Protein AF-A0A5C6X481-F1 (afdb_monomer_lite)

Organism: NCBI:txid2600176

InterPro domains:
  IPR003368 Polymorphic outer membrane protein repeat [PF02415] (643-659)
  IPR003368 Polymorphic outer membrane protein repeat [TIGR01376] (643-665)
  IPR011050 Pectin lyase fold/virulence factor [SSF51126] (514-900)
  IPR013783 Immunoglobulin-like fold [G3DSA:2.60.40.10] (65-163)
  IPR059226 Choice-of-anchor Q domain [NF041518] (841-900)

Foldseek 3Di:
DDDDDDDDDDDDDDDDDDDDDDDDDDDDDDDDDDDDDDDDDDDDDDDDDDDDDDDDDDDDDDFAADWDWDWDQEAEDEDAAFAKDKDKIKIFTCHQAKKKKAKDFPDDQKDKPPRIDIAGHGGMDMIMIMHGHHNPDFDKDKGWIWIAIPHPVPRIDIHIYIYGHDDFAFWKEAEAEEADDPPFWWFKWKAFPVRDIDTDTHRDMGPRDHWGKIKIATDWTDDDQKIKDWDIGIDTIDTPYYDYYYTYIDIFFFKEKEAEEADDPPWFWWKAKDWPDHPGTHRGIDIGDRHDFTKIKIATDWTAPPVQFKIWTWDIDIDGTHRYYYDYDYIYIHTFWWKEWEAEAADDPPAWWWKWKAWPPGDIDTDTHGDMGTRHHWAKIKIHTDWDDDPNWTWDWDIDIDTTGGPYYHYYYTYTDTDWFKEKEWEAAAALDKFWKFKAFPVRHGPDIDIDDHGDIDIDTDAFGWIAMWTPAAHADPQRAGFGKDKRHRQGTHRDYHHYIYIYTDHLLEQEDQECDDPRAPLVSQVRGDAPEEHEYDPPSQHHEHDDAEREAAHAYEYEYPAQNRHEYAAELYAHYEYPHQAYAYEYYGHEYENFNHDAAEASHYEFNHEYEAYRYEYEHAEYQEASHYEYALNYAYAYELYEYYNAEHQAYASHYEWQHEYAEALYEAEQAEYAHEASHYEQDQNVCDPPTDGTEAEYYLYEHEQACYQEQQHYEHLTEEEYYLYEYEQREHAAYAQHYEFDQQYEYEEFQAEYANGEHQYQQHYEYQQHLNTEAEYELAEQAHGYYVPHQAFNYYYNDPNYAHEYPALYEGQEHDPSRYPDDPRYHYDHRVGGDHHQWDDFDCQAASGTDIDRHPVCQVVQKDFQCCCAGPVRHRDQAASRRDGPPDPRIGGGHRDYDDPRDDKDWFFCQQPDFDDDFFDWDWTQTPSRFIKTWGRWHWCPVNDPPRIWTKHAAFFTKMKTWDWFFFFKKKKKKFADDDDFDWWKKFKDKQRHTPDIDPTDGDHPDIDMTMDGRPPGGTIMMIMITIHHRGIMIMGITITD

Radius of gyration: 75.99 Å; chains: 1; bounding box: 173×92×195 Å

Sequence (1044 aa):
MQLRPSLLILSLILSLSIACGGDDTPVADPDAGDLTDVDTDTDDPDAGDTDTDEPDAEPDVEPREGPVIVVPEEITLNAAAGQSVEGTIEVENPGTQTLIVNILSPNNALRVSPDSLEVDAGESANVGVRASCPETGGGNFASDLTFNTNDPENLTFPLTVRLVCGDALPGSLNVSVEGLEEGLVPVLTLRAEDGTETPVVGDEVVEDLQPGDYTLIADPVTEGLRTFVAEDLPLSISSETQTDVTLTFELVTASWELIVGGLPTGVDANITINGPEDIGPLTGSETFTNLTPGIYELTPEPVEDEGGRALYRGLPTEVELASGDNDPTTLIYSLMLASLNITVEGLPTGTNADITTTGPEGFETTITGDEQLTDLVPGDYTLTPADVTVGGVTYSATGTTVELISEQTTPVVITYVAPATTLTLNYDLGDAGTYTLEVVDASDTVVATRTLSGQGSEAIEVPAGTYSVRAATAPTDQWGNDFYLTGARDVVVPESNIVSASVEAIEPTLVTRTDDAGPGSLREVIGRVNADSVVTFAPGVDQIDVTSDQIELARNISIIGNGRDTTMIEGGALRIFSVTNPDAILHFQSLTIRGARAGADQGGAIYNQANLTLFDVHFDDNHGSNGGALMNAPSGHVTAYEVIFTNNQATQRGGAIHNAGTLNIEDARFSSNSALVHAGAIYAPFNGGISDIPLAQTNVKQALFELNTAPDGGAISVNSVLNVENTTFDANLAEGDGGAILVSANGAATLNFTTFAGNDASRGAAVLLDGSATSSLKTSRSIFAGNTIAGAAGAQLDRVSTSSTIVSGGDNFISAADLAIIDEDATDTIGLTASPLASPLGTLADNGGFTRTIEVVEASQTDLSIAEARCLDLDDAPLTLDQRGEARPFEGLCTIGAWQLAPPSGPFTETFDTLELVGDSYLSGSFVGVNGITWEYTGARNENNFPIDGKGVIFKETGNNVRATIPGGLNEVSVDYRKAFTGGGNRQIEILVNGNVVATSPAFDVANEVFTLSVDNLGVTGEFTLEVRNALNKQILIDNITWQ

Secondary structure (DSSP, 8-state):
-------------------------------------------------------------PPPSS---B--SEEEEE--TT-EEEEEEEEE--SSS-EEEEEE-SSTTEEEESSEEEE-TT-EEEEEEEEE--SS----EEEEEEEEES-SS-SEEEEEEEEE------EEEEEEEESSPTT----EEEEETTS-EEEE-TT-EEEEEPSEEEEEEEPPEEETTEEEE---EEEEE-TT-EEEEEEE-EEPPEEEEEEEESPPTT----EEEESSS----BSS-EEEEEEPSEEEEEEEPPEE-TTS--EEE---EEEEE-TT---EEEEE-EEPPEEEEEEEESSPTT----EEEE-GGG-EEEE-SSEEEEEEPSEEEEEEEPPEEETTEEEB---EEEEE-TT-EEEEEEE-BPPPPEEEEEEE--SS--EEEEEEETTS-EEEEEEE-SEEEEEEE--SEEEEEEEEE--B-TTSPBPEEEE--SEEE-TT-EEEEEEEEEPTTEE--SSSSSTTSHHHHHHHPPTTEEEEE-TT--EEEE-SSPEEE-S-EEEE-S-TTT-EEEESSS-SEEE--TT-EEEEEEEEEE--B-TTSS-SSEEE-SEEEEEEEEEES-EEEE-SSEEE-TT-EEEEEEEEEES-EEEEE-SSEEESSEEEEEEEEEES-EESSB-SSEEE---TT-TT-PPPEEEEESEEEES-EESB-SSEEESSEEEEEEEEEES-EESSB-SSEEE-TT-EEEEEEEEEES-EESB-SSEEE---TT-EEEEES-EE-S-EETTEE--SEEES-TTS-EEE-S--EEEEE-TTTEE--TT-EEEETTBPPPP-EEEEE--SSSS-EEEEPHHHHTTTEEEGGG-B-TTSSB--B-TTS-BSSBTTEEESSS----S--S-EEE--TT----SS--EEEEEE-TTSPEEEEEEEEE-TT--SSS--EEE-STT-EEEEEESS-BS-EEEEEEE-SS--S-B-EEEEETTEEEEEPPPB--SS-EEEEEE----B-S-EEEEEEE-SSS-EEEEEEEE-

pLDDT: mean 85.46, std 16.08, range [23.67, 98.94]

Structure (mmCIF, N/CA/C/O backbone):
data_AF-A0A5C6X481-F1
#
_entry.id   AF-A0A5C6X481-F1
#
loop_
_atom_site.group_PDB
_atom_site.id
_atom_site.type_symbol
_atom_site.label_atom_id
_atom_site.label_alt_id
_atom_site.label_comp_id
_atom_site.label_asym_id
_atom_site.label_entity_id
_atom_site.label_seq_id
_atom_site.pdbx_PDB_ins_code
_atom_site.Cartn_x
_atom_site.Cartn_y
_atom_site.Cartn_z
_atom_site.occupancy
_atom_site.B_iso_or_equiv
_atom_site.auth_seq_id
_atom_site.auth_comp_id
_atom_site.auth_asym_id
_atom_site.auth_atom_id
_atom_site.pdbx_PDB_model_num
ATOM 1 N N . MET A 1 1 ? 21.450 2.988 13.899 1.00 35.94 1 MET A N 1
ATOM 2 C CA . MET A 1 1 ? 22.439 4.046 13.570 1.00 35.94 1 MET A CA 1
ATOM 3 C C . MET A 1 1 ? 21.873 5.372 14.084 1.00 35.94 1 MET A C 1
ATOM 5 O O . MET A 1 1 ? 20.706 5.616 13.826 1.00 35.94 1 MET A O 1
ATOM 9 N N . GLN A 1 2 ? 22.599 6.168 14.882 1.00 33.94 2 GLN A N 1
ATOM 10 C CA . GLN A 1 2 ? 22.065 7.404 15.499 1.00 33.94 2 GLN A CA 1
ATOM 11 C C . GLN A 1 2 ? 22.738 8.658 14.934 1.00 33.94 2 GLN A C 1
ATOM 13 O O . GLN A 1 2 ? 23.958 8.772 15.025 1.00 33.94 2 GLN A O 1
ATOM 18 N N . LEU A 1 3 ? 21.946 9.643 14.499 1.00 28.41 3 LEU A N 1
ATOM 19 C CA . LEU A 1 3 ? 22.371 11.040 14.384 1.00 28.41 3 LEU A CA 1
ATOM 20 C C . LEU A 1 3 ? 21.239 11.981 14.828 1.00 28.41 3 LEU A C 1
ATOM 22 O O . LEU A 1 3 ? 20.141 11.954 14.285 1.00 28.41 3 LEU A O 1
ATOM 26 N N . ARG A 1 4 ? 21.535 12.833 15.817 1.00 27.12 4 ARG A N 1
ATOM 27 C CA . ARG A 1 4 ? 20.823 14.101 16.061 1.00 27.12 4 ARG A CA 1
ATOM 28 C C . ARG A 1 4 ? 21.562 15.219 15.311 1.00 27.12 4 ARG A C 1
ATOM 30 O O . ARG A 1 4 ? 22.744 15.051 15.004 1.00 27.12 4 ARG A O 1
ATOM 37 N N . PRO A 1 5 ? 20.948 16.402 15.155 1.00 33.44 5 PRO A N 1
ATOM 38 C CA . PRO A 1 5 ? 21.408 17.460 16.057 1.00 33.44 5 PRO A CA 1
ATOM 39 C C . PRO A 1 5 ? 20.299 18.352 16.645 1.00 33.44 5 PRO A C 1
ATOM 41 O O . PRO A 1 5 ? 19.320 18.710 16.002 1.00 33.44 5 PRO A O 1
ATOM 44 N N . SER A 1 6 ? 20.532 18.758 17.893 1.00 28.52 6 SER A N 1
ATOM 45 C CA . SER A 1 6 ? 19.941 19.927 18.563 1.00 28.52 6 SER A CA 1
ATOM 46 C C . SER A 1 6 ? 20.420 21.239 17.874 1.00 28.52 6 SER A C 1
ATOM 48 O O . SER A 1 6 ? 21.308 21.181 17.033 1.00 28.52 6 SER A O 1
ATOM 50 N N . LEU A 1 7 ? 20.005 22.477 18.174 1.00 27.64 7 LEU A N 1
ATOM 51 C CA . LEU A 1 7 ? 19.425 23.098 19.374 1.00 27.64 7 LEU A CA 1
ATOM 52 C C . LEU A 1 7 ? 19.005 24.548 19.011 1.00 27.64 7 LEU A C 1
ATOM 54 O O . LEU A 1 7 ? 19.804 25.226 18.368 1.00 27.64 7 LEU A O 1
ATOM 58 N N . LEU A 1 8 ? 17.884 25.088 19.513 1.00 24.38 8 LEU A N 1
ATOM 59 C CA . LEU A 1 8 ? 17.810 26.507 19.927 1.00 24.38 8 LEU A CA 1
ATOM 60 C C . LEU A 1 8 ? 16.558 26.797 20.769 1.00 24.38 8 LEU A C 1
ATOM 62 O O . LEU A 1 8 ? 15.465 26.332 20.467 1.00 24.38 8 LEU A O 1
ATOM 66 N N . ILE A 1 9 ? 16.742 27.560 21.847 1.00 25.58 9 ILE A N 1
ATOM 67 C CA . ILE A 1 9 ? 15.723 27.910 22.847 1.00 25.58 9 ILE A CA 1
ATOM 68 C C . ILE A 1 9 ? 15.831 29.424 23.101 1.00 25.58 9 ILE A C 1
ATOM 70 O O . ILE A 1 9 ? 16.953 29.926 23.176 1.00 25.58 9 ILE A O 1
ATOM 74 N N . LEU A 1 10 ? 14.693 30.113 23.300 1.00 23.67 10 LEU A N 1
ATOM 75 C CA . LEU A 1 10 ? 14.376 30.923 24.504 1.00 23.67 10 LEU A CA 1
ATOM 76 C C . LEU A 1 10 ? 13.627 32.257 24.247 1.00 23.67 10 LEU A C 1
ATOM 78 O O . LEU A 1 10 ? 14.225 33.230 23.804 1.00 23.67 10 LEU A O 1
ATOM 82 N N . SER A 1 11 ? 12.387 32.331 24.765 1.00 24.61 11 SER A N 1
ATOM 83 C CA . SER A 1 11 ? 11.675 33.532 25.284 1.00 24.61 11 SER A CA 1
ATOM 84 C C . SER A 1 11 ? 11.313 34.678 24.306 1.00 24.61 11 SER A C 1
ATOM 86 O O . SER A 1 11 ? 12.080 35.037 23.428 1.00 24.61 11 SER A O 1
ATOM 88 N N . LEU A 1 12 ? 10.146 35.325 24.420 1.00 23.83 12 LEU A N 1
ATOM 89 C CA . LEU A 1 12 ? 9.746 36.136 25.581 1.00 23.83 12 LEU A CA 1
ATOM 90 C C . LEU A 1 12 ? 8.213 36.260 25.730 1.00 23.83 12 LEU A C 1
ATOM 92 O O . LEU A 1 12 ? 7.489 36.332 24.742 1.00 23.83 12 LEU A O 1
ATOM 96 N N . ILE A 1 13 ? 7.739 36.369 26.974 1.00 27.48 13 ILE A N 1
ATOM 97 C CA . ILE A 1 13 ? 6.358 36.747 27.324 1.00 27.48 13 ILE A CA 1
ATOM 98 C C . ILE A 1 13 ? 6.275 38.275 27.435 1.00 27.48 13 ILE A C 1
ATOM 100 O O . ILE A 1 13 ? 7.171 38.882 28.024 1.00 27.48 13 ILE A O 1
ATOM 104 N N . LEU A 1 14 ? 5.177 38.890 26.977 1.00 24.73 14 LEU A N 1
ATOM 105 C CA . LEU A 1 14 ? 4.764 40.217 27.446 1.00 24.73 14 LEU A CA 1
ATOM 106 C C . LEU A 1 14 ? 3.239 40.298 27.635 1.00 24.73 14 LEU A C 1
ATOM 108 O O . LEU A 1 14 ? 2.467 39.690 26.901 1.00 24.73 14 LEU A O 1
ATOM 112 N N . SER A 1 15 ? 2.835 41.031 28.666 1.00 26.34 15 SER A N 1
ATOM 113 C CA . SER A 1 15 ? 1.474 41.194 29.186 1.00 26.34 15 SER A CA 1
ATOM 114 C C . SER A 1 15 ? 0.601 42.178 28.390 1.00 26.34 15 SER A C 1
ATOM 116 O O . SER A 1 15 ? 1.146 43.092 27.781 1.00 26.34 15 SER A O 1
ATOM 118 N N . LEU A 1 16 ? -0.740 42.070 28.510 1.00 25.08 16 LEU A N 1
ATOM 119 C CA . LEU A 1 16 ? -1.634 43.177 28.938 1.00 25.08 16 LEU A CA 1
ATOM 120 C C . LEU A 1 16 ? -3.122 42.751 29.143 1.00 25.08 16 LEU A C 1
ATOM 122 O O . LEU A 1 16 ? -3.845 42.494 28.194 1.00 25.08 16 LEU A O 1
ATOM 126 N N . SER A 1 17 ? -3.558 42.723 30.410 1.00 25.36 17 SER A N 1
ATOM 127 C CA . SER A 1 17 ? -4.767 43.361 30.998 1.00 25.36 17 SER A CA 1
ATOM 128 C C . SER A 1 17 ? -6.147 43.493 30.279 1.00 25.36 17 SER A C 1
ATOM 130 O O . SER A 1 17 ? -6.215 44.044 29.186 1.00 25.36 17 SER A O 1
ATOM 132 N N . ILE A 1 18 ? -7.221 43.296 31.085 1.00 27.91 18 ILE A N 1
ATOM 133 C CA . ILE A 1 18 ? -8.560 43.982 31.121 1.00 27.91 18 ILE A CA 1
ATOM 134 C C . ILE A 1 18 ? -9.839 43.240 30.609 1.00 27.91 18 ILE A C 1
ATOM 136 O O . ILE A 1 18 ? -10.227 43.343 29.455 1.00 27.91 18 ILE A O 1
ATOM 140 N N . ALA A 1 19 ? -10.541 42.628 31.587 1.00 26.42 19 ALA A N 1
ATOM 141 C CA . ALA A 1 19 ? -11.944 42.848 32.033 1.00 26.42 19 ALA A CA 1
ATOM 142 C C . ALA A 1 19 ? -13.225 42.246 31.371 1.00 26.42 19 ALA A C 1
ATOM 144 O O . ALA A 1 19 ? -13.499 42.437 30.193 1.00 26.42 19 ALA A O 1
ATOM 145 N N . CYS A 1 20 ? -14.110 41.806 32.296 1.00 25.80 20 CYS A N 1
ATOM 146 C CA . CYS A 1 20 ? -15.597 41.778 32.318 1.00 25.80 20 CYS A CA 1
ATOM 147 C C . CYS A 1 20 ? -16.409 40.577 31.765 1.00 25.80 20 CYS A C 1
ATOM 149 O O . CYS A 1 20 ? -16.095 40.018 30.723 1.00 25.80 20 CYS A O 1
ATOM 151 N N . GLY A 1 21 ? -17.511 40.276 32.488 1.00 27.98 21 GLY A N 1
ATOM 152 C CA . GLY A 1 21 ? -18.405 39.097 32.384 1.00 27.98 21 GLY A CA 1
ATOM 153 C C . GLY A 1 21 ? -17.988 37.994 33.380 1.00 27.98 21 GLY A C 1
ATOM 154 O O . GLY A 1 21 ? -16.819 37.629 33.371 1.00 27.98 21 GLY A O 1
ATOM 155 N N . GLY A 1 22 ? -18.795 37.472 34.319 1.00 27.78 22 GLY A N 1
ATOM 156 C CA . GLY A 1 22 ? -20.266 37.449 34.450 1.00 27.78 22 GLY A CA 1
ATOM 157 C C . GLY A 1 22 ? -20.862 36.394 33.510 1.00 27.78 22 GLY A C 1
ATOM 158 O O . GLY A 1 22 ? -20.569 36.473 32.321 1.00 27.78 22 GLY A O 1
ATOM 159 N N . ASP A 1 23 ? -21.669 35.414 33.923 1.00 29.14 23 ASP A N 1
ATOM 160 C CA . ASP A 1 23 ? -22.205 34.980 35.237 1.00 29.14 23 ASP A CA 1
ATOM 161 C C . ASP A 1 23 ? -22.592 33.471 35.091 1.00 29.14 23 ASP A C 1
ATOM 163 O O . ASP A 1 23 ? -22.213 32.881 34.079 1.00 29.14 23 ASP A O 1
ATOM 167 N N . ASP A 1 24 ? -23.362 32.879 36.017 1.00 30.72 24 ASP A N 1
ATOM 168 C CA . ASP A 1 24 ? -24.025 31.545 35.943 1.00 30.72 24 ASP A CA 1
ATOM 169 C C . ASP A 1 24 ? -23.144 30.275 36.105 1.00 30.72 24 ASP A C 1
ATOM 171 O O . ASP A 1 24 ? -22.074 30.165 35.514 1.00 30.72 24 ASP A O 1
ATOM 175 N N . THR A 1 25 ? -23.536 29.186 36.796 1.00 30.58 25 THR A N 1
ATOM 176 C CA . THR A 1 25 ? -24.519 28.921 37.890 1.00 30.58 25 THR A CA 1
ATOM 177 C C . THR A 1 25 ? -23.993 27.696 38.728 1.00 30.58 25 THR A C 1
ATOM 179 O O . THR A 1 25 ? -22.773 27.628 38.888 1.00 30.58 25 THR A O 1
ATOM 182 N N . PRO A 1 26 ? -24.761 26.791 39.396 1.00 42.84 26 PRO A N 1
ATOM 183 C CA . PRO A 1 26 ? -24.680 26.658 40.856 1.00 42.84 26 PRO A CA 1
ATOM 184 C C . PRO A 1 26 ? -24.304 25.245 41.367 1.00 42.84 26 PRO A C 1
ATOM 186 O O . PRO A 1 26 ? -24.123 24.305 40.597 1.00 42.84 26 PRO A O 1
ATOM 189 N N . VAL A 1 27 ? -24.264 25.073 42.694 1.00 32.88 27 VAL A N 1
ATOM 190 C CA . VAL A 1 27 ? -24.245 23.760 43.368 1.00 32.88 27 VAL A CA 1
ATOM 191 C C . VAL A 1 27 ? -25.236 23.786 44.544 1.00 32.88 27 VAL A C 1
ATOM 193 O O . VAL A 1 27 ? -25.097 24.644 45.409 1.00 32.88 27 VAL A O 1
ATOM 196 N N . ALA A 1 28 ? -26.238 22.892 44.484 1.00 31.61 28 ALA A N 1
ATOM 197 C CA . ALA A 1 28 ? -26.821 22.026 45.536 1.00 31.61 28 ALA A CA 1
ATOM 198 C C . ALA A 1 28 ? -26.686 22.410 47.040 1.00 31.61 28 ALA A C 1
ATOM 200 O O . ALA A 1 28 ? -25.623 22.850 47.464 1.00 31.61 28 ALA A O 1
ATOM 201 N N . ASP A 1 29 ? -27.623 22.121 47.960 1.00 30.45 29 ASP A N 1
ATOM 202 C CA . ASP A 1 29 ? -28.997 21.536 47.976 1.00 30.45 29 ASP A CA 1
ATOM 203 C C . ASP A 1 29 ? -29.515 21.648 49.464 1.00 30.45 29 ASP A C 1
ATOM 205 O O . ASP A 1 29 ? -28.811 22.281 50.260 1.00 30.45 29 ASP A O 1
ATOM 209 N N . PRO A 1 30 ? -30.676 21.118 49.918 1.00 44.41 30 PRO A N 1
ATOM 210 C CA . PRO A 1 30 ? -31.958 21.843 49.953 1.00 44.41 30 PRO A CA 1
ATOM 211 C C . PRO A 1 30 ? -32.672 21.893 51.339 1.00 44.41 30 PRO A C 1
ATOM 213 O O . PRO A 1 30 ? -32.174 21.343 52.314 1.00 44.41 30 PRO A O 1
ATOM 216 N N . ASP A 1 31 ? -33.865 22.523 51.353 1.00 33.62 31 ASP A N 1
ATOM 217 C CA . ASP A 1 31 ? -35.128 22.176 52.070 1.00 33.62 31 ASP A CA 1
ATOM 218 C C . ASP A 1 31 ? -35.169 21.892 53.598 1.00 33.62 31 ASP A C 1
ATOM 220 O O . ASP A 1 31 ? -34.264 21.310 54.180 1.00 33.62 31 ASP A O 1
ATOM 224 N N . ALA A 1 32 ? -36.235 22.214 54.353 1.00 34.69 32 ALA A N 1
ATOM 225 C CA . ALA A 1 32 ? -37.508 22.944 54.132 1.00 34.69 32 ALA A CA 1
ATOM 226 C C . ALA A 1 32 ? -37.891 23.662 55.468 1.00 34.69 32 ALA A C 1
ATOM 228 O O . ALA A 1 32 ? -37.295 23.362 56.501 1.00 34.69 32 ALA A O 1
ATOM 229 N N . GLY A 1 33 ? -38.738 24.704 55.543 1.00 29.56 33 GLY A N 1
ATOM 230 C CA . GLY A 1 33 ? -40.209 24.690 55.352 1.00 29.56 33 GLY A CA 1
ATOM 231 C C . GLY A 1 33 ? -40.894 23.893 56.483 1.00 29.56 33 GLY A C 1
ATOM 232 O O . GLY A 1 33 ? -40.516 22.750 56.700 1.00 29.56 33 GLY A O 1
ATOM 233 N N . ASP A 1 34 ? -41.875 24.356 57.267 1.00 32.75 34 ASP A N 1
ATOM 234 C CA . ASP A 1 34 ? -42.908 25.403 57.104 1.00 32.75 34 ASP A CA 1
ATOM 235 C C . ASP A 1 34 ? -43.605 25.622 58.496 1.00 32.75 34 ASP A C 1
ATOM 237 O O . ASP A 1 34 ? -43.432 24.772 59.367 1.00 32.75 34 ASP A O 1
ATOM 241 N N . LEU A 1 35 ? -44.417 26.641 58.857 1.00 32.53 35 LEU A N 1
ATOM 242 C CA . LEU A 1 35 ? -44.895 27.903 58.248 1.00 32.53 35 LEU A CA 1
ATOM 243 C C . LEU A 1 35 ? -45.638 28.768 59.323 1.00 32.53 35 LEU A C 1
ATOM 245 O O . LEU A 1 35 ? -46.315 28.187 60.167 1.00 32.53 35 LEU A O 1
ATOM 249 N N . THR A 1 36 ? -45.652 30.117 59.217 1.00 31.80 36 THR A N 1
ATOM 250 C CA . THR A 1 36 ? -46.528 31.101 59.957 1.00 31.80 36 THR A CA 1
ATOM 251 C C . THR A 1 36 ? -46.382 31.190 61.507 1.00 31.80 36 THR A C 1
ATOM 253 O O . THR A 1 36 ? -45.916 30.248 62.126 1.00 31.80 36 THR A O 1
ATOM 256 N N . ASP A 1 37 ? -46.705 32.278 62.236 1.00 31.69 37 ASP A N 1
ATOM 257 C CA . ASP A 1 37 ? -47.338 33.574 61.907 1.00 31.69 37 ASP A CA 1
ATOM 258 C C . ASP A 1 37 ? -46.860 34.732 62.839 1.00 31.69 37 ASP A C 1
ATOM 260 O O . ASP A 1 37 ? -46.523 34.502 63.994 1.00 31.69 37 ASP A O 1
ATOM 264 N N . VAL A 1 38 ? -46.874 35.966 62.316 1.00 33.84 38 VAL A N 1
ATOM 265 C CA . VAL A 1 38 ? -47.069 37.301 62.963 1.00 33.84 38 VAL A CA 1
ATOM 266 C C . VAL A 1 38 ? -46.630 37.577 64.440 1.00 33.84 38 VAL A C 1
ATOM 268 O O . VAL A 1 38 ? -47.358 37.309 65.387 1.00 33.84 38 VAL A O 1
ATOM 271 N N . ASP A 1 39 ? -45.553 38.382 64.548 1.00 31.69 39 ASP A N 1
ATOM 272 C CA . ASP A 1 39 ? -45.406 39.637 65.346 1.00 31.69 39 ASP A CA 1
ATOM 273 C C . ASP A 1 39 ? -44.982 39.653 66.848 1.00 31.69 39 ASP A C 1
ATOM 275 O O . ASP A 1 39 ? -45.279 38.784 67.660 1.00 31.69 39 ASP A O 1
ATOM 279 N N . THR A 1 40 ? -44.335 40.777 67.192 1.00 34.12 40 THR A N 1
ATOM 280 C CA . THR A 1 40 ? -43.906 41.339 68.492 1.00 34.12 40 THR A CA 1
ATOM 281 C C . THR A 1 40 ? -42.627 40.830 69.180 1.00 34.12 40 THR A C 1
ATOM 283 O O . THR A 1 40 ? -42.592 39.796 69.837 1.00 34.12 40 THR A O 1
ATOM 286 N N . ASP A 1 41 ? -41.598 41.691 69.119 1.00 32.31 41 ASP A N 1
ATOM 287 C CA . ASP A 1 41 ? -40.517 41.830 70.110 1.00 32.31 41 ASP A CA 1
ATOM 288 C C . ASP A 1 41 ? -41.041 41.753 71.558 1.00 32.31 41 ASP A C 1
ATOM 290 O O . ASP A 1 41 ? -41.974 42.481 71.906 1.00 32.31 41 ASP A O 1
ATOM 294 N N . THR A 1 42 ? -40.353 41.027 72.447 1.00 34.62 42 THR A N 1
ATOM 295 C CA . THR A 1 42 ? -39.622 41.642 73.584 1.00 34.62 42 THR A CA 1
ATOM 296 C C . THR A 1 42 ? -38.747 40.633 74.341 1.00 34.62 42 THR A C 1
ATOM 298 O O . THR A 1 42 ? -39.090 39.459 74.459 1.00 34.62 42 THR A O 1
ATOM 301 N N . ASP A 1 43 ? -37.609 41.110 74.856 1.00 35.22 43 ASP A N 1
ATOM 302 C CA . ASP A 1 43 ? -36.712 40.383 75.767 1.00 35.22 43 ASP A CA 1
ATOM 303 C C . ASP A 1 43 ? -37.365 40.101 77.141 1.00 35.22 43 ASP A C 1
ATOM 305 O O . ASP A 1 43 ? -38.146 40.929 77.609 1.00 35.22 43 ASP A O 1
ATOM 309 N N . ASP A 1 44 ? -37.014 38.988 77.807 1.00 33.66 44 ASP A N 1
ATOM 310 C CA . ASP A 1 44 ? -36.260 38.895 79.094 1.00 33.66 44 ASP A CA 1
ATOM 311 C C . ASP A 1 44 ? -36.399 37.452 79.682 1.00 33.66 44 ASP A C 1
ATOM 313 O O . ASP A 1 44 ? -37.417 36.803 79.420 1.00 33.66 44 ASP A O 1
ATOM 317 N N . PRO A 1 45 ? -35.412 36.879 80.412 1.00 44.25 45 PRO A N 1
ATOM 318 C CA . PRO A 1 45 ? -35.349 35.430 80.646 1.00 44.25 45 PRO A CA 1
ATOM 319 C C . PRO A 1 45 ? -35.571 34.960 82.104 1.00 44.25 45 PRO A C 1
ATOM 321 O O . PRO A 1 45 ? -35.456 35.727 83.051 1.00 44.25 45 PRO A O 1
ATOM 324 N N . ASP A 1 46 ? -35.696 33.631 82.223 1.00 36.78 46 ASP A N 1
ATOM 325 C CA . ASP A 1 46 ? -35.231 32.759 83.325 1.00 36.78 46 ASP A CA 1
ATOM 326 C C . ASP A 1 46 ? -35.919 32.771 84.715 1.00 36.78 46 ASP A C 1
ATOM 328 O O . ASP A 1 46 ? -36.072 33.809 85.346 1.00 36.78 46 ASP A O 1
ATOM 332 N N . ALA A 1 47 ? -36.163 31.548 85.225 1.00 34.41 47 ALA A N 1
ATOM 333 C CA . ALA A 1 47 ? -36.462 31.144 86.619 1.00 34.41 47 ALA A CA 1
ATOM 334 C C . ALA A 1 47 ? -37.651 31.821 87.372 1.00 34.41 47 ALA A C 1
ATOM 336 O O . ALA A 1 47 ? -38.003 32.970 87.159 1.00 34.41 47 ALA A O 1
ATOM 337 N N . GLY A 1 48 ? -38.334 31.189 88.333 1.00 31.33 48 GLY A N 1
ATOM 338 C CA . GLY A 1 48 ? -38.190 29.859 88.932 1.00 31.33 48 GLY A CA 1
ATOM 339 C C . GLY A 1 48 ? -38.539 29.886 90.435 1.00 31.33 48 GLY A C 1
ATOM 340 O O . GLY A 1 48 ? -38.027 30.742 91.146 1.00 31.33 48 GLY A O 1
ATOM 341 N N . ASP A 1 49 ? -39.340 28.908 90.881 1.00 36.00 49 ASP A N 1
ATOM 342 C CA . ASP A 1 49 ? -39.528 28.421 92.272 1.00 36.00 49 ASP A CA 1
ATOM 343 C C . ASP A 1 49 ? -40.276 29.263 93.351 1.00 36.00 49 ASP A C 1
ATOM 345 O O . ASP A 1 49 ? -39.866 30.369 93.681 1.00 36.00 49 ASP A O 1
ATOM 349 N N . THR A 1 50 ? -41.317 28.632 93.947 1.00 38.16 50 THR A N 1
ATOM 350 C CA . THR A 1 50 ? -41.719 28.519 95.395 1.00 38.16 50 THR A CA 1
ATOM 351 C C . THR A 1 50 ? -41.744 29.756 96.346 1.00 38.16 50 THR A C 1
ATOM 353 O O . THR A 1 50 ? -40.981 30.696 96.182 1.00 38.16 50 THR A O 1
ATOM 356 N N . ASP A 1 51 ? -42.547 29.844 97.425 1.00 38.88 51 ASP A N 1
ATOM 357 C CA . ASP A 1 51 ? -43.329 28.834 98.176 1.00 38.88 51 ASP A CA 1
ATOM 358 C C . ASP A 1 51 ? -44.503 29.438 99.015 1.00 38.88 51 ASP A C 1
ATOM 360 O O . ASP A 1 51 ? -44.657 30.658 99.055 1.00 38.88 51 ASP A O 1
ATOM 364 N N . THR A 1 52 ? -45.282 28.547 99.660 1.00 40.12 52 THR A N 1
ATOM 365 C CA . THR A 1 52 ? -46.243 28.616 100.819 1.00 40.12 52 THR A CA 1
ATOM 366 C C . THR A 1 52 ? -46.429 29.924 101.659 1.00 40.12 52 THR A C 1
ATOM 368 O O . THR A 1 52 ? -45.532 30.752 101.758 1.00 40.12 52 THR A O 1
ATOM 371 N N . ASP A 1 53 ? -47.573 30.238 102.314 1.00 35.81 53 ASP A N 1
ATOM 372 C CA . ASP A 1 53 ? -48.264 29.536 103.437 1.00 35.81 53 ASP A CA 1
ATOM 373 C C . ASP A 1 53 ? -49.652 30.167 103.842 1.00 35.81 53 ASP A C 1
ATOM 375 O O . ASP A 1 53 ? -49.997 31.269 103.413 1.00 35.81 53 ASP A O 1
ATOM 379 N N . GLU A 1 54 ? -50.417 29.450 104.691 1.00 43.53 54 GLU A N 1
ATOM 380 C CA . GLU A 1 54 ? -51.775 29.652 105.310 1.00 43.53 54 GLU A CA 1
ATOM 381 C C . GLU A 1 54 ? -51.949 30.803 106.379 1.00 43.53 54 GLU A C 1
ATOM 383 O O . GLU A 1 54 ? -50.962 31.490 106.651 1.00 43.53 54 GLU A O 1
ATOM 388 N N . PRO A 1 55 ? -53.075 30.965 107.161 1.00 64.62 55 PRO A N 1
ATOM 389 C CA . PRO A 1 55 ? -54.558 30.956 106.924 1.00 64.62 55 PRO A CA 1
ATOM 390 C C . PRO A 1 55 ? -55.361 32.114 107.658 1.00 64.62 55 PRO A C 1
ATOM 392 O O . PRO A 1 55 ? -54.750 33.064 108.138 1.00 64.62 55 PRO A O 1
ATOM 395 N N . ASP A 1 56 ? -56.719 32.013 107.751 1.00 41.22 56 ASP A N 1
ATOM 396 C CA . ASP A 1 56 ? -57.659 32.396 108.878 1.00 41.22 56 ASP A CA 1
ATOM 397 C C . ASP A 1 56 ? -58.937 33.300 108.654 1.00 41.22 56 ASP A C 1
ATOM 399 O O . ASP A 1 56 ? -58.848 34.476 108.315 1.00 41.22 56 ASP A O 1
ATOM 403 N N . ALA A 1 57 ? -60.116 32.702 108.968 1.00 41.78 57 ALA A N 1
ATOM 404 C CA . ALA A 1 57 ? -61.383 33.113 109.671 1.00 41.78 57 ALA A CA 1
ATOM 405 C C . ALA A 1 57 ? -62.266 34.406 109.442 1.00 41.78 57 ALA A C 1
ATOM 407 O O . ALA A 1 57 ? -61.776 35.521 109.560 1.00 41.78 57 ALA A O 1
ATOM 408 N N . GLU A 1 58 ? -63.608 34.174 109.305 1.00 51.50 58 GLU A N 1
ATOM 409 C CA . GLU A 1 58 ? -64.882 34.898 109.724 1.00 51.50 58 GLU A CA 1
ATOM 410 C C . GLU A 1 58 ? -65.092 36.448 109.564 1.00 51.50 58 GLU A C 1
ATOM 412 O O . GLU A 1 58 ? -64.092 37.161 109.644 1.00 51.50 58 GLU A O 1
ATOM 417 N N . PRO A 1 59 ? -66.331 37.041 109.342 1.00 47.16 59 PRO A N 1
ATOM 418 C CA . PRO A 1 59 ? -67.504 37.047 110.291 1.00 47.16 59 PRO A CA 1
ATOM 419 C C . PRO A 1 59 ? -68.977 37.431 109.822 1.00 47.16 59 PRO A C 1
ATOM 421 O O . PRO A 1 59 ? -69.214 37.843 108.689 1.00 47.16 59 PRO A O 1
ATOM 424 N N . ASP A 1 60 ? -69.938 37.333 110.772 1.00 41.41 60 ASP A N 1
ATOM 425 C CA . ASP A 1 60 ? -71.194 38.089 111.137 1.00 41.41 60 ASP A CA 1
ATOM 426 C C . ASP A 1 60 ? -72.181 38.864 110.195 1.00 41.41 60 ASP A C 1
ATOM 428 O O . ASP A 1 60 ? -71.841 39.428 109.156 1.00 41.41 60 ASP A O 1
ATOM 432 N N . VAL A 1 61 ? -73.442 39.001 110.680 1.00 49.56 61 VAL A N 1
ATOM 433 C CA . VAL A 1 61 ? -74.589 39.788 110.130 1.00 49.56 61 VAL A CA 1
ATOM 434 C C . VAL A 1 61 ? -75.182 40.764 111.184 1.00 49.56 61 VAL A C 1
ATOM 436 O O . VAL A 1 61 ? -75.343 40.394 112.342 1.00 49.56 61 VAL A O 1
ATOM 439 N N . GLU A 1 62 ? -75.550 42.002 110.805 1.00 53.19 62 GLU A N 1
ATOM 440 C CA . GLU A 1 62 ? -75.922 43.090 111.749 1.00 53.19 62 GLU A CA 1
ATOM 441 C C . GLU A 1 62 ? -77.388 43.090 112.296 1.00 53.19 62 GLU A C 1
ATOM 443 O O . GLU A 1 62 ? -78.329 42.812 111.545 1.00 53.19 62 GLU A O 1
ATOM 448 N N . PRO A 1 63 ? -77.618 43.491 113.574 1.00 58.25 63 PRO A N 1
ATOM 449 C CA . PRO A 1 63 ? -78.942 43.564 114.228 1.00 58.25 63 PRO A CA 1
ATOM 450 C C . PRO A 1 63 ? -79.764 44.858 113.978 1.00 58.25 63 PRO A C 1
ATOM 452 O O . PRO A 1 63 ? -79.235 45.917 113.645 1.00 58.25 63 PRO A O 1
ATOM 455 N N . ARG A 1 64 ? -81.094 44.791 114.194 1.00 65.38 64 ARG A N 1
ATOM 456 C CA . ARG A 1 64 ? -82.075 45.887 113.965 1.00 65.38 64 ARG A CA 1
ATOM 457 C C . ARG A 1 64 ? -81.932 47.051 114.962 1.00 65.38 64 ARG A C 1
ATOM 459 O O . ARG A 1 64 ? -82.035 46.843 116.168 1.00 65.38 64 ARG A O 1
ATOM 466 N N . GLU A 1 65 ? -81.843 48.295 114.473 1.00 70.38 65 GLU A N 1
ATOM 467 C CA . GLU A 1 65 ? -81.806 49.475 115.355 1.00 70.38 65 GLU A CA 1
ATOM 468 C C . GLU A 1 65 ? -83.131 49.739 116.105 1.00 70.38 65 GLU A C 1
ATOM 470 O O . GLU A 1 65 ? -84.166 50.000 115.489 1.00 70.38 65 GLU A O 1
ATOM 475 N N . GLY A 1 66 ? -83.071 49.754 117.444 1.00 77.38 66 GLY A N 1
ATOM 476 C CA . GLY A 1 66 ? -84.204 50.020 118.353 1.00 77.38 66 GLY A CA 1
ATOM 477 C C . GLY A 1 66 ? -84.493 48.864 119.326 1.00 77.38 66 GLY A C 1
ATOM 478 O O . GLY A 1 66 ? -83.894 47.805 119.178 1.00 77.38 66 GLY A O 1
ATOM 479 N N . PRO A 1 67 ? -85.371 49.042 120.333 1.00 79.00 67 PRO A N 1
ATOM 480 C CA . PRO A 1 67 ? -85.826 47.945 121.190 1.00 79.00 67 PRO A CA 1
ATOM 481 C C . PRO A 1 67 ? -86.838 47.069 120.437 1.00 79.00 67 PRO A C 1
ATOM 483 O O . PRO A 1 67 ? -87.683 47.595 119.709 1.00 79.00 67 PRO A O 1
ATOM 486 N N . VAL A 1 68 ? -86.768 45.752 120.621 1.00 84.31 68 VAL A N 1
ATOM 487 C CA . VAL A 1 68 ? -87.657 44.766 119.978 1.00 84.31 68 VAL A CA 1
ATOM 488 C C . VAL A 1 68 ? -88.129 43.787 121.044 1.00 84.31 68 VAL A C 1
ATOM 490 O O . VAL A 1 68 ? -87.307 43.345 121.835 1.00 84.31 68 VAL A O 1
ATOM 493 N N . ILE A 1 69 ? -89.415 43.433 121.089 1.00 86.38 69 ILE A N 1
ATOM 494 C CA . ILE A 1 69 ? -89.903 42.375 121.991 1.00 86.38 69 ILE A CA 1
ATOM 495 C C . ILE A 1 69 ? -90.142 41.063 121.249 1.00 86.38 69 ILE A C 1
ATOM 497 O O . ILE A 1 69 ? -90.853 41.028 120.245 1.00 86.38 69 ILE A O 1
ATOM 501 N N . VAL A 1 70 ? -89.612 39.972 121.799 1.00 84.62 70 VAL A N 1
ATOM 502 C CA . VAL A 1 70 ? -90.001 38.604 121.443 1.00 84.62 70 VAL A CA 1
ATOM 503 C C . VAL A 1 70 ? -90.553 37.915 122.690 1.00 84.62 70 VAL A C 1
ATOM 505 O O . VAL A 1 70 ? -89.909 37.878 123.735 1.00 84.62 70 VAL A O 1
ATOM 508 N N . VAL A 1 71 ? -91.781 37.411 122.576 1.00 83.56 71 VAL A N 1
ATOM 509 C CA . VAL A 1 71 ? -92.503 36.611 123.579 1.00 83.56 71 VAL A CA 1
ATOM 510 C C . VAL A 1 71 ? -93.364 35.569 122.850 1.00 83.56 71 VAL A C 1
ATOM 512 O O . VAL A 1 71 ? -93.714 35.799 121.689 1.00 83.56 71 VAL A O 1
ATOM 515 N N . PRO A 1 72 ? -93.749 34.448 123.491 1.00 78.56 72 PRO A N 1
ATOM 516 C CA . PRO A 1 72 ? -94.760 33.534 122.945 1.00 78.56 72 PRO A CA 1
ATOM 517 C C . PRO A 1 72 ? -96.126 34.226 122.738 1.00 78.56 72 PRO A C 1
ATOM 519 O O . PRO A 1 72 ? -96.356 35.312 123.261 1.00 78.56 72 PRO A O 1
ATOM 522 N N . GLU A 1 73 ? -97.060 33.598 122.009 1.00 71.38 73 GLU A N 1
ATOM 523 C CA . GLU A 1 73 ? -98.408 34.162 121.754 1.00 71.38 73 GLU A CA 1
ATOM 524 C C . GLU A 1 73 ? -99.476 33.757 122.805 1.00 71.38 73 GLU A C 1
ATOM 526 O O . GLU A 1 73 ? -100.350 34.552 123.167 1.00 71.38 73 GLU A O 1
ATOM 531 N N . GLU A 1 74 ? -99.412 32.530 123.334 1.00 78.12 74 GLU A N 1
ATOM 532 C CA . GLU A 1 74 ? -100.283 31.997 124.399 1.00 78.12 74 GLU A CA 1
ATOM 533 C C . GLU A 1 74 ? -99.468 31.041 125.289 1.00 78.12 74 GLU A C 1
ATOM 535 O O . GLU A 1 74 ? -98.567 30.355 124.808 1.00 78.12 74 GLU A O 1
ATOM 540 N N . ILE A 1 75 ? -99.789 30.964 126.585 1.00 78.75 75 ILE A N 1
ATOM 541 C CA . ILE A 1 75 ? -99.231 29.964 127.512 1.00 78.75 75 ILE A CA 1
ATOM 542 C C . ILE A 1 75 ? -100.359 29.182 128.195 1.00 78.75 75 ILE A C 1
ATOM 544 O O . ILE A 1 75 ? -101.305 29.761 128.735 1.00 78.75 75 ILE A O 1
ATOM 548 N N . THR A 1 76 ? -100.270 27.848 128.179 1.00 72.94 76 THR A N 1
ATOM 549 C CA . THR A 1 76 ? -101.257 26.954 128.809 1.00 72.94 76 THR A CA 1
ATOM 550 C C . THR A 1 76 ? -100.666 26.281 130.047 1.00 72.94 76 THR A C 1
ATOM 552 O O . THR A 1 76 ? -99.553 25.769 130.011 1.00 72.94 76 THR A O 1
ATOM 555 N N . LEU A 1 77 ? -101.424 26.274 131.144 1.00 73.56 77 LEU A N 1
ATOM 556 C CA . LEU A 1 77 ? -101.085 25.675 132.432 1.00 73.56 77 LEU A CA 1
ATOM 557 C C . LEU A 1 77 ? -102.169 24.659 132.828 1.00 73.56 77 LEU A C 1
ATOM 559 O O . LEU A 1 77 ? -103.362 24.897 132.627 1.00 73.56 77 LEU A O 1
ATOM 563 N N . ASN A 1 78 ? -101.775 23.551 133.451 1.00 68.19 78 ASN A N 1
ATOM 564 C CA . ASN A 1 78 ? -102.687 22.486 133.880 1.00 68.19 78 ASN A CA 1
ATOM 565 C C . ASN A 1 78 ? -102.653 22.357 135.413 1.00 68.19 78 ASN A C 1
ATOM 567 O O . ASN A 1 78 ? -101.574 22.347 136.004 1.00 68.19 78 ASN A O 1
ATOM 571 N N . ALA A 1 79 ? -103.809 22.265 136.076 1.00 62.16 79 ALA A N 1
ATOM 572 C CA . ALA A 1 79 ? -103.889 22.062 137.527 1.00 62.16 79 ALA A CA 1
ATOM 573 C C . ALA A 1 79 ? -105.169 21.325 137.940 1.00 62.16 79 ALA A C 1
ATOM 575 O O . ALA A 1 79 ? -106.256 21.649 137.479 1.00 62.16 79 ALA A O 1
ATOM 576 N N . ALA A 1 80 ? -105.084 20.379 138.875 1.00 63.12 80 ALA A N 1
ATOM 577 C CA . ALA A 1 80 ? -106.276 19.727 139.422 1.00 63.12 80 ALA A CA 1
ATOM 578 C C . ALA A 1 80 ? -107.232 20.735 140.103 1.00 63.12 80 ALA A C 1
ATOM 580 O O . ALA A 1 80 ? -106.816 21.788 140.598 1.00 63.12 80 ALA A O 1
ATOM 581 N N . ALA A 1 81 ? -108.529 20.415 140.161 1.00 58.12 81 ALA A N 1
ATOM 582 C CA . ALA A 1 81 ? -109.535 21.299 140.756 1.00 58.12 81 ALA A CA 1
ATOM 583 C C . ALA A 1 81 ? -109.178 21.675 142.212 1.00 58.12 81 ALA A C 1
ATOM 585 O O . ALA A 1 81 ? -108.922 20.806 143.045 1.00 58.12 81 ALA A O 1
ATOM 586 N N . GLY A 1 82 ? -109.155 22.977 142.516 1.00 60.16 82 GLY A N 1
ATOM 587 C CA . GLY A 1 82 ? -108.741 23.513 143.818 1.00 60.16 82 GLY A CA 1
ATOM 588 C C . GLY A 1 82 ? -107.237 23.755 144.010 1.00 60.16 82 GLY A C 1
ATOM 589 O O . GLY A 1 82 ? -106.852 24.333 145.026 1.00 60.16 82 GLY A O 1
ATOM 590 N N . GLN A 1 83 ? -106.374 23.350 143.072 1.00 67.38 83 GLN A N 1
ATOM 591 C CA . GLN A 1 83 ? -104.926 23.593 143.139 1.00 67.38 83 GLN A CA 1
ATOM 592 C C . GLN A 1 83 ? -104.515 24.893 142.427 1.00 67.38 83 GLN A C 1
ATOM 594 O O . GLN A 1 83 ? -105.279 25.491 141.669 1.00 67.38 83 GLN A O 1
ATOM 599 N N . SER A 1 84 ? -103.288 25.352 142.688 1.00 68.56 84 SER A N 1
ATOM 600 C CA . SER A 1 84 ? -102.657 26.464 141.961 1.00 68.56 84 SER A CA 1
ATOM 601 C C . SER A 1 84 ? -101.368 26.000 141.299 1.00 68.56 84 SER A C 1
ATOM 603 O O . SER A 1 84 ? -100.611 25.255 141.915 1.00 68.56 84 SER A O 1
ATOM 605 N N . VAL A 1 85 ? -101.122 26.473 140.081 1.00 74.94 85 VAL A N 1
ATOM 606 C CA . VAL A 1 85 ? -99.951 26.158 139.254 1.00 74.94 85 VAL A CA 1
ATOM 607 C C . VAL A 1 85 ? -99.179 27.435 138.935 1.00 74.94 85 VAL A C 1
ATOM 609 O O . VAL A 1 85 ? -99.752 28.527 138.869 1.00 74.94 85 VAL A O 1
ATOM 612 N N . GLU A 1 86 ? -97.869 27.291 138.779 1.00 78.38 86 GLU A N 1
ATOM 613 C CA . GLU A 1 86 ? -96.944 28.347 138.377 1.00 78.38 86 GLU A CA 1
ATOM 614 C C . GLU A 1 86 ? -96.299 27.961 137.039 1.00 78.38 86 GLU A C 1
ATOM 616 O O . GLU A 1 86 ? -96.058 26.784 136.783 1.00 78.38 86 GLU A O 1
ATOM 621 N N . GLY A 1 87 ? -96.052 28.952 136.190 1.00 76.38 87 GLY A N 1
ATOM 622 C CA . GLY A 1 87 ? -95.312 28.842 134.933 1.00 76.38 87 GLY A CA 1
ATOM 623 C C . GLY A 1 87 ? -94.526 30.127 134.680 1.00 76.38 87 GLY A C 1
ATOM 624 O O . GLY A 1 87 ? -94.580 31.045 135.499 1.00 76.38 87 GLY A O 1
ATOM 625 N N . THR A 1 88 ? -93.820 30.220 133.558 1.00 79.50 88 THR A N 1
ATOM 626 C CA . THR A 1 88 ? -92.931 31.356 133.263 1.00 79.50 88 THR A CA 1
ATOM 627 C C . THR A 1 88 ? -93.092 31.798 131.812 1.00 79.50 88 THR A C 1
ATOM 629 O O . THR A 1 88 ? -93.307 30.964 130.938 1.00 79.50 88 THR A O 1
ATOM 632 N N . ILE A 1 89 ? -93.000 33.104 131.563 1.00 83.50 89 ILE A N 1
ATOM 633 C CA . ILE A 1 89 ? -92.942 33.713 130.231 1.00 83.50 89 ILE A CA 1
ATOM 634 C C . ILE A 1 89 ? -91.548 34.314 130.064 1.00 83.50 89 ILE A C 1
ATOM 636 O O . ILE A 1 89 ? -91.168 35.181 130.854 1.00 83.50 89 ILE A O 1
ATOM 640 N N . GLU A 1 90 ? -90.815 33.881 129.046 1.00 82.56 90 GLU A N 1
ATOM 641 C CA . GLU A 1 90 ? -89.553 34.502 128.647 1.00 82.56 90 GLU A CA 1
ATOM 642 C C . GLU A 1 90 ? -89.811 35.682 127.700 1.00 82.56 90 GLU A C 1
ATOM 644 O O . GLU A 1 90 ? -90.734 35.649 126.882 1.00 82.56 90 GLU A O 1
ATOM 649 N N . VAL A 1 91 ? -89.033 36.749 127.877 1.00 85.19 91 VAL A N 1
ATOM 650 C CA . VAL A 1 91 ? -89.116 38.020 127.157 1.00 85.19 91 VAL A CA 1
ATOM 651 C C . VAL A 1 91 ? -87.721 38.363 126.651 1.00 85.19 91 VAL A C 1
ATOM 653 O O . VAL A 1 91 ? -86.861 38.749 127.442 1.00 85.19 91 VAL A O 1
ATOM 656 N N . GLU A 1 92 ? -87.490 38.227 125.351 1.00 84.19 92 GLU A N 1
ATOM 657 C CA . GLU A 1 92 ? -86.192 38.500 124.724 1.00 84.19 92 GLU A CA 1
ATOM 658 C C . GLU A 1 92 ? -86.183 39.870 124.042 1.00 84.19 92 GLU A C 1
ATOM 660 O O . GLU A 1 92 ? -87.209 40.332 123.525 1.00 84.19 92 GLU A O 1
ATOM 665 N N . ASN A 1 93 ? -85.009 40.506 124.004 1.00 86.81 93 ASN A N 1
ATOM 666 C CA . ASN A 1 93 ? -84.784 41.757 123.285 1.00 86.81 93 ASN A CA 1
ATOM 667 C C . ASN A 1 93 ? -83.622 41.647 122.281 1.00 86.81 93 ASN A C 1
ATOM 669 O O . ASN A 1 93 ? -82.520 42.113 122.566 1.00 86.81 93 ASN A O 1
ATOM 673 N N . PRO A 1 94 ? -83.849 41.107 121.070 1.00 79.81 94 PRO A N 1
ATOM 674 C CA . PRO A 1 94 ? -82.834 41.048 120.012 1.00 79.81 94 PRO A CA 1
ATOM 675 C C . PRO A 1 94 ? -82.560 42.411 119.333 1.00 79.81 94 PRO A C 1
ATOM 677 O O . PRO A 1 94 ? -81.855 42.475 118.325 1.00 79.81 94 PRO A O 1
ATOM 680 N N . GLY A 1 95 ? -83.149 43.503 119.832 1.00 78.25 95 GLY A N 1
ATOM 681 C CA . GLY A 1 95 ? -82.910 44.864 119.355 1.00 78.25 95 GLY A CA 1
ATOM 682 C C . GLY A 1 95 ? -81.635 45.496 119.929 1.00 78.25 95 GLY A C 1
ATOM 683 O O . GLY A 1 95 ? -81.023 44.969 120.852 1.00 78.25 95 GLY A O 1
ATOM 684 N N . THR A 1 96 ? -81.235 46.666 119.419 1.00 79.44 96 THR A N 1
ATOM 685 C CA . THR A 1 96 ? -80.019 47.386 119.870 1.00 79.44 96 THR A CA 1
ATOM 686 C C . THR A 1 96 ? -80.232 48.388 121.015 1.00 79.44 96 THR A C 1
ATOM 688 O O . THR A 1 96 ? -79.302 49.105 121.386 1.00 79.44 96 THR A O 1
ATOM 691 N N . GLN A 1 97 ? -81.437 48.484 121.587 1.00 83.12 97 GLN A N 1
ATOM 692 C CA . GLN A 1 97 ? -81.733 49.362 122.732 1.00 83.12 97 GLN A CA 1
ATOM 693 C C . GLN A 1 97 ? -82.562 48.628 123.787 1.00 83.12 97 GLN A C 1
ATOM 695 O O . GLN A 1 97 ? -83.331 47.737 123.445 1.00 83.12 97 GLN A O 1
ATOM 700 N N . THR A 1 98 ? -82.445 49.028 125.057 1.00 84.50 98 THR A N 1
ATOM 701 C CA . THR A 1 98 ? -83.166 48.422 126.188 1.00 84.50 98 THR A CA 1
ATOM 702 C C . THR A 1 98 ? -84.687 48.448 125.992 1.00 84.50 98 THR A C 1
ATOM 704 O O . THR A 1 98 ? -85.308 49.511 125.848 1.00 84.50 98 THR A O 1
ATOM 707 N N . LEU A 1 99 ? -85.289 47.265 126.028 1.00 85.00 99 LEU A N 1
ATOM 708 C CA . LEU A 1 99 ? -86.724 47.033 126.016 1.00 85.00 99 LEU A CA 1
ATOM 709 C C . LEU A 1 99 ? -87.274 47.188 127.440 1.00 85.00 99 LEU A C 1
ATOM 711 O O . LEU A 1 99 ? -86.815 46.538 128.371 1.00 85.00 99 LEU A O 1
ATOM 715 N N . ILE A 1 100 ? -88.293 48.020 127.616 1.00 84.62 100 ILE A N 1
ATOM 716 C CA . ILE A 1 100 ? -88.986 48.238 128.890 1.00 84.62 100 ILE A CA 1
ATOM 717 C C . ILE A 1 100 ? -90.393 47.674 128.748 1.00 84.62 100 ILE A C 1
ATOM 719 O O . ILE A 1 100 ? -91.129 48.109 127.863 1.00 84.62 100 ILE A O 1
ATOM 723 N N . VAL A 1 101 ? -90.793 46.754 129.628 1.00 85.38 101 VAL A N 1
ATOM 724 C CA . VAL A 1 101 ? -92.089 46.060 129.569 1.00 85.38 101 VAL A CA 1
ATOM 725 C C . VAL A 1 101 ? -92.814 46.158 130.910 1.00 85.38 101 VAL A C 1
ATOM 727 O O . VAL A 1 101 ? -92.255 45.869 131.965 1.00 85.38 101 VAL A O 1
ATOM 730 N N . ASN A 1 102 ? -94.091 46.540 130.877 1.00 84.62 102 ASN A N 1
ATOM 731 C CA . ASN A 1 102 ? -94.983 46.569 132.039 1.00 84.62 102 ASN A CA 1
ATOM 732 C C . ASN A 1 102 ? -96.200 45.671 131.786 1.00 84.62 102 ASN A C 1
ATOM 734 O O . ASN A 1 102 ? -96.889 45.826 130.772 1.00 84.62 102 ASN A O 1
ATOM 738 N N . ILE A 1 103 ? -96.475 44.756 132.715 1.00 86.94 103 ILE A N 1
ATOM 739 C CA . ILE A 1 103 ? -97.423 43.650 132.550 1.00 86.94 103 ILE A CA 1
ATOM 740 C C . ILE A 1 103 ? -98.582 43.819 133.531 1.00 86.94 103 ILE A C 1
ATOM 742 O O . ILE A 1 103 ? -98.421 43.770 134.749 1.00 86.94 103 ILE A O 1
ATOM 746 N N . LEU A 1 104 ? -99.787 43.999 132.995 1.00 80.44 104 LEU A N 1
ATOM 747 C CA . LEU A 1 104 ? -101.002 44.191 133.785 1.00 80.44 104 LEU A CA 1
ATOM 748 C C . LEU A 1 104 ? -101.822 42.897 133.832 1.00 80.44 104 LEU A C 1
ATOM 750 O O . LEU A 1 104 ? -102.273 42.408 132.795 1.00 80.44 104 LEU A O 1
ATOM 754 N N . SER A 1 105 ? -102.071 42.379 135.042 1.00 78.75 105 SER A N 1
ATOM 755 C CA . SER A 1 105 ? -103.036 41.292 135.259 1.00 78.75 105 SER A CA 1
ATOM 756 C C . SER A 1 105 ? -104.456 41.834 135.494 1.00 78.75 105 SER A C 1
ATOM 758 O O . SER A 1 105 ? -104.635 42.750 136.305 1.00 78.75 105 SER A O 1
ATOM 760 N N . PRO A 1 106 ? -105.493 41.265 134.848 1.00 72.44 106 PRO A N 1
ATOM 761 C CA . PRO A 1 106 ? -106.869 41.746 134.959 1.00 72.44 106 PRO A CA 1
ATOM 762 C C . PRO A 1 106 ? -107.587 41.319 136.250 1.00 72.44 106 PRO A C 1
ATOM 764 O O . PRO A 1 106 ? -108.645 41.872 136.562 1.00 72.44 106 PRO A O 1
ATOM 767 N N . ASN A 1 107 ? -107.090 40.323 136.997 1.00 70.44 107 ASN A N 1
ATOM 768 C CA . ASN A 1 107 ? -107.778 39.808 138.188 1.00 70.44 107 ASN A CA 1
ATOM 769 C C . ASN A 1 107 ? -106.827 39.170 139.226 1.00 70.44 107 ASN A C 1
ATOM 771 O O . ASN A 1 107 ? -105.661 38.925 138.966 1.00 70.44 107 ASN A O 1
ATOM 775 N N . ASN A 1 108 ? -107.335 38.887 140.433 1.00 67.44 108 ASN A N 1
ATOM 776 C CA . ASN A 1 108 ? -106.532 38.364 141.553 1.00 67.44 108 ASN A CA 1
ATOM 777 C C . ASN A 1 108 ? -106.178 36.861 141.478 1.00 67.44 108 ASN A C 1
ATOM 779 O O . ASN A 1 108 ? -105.405 36.412 142.332 1.00 67.44 108 ASN A O 1
ATOM 783 N N . ALA A 1 109 ? -106.773 36.103 140.549 1.00 66.75 109 ALA A N 1
ATOM 784 C CA . ALA A 1 109 ? -106.581 34.657 140.375 1.00 66.75 109 ALA A CA 1
ATOM 785 C C . ALA A 1 109 ? -105.489 34.310 139.346 1.00 66.75 109 ALA A C 1
ATOM 787 O O . ALA A 1 109 ? -105.039 33.168 139.315 1.00 66.75 109 ALA A O 1
ATOM 788 N N . LEU A 1 110 ? -105.048 35.299 138.561 1.00 76.50 110 LEU A N 1
ATOM 789 C CA . LEU A 1 110 ? -103.844 35.253 137.738 1.00 76.50 110 LEU A CA 1
ATOM 790 C C . LEU A 1 110 ? -102.865 36.315 138.260 1.00 76.50 110 LEU A C 1
ATOM 792 O O . LEU A 1 110 ? -103.209 37.493 138.336 1.00 76.50 110 LEU A O 1
ATOM 796 N N . ARG A 1 111 ? -101.658 35.935 138.672 1.00 77.62 111 ARG A N 1
ATOM 797 C CA . ARG A 1 111 ? -100.655 36.868 139.222 1.00 77.62 111 ARG A CA 1
ATOM 798 C C . ARG A 1 111 ? -99.342 36.723 138.485 1.00 77.62 111 ARG A C 1
ATOM 800 O O . ARG A 1 111 ? -98.941 35.599 138.225 1.00 77.62 111 ARG A O 1
ATOM 807 N N . VAL A 1 112 ? -98.673 37.838 138.214 1.00 82.31 112 VAL A N 1
ATOM 808 C CA . VAL A 1 112 ? -97.334 37.849 137.615 1.00 82.31 112 VAL A CA 1
ATOM 809 C C . VAL A 1 112 ? -96.299 38.409 138.583 1.00 82.31 112 VAL A C 1
ATOM 811 O O . VAL A 1 112 ? -96.648 39.172 139.488 1.00 82.31 112 VAL A O 1
ATOM 814 N N . SER A 1 113 ? -95.046 37.990 138.426 1.00 78.19 113 SER A N 1
ATOM 815 C CA . SER A 1 113 ? -93.902 38.478 139.193 1.00 78.19 113 SER A CA 1
ATOM 816 C C . SER A 1 113 ? -92.599 38.247 138.407 1.00 78.19 113 SER A C 1
ATOM 818 O O . SER A 1 113 ? -92.253 37.086 138.182 1.00 78.19 113 SER A O 1
ATOM 820 N N . PRO A 1 114 ? -91.833 39.297 138.057 1.00 76.44 114 PRO A N 1
ATOM 821 C CA . PRO A 1 114 ? -92.152 40.716 138.239 1.00 76.44 114 PRO A CA 1
ATOM 822 C C . PRO A 1 114 ? -93.288 41.193 137.310 1.00 76.44 114 PRO A C 1
ATOM 824 O O . PRO A 1 114 ? -93.544 40.600 136.269 1.00 76.44 114 PRO A O 1
ATOM 827 N N . ASP A 1 115 ? -93.977 42.271 137.688 1.00 79.12 115 ASP A N 1
ATOM 828 C CA . ASP A 1 115 ? -95.005 42.952 136.879 1.00 79.12 115 ASP A CA 1
ATOM 829 C C . ASP A 1 115 ? -94.443 44.108 136.021 1.00 79.12 115 ASP A C 1
ATOM 831 O O . ASP A 1 115 ? -95.157 44.698 135.209 1.00 79.12 115 ASP A O 1
ATOM 835 N N . SER A 1 116 ? -93.144 44.390 136.139 1.00 82.94 116 SER A N 1
ATOM 836 C CA . SER A 1 116 ? -92.379 45.278 135.258 1.00 82.94 116 SER A CA 1
ATOM 837 C C . SER A 1 116 ? -90.941 44.782 135.116 1.00 82.94 116 SER A C 1
ATOM 839 O O . SER A 1 116 ? -90.344 44.374 136.115 1.00 82.94 116 SER A O 1
ATOM 841 N N . LEU A 1 117 ? -90.371 44.872 133.920 1.00 87.25 117 LEU A N 1
ATOM 842 C CA . LEU A 1 117 ? -89.013 44.428 133.600 1.00 87.25 117 LEU A CA 1
ATOM 843 C C . LEU A 1 117 ? -88.353 45.366 132.579 1.00 87.25 117 LEU A C 1
ATOM 845 O O . LEU A 1 117 ? -89.034 46.000 131.770 1.00 87.25 117 LEU A O 1
ATOM 849 N N . GLU A 1 118 ? -87.027 45.430 132.619 1.00 85.50 118 GLU A N 1
ATOM 850 C CA . GLU A 1 118 ? -86.185 46.089 131.618 1.00 85.50 118 GLU A CA 1
ATOM 851 C C . GLU A 1 118 ? -85.196 45.027 131.110 1.00 85.50 118 GLU A C 1
ATOM 853 O O . GLU A 1 118 ? -84.540 44.377 131.924 1.00 85.50 118 GLU A O 1
ATOM 858 N N . VAL A 1 119 ? -85.147 44.800 129.794 1.00 84.31 119 VAL A N 1
ATOM 859 C CA . VAL A 1 119 ? -84.264 43.830 129.123 1.00 84.31 119 VAL A CA 1
ATOM 860 C C . VAL A 1 119 ? -83.308 44.604 128.235 1.00 84.31 119 VAL A C 1
ATOM 862 O O . VAL A 1 119 ? -83.737 45.296 127.309 1.00 84.31 119 VAL A O 1
ATOM 865 N N . ASP A 1 120 ? -82.013 44.518 128.512 1.00 81.81 120 ASP A N 1
ATOM 866 C CA . ASP A 1 120 ? -81.007 45.171 127.681 1.00 81.81 120 ASP A CA 1
ATOM 867 C C . ASP A 1 120 ? -80.898 44.515 126.293 1.00 81.81 120 ASP A C 1
ATOM 869 O O . ASP A 1 120 ? -81.495 43.477 126.011 1.00 81.81 120 ASP A O 1
ATOM 873 N N . ALA A 1 121 ? -80.209 45.194 125.379 1.00 77.81 121 ALA A N 1
ATOM 874 C CA . ALA A 1 121 ? -80.019 44.736 124.007 1.00 77.81 121 ALA A CA 1
ATOM 875 C C . ALA A 1 121 ? -79.260 43.395 123.962 1.00 77.81 121 ALA A C 1
ATOM 877 O O . ALA A 1 121 ? -78.138 43.314 124.461 1.00 77.81 121 ALA A O 1
ATOM 878 N N . GLY A 1 122 ? -79.852 42.377 123.336 1.00 77.56 122 GLY A N 1
ATOM 879 C CA . GLY A 1 122 ? -79.306 41.021 123.211 1.00 77.56 122 GLY A CA 1
ATOM 880 C C . GLY A 1 122 ? -79.585 40.077 124.390 1.00 77.56 122 GLY A C 1
ATOM 881 O O . GLY A 1 122 ? -79.110 38.947 124.362 1.00 77.56 122 GLY A O 1
ATOM 882 N N . GLU A 1 123 ? -80.332 40.508 125.410 1.00 83.75 123 GLU A N 1
ATOM 883 C CA . GLU A 1 123 ? -80.619 39.724 126.626 1.00 83.75 123 GLU A CA 1
ATOM 884 C C . GLU A 1 123 ? -82.055 39.150 126.631 1.00 83.75 123 GLU A C 1
ATOM 886 O O . GLU A 1 123 ? -82.919 39.571 125.851 1.00 83.75 123 GLU A O 1
ATOM 891 N N . SER A 1 124 ? -82.333 38.223 127.557 1.00 83.56 124 SER A N 1
ATOM 892 C CA . SER A 1 124 ? -83.685 37.734 127.875 1.00 83.56 124 SER A CA 1
ATOM 893 C C . SER A 1 124 ? -84.018 37.866 129.367 1.00 83.56 124 SER A C 1
ATOM 895 O O . SER A 1 124 ? -83.144 37.899 130.236 1.00 83.56 124 SER A O 1
ATOM 897 N N . ALA A 1 125 ? -85.309 37.977 129.693 1.00 83.62 125 ALA A N 1
ATOM 898 C CA . ALA A 1 125 ? -85.801 38.082 131.064 1.00 83.62 125 ALA A CA 1
ATOM 899 C C . ALA A 1 125 ? -87.074 37.257 131.283 1.00 83.62 125 ALA A C 1
ATOM 901 O O . ALA A 1 125 ? -87.945 37.178 130.423 1.00 83.62 125 ALA A O 1
ATOM 902 N N . ASN A 1 126 ? -87.213 36.679 132.477 1.00 86.56 126 ASN A N 1
ATOM 903 C CA . ASN A 1 126 ? -88.278 35.731 132.798 1.00 86.56 126 ASN A CA 1
ATOM 904 C C . ASN A 1 126 ? -89.328 36.304 133.770 1.00 86.56 126 ASN A C 1
ATOM 906 O O . ASN A 1 126 ? -88.995 36.890 134.803 1.00 86.56 126 ASN A O 1
ATOM 910 N N . VAL A 1 127 ? -90.608 36.080 133.461 1.00 82.19 127 VAL A N 1
ATOM 911 C CA . VAL A 1 127 ? -91.779 36.521 134.237 1.00 82.19 127 VAL A CA 1
ATOM 912 C C . VAL A 1 127 ? -92.561 35.316 134.734 1.00 82.19 127 VAL A C 1
ATOM 914 O O . VAL A 1 127 ? -93.204 34.617 133.955 1.00 82.19 127 VAL A O 1
ATOM 917 N N . GLY A 1 128 ? -92.562 35.091 136.047 1.00 79.12 128 GLY A N 1
ATOM 918 C CA . GLY A 1 128 ? -93.376 34.042 136.656 1.00 79.12 128 GLY A CA 1
ATOM 919 C C . GLY A 1 128 ? -94.863 34.398 136.629 1.00 79.12 128 GLY A C 1
ATOM 920 O O . GLY A 1 128 ? -95.239 35.512 136.992 1.00 79.12 128 GLY A O 1
ATOM 921 N N . VAL A 1 129 ? -95.715 33.446 136.252 1.00 83.69 129 VAL A N 1
ATOM 922 C CA . VAL A 1 129 ? -97.182 33.524 136.238 1.00 83.69 129 VAL A CA 1
ATOM 923 C C . VAL A 1 129 ? -97.749 32.473 137.186 1.00 83.69 129 VAL A C 1
ATOM 925 O O . VAL A 1 129 ? -97.392 31.305 137.103 1.00 83.69 129 VAL A O 1
ATOM 928 N N . ARG A 1 130 ? -98.686 32.854 138.055 1.00 78.62 130 ARG A N 1
ATOM 929 C CA . ARG A 1 130 ? -99.391 31.957 138.979 1.00 78.62 130 ARG A CA 1
ATOM 930 C C . ARG A 1 130 ? -100.892 31.988 138.734 1.00 78.62 130 ARG A C 1
ATOM 932 O O . ARG A 1 130 ? -101.493 33.062 138.795 1.00 78.62 130 ARG A O 1
ATOM 939 N N . ALA A 1 131 ? -101.492 30.818 138.532 1.00 75.69 131 ALA A N 1
ATOM 940 C CA . ALA A 1 131 ? -102.916 30.632 138.255 1.00 75.69 131 ALA A CA 1
ATOM 941 C C . ALA A 1 131 ? -103.559 29.642 139.249 1.00 75.69 131 ALA A C 1
ATOM 943 O O . ALA A 1 131 ? -102.908 28.695 139.688 1.00 75.69 131 ALA A O 1
ATOM 944 N N . SER A 1 132 ? -104.836 29.829 139.606 1.00 70.25 132 SER A N 1
ATOM 945 C CA . SER A 1 132 ? -105.550 28.977 140.582 1.00 70.25 132 SER A CA 1
ATOM 946 C C . SER A 1 132 ? -106.853 28.387 140.020 1.00 70.25 132 SER A C 1
ATOM 948 O O . SER A 1 132 ? -107.761 29.140 139.667 1.00 70.25 132 SER A O 1
ATOM 950 N N . CYS A 1 133 ? -106.990 27.053 140.000 1.00 69.25 133 CYS A N 1
ATOM 951 C CA . CYS A 1 133 ? -108.225 26.358 139.603 1.00 69.25 133 CYS A CA 1
ATOM 952 C C . CYS A 1 133 ? -109.288 26.445 140.724 1.00 69.25 133 CYS A C 1
ATOM 954 O O . CYS A 1 133 ? -108.989 26.111 141.873 1.00 69.25 133 CYS A O 1
ATOM 956 N N . PRO A 1 134 ? -110.549 26.825 140.433 1.00 61.19 134 PRO A N 1
ATOM 957 C CA . PRO A 1 134 ? -111.625 26.840 141.430 1.00 61.19 134 PRO A CA 1
ATOM 958 C C . PRO A 1 134 ? -111.961 25.443 141.987 1.00 61.19 134 PRO A C 1
ATOM 960 O O . PRO A 1 134 ? -112.022 24.469 141.244 1.00 61.19 134 PRO A O 1
ATOM 963 N N . GLU A 1 135 ? -112.271 25.342 143.286 1.00 60.12 135 GLU A N 1
ATOM 964 C CA . GLU A 1 135 ? -112.609 24.062 143.949 1.00 60.12 135 GLU A CA 1
ATOM 965 C C . GLU A 1 135 ? -113.950 23.434 143.508 1.00 60.12 135 GLU A C 1
ATOM 967 O O . GLU A 1 135 ? -114.214 22.273 143.809 1.00 60.12 135 GLU A O 1
ATOM 972 N N . THR A 1 136 ? -114.842 24.178 142.841 1.00 55.81 136 THR A N 1
ATOM 973 C CA . THR A 1 136 ? -116.219 23.720 142.549 1.00 55.81 136 THR A CA 1
ATOM 974 C C . THR A 1 136 ? -116.667 24.027 141.120 1.00 55.81 136 THR A C 1
ATOM 976 O O . THR A 1 136 ? -117.518 24.880 140.876 1.00 55.81 136 THR A O 1
ATOM 979 N N . GLY A 1 137 ? -116.117 23.269 140.170 1.00 50.28 137 GLY A N 1
ATOM 980 C CA . GLY A 1 137 ? -116.561 23.229 138.774 1.00 50.28 137 GLY A CA 1
ATOM 981 C C . GLY A 1 137 ? -115.390 23.081 137.808 1.00 50.28 137 GLY A C 1
ATOM 982 O O . GLY A 1 137 ? -114.650 24.036 137.605 1.00 50.28 137 GLY A O 1
ATOM 983 N N . GLY A 1 138 ? -115.235 21.897 137.209 1.00 53.44 138 GLY A N 1
ATOM 984 C CA . GLY A 1 138 ? -114.226 21.659 136.175 1.00 53.44 138 GLY A CA 1
ATOM 985 C C . GLY A 1 138 ? -114.603 22.332 134.853 1.00 53.44 138 GLY A C 1
ATOM 986 O O . GLY A 1 138 ? -115.734 22.191 134.382 1.00 53.44 138 GLY A O 1
ATOM 987 N N . GLY A 1 139 ? -113.659 23.065 134.269 1.00 57.41 139 GLY A N 1
ATOM 988 C CA . GLY A 1 139 ? -113.803 23.745 132.984 1.00 57.41 139 GLY A CA 1
ATOM 989 C C . GLY A 1 139 ? -112.655 24.724 132.745 1.00 57.41 139 GLY A C 1
ATOM 990 O O . GLY A 1 139 ? -112.231 25.417 133.668 1.00 57.41 139 GLY A O 1
ATOM 991 N N . ASN A 1 140 ? -112.151 24.769 131.512 1.00 61.25 140 ASN A N 1
ATOM 992 C CA . ASN A 1 140 ? -110.944 25.527 131.179 1.00 61.25 140 ASN A CA 1
ATOM 993 C C . ASN A 1 140 ? -111.200 27.041 131.250 1.00 61.25 140 ASN A C 1
ATOM 995 O O . ASN A 1 140 ? -112.188 27.537 130.704 1.00 61.25 140 ASN A O 1
ATOM 999 N N . PHE A 1 141 ? -110.286 27.775 131.880 1.00 62.47 141 PHE A N 1
ATOM 1000 C CA . PHE A 1 141 ? -110.353 29.223 132.077 1.00 62.47 141 PHE A CA 1
ATOM 1001 C C . PHE A 1 141 ? -109.212 29.909 131.323 1.00 62.47 141 PHE A C 1
ATOM 1003 O O . PHE A 1 141 ? -108.055 29.657 131.627 1.00 62.47 141 PHE A O 1
ATOM 1010 N N . ALA A 1 142 ? -109.517 30.797 130.377 1.00 65.88 142 ALA A N 1
ATOM 1011 C CA . ALA A 1 142 ? -108.516 31.647 129.726 1.00 65.88 142 ALA A CA 1
ATOM 1012 C C . ALA A 1 142 ? -108.634 33.097 130.222 1.00 65.88 142 ALA A C 1
ATOM 1014 O O . ALA A 1 142 ? -109.745 33.585 130.453 1.00 65.88 142 ALA A O 1
ATOM 1015 N N . SER A 1 143 ? -107.500 33.767 130.422 1.00 73.44 143 SER A N 1
ATOM 1016 C CA . SER A 1 143 ? -107.407 35.162 130.856 1.00 73.44 143 SER A CA 1
ATOM 1017 C C . SER A 1 143 ? -106.121 35.791 130.332 1.00 73.44 143 SER A C 1
ATOM 1019 O O . SER A 1 143 ? -105.044 35.230 130.510 1.00 73.44 143 SER A O 1
ATOM 1021 N N . ASP A 1 144 ? -106.224 36.996 129.781 1.00 79.31 144 ASP A N 1
ATOM 1022 C CA . ASP A 1 144 ? -105.095 37.636 129.104 1.00 79.31 144 ASP A CA 1
ATOM 1023 C C . ASP A 1 144 ? -104.299 38.539 130.056 1.00 79.31 144 ASP A C 1
ATOM 1025 O O . ASP A 1 144 ? -104.871 39.257 130.881 1.00 79.31 144 ASP A O 1
ATOM 1029 N N . LEU A 1 145 ? -102.976 38.536 129.919 1.00 81.69 145 LEU A N 1
ATOM 1030 C CA . LEU A 1 145 ? -102.060 39.523 130.490 1.00 81.69 145 LEU A CA 1
ATOM 1031 C C . LEU A 1 145 ? -101.825 40.624 129.455 1.00 81.69 145 LEU A C 1
ATOM 1033 O O . LEU A 1 145 ? -101.605 40.326 128.288 1.00 81.69 145 LEU A O 1
ATOM 1037 N N . THR A 1 146 ? -101.853 41.899 129.845 1.00 82.38 146 THR A N 1
ATOM 1038 C CA . THR A 1 146 ? -101.570 42.998 128.899 1.00 82.38 146 THR A CA 1
ATOM 1039 C C . THR A 1 146 ? -100.133 43.477 129.044 1.00 82.38 146 THR A C 1
ATOM 1041 O O . THR A 1 146 ? -99.776 44.034 130.083 1.00 82.38 146 THR A O 1
ATOM 1044 N N . PHE A 1 147 ? -99.340 43.301 127.990 1.00 87.38 147 PHE A N 1
ATOM 1045 C CA . PHE A 1 147 ? -97.967 43.778 127.874 1.00 87.38 147 PHE A CA 1
ATOM 1046 C C . PHE A 1 147 ? -97.974 45.193 127.286 1.00 87.38 147 PHE A C 1
ATOM 1048 O O . PHE A 1 147 ? -98.633 45.455 126.280 1.00 87.38 147 PHE A O 1
ATOM 1055 N N . ASN A 1 148 ? -97.259 46.120 127.923 1.00 83.62 148 ASN A N 1
ATOM 1056 C CA . ASN A 1 148 ? -97.040 47.483 127.436 1.00 83.62 148 ASN A CA 1
ATOM 1057 C C . ASN A 1 148 ? -95.538 47.716 127.325 1.00 83.62 148 ASN A C 1
ATOM 1059 O O . ASN A 1 148 ? -94.838 47.573 128.329 1.00 83.62 148 ASN A O 1
ATOM 1063 N N . THR A 1 149 ? -95.059 48.070 126.137 1.00 85.12 149 THR A N 1
ATOM 1064 C CA . THR A 1 149 ? -93.632 48.101 125.803 1.00 85.12 149 THR A CA 1
ATOM 1065 C C . THR A 1 149 ? -93.197 49.452 125.224 1.00 85.12 149 THR A C 1
ATOM 1067 O O . THR A 1 149 ? -94.025 50.313 124.915 1.00 85.12 149 THR A O 1
ATOM 1070 N N . ASN A 1 150 ? -91.886 49.640 125.066 1.00 82.75 150 ASN A N 1
ATOM 1071 C CA . ASN A 1 150 ? -91.296 50.694 124.236 1.00 82.75 150 ASN A CA 1
ATOM 1072 C C . ASN A 1 150 ? -90.866 50.211 122.831 1.00 82.75 150 ASN A C 1
ATOM 1074 O O . ASN A 1 150 ? -90.271 51.010 122.106 1.00 82.75 150 ASN A O 1
ATOM 1078 N N . ASP A 1 151 ? -91.175 48.968 122.429 1.00 83.50 151 ASP A N 1
ATOM 1079 C CA . ASP A 1 151 ? -91.016 48.510 121.039 1.00 83.50 151 ASP A CA 1
ATOM 1080 C C . ASP A 1 151 ? -91.992 49.312 120.150 1.00 83.50 151 ASP A C 1
ATOM 1082 O O . ASP A 1 151 ? -93.206 49.254 120.374 1.00 83.50 151 ASP A O 1
ATOM 1086 N N . PRO A 1 152 ? -91.506 50.079 119.155 1.00 77.12 152 PRO A N 1
ATOM 1087 C CA . PRO A 1 152 ? -92.352 50.930 118.320 1.00 77.12 152 PRO A CA 1
ATOM 1088 C C . PRO A 1 152 ? -93.363 50.164 117.451 1.00 77.12 152 PRO A C 1
ATOM 1090 O O . PRO A 1 152 ? -94.348 50.770 117.025 1.00 77.12 152 PRO A O 1
ATOM 1093 N N . GLU A 1 153 ? -93.151 48.872 117.188 1.00 81.38 153 GLU A N 1
ATOM 1094 C CA . GLU A 1 153 ? -94.086 48.009 116.453 1.00 81.38 153 GLU A CA 1
ATOM 1095 C C . GLU A 1 153 ? -95.075 47.300 117.403 1.00 81.38 153 GLU A C 1
ATOM 1097 O O . GLU A 1 153 ? -96.224 47.080 117.019 1.00 81.38 153 GLU A O 1
ATOM 1102 N N . ASN A 1 154 ? -94.691 47.055 118.667 1.00 80.56 154 ASN A N 1
ATOM 1103 C CA . ASN A 1 154 ? -95.460 46.272 119.654 1.00 80.56 154 ASN A CA 1
ATOM 1104 C C . ASN A 1 154 ? -95.736 47.008 120.988 1.00 80.56 154 ASN A C 1
ATOM 1106 O O . ASN A 1 154 ? -95.682 46.419 122.072 1.00 80.56 154 ASN A O 1
ATOM 1110 N N . LEU A 1 155 ? -96.069 48.303 120.925 1.00 81.62 155 LEU A N 1
ATOM 1111 C CA . LEU A 1 155 ? -96.260 49.181 122.099 1.00 81.62 155 LEU A CA 1
ATOM 1112 C C . LEU A 1 155 ? -97.270 48.664 123.147 1.00 81.62 155 LEU A C 1
ATOM 1114 O O . LEU A 1 155 ? -97.088 48.890 124.344 1.00 81.62 155 LEU A O 1
ATOM 1118 N N . THR A 1 156 ? -98.344 47.986 122.730 1.00 83.88 156 THR A N 1
ATOM 1119 C CA . THR A 1 156 ? -99.299 47.328 123.642 1.00 83.88 156 THR A CA 1
ATOM 1120 C C . THR A 1 156 ? -99.954 46.129 122.965 1.00 83.88 156 THR A C 1
ATOM 1122 O O . THR A 1 156 ? -100.590 46.298 121.924 1.00 83.88 156 THR A O 1
ATOM 1125 N N . PHE A 1 157 ? -99.897 44.950 123.587 1.00 83.12 157 PHE A N 1
ATOM 1126 C CA . PHE A 1 157 ? -100.592 43.747 123.113 1.00 83.12 157 PHE A CA 1
ATOM 1127 C C . PHE A 1 157 ? -100.970 42.796 124.271 1.00 83.12 157 PHE A C 1
ATOM 1129 O O . PHE A 1 157 ? -100.367 42.856 125.348 1.00 83.12 157 PHE A O 1
ATOM 1136 N N . PRO A 1 158 ? -102.003 41.948 124.107 1.00 81.69 158 PRO A N 1
ATOM 1137 C CA . PRO A 1 158 ? -102.347 40.912 125.074 1.00 81.69 158 PRO A CA 1
ATOM 1138 C C . PRO A 1 158 ? -101.581 39.604 124.814 1.00 81.69 158 PRO A C 1
ATOM 1140 O O . PRO A 1 158 ? -101.402 39.207 123.667 1.00 81.69 158 PRO A O 1
ATOM 1143 N N . LEU A 1 159 ? -101.224 38.904 125.889 1.00 83.19 159 LEU A N 1
ATOM 1144 C CA . LEU A 1 159 ? -100.771 37.512 125.903 1.00 83.19 159 LEU A CA 1
ATOM 1145 C C . LEU A 1 159 ? -101.840 36.660 126.595 1.00 83.19 159 LEU A C 1
ATOM 1147 O O . LEU A 1 159 ? -102.192 36.941 127.744 1.00 83.19 159 LEU A O 1
ATOM 1151 N N . THR A 1 160 ? -102.335 35.606 125.949 1.00 78.81 160 THR A N 1
ATOM 1152 C CA . THR A 1 160 ? -103.358 34.736 126.562 1.00 78.81 160 THR A CA 1
ATOM 1153 C C . THR A 1 160 ? -102.721 33.756 127.555 1.00 78.81 160 THR A C 1
ATOM 1155 O O . THR A 1 160 ? -101.722 33.114 127.236 1.00 78.81 160 THR A O 1
ATOM 1158 N N . VAL A 1 161 ? -103.312 33.590 128.746 1.00 76.44 161 VAL A N 1
ATOM 1159 C CA . VAL A 1 161 ? -102.970 32.503 129.682 1.00 76.44 161 VAL A CA 1
ATOM 1160 C C . VAL A 1 161 ? -104.174 31.586 129.877 1.00 76.44 161 VAL A C 1
ATOM 1162 O O . VAL A 1 161 ? -105.234 32.032 130.324 1.00 76.44 161 VAL A O 1
ATOM 1165 N N . ARG A 1 162 ? -104.025 30.294 129.576 1.00 70.44 162 ARG A N 1
ATOM 1166 C CA . ARG A 1 162 ? -105.100 29.290 129.637 1.00 70.44 162 ARG A CA 1
ATOM 1167 C C . ARG A 1 162 ? -104.849 28.265 130.739 1.00 70.44 162 ARG A C 1
ATOM 1169 O O . ARG A 1 162 ? -103.787 27.671 130.798 1.00 70.44 162 ARG A O 1
ATOM 1176 N N . LEU A 1 163 ? -105.840 28.029 131.594 1.00 66.62 163 LEU A N 1
ATOM 1177 C CA . LEU A 1 163 ? -105.798 27.092 132.717 1.00 66.62 163 LEU A CA 1
ATOM 1178 C C . LEU A 1 163 ? -106.789 25.934 132.502 1.00 66.62 163 LEU A C 1
ATOM 1180 O O . LEU A 1 163 ? -107.974 26.175 132.263 1.00 66.62 163 LEU A O 1
ATOM 1184 N N . VAL A 1 164 ? -106.323 24.690 132.612 1.00 63.47 164 VAL A N 1
ATOM 1185 C CA . VAL A 1 164 ? -107.100 23.446 132.406 1.00 63.47 164 VAL A CA 1
ATOM 1186 C C . VAL A 1 164 ? -107.154 22.640 133.712 1.00 63.47 164 VAL A C 1
ATOM 1188 O O . VAL A 1 164 ? -106.131 22.524 134.383 1.00 63.47 164 VAL A O 1
ATOM 1191 N N . CYS A 1 165 ? -108.313 22.064 134.077 1.00 61.44 165 CYS A N 1
ATOM 1192 C CA . CYS A 1 165 ? -108.466 21.295 135.328 1.00 61.44 165 CYS A CA 1
ATOM 1193 C C . CYS A 1 165 ? -109.200 19.935 135.132 1.00 61.44 165 CYS A C 1
ATOM 1195 O O . CYS A 1 165 ? -110.389 19.944 134.803 1.00 61.44 165 CYS A O 1
ATOM 1197 N N . GLY A 1 166 ? -108.535 18.785 135.378 1.00 53.91 166 GLY A N 1
ATOM 1198 C CA . GLY A 1 166 ? -109.062 17.405 135.181 1.00 53.91 166 GLY A CA 1
ATOM 1199 C C . GLY A 1 166 ? -108.202 16.262 135.790 1.00 53.91 166 GLY A C 1
ATOM 1200 O O . GLY A 1 166 ? -107.198 16.558 136.431 1.00 53.91 166 GLY A O 1
ATOM 1201 N N . ASP A 1 167 ? -108.623 14.991 135.625 1.00 51.22 167 ASP A N 1
ATOM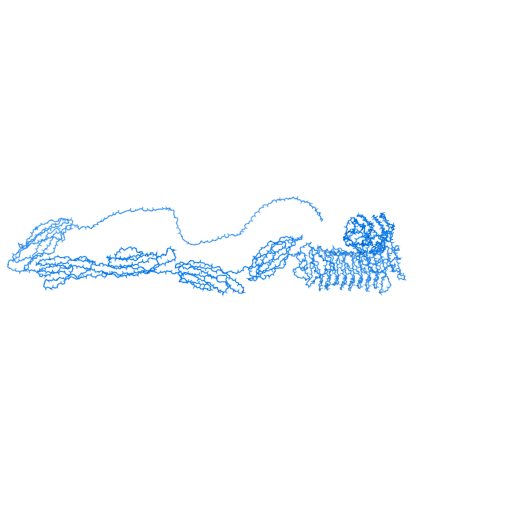 1202 C CA . ASP A 1 167 ? -108.035 13.760 136.231 1.00 51.22 167 ASP A CA 1
ATOM 1203 C C . ASP A 1 167 ? -106.941 13.061 135.359 1.00 51.22 167 ASP A C 1
ATOM 1205 O O . ASP A 1 167 ? -106.886 13.286 134.153 1.00 51.22 167 ASP A O 1
ATOM 1209 N N . ALA A 1 168 ? -106.099 12.211 135.981 1.00 48.09 168 ALA A N 1
ATOM 1210 C CA . ALA A 1 168 ? -104.745 11.786 135.541 1.00 48.09 168 ALA A CA 1
ATOM 1211 C C . ALA A 1 168 ? -104.598 10.876 134.289 1.00 48.09 168 ALA A C 1
ATOM 1213 O O . ALA A 1 168 ? -105.495 10.097 133.952 1.00 48.09 168 ALA A O 1
ATOM 1214 N N . LEU A 1 169 ? -103.415 10.953 133.656 1.00 53.31 169 LEU A N 1
ATOM 1215 C CA . LEU A 1 169 ? -103.108 10.528 132.276 1.00 53.31 169 LEU A CA 1
ATOM 1216 C C . LEU A 1 169 ? -102.031 9.400 132.163 1.00 53.31 169 LEU A C 1
ATOM 1218 O O . LEU A 1 169 ? -101.369 9.070 133.152 1.00 53.31 169 LEU A O 1
ATOM 1222 N N . PRO A 1 170 ? -101.880 8.747 130.986 1.00 56.84 170 PRO A N 1
ATOM 1223 C CA . PRO A 1 170 ? -100.860 7.708 130.723 1.00 56.84 170 PRO A CA 1
ATOM 1224 C C . PRO A 1 170 ? -99.414 8.244 130.577 1.00 56.84 170 PRO A C 1
ATOM 1226 O O . PRO A 1 170 ? -99.165 9.432 130.763 1.00 56.84 170 PRO A O 1
ATOM 1229 N N . GLY A 1 171 ? -98.438 7.355 130.334 1.00 67.12 171 GLY A N 1
ATOM 1230 C CA . GLY A 1 171 ? -97.009 7.684 130.149 1.00 67.12 171 GLY A CA 1
ATOM 1231 C C . GLY A 1 171 ? -96.510 7.484 128.711 1.00 67.12 171 GLY A C 1
ATOM 1232 O O . GLY A 1 171 ? -97.285 7.088 127.840 1.00 67.12 171 GLY A O 1
ATOM 1233 N N . SER A 1 172 ? -95.219 7.731 128.460 1.00 72.00 172 SER A N 1
ATOM 1234 C CA . SER A 1 172 ? -94.613 7.610 127.122 1.00 72.00 172 SER A CA 1
ATOM 1235 C C . SER A 1 172 ? -93.192 7.021 127.126 1.00 72.00 172 SER A C 1
ATOM 1237 O O . SER A 1 172 ? -92.516 6.972 128.156 1.00 72.00 172 SER A O 1
ATOM 1239 N N . LEU A 1 173 ? -92.739 6.550 125.962 1.00 82.56 173 LEU A N 1
ATOM 1240 C CA . LEU A 1 173 ? -91.379 6.066 125.693 1.00 82.56 173 LEU A CA 1
ATOM 1241 C C . LEU A 1 173 ? -90.812 6.803 124.482 1.00 82.56 173 LEU A C 1
ATOM 1243 O O . LEU A 1 173 ? -91.493 6.918 123.473 1.00 82.56 173 LEU A O 1
ATOM 1247 N N . ASN A 1 174 ? -89.558 7.216 124.549 1.00 84.25 174 ASN A N 1
ATOM 1248 C CA . ASN A 1 174 ? -88.793 7.750 123.433 1.00 84.25 174 ASN A CA 1
ATOM 1249 C C . ASN A 1 174 ? -87.553 6.873 123.216 1.00 84.25 174 ASN A C 1
ATOM 1251 O O . ASN A 1 174 ? -86.914 6.445 124.182 1.00 84.25 174 ASN A O 1
ATOM 1255 N N . VAL A 1 175 ? -87.235 6.574 121.960 1.00 82.75 175 VAL A N 1
ATOM 1256 C CA . VAL A 1 175 ? -86.161 5.642 121.594 1.00 82.75 175 VAL A CA 1
ATOM 1257 C C . VAL A 1 175 ? -85.275 6.298 120.553 1.00 82.75 175 VAL A C 1
ATOM 1259 O O . VAL A 1 175 ? -85.719 6.443 119.422 1.00 82.75 175 VAL A O 1
ATOM 1262 N N . SER A 1 176 ? -84.031 6.636 120.889 1.00 80.50 176 SER A N 1
ATOM 1263 C CA . SER A 1 176 ? -83.048 7.056 119.887 1.00 80.50 176 SER A CA 1
ATOM 1264 C C . SER A 1 176 ? -82.234 5.879 119.352 1.00 80.50 176 SER A C 1
ATOM 1266 O O . SER A 1 176 ? -82.071 4.850 120.020 1.00 80.50 176 SER A O 1
ATOM 1268 N N . VAL A 1 177 ? -81.721 6.016 118.130 1.00 80.00 177 VAL A N 1
ATOM 1269 C CA . VAL A 1 177 ? -80.899 4.990 117.473 1.00 80.00 177 VAL A CA 1
ATOM 1270 C C . VAL A 1 177 ? -79.551 5.576 117.076 1.00 80.00 177 VAL A C 1
ATOM 1272 O O . VAL A 1 177 ? -79.479 6.651 116.493 1.00 80.00 177 VAL A O 1
ATOM 1275 N N . GLU A 1 178 ? -78.474 4.847 117.360 1.00 80.56 178 GLU A N 1
ATOM 1276 C CA . GLU A 1 178 ? -77.110 5.214 116.968 1.00 80.56 178 GLU A CA 1
ATOM 1277 C C . GLU A 1 178 ? -76.402 4.027 116.284 1.00 80.56 178 GLU A C 1
ATOM 1279 O O . GLU A 1 178 ? -76.798 2.871 116.435 1.00 80.56 178 GLU A O 1
ATOM 1284 N N . GLY A 1 179 ? -75.343 4.292 115.514 1.00 76.00 179 GLY A N 1
ATOM 1285 C CA . GLY A 1 179 ? -74.556 3.246 114.834 1.00 76.00 179 GLY A CA 1
ATOM 1286 C C . GLY A 1 179 ? -75.118 2.743 113.493 1.00 76.00 179 GLY A C 1
ATOM 1287 O O . GLY A 1 179 ? -74.522 1.858 112.885 1.00 76.00 179 GLY A O 1
ATOM 1288 N N . LEU A 1 180 ? -76.219 3.322 113.005 1.00 79.12 180 LEU A N 1
ATOM 1289 C CA . LEU A 1 180 ? -76.679 3.182 111.617 1.00 79.12 180 LEU A CA 1
ATOM 1290 C C . LEU A 1 180 ? -76.234 4.382 110.765 1.00 79.12 180 LEU A C 1
ATOM 1292 O O . LEU A 1 180 ? -76.044 5.481 111.288 1.00 79.12 180 LEU A O 1
ATOM 1296 N N . GLU A 1 181 ? -76.080 4.172 109.454 1.00 76.12 181 GLU A N 1
ATOM 1297 C CA . GLU A 1 181 ? -75.800 5.245 108.487 1.00 76.12 181 GLU A CA 1
ATOM 1298 C C . GLU A 1 181 ? -77.029 6.174 108.301 1.00 76.12 181 GLU A C 1
ATOM 1300 O O . GLU A 1 181 ? -78.180 5.776 108.509 1.00 76.12 181 GLU A O 1
ATOM 1305 N N . GLU A 1 182 ? -76.791 7.445 107.952 1.00 69.56 182 GLU A N 1
ATOM 1306 C CA . GLU A 1 182 ? -77.819 8.498 107.935 1.00 69.56 182 GLU A CA 1
ATOM 1307 C C . GLU A 1 182 ? -78.935 8.206 106.912 1.00 69.56 182 GLU A C 1
ATOM 1309 O O . GLU A 1 182 ? -78.709 8.187 105.703 1.00 69.56 182 GLU A O 1
ATOM 1314 N N . GLY A 1 183 ? -80.164 8.014 107.404 1.00 70.44 183 GLY A N 1
ATOM 1315 C CA . GLY A 1 183 ? -81.344 7.690 106.590 1.00 70.44 183 GLY A CA 1
ATOM 1316 C C . GLY A 1 183 ? -81.837 6.244 106.720 1.00 70.44 183 GLY A C 1
ATOM 1317 O O . GLY A 1 183 ? -82.939 5.942 106.252 1.00 70.44 183 GLY A O 1
ATOM 1318 N N . LEU A 1 184 ? -81.090 5.367 107.398 1.00 77.69 184 LEU A N 1
ATOM 1319 C CA . LEU A 1 184 ? -81.546 4.019 107.733 1.00 77.69 184 LEU A CA 1
ATOM 1320 C C . LEU A 1 184 ? -82.437 4.013 108.977 1.00 77.69 184 LEU A C 1
ATOM 1322 O O . LEU A 1 184 ? -82.002 4.331 110.080 1.00 77.69 184 LEU A O 1
ATOM 1326 N N . VAL A 1 185 ? -83.690 3.587 108.801 1.00 74.69 185 VAL A N 1
ATOM 1327 C CA . VAL A 1 185 ? -84.665 3.450 109.891 1.00 74.69 185 VAL A CA 1
ATOM 1328 C C . VAL A 1 185 ? -84.807 1.967 110.255 1.00 74.69 185 VAL A C 1
ATOM 1330 O O . VAL A 1 185 ? -85.279 1.190 109.418 1.00 74.69 185 VAL A O 1
ATOM 1333 N N . PRO A 1 186 ? -84.429 1.539 111.474 1.00 82.69 186 PRO A N 1
ATOM 1334 C CA . PRO A 1 186 ? -84.597 0.156 111.896 1.00 82.69 186 PRO A CA 1
ATOM 1335 C C . PRO A 1 186 ? -86.064 -0.170 112.174 1.00 82.69 186 PRO A C 1
ATOM 1337 O O . PRO A 1 186 ? -86.847 0.681 112.602 1.00 82.69 186 PRO A O 1
ATOM 1340 N N . VAL A 1 187 ? -86.424 -1.443 112.015 1.00 82.12 187 VAL A N 1
ATOM 1341 C CA . VAL A 1 187 ? -87.691 -1.961 112.538 1.00 82.12 187 VAL A CA 1
ATOM 1342 C C . VAL A 1 187 ? -87.480 -2.305 114.009 1.00 82.12 187 VAL A C 1
ATOM 1344 O O . VAL A 1 187 ? -86.806 -3.284 114.333 1.00 82.12 187 VAL A O 1
ATOM 1347 N N . LEU A 1 188 ? -88.049 -1.489 114.897 1.00 84.31 188 LEU A N 1
ATOM 1348 C CA . LEU A 1 188 ? -88.008 -1.712 116.339 1.00 84.31 188 LEU A CA 1
ATOM 1349 C C . LEU A 1 188 ? -89.357 -2.241 116.835 1.00 84.31 188 LEU A C 1
ATOM 1351 O O . LEU A 1 188 ? -90.424 -1.835 116.372 1.00 84.31 188 LEU A O 1
ATOM 1355 N N . THR A 1 189 ? -89.325 -3.142 117.812 1.00 85.06 189 THR A N 1
ATOM 1356 C CA . THR A 1 189 ? -90.529 -3.684 118.454 1.00 85.06 189 THR A CA 1
ATOM 1357 C C . THR A 1 189 ? -90.389 -3.627 119.967 1.00 85.06 189 THR A C 1
ATOM 1359 O O . THR A 1 189 ? -89.478 -4.222 120.538 1.00 85.06 189 THR A O 1
ATOM 1362 N N . LEU A 1 190 ? -91.322 -2.945 120.628 1.00 84.44 190 LEU A N 1
ATOM 1363 C CA . LEU A 1 190 ? -91.447 -2.916 122.080 1.00 84.44 190 LEU A CA 1
ATOM 1364 C C . LEU A 1 190 ? -92.432 -3.998 122.530 1.00 84.44 190 LEU A C 1
ATOM 1366 O O . LEU A 1 190 ? -93.638 -3.903 122.297 1.00 84.44 190 LEU A O 1
ATOM 1370 N N . ARG A 1 191 ? -91.923 -5.033 123.194 1.00 82.56 191 ARG A N 1
ATOM 1371 C CA . ARG A 1 191 ? -92.703 -6.156 123.723 1.00 82.56 191 ARG A CA 1
ATOM 1372 C C . ARG A 1 191 ? -92.982 -5.956 125.215 1.00 82.56 191 ARG A C 1
ATOM 1374 O O . ARG A 1 191 ? -92.049 -5.853 126.004 1.00 82.56 191 ARG A O 1
ATOM 1381 N N . ALA A 1 192 ? -94.252 -5.924 125.607 1.00 76.19 192 ALA A N 1
ATOM 1382 C CA . ALA A 1 192 ? -94.690 -5.903 127.005 1.00 76.19 192 ALA A CA 1
ATOM 1383 C C . ALA A 1 192 ? -94.542 -7.284 127.674 1.00 76.19 192 ALA A C 1
ATOM 1385 O O . ALA A 1 192 ? -94.536 -8.312 126.991 1.00 76.19 192 ALA A O 1
ATOM 1386 N N . GLU A 1 193 ? -94.501 -7.336 129.012 1.00 73.44 193 GLU A N 1
ATOM 1387 C CA . GLU A 1 193 ? -94.400 -8.602 129.772 1.00 73.44 193 GLU A CA 1
ATOM 1388 C C . GLU A 1 193 ? -95.547 -9.598 129.468 1.00 73.44 193 GLU A C 1
ATOM 1390 O O . GLU A 1 193 ? -95.354 -10.814 129.529 1.00 73.44 193 GLU A O 1
ATOM 1395 N N . ASP A 1 194 ? -96.735 -9.115 129.081 1.00 67.44 194 ASP A N 1
ATOM 1396 C CA . ASP A 1 194 ? -97.871 -9.969 128.694 1.00 67.44 194 ASP A CA 1
ATOM 1397 C C . ASP A 1 194 ? -97.771 -10.563 127.272 1.00 67.44 194 ASP A C 1
ATOM 1399 O O . ASP A 1 194 ? -98.624 -11.360 126.867 1.00 67.44 194 ASP A O 1
ATOM 1403 N N . GLY A 1 195 ? -96.707 -10.224 126.538 1.00 71.19 195 GLY A N 1
ATOM 1404 C CA . GLY A 1 195 ? -96.443 -10.658 125.169 1.00 71.19 195 GLY A CA 1
ATOM 1405 C C . GLY A 1 195 ? -97.064 -9.768 124.090 1.00 71.19 195 GLY A C 1
ATOM 1406 O O . GLY A 1 195 ? -96.962 -10.112 122.914 1.00 71.19 195 GLY A O 1
ATOM 1407 N N . THR A 1 196 ? -97.701 -8.650 124.451 1.00 77.31 196 THR A N 1
ATOM 1408 C CA . THR A 1 196 ? -98.172 -7.654 123.478 1.00 77.31 196 THR A CA 1
ATOM 1409 C C . THR A 1 196 ? -96.983 -6.944 122.838 1.00 77.31 196 THR A C 1
ATOM 1411 O O . THR A 1 196 ? -96.107 -6.441 123.537 1.00 77.31 196 THR A O 1
ATOM 1414 N N . GLU A 1 197 ? -96.959 -6.884 121.510 1.00 80.12 197 GLU A N 1
ATOM 1415 C CA . GLU A 1 197 ? -95.922 -6.204 120.732 1.00 80.12 197 GLU A CA 1
ATOM 1416 C C . GLU A 1 197 ? -96.470 -4.907 120.137 1.00 80.12 197 GLU A C 1
ATOM 1418 O O . GLU A 1 197 ? -97.478 -4.911 119.425 1.00 80.12 197 GLU A O 1
ATOM 1423 N N . THR A 1 198 ? -95.781 -3.808 120.423 1.00 78.75 198 THR A N 1
ATOM 1424 C CA . THR A 1 198 ? -96.027 -2.486 119.852 1.00 78.75 198 THR A CA 1
ATOM 1425 C C . THR A 1 198 ? -94.858 -2.161 118.920 1.00 78.75 198 THR A C 1
ATOM 1427 O O . THR A 1 198 ? -93.723 -2.116 119.398 1.00 78.75 198 THR A O 1
ATOM 1430 N N . PRO A 1 199 ? -95.075 -1.949 117.610 1.00 77.69 199 PRO A N 1
ATOM 1431 C CA . PRO A 1 199 ? -94.011 -1.466 116.738 1.00 77.69 199 PRO A CA 1
ATOM 1432 C C . PRO A 1 199 ? -93.586 -0.064 117.186 1.00 77.69 199 PRO A C 1
ATOM 1434 O O . PRO A 1 199 ? -94.434 0.766 117.516 1.00 77.69 199 PRO A O 1
ATOM 1437 N N . VAL A 1 200 ? -92.281 0.183 117.198 1.00 76.94 200 VAL A N 1
ATOM 1438 C CA . VAL A 1 200 ? -91.674 1.469 117.553 1.00 76.94 200 VAL A CA 1
ATOM 1439 C C . VAL A 1 200 ? -90.888 1.979 116.355 1.00 76.94 200 VAL A C 1
ATOM 1441 O O . VAL A 1 200 ? -90.259 1.205 115.635 1.00 76.94 200 VAL A O 1
ATOM 1444 N N . VAL A 1 201 ? -90.940 3.287 116.139 1.00 75.12 201 VAL A N 1
ATOM 1445 C CA . VAL A 1 201 ? -90.107 3.985 115.161 1.00 75.12 201 VAL A CA 1
ATOM 1446 C C . VAL A 1 201 ? -89.002 4.686 115.946 1.00 75.12 201 VAL A C 1
ATOM 1448 O O . VAL A 1 201 ? -89.281 5.300 116.975 1.00 75.12 201 VAL A O 1
ATOM 1451 N N . GLY A 1 202 ? -87.751 4.537 115.505 1.00 67.44 202 GLY A N 1
ATOM 1452 C CA . GLY A 1 202 ? -86.629 5.270 116.093 1.00 67.44 202 GLY A CA 1
ATOM 1453 C C . GLY A 1 202 ? -86.833 6.781 115.965 1.00 67.44 202 GLY A C 1
ATOM 1454 O O . GLY A 1 202 ? -87.387 7.250 114.974 1.00 67.44 202 GLY A O 1
ATOM 1455 N N . ASP A 1 203 ? -86.414 7.511 116.992 1.00 68.31 203 ASP A N 1
ATOM 1456 C CA . ASP A 1 203 ? -86.544 8.959 117.175 1.00 68.31 203 ASP A CA 1
ATOM 1457 C C . ASP A 1 203 ? -87.996 9.498 117.218 1.00 68.31 203 ASP A C 1
ATOM 1459 O O . ASP A 1 203 ? -88.215 10.710 117.162 1.00 68.31 203 ASP A O 1
ATOM 1463 N N . GLU A 1 204 ? -88.999 8.623 117.402 1.00 73.62 204 GLU A N 1
ATOM 1464 C CA . GLU A 1 204 ? -90.387 9.003 117.710 1.00 73.62 204 GLU A CA 1
ATOM 1465 C C . GLU A 1 204 ? -90.804 8.628 119.147 1.00 73.62 204 GLU A C 1
ATOM 1467 O O . GLU A 1 204 ? -90.439 7.584 119.695 1.00 73.62 204 GLU A O 1
ATOM 1472 N N . VAL A 1 205 ? -91.643 9.478 119.753 1.00 74.81 205 VAL A N 1
ATOM 1473 C CA . VAL A 1 205 ? -92.210 9.251 121.090 1.00 74.81 205 VAL A CA 1
ATOM 1474 C C . VAL A 1 205 ? -93.484 8.406 120.994 1.00 74.81 205 VAL A C 1
ATOM 1476 O O . VAL A 1 205 ? -94.495 8.820 120.426 1.00 74.81 205 VAL A O 1
ATOM 1479 N N . VAL A 1 206 ? -93.464 7.227 121.610 1.00 78.94 206 VAL A N 1
ATOM 1480 C CA . VAL A 1 206 ? -94.613 6.334 121.779 1.00 78.94 206 VAL A CA 1
ATOM 1481 C C . VAL A 1 206 ? -95.411 6.770 123.009 1.00 78.94 206 VAL A C 1
ATOM 1483 O O . VAL A 1 206 ? -95.028 6.497 124.148 1.00 78.94 206 VAL A O 1
ATOM 1486 N N . GLU A 1 207 ? -96.522 7.466 122.780 1.00 73.44 207 GLU A N 1
ATOM 1487 C CA . GLU A 1 207 ? -97.420 7.972 123.829 1.00 73.44 207 GLU A CA 1
ATOM 1488 C C . GLU A 1 207 ? -98.523 6.967 124.239 1.00 73.44 207 GLU A C 1
ATOM 1490 O O . GLU A 1 207 ? -98.637 5.865 123.699 1.00 73.44 207 GLU A O 1
ATOM 1495 N N . ASP A 1 208 ? -99.337 7.347 125.231 1.00 69.12 208 ASP A N 1
ATOM 1496 C CA . ASP A 1 208 ? -100.465 6.583 125.793 1.00 69.12 208 ASP A CA 1
ATOM 1497 C C . ASP A 1 208 ? -100.131 5.189 126.387 1.00 69.12 208 ASP A C 1
ATOM 1499 O O . ASP A 1 208 ? -101.027 4.385 126.689 1.00 69.12 208 ASP A O 1
ATOM 1503 N N . LEU A 1 209 ? -98.851 4.908 126.653 1.00 70.62 209 LEU A N 1
ATOM 1504 C CA . LEU A 1 209 ? -98.403 3.650 127.247 1.00 70.62 209 LEU A CA 1
ATOM 1505 C C . LEU A 1 209 ? -98.909 3.486 128.690 1.00 70.62 209 LEU A C 1
ATOM 1507 O O . LEU A 1 209 ? -98.885 4.401 129.521 1.00 70.62 209 LEU A O 1
ATOM 1511 N N . GLN A 1 210 ? -99.369 2.271 128.998 1.00 67.94 210 GLN A N 1
ATOM 1512 C CA . GLN A 1 210 ? -99.746 1.893 130.358 1.00 67.94 210 GLN A CA 1
ATOM 1513 C C . GLN A 1 210 ? -98.476 1.666 131.199 1.00 67.94 210 GLN A C 1
ATOM 1515 O O . GLN A 1 210 ? -97.549 1.022 130.715 1.00 67.94 210 GLN A O 1
ATOM 1520 N N . PRO A 1 211 ? -98.413 2.136 132.459 1.00 69.12 211 PRO A N 1
ATOM 1521 C CA . PRO A 1 211 ? -97.243 1.912 133.313 1.00 69.12 211 PRO A CA 1
ATOM 1522 C C . PRO A 1 211 ? -96.937 0.415 133.523 1.00 69.12 211 PRO A C 1
ATOM 1524 O O . PRO A 1 211 ? -97.820 -0.334 133.951 1.00 69.12 211 PRO A O 1
ATOM 1527 N N . GLY A 1 212 ? -95.698 -0.015 133.251 1.00 74.81 212 GLY A N 1
ATOM 1528 C CA . GLY A 1 212 ? -95.278 -1.427 133.253 1.00 74.81 212 GLY A CA 1
ATOM 1529 C C . GLY A 1 212 ? -93.864 -1.673 132.693 1.00 74.81 212 GLY A C 1
ATOM 1530 O O . GLY A 1 212 ? -93.177 -0.725 132.310 1.00 74.81 212 GLY A O 1
ATOM 1531 N N . ASP A 1 213 ? -93.440 -2.942 132.648 1.00 78.19 213 ASP A N 1
ATOM 1532 C CA . ASP A 1 213 ? -92.123 -3.391 132.154 1.00 78.19 213 ASP A CA 1
ATOM 1533 C C . ASP A 1 213 ? -92.195 -3.914 130.696 1.00 78.19 213 ASP A C 1
ATOM 1535 O O . ASP A 1 213 ? -93.172 -4.561 130.299 1.00 78.19 213 ASP A O 1
ATOM 1539 N N . TYR A 1 214 ? -91.147 -3.648 129.904 1.00 83.25 214 TYR A N 1
ATOM 1540 C CA . TYR A 1 214 ? -91.070 -3.900 128.456 1.00 83.25 214 TYR A CA 1
ATOM 1541 C C . TYR A 1 214 ? -89.649 -4.313 127.993 1.00 83.25 214 TYR A C 1
ATOM 1543 O O . TYR A 1 214 ? -88.663 -4.113 128.701 1.00 83.25 214 TYR A O 1
ATOM 1551 N N . THR A 1 215 ? -89.522 -4.826 126.764 1.00 83.62 215 THR A N 1
ATOM 1552 C CA . THR A 1 215 ? -88.238 -5.051 126.066 1.00 83.62 215 THR A CA 1
ATOM 1553 C C . THR A 1 215 ? -88.294 -4.502 124.645 1.00 83.62 215 THR A C 1
ATOM 1555 O O . THR A 1 215 ? -89.224 -4.815 123.905 1.00 83.62 215 THR A O 1
ATOM 1558 N N . LEU A 1 216 ? -87.293 -3.714 124.259 1.00 85.56 216 LEU A N 1
ATOM 1559 C CA . LEU A 1 216 ? -87.079 -3.198 122.911 1.00 85.56 216 LEU A CA 1
ATOM 1560 C C . LEU A 1 216 ? -86.186 -4.165 122.118 1.00 85.56 216 LEU A C 1
ATOM 1562 O O . LEU A 1 216 ? -85.112 -4.541 122.581 1.00 85.56 216 LEU A O 1
ATOM 1566 N N . ILE A 1 217 ? -86.648 -4.570 120.940 1.00 85.44 217 ILE A N 1
ATOM 1567 C CA . ILE A 1 217 ? -86.012 -5.551 120.051 1.00 85.44 217 ILE A CA 1
ATOM 1568 C C . ILE A 1 217 ? -85.799 -4.893 118.691 1.00 85.44 217 ILE A C 1
ATOM 1570 O O . ILE A 1 217 ? -86.690 -4.178 118.224 1.00 85.44 217 ILE A O 1
ATOM 1574 N N . ALA A 1 218 ? -84.657 -5.153 118.057 1.00 85.12 218 ALA A N 1
ATOM 1575 C CA . ALA A 1 218 ? -84.327 -4.662 116.722 1.00 85.12 218 ALA A CA 1
ATOM 1576 C C . ALA A 1 218 ? -84.113 -5.810 115.734 1.00 85.12 218 ALA A C 1
ATOM 1578 O O . ALA A 1 218 ? -83.351 -6.739 116.006 1.00 85.12 218 ALA A O 1
ATOM 1579 N N . ASP A 1 219 ? -84.725 -5.705 114.556 1.00 84.12 219 ASP A N 1
ATOM 1580 C CA . ASP A 1 219 ? -84.327 -6.531 113.417 1.00 84.12 219 ASP A CA 1
ATOM 1581 C C . ASP A 1 219 ? -82.998 -6.009 112.817 1.00 84.12 219 ASP A C 1
ATOM 1583 O O . ASP A 1 219 ? -82.764 -4.794 112.814 1.00 84.12 219 ASP A O 1
ATOM 1587 N N . PRO A 1 220 ? -82.128 -6.887 112.274 1.00 81.19 220 PRO A N 1
ATOM 1588 C CA . PRO A 1 220 ? -80.950 -6.479 111.510 1.00 81.19 220 PRO A CA 1
ATOM 1589 C C . PRO A 1 220 ? -81.299 -5.523 110.365 1.00 81.19 220 PRO A C 1
ATOM 1591 O O . PRO A 1 220 ? -82.238 -5.771 109.604 1.00 81.19 220 PRO A O 1
ATOM 1594 N N . VAL A 1 221 ? -80.507 -4.464 110.203 1.00 80.06 221 VAL A N 1
ATOM 1595 C CA . VAL A 1 221 ? -80.679 -3.477 109.130 1.00 80.06 221 VAL A CA 1
ATOM 1596 C C . VAL A 1 221 ? -79.652 -3.748 108.040 1.00 80.06 221 VAL A C 1
ATOM 1598 O O . VAL A 1 221 ? -78.452 -3.662 108.282 1.00 80.06 221 VAL A O 1
ATOM 1601 N N . THR A 1 222 ? -80.116 -4.067 106.834 1.00 78.50 222 THR A N 1
ATOM 1602 C CA . THR A 1 222 ? -79.252 -4.309 105.671 1.00 78.50 222 THR A CA 1
ATOM 1603 C C . THR A 1 222 ? -79.420 -3.195 104.643 1.00 78.50 222 THR A C 1
ATOM 1605 O O . THR A 1 222 ? -80.528 -2.972 104.153 1.00 78.50 222 THR A O 1
ATOM 1608 N N . GLU A 1 223 ? -78.316 -2.551 104.264 1.00 78.31 223 GLU A N 1
ATOM 1609 C CA . GLU A 1 223 ? -78.239 -1.616 103.140 1.00 78.31 223 GLU A CA 1
ATOM 1610 C C . GLU A 1 223 ? -77.150 -2.056 102.157 1.00 78.31 223 GLU A C 1
ATOM 1612 O O . GLU A 1 223 ? -75.966 -2.140 102.489 1.00 78.31 223 GLU A O 1
ATOM 1617 N N . GLY A 1 224 ? -77.559 -2.366 100.924 1.00 82.62 224 GLY A N 1
ATOM 1618 C CA . GLY A 1 224 ? -76.658 -2.902 99.905 1.00 82.62 224 GLY A CA 1
ATOM 1619 C C . GLY A 1 224 ? -75.949 -4.172 100.387 1.00 82.62 224 GLY A C 1
ATOM 1620 O O . GLY A 1 224 ? -76.594 -5.182 100.661 1.00 82.62 224 GLY A O 1
ATOM 1621 N N . LEU A 1 225 ? -74.620 -4.098 100.482 1.00 81.75 225 LEU A N 1
ATOM 1622 C CA . LEU A 1 225 ? -73.741 -5.184 100.929 1.00 81.75 225 LEU A CA 1
ATOM 1623 C C . LEU A 1 225 ? -73.488 -5.177 102.453 1.00 81.75 225 LEU A C 1
ATOM 1625 O O . LEU A 1 225 ? -72.898 -6.120 102.979 1.00 81.75 225 LEU A O 1
ATOM 1629 N N . ARG A 1 226 ? -73.931 -4.144 103.184 1.00 84.44 226 ARG A N 1
ATOM 1630 C CA . ARG A 1 226 ? -73.695 -3.975 104.628 1.00 84.44 226 ARG A CA 1
ATOM 1631 C C . ARG A 1 226 ? -74.903 -4.410 105.442 1.00 84.44 226 ARG A C 1
ATOM 1633 O O . ARG A 1 226 ? -76.032 -4.047 105.132 1.00 84.44 226 ARG A O 1
ATOM 1640 N N . THR A 1 227 ? -74.666 -5.159 106.512 1.00 84.81 227 THR A N 1
ATOM 1641 C CA . THR A 1 227 ? -75.668 -5.525 107.518 1.00 84.81 227 THR A CA 1
ATOM 1642 C C . THR A 1 227 ? -75.199 -5.098 108.900 1.00 84.81 227 THR A C 1
ATOM 1644 O O . THR A 1 227 ? -74.115 -5.474 109.349 1.00 84.81 227 THR A O 1
ATOM 1647 N N . PHE A 1 228 ? -76.054 -4.338 109.570 1.00 84.81 228 PHE A N 1
ATOM 1648 C CA . PHE A 1 228 ? -75.873 -3.819 110.913 1.00 84.81 228 PHE A CA 1
ATOM 1649 C C . PHE A 1 228 ? -76.799 -4.555 111.889 1.00 84.81 228 PHE A C 1
ATOM 1651 O O . PHE A 1 228 ? -77.951 -4.854 111.560 1.00 84.81 228 PHE A O 1
ATOM 1658 N N . VAL A 1 229 ? -76.319 -4.843 113.098 1.00 85.00 229 VAL A N 1
ATOM 1659 C CA . VAL A 1 229 ? -77.065 -5.581 114.137 1.00 85.00 229 VAL A CA 1
ATOM 1660 C C . VAL A 1 229 ? -76.969 -4.892 115.498 1.00 85.00 229 VAL A C 1
ATOM 1662 O O . VAL A 1 229 ? -75.941 -4.305 115.814 1.00 85.00 229 VAL A O 1
ATOM 1665 N N . ALA A 1 230 ? -78.024 -4.992 116.309 1.00 82.69 230 ALA A N 1
ATOM 1666 C CA . ALA A 1 230 ? -78.082 -4.494 117.686 1.00 82.69 230 ALA A CA 1
ATOM 1667 C C . ALA A 1 230 ? -78.522 -5.613 118.653 1.00 82.69 230 ALA A C 1
ATOM 1669 O O . ALA A 1 230 ? -79.143 -6.589 118.229 1.00 82.69 230 ALA A O 1
ATOM 1670 N N . GLU A 1 231 ? -78.212 -5.482 119.948 1.00 81.56 231 GLU A N 1
ATOM 1671 C CA . GLU A 1 231 ? -78.674 -6.408 121.000 1.00 81.56 231 GLU A CA 1
ATOM 1672 C C . GLU A 1 231 ? -79.986 -5.928 121.664 1.00 81.56 231 GLU A C 1
ATOM 1674 O O . GLU A 1 231 ? -80.182 -4.733 121.870 1.00 81.56 231 GLU A O 1
ATOM 1679 N N . ASP A 1 232 ? -80.872 -6.859 122.048 1.00 83.81 232 ASP A N 1
ATOM 1680 C CA . ASP A 1 232 ? -82.167 -6.570 122.699 1.00 83.81 232 ASP A CA 1
ATOM 1681 C C . ASP A 1 232 ? -82.029 -5.832 124.056 1.00 83.81 232 ASP A C 1
ATOM 1683 O O . ASP A 1 232 ? -81.270 -6.251 124.936 1.00 83.81 232 ASP A O 1
ATOM 1687 N N . LEU A 1 233 ? -82.853 -4.799 124.292 1.00 84.56 233 LEU A N 1
ATOM 1688 C CA . LEU A 1 233 ? -82.746 -3.877 125.436 1.00 84.56 233 LEU A CA 1
ATOM 1689 C C . LEU A 1 233 ? -84.008 -3.853 126.345 1.00 84.56 233 LEU A C 1
ATOM 1691 O O . LEU A 1 233 ? -85.064 -3.383 125.920 1.00 84.56 233 LEU A O 1
ATOM 1695 N N . PRO A 1 234 ? -83.946 -4.301 127.617 1.00 81.31 234 PRO A N 1
ATOM 1696 C CA . PRO A 1 234 ? -85.074 -4.241 128.565 1.00 81.31 234 PRO A CA 1
ATOM 1697 C C . PRO A 1 234 ? -85.245 -2.867 129.257 1.00 81.31 234 PRO A C 1
ATOM 1699 O O . PRO A 1 234 ? -84.255 -2.244 129.641 1.00 81.31 234 PRO A O 1
ATOM 1702 N N . LEU A 1 235 ? -86.491 -2.415 129.479 1.00 84.44 235 LEU A N 1
ATOM 1703 C CA . LEU A 1 235 ? -86.843 -1.084 130.029 1.00 84.44 235 LEU A CA 1
ATOM 1704 C C . LEU A 1 235 ? -88.207 -1.048 130.766 1.00 84.44 235 LEU A C 1
ATOM 1706 O O . LEU A 1 235 ? -88.953 -2.024 130.748 1.00 84.44 235 LEU A O 1
ATOM 1710 N N . SER A 1 236 ? -88.566 0.074 131.412 1.00 72.94 236 SER A N 1
ATOM 1711 C CA . SER A 1 236 ? -89.868 0.235 132.095 1.00 72.94 236 SER A CA 1
ATOM 1712 C C . SER A 1 236 ? -90.459 1.656 132.039 1.00 72.94 236 SER A C 1
ATOM 1714 O O . SER A 1 236 ? -89.736 2.647 131.907 1.00 72.94 236 SER A O 1
ATOM 1716 N N . ILE A 1 237 ? -91.795 1.752 132.113 1.00 79.25 237 ILE A N 1
ATOM 1717 C CA . ILE A 1 237 ? -92.599 2.967 131.867 1.00 79.25 237 ILE A CA 1
ATOM 1718 C C . ILE A 1 237 ? -93.433 3.347 133.099 1.00 79.25 237 ILE A C 1
ATOM 1720 O O . ILE A 1 237 ? -94.039 2.492 133.747 1.00 79.25 237 ILE A O 1
ATOM 1724 N N . SER A 1 238 ? -93.504 4.646 133.404 1.00 60.56 238 SER A N 1
ATOM 1725 C CA . SER A 1 238 ? -94.290 5.231 134.506 1.00 60.56 238 SER A CA 1
ATOM 1726 C C . SER A 1 238 ? -95.308 6.269 134.000 1.00 60.56 238 SER A C 1
ATOM 1728 O O . SER A 1 238 ? -95.165 6.801 132.905 1.00 60.56 238 SER A O 1
ATOM 1730 N N . SER A 1 239 ? -96.371 6.538 134.769 1.00 59.53 239 SER A N 1
ATOM 1731 C CA . SER A 1 239 ? -97.470 7.437 134.358 1.00 59.53 239 SER A CA 1
ATOM 1732 C C . SER A 1 239 ? -97.044 8.904 134.283 1.00 59.53 239 SER A C 1
ATOM 1734 O O . SER A 1 239 ? -96.385 9.378 135.207 1.00 59.53 239 SER A O 1
ATOM 1736 N N . GLU A 1 240 ? -97.503 9.627 133.256 1.00 62.81 240 GLU A N 1
ATOM 1737 C CA . GLU A 1 240 ? -97.218 11.053 133.004 1.00 62.81 240 GLU A CA 1
ATOM 1738 C C . GLU A 1 240 ? -95.715 11.389 132.870 1.00 62.81 240 GLU A C 1
ATOM 1740 O O . GLU A 1 240 ? -95.319 12.550 132.958 1.00 62.81 240 GLU A O 1
ATOM 1745 N N . THR A 1 241 ? -94.869 10.381 132.634 1.00 69.00 241 THR A N 1
ATOM 1746 C CA . THR A 1 241 ? -93.424 10.531 132.409 1.00 69.00 241 THR A CA 1
ATOM 1747 C C . THR A 1 241 ? -93.004 9.862 131.110 1.00 69.00 241 THR A C 1
ATOM 1749 O O . THR A 1 241 ? -93.451 8.750 130.826 1.00 69.00 241 THR A O 1
ATOM 1752 N N . GLN A 1 242 ? -92.095 10.514 130.387 1.00 74.94 242 GLN A N 1
ATOM 1753 C CA . GLN A 1 242 ? -91.360 9.929 129.272 1.00 74.94 242 GLN A CA 1
ATOM 1754 C C . GLN A 1 242 ? -90.138 9.167 129.805 1.00 74.94 242 GLN A C 1
ATOM 1756 O O . GLN A 1 242 ? -89.386 9.703 130.622 1.00 74.94 242 GLN A O 1
ATOM 1761 N N . THR A 1 243 ? -89.947 7.929 129.357 1.00 81.19 243 THR A N 1
ATOM 1762 C CA . THR A 1 243 ? -88.676 7.198 129.490 1.00 81.19 243 THR A CA 1
ATOM 1763 C C . THR A 1 243 ? -87.891 7.378 128.190 1.00 81.19 243 THR A C 1
ATOM 1765 O O . THR A 1 243 ? -88.461 7.147 127.131 1.00 81.19 243 THR A O 1
ATOM 1768 N N . ASP A 1 244 ? -86.610 7.745 128.244 1.00 80.69 244 ASP A N 1
ATOM 1769 C CA . ASP A 1 244 ? -85.723 7.809 127.070 1.00 80.69 244 ASP A CA 1
ATOM 1770 C C . ASP A 1 244 ? -84.724 6.633 127.085 1.00 80.69 244 ASP A C 1
ATOM 1772 O O . ASP A 1 244 ? -84.143 6.329 128.132 1.00 80.69 244 ASP A O 1
ATOM 1776 N N . VAL A 1 245 ? -84.503 5.975 125.942 1.00 82.62 245 VAL A N 1
ATOM 1777 C CA . VAL A 1 245 ? -83.476 4.925 125.753 1.00 82.62 245 VAL A CA 1
ATOM 1778 C C . VAL A 1 245 ? -82.765 5.075 124.407 1.00 82.62 245 VAL A C 1
ATOM 1780 O O . VAL A 1 245 ? -83.339 5.618 123.470 1.00 82.62 245 VAL A O 1
ATOM 1783 N N . THR A 1 246 ? -81.544 4.546 124.294 1.00 81.31 246 THR A N 1
ATOM 1784 C CA . THR A 1 246 ? -80.758 4.548 123.048 1.00 81.31 246 THR A CA 1
ATOM 1785 C C . THR A 1 246 ? -80.350 3.126 122.682 1.00 81.31 246 THR A C 1
ATOM 1787 O O . THR A 1 246 ? -79.926 2.368 123.558 1.00 81.31 246 THR A O 1
ATOM 1790 N N . LEU A 1 247 ? -80.474 2.765 121.403 1.00 84.06 247 LEU A N 1
ATOM 1791 C CA . LEU A 1 247 ? -80.097 1.455 120.869 1.00 84.06 247 LEU A CA 1
ATOM 1792 C C . LEU A 1 247 ? -78.977 1.602 119.829 1.00 84.06 247 LEU A C 1
ATOM 1794 O O . LEU A 1 247 ? -79.110 2.387 118.892 1.00 84.06 247 LEU A O 1
ATOM 1798 N N . THR A 1 248 ? -77.883 0.853 119.989 1.00 83.31 248 THR A N 1
ATOM 1799 C CA . THR A 1 248 ? -76.688 0.968 119.136 1.00 83.31 248 THR A CA 1
ATOM 1800 C C . THR A 1 248 ? -76.543 -0.234 118.207 1.00 83.31 248 THR A C 1
ATOM 1802 O O . THR A 1 248 ? -76.597 -1.375 118.666 1.00 83.31 248 THR A O 1
ATOM 1805 N N . PHE A 1 249 ? -76.322 0.026 116.918 1.00 83.62 249 PHE A N 1
ATOM 1806 C CA . PHE A 1 249 ? -76.040 -0.987 115.900 1.00 83.62 249 PHE A CA 1
ATOM 1807 C C . PHE A 1 249 ? -74.537 -1.067 115.561 1.00 83.62 249 PHE A C 1
ATOM 1809 O O . PHE A 1 249 ? -73.843 -0.053 115.547 1.00 83.62 249 PHE A O 1
ATOM 1816 N N . GLU A 1 250 ? -74.041 -2.266 115.241 1.00 83.25 250 GLU A N 1
ATOM 1817 C CA . GLU A 1 250 ? -72.666 -2.526 114.781 1.00 83.25 250 GLU A CA 1
ATOM 1818 C C . GLU A 1 250 ? -72.647 -3.230 113.410 1.00 83.25 250 GLU A C 1
ATOM 1820 O O . GLU A 1 250 ? -73.495 -4.080 113.124 1.00 83.25 250 GLU A O 1
ATOM 1825 N N . LEU A 1 251 ? -71.665 -2.894 112.563 1.00 83.00 251 LEU A N 1
ATOM 1826 C CA . LEU A 1 251 ? -71.480 -3.459 111.219 1.00 83.00 251 LEU A CA 1
ATOM 1827 C C . LEU A 1 251 ? -70.836 -4.855 111.259 1.00 83.00 251 LEU A C 1
ATOM 1829 O O . LEU A 1 251 ? -69.762 -5.042 111.829 1.00 83.00 251 LEU A O 1
ATOM 1833 N N . VAL A 1 252 ? -71.436 -5.822 110.564 1.00 85.88 252 VAL A N 1
ATOM 1834 C CA . VAL A 1 252 ? -70.855 -7.159 110.361 1.00 85.88 252 VAL A CA 1
ATOM 1835 C C . VAL A 1 252 ? -69.842 -7.123 109.208 1.00 85.88 252 VAL A C 1
ATOM 1837 O O . VAL A 1 252 ? -70.203 -6.792 108.080 1.00 85.88 252 VAL A O 1
ATOM 1840 N N . THR A 1 253 ? -68.583 -7.483 109.462 1.00 84.94 253 THR A N 1
ATOM 1841 C CA . THR A 1 253 ? -67.485 -7.459 108.474 1.00 84.94 253 THR A CA 1
ATOM 1842 C C . THR A 1 253 ? -67.422 -8.708 107.579 1.00 84.94 253 THR A C 1
ATOM 1844 O O . THR A 1 253 ? -68.066 -9.724 107.849 1.00 84.94 253 THR A O 1
ATOM 1847 N N . ALA A 1 254 ? -66.649 -8.633 106.493 1.00 86.38 254 ALA A N 1
ATOM 1848 C CA . ALA A 1 254 ? -66.407 -9.707 105.526 1.00 86.38 254 ALA A CA 1
ATOM 1849 C C . ALA A 1 254 ? -65.006 -10.343 105.681 1.00 86.38 254 ALA A C 1
ATOM 1851 O O . ALA A 1 254 ? -64.147 -9.877 106.439 1.00 86.38 254 ALA A O 1
ATOM 1852 N N . SER A 1 255 ? -64.751 -11.435 104.963 1.00 86.88 255 SER A N 1
ATOM 1853 C CA . SER A 1 255 ? -63.423 -12.033 104.747 1.00 86.88 255 SER A CA 1
ATOM 1854 C C . SER A 1 255 ? -63.290 -12.465 103.284 1.00 86.88 255 SER A C 1
ATOM 1856 O O . SER A 1 255 ? -64.293 -12.701 102.620 1.00 86.88 255 SER A O 1
ATOM 1858 N N . TRP A 1 256 ? -62.072 -12.559 102.753 1.00 90.75 256 TRP A N 1
ATOM 1859 C CA . TRP A 1 256 ? -61.870 -12.797 101.317 1.00 90.75 256 TRP A CA 1
ATOM 1860 C C . TRP A 1 256 ? -60.522 -13.458 101.021 1.00 90.75 256 TRP A C 1
ATOM 1862 O O . TRP A 1 256 ? -59.517 -13.124 101.645 1.00 90.75 256 TRP A O 1
ATOM 1872 N N . GLU A 1 257 ? -60.485 -14.389 100.069 1.00 90.00 257 GLU A N 1
ATOM 1873 C CA . GLU A 1 257 ? -59.260 -15.035 99.577 1.00 90.00 257 GLU A CA 1
ATOM 1874 C C . GLU A 1 257 ? -59.076 -14.715 98.087 1.00 90.00 257 GLU A C 1
ATOM 1876 O O . GLU A 1 257 ? -59.920 -15.064 97.261 1.00 90.00 257 GLU A O 1
ATOM 1881 N N . LEU A 1 258 ? -57.960 -14.079 97.727 1.00 90.00 258 LEU A N 1
ATOM 1882 C CA . LEU A 1 258 ? -57.582 -13.830 96.339 1.00 90.00 258 LEU A CA 1
ATOM 1883 C C . LEU A 1 258 ? -56.505 -14.819 95.893 1.00 90.00 258 LEU A C 1
ATOM 1885 O O . LEU A 1 258 ? -55.420 -14.886 96.469 1.00 90.00 258 LEU A O 1
ATOM 1889 N N . ILE A 1 259 ? -56.777 -15.525 94.799 1.00 89.56 259 ILE A N 1
ATOM 1890 C CA . ILE A 1 259 ? -55.859 -16.456 94.144 1.00 89.56 259 ILE A CA 1
ATOM 1891 C C . ILE A 1 259 ? -55.380 -15.839 92.827 1.00 89.56 259 ILE A C 1
ATOM 1893 O O . ILE A 1 259 ? -56.187 -15.467 91.978 1.00 89.56 259 ILE A O 1
ATOM 1897 N N . VAL A 1 260 ? -54.067 -15.775 92.615 1.00 88.81 260 VAL A N 1
ATOM 1898 C CA . VAL A 1 260 ? -53.458 -15.273 91.373 1.00 88.81 260 VAL A CA 1
ATOM 1899 C C . VAL A 1 260 ? -52.868 -16.434 90.577 1.00 88.81 260 VAL A C 1
ATOM 1901 O O . VAL A 1 260 ? -52.119 -17.251 91.113 1.00 88.81 260 VAL A O 1
ATOM 1904 N N . GLY A 1 261 ? -53.203 -16.516 89.290 1.00 83.75 261 GLY A N 1
ATOM 1905 C CA . GLY A 1 261 ? -52.739 -17.559 88.376 1.00 83.75 261 GLY A CA 1
ATOM 1906 C C . GLY A 1 261 ? -52.277 -17.021 87.022 1.00 83.75 261 GLY A C 1
ATOM 1907 O O . GLY A 1 261 ? -52.468 -15.854 86.692 1.00 83.75 261 GLY A O 1
ATOM 1908 N N . GLY A 1 262 ? -51.669 -17.897 86.218 1.00 84.06 262 GLY A N 1
ATOM 1909 C CA . GLY A 1 262 ? -51.232 -17.588 84.849 1.00 84.06 262 GLY A CA 1
ATOM 1910 C C . GLY A 1 262 ? -49.838 -16.960 84.714 1.00 84.06 262 GLY A C 1
ATOM 1911 O O . GLY A 1 262 ? -49.301 -16.928 83.611 1.00 84.06 262 GLY A O 1
ATOM 1912 N N . LEU A 1 263 ? -49.211 -16.551 85.823 1.00 86.81 263 LEU A N 1
ATOM 1913 C CA . LEU A 1 263 ? -47.802 -16.146 85.858 1.00 86.81 263 LEU A CA 1
ATOM 1914 C C . LEU A 1 263 ? -46.862 -17.359 86.022 1.00 86.81 263 LEU A C 1
ATOM 1916 O O . LEU A 1 263 ? -47.210 -18.316 86.726 1.00 86.81 263 LEU A O 1
ATOM 1920 N N . PRO A 1 264 ? -45.670 -17.349 85.395 1.00 83.31 264 PRO A N 1
ATOM 1921 C CA . PRO A 1 264 ? -44.651 -18.376 85.596 1.00 83.31 264 PRO A CA 1
ATOM 1922 C C . PRO A 1 264 ? -43.980 -18.246 86.974 1.00 83.31 264 PRO A C 1
ATOM 1924 O O . PRO A 1 264 ? -43.997 -17.199 87.617 1.00 83.31 264 PRO A O 1
ATOM 1927 N N . THR A 1 265 ? -43.336 -19.320 87.438 1.00 78.19 265 THR A N 1
ATOM 1928 C CA . THR A 1 265 ? -42.653 -19.332 88.742 1.00 78.19 265 THR A CA 1
ATOM 1929 C C . THR A 1 265 ? -41.518 -18.309 88.799 1.00 78.19 265 THR A C 1
ATOM 1931 O O . THR A 1 265 ? -40.523 -18.478 88.094 1.00 78.19 265 THR A O 1
ATOM 1934 N N . GLY A 1 266 ? -41.633 -17.321 89.689 1.00 76.50 266 GLY A N 1
ATOM 1935 C CA . GLY A 1 266 ? -40.634 -16.265 89.888 1.00 76.50 266 GLY A CA 1
ATOM 1936 C C . GLY A 1 266 ? -41.019 -14.899 89.314 1.00 76.50 266 GLY A C 1
ATOM 1937 O O . GLY A 1 266 ? -40.257 -13.958 89.499 1.00 76.50 266 GLY A O 1
ATOM 1938 N N . VAL A 1 267 ? -42.180 -14.779 88.660 1.00 86.44 267 VAL A N 1
ATOM 1939 C CA . VAL A 1 267 ? -42.773 -13.486 88.291 1.00 86.44 267 VAL A CA 1
ATOM 1940 C C . VAL A 1 267 ? -43.855 -13.144 89.310 1.00 86.44 267 VAL A C 1
ATOM 1942 O O . VAL A 1 267 ? -44.857 -13.854 89.419 1.00 86.44 267 VAL A O 1
ATOM 1945 N N . ASP A 1 268 ? -43.624 -12.074 90.064 1.00 86.50 268 ASP A N 1
ATOM 1946 C CA . ASP A 1 268 ? -44.601 -11.508 90.991 1.00 86.50 268 ASP A CA 1
ATOM 1947 C C . ASP A 1 268 ? -45.719 -10.795 90.210 1.00 86.50 268 ASP A C 1
ATOM 1949 O O . ASP A 1 268 ? -45.498 -10.240 89.131 1.00 86.50 268 ASP A O 1
ATOM 1953 N N . ALA A 1 269 ? -46.934 -10.809 90.755 1.00 87.81 269 ALA A N 1
ATOM 1954 C CA . ALA A 1 269 ? -48.040 -10.024 90.218 1.00 87.81 269 ALA A CA 1
ATOM 1955 C C . ALA A 1 269 ? -47.875 -8.532 90.556 1.00 87.81 269 ALA A C 1
ATOM 1957 O O . ALA A 1 269 ? -47.026 -8.148 91.360 1.00 87.81 269 ALA A O 1
ATOM 1958 N N . ASN A 1 270 ? -48.722 -7.685 89.976 1.00 89.44 270 ASN A N 1
ATOM 1959 C CA . ASN A 1 270 ? -48.840 -6.291 90.390 1.00 89.44 270 ASN A CA 1
ATOM 1960 C C . ASN A 1 270 ? -50.309 -5.877 90.304 1.00 89.44 270 ASN A C 1
ATOM 1962 O O . ASN A 1 270 ? -50.801 -5.542 89.229 1.00 89.44 270 ASN A O 1
ATOM 1966 N N . ILE A 1 271 ? -51.034 -5.985 91.415 1.00 91.19 271 ILE A N 1
ATOM 1967 C CA . ILE A 1 271 ? -52.485 -5.788 91.458 1.00 91.19 271 ILE A CA 1
ATOM 1968 C C . ILE A 1 271 ? -52.785 -4.644 92.417 1.00 91.19 271 ILE A C 1
ATOM 1970 O O . ILE A 1 271 ? -52.541 -4.769 93.613 1.00 91.19 271 ILE A O 1
ATOM 1974 N N . THR A 1 272 ? -53.343 -3.548 91.911 1.00 87.94 272 THR A N 1
ATOM 1975 C CA . THR A 1 272 ? -53.907 -2.495 92.767 1.00 87.94 272 THR A CA 1
ATOM 1976 C C . THR A 1 272 ? -55.318 -2.901 93.172 1.00 87.94 272 THR A C 1
ATOM 1978 O O . THR A 1 272 ? -56.086 -3.337 92.314 1.00 87.94 272 THR A O 1
ATOM 1981 N N . ILE A 1 273 ? -55.669 -2.763 94.451 1.00 88.25 273 ILE A N 1
ATOM 1982 C CA . ILE A 1 273 ? -57.026 -3.019 94.947 1.00 88.25 273 ILE A CA 1
ATOM 1983 C C . ILE A 1 273 ? -57.607 -1.718 95.487 1.00 88.25 273 ILE A C 1
ATOM 1985 O O . ILE A 1 273 ? -57.083 -1.156 96.445 1.00 88.25 273 ILE A O 1
ATOM 1989 N N . ASN A 1 274 ? -58.703 -1.266 94.882 1.00 84.56 274 ASN A N 1
ATOM 1990 C CA . ASN A 1 274 ? -59.474 -0.115 95.344 1.00 84.56 274 ASN A CA 1
ATOM 1991 C C . ASN A 1 274 ? -60.784 -0.613 95.960 1.00 84.56 274 ASN A C 1
ATOM 1993 O O . ASN A 1 274 ? -61.494 -1.389 95.328 1.00 84.56 274 ASN A O 1
ATOM 1997 N N . GLY A 1 275 ? -61.137 -0.163 97.161 1.00 83.75 275 GLY A N 1
ATOM 1998 C CA . GLY A 1 275 ? -62.382 -0.567 97.815 1.00 83.75 275 GLY A CA 1
ATOM 1999 C C . GLY A 1 275 ? -62.776 0.361 98.965 1.00 83.75 275 GLY A C 1
ATOM 2000 O O . GLY A 1 275 ? -62.242 1.466 99.070 1.00 83.75 275 GLY A O 1
ATOM 2001 N N . PRO A 1 276 ? -63.701 -0.069 99.844 1.00 81.69 276 PRO A N 1
ATOM 2002 C CA . PRO A 1 276 ? -64.118 0.688 101.027 1.00 81.69 276 PRO A CA 1
ATOM 2003 C C . PRO A 1 276 ? -62.986 0.991 102.023 1.00 81.69 276 PRO A C 1
ATOM 2005 O O . PRO A 1 276 ? -63.126 1.896 102.843 1.00 81.69 276 PRO A O 1
ATOM 2008 N N . GLU A 1 277 ? -61.877 0.253 101.952 1.00 82.12 277 GLU A N 1
ATOM 2009 C CA . GLU A 1 277 ? -60.645 0.497 102.702 1.00 82.12 277 GLU A CA 1
ATOM 2010 C C . GLU A 1 277 ? -59.407 0.263 101.820 1.00 82.12 277 GLU A C 1
ATOM 2012 O O . GLU A 1 277 ? -59.487 -0.393 100.779 1.00 82.12 277 GLU A O 1
ATOM 2017 N N . ASP A 1 278 ? -58.263 0.802 102.243 1.00 79.06 278 ASP A N 1
ATOM 2018 C CA . ASP A 1 278 ? -56.984 0.655 101.544 1.00 79.06 278 ASP A CA 1
ATOM 2019 C C . ASP A 1 278 ? -56.297 -0.666 101.930 1.00 79.06 278 ASP A C 1
ATOM 2021 O O . ASP A 1 278 ? -55.919 -0.870 103.087 1.00 79.06 278 ASP A O 1
ATOM 2025 N N . ILE A 1 279 ? -56.145 -1.559 100.950 1.00 79.62 279 ILE A N 1
ATOM 2026 C CA . ILE A 1 279 ? -55.487 -2.871 101.089 1.00 79.62 279 ILE A CA 1
ATOM 2027 C C . ILE A 1 279 ? -54.044 -2.840 100.536 1.00 79.62 279 ILE A C 1
ATOM 2029 O O . ILE A 1 279 ? -53.248 -3.738 100.817 1.00 79.62 279 ILE A O 1
ATOM 2033 N N . GLY A 1 280 ? -53.656 -1.782 99.816 1.00 77.31 280 GLY A N 1
ATOM 2034 C CA . GLY A 1 280 ? -52.365 -1.686 99.134 1.00 77.31 280 GLY A CA 1
ATOM 2035 C C . GLY A 1 280 ? -52.213 -2.622 97.918 1.00 77.31 280 GLY A C 1
ATOM 2036 O O . GLY A 1 280 ? -53.122 -3.383 97.576 1.00 77.31 280 GLY A O 1
ATOM 2037 N N . PRO A 1 281 ? -51.068 -2.552 97.211 1.00 80.44 281 PRO A N 1
ATOM 2038 C CA . PRO A 1 281 ? -50.813 -3.372 96.032 1.00 80.44 281 PRO A CA 1
ATOM 2039 C C . PRO A 1 281 ? -50.377 -4.795 96.405 1.00 80.44 281 PRO A C 1
ATOM 2041 O O . PRO A 1 281 ? -49.517 -4.985 97.269 1.00 80.44 281 PRO A O 1
ATOM 2044 N N . LEU A 1 282 ? -50.910 -5.794 95.700 1.00 86.19 282 LEU A N 1
ATOM 2045 C CA . LEU A 1 282 ? -50.585 -7.205 95.910 1.00 86.19 282 LEU A CA 1
ATOM 2046 C C . LEU A 1 282 ? -49.639 -7.751 94.843 1.00 86.19 282 LEU A C 1
ATOM 2048 O O . LEU A 1 282 ? -49.838 -7.554 93.642 1.00 86.19 282 LEU A O 1
ATOM 2052 N N . THR A 1 283 ? -48.653 -8.523 95.301 1.00 86.94 283 THR A N 1
ATOM 2053 C CA . THR A 1 283 ? -47.679 -9.227 94.453 1.00 86.94 283 THR A CA 1
ATOM 2054 C C . THR A 1 283 ? -47.982 -10.716 94.267 1.00 86.94 283 THR A C 1
ATOM 2056 O O . THR A 1 283 ? -47.260 -11.419 93.561 1.00 86.94 283 THR A O 1
ATOM 2059 N N . GLY A 1 284 ? -49.064 -11.226 94.862 1.00 86.00 284 GLY A N 1
ATOM 2060 C CA . GLY A 1 284 ? -49.424 -12.641 94.807 1.00 86.00 284 GLY A CA 1
ATOM 2061 C C . GLY A 1 284 ? -50.807 -12.940 95.384 1.00 86.00 284 GLY A C 1
ATOM 2062 O O . GLY A 1 284 ? -51.656 -12.061 95.482 1.00 86.00 284 GLY A O 1
ATOM 2063 N N . SER A 1 285 ? -51.033 -14.209 95.735 1.00 88.62 285 SER A N 1
ATOM 2064 C CA . SER A 1 285 ? -52.284 -14.664 96.365 1.00 88.62 285 SER A CA 1
ATOM 2065 C C . SER A 1 285 ? -52.282 -14.359 97.866 1.00 88.62 285 SER A C 1
ATOM 2067 O O . SER A 1 285 ? -51.283 -14.645 98.528 1.00 88.62 285 SER A O 1
ATOM 2069 N N . GLU A 1 286 ? -53.384 -13.844 98.411 1.00 89.56 286 GLU A N 1
ATOM 2070 C CA . GLU A 1 286 ? -53.492 -13.424 99.817 1.00 89.56 286 GLU A CA 1
ATOM 2071 C C . GLU A 1 286 ? -54.908 -13.648 100.390 1.00 89.56 286 GLU A C 1
ATOM 2073 O O . GLU A 1 286 ? -55.872 -13.850 99.651 1.00 89.56 286 GLU A O 1
ATOM 2078 N N . THR A 1 287 ? -55.038 -13.658 101.721 1.00 88.38 287 THR A N 1
ATOM 2079 C CA . THR A 1 287 ? -56.312 -13.835 102.434 1.00 88.38 287 THR A CA 1
ATOM 2080 C C . THR A 1 287 ? -56.509 -12.731 103.469 1.00 88.38 287 THR A C 1
ATOM 2082 O O . THR A 1 287 ? -55.686 -12.560 104.369 1.00 88.38 287 THR A O 1
ATOM 2085 N N . PHE A 1 288 ? -57.643 -12.042 103.387 1.00 87.94 288 PHE A N 1
ATOM 2086 C CA . PHE A 1 288 ? -58.024 -10.905 104.218 1.00 87.94 288 PHE A CA 1
ATOM 2087 C C . PHE A 1 288 ? -59.165 -11.266 105.175 1.00 87.94 288 PHE A C 1
ATOM 2089 O O . PHE A 1 288 ? -60.029 -12.089 104.866 1.00 87.94 288 PHE A O 1
ATOM 2096 N N . THR A 1 289 ? -59.189 -10.629 106.348 1.00 84.06 289 THR A N 1
ATOM 2097 C CA . THR A 1 289 ? -60.210 -10.855 107.388 1.00 84.06 289 THR A CA 1
ATOM 2098 C C . THR A 1 289 ? -60.593 -9.545 108.063 1.00 84.06 289 THR A C 1
ATOM 2100 O O . THR A 1 289 ? -59.713 -8.726 108.324 1.00 84.06 289 THR A O 1
ATOM 2103 N N . ASN A 1 290 ? -61.872 -9.404 108.422 1.00 84.50 290 ASN A N 1
ATOM 2104 C CA . ASN A 1 290 ? -62.496 -8.177 108.939 1.00 84.50 290 ASN A CA 1
ATOM 2105 C C . ASN A 1 290 ? -62.576 -7.030 107.917 1.00 84.50 290 ASN A C 1
ATOM 2107 O O . ASN A 1 290 ? -62.523 -5.869 108.311 1.00 84.50 290 ASN A O 1
ATOM 2111 N N . LEU A 1 291 ? -62.723 -7.360 106.633 1.00 87.50 291 LEU A N 1
ATOM 2112 C CA . LEU A 1 291 ? -62.902 -6.369 105.576 1.00 87.50 291 LEU A CA 1
ATOM 2113 C C . LEU A 1 291 ? -64.241 -5.630 105.712 1.00 87.50 291 LEU A C 1
ATOM 2115 O O . LEU A 1 291 ? -65.247 -6.200 106.148 1.00 87.50 291 LEU A O 1
ATOM 2119 N N . THR A 1 292 ? -64.258 -4.370 105.301 1.00 86.25 292 THR A N 1
ATOM 2120 C CA . THR A 1 292 ? -65.444 -3.515 105.248 1.00 86.25 292 THR A CA 1
ATOM 2121 C C . THR A 1 292 ? -66.314 -3.908 104.048 1.00 86.25 292 THR A C 1
ATOM 2123 O O . THR A 1 292 ? -65.882 -3.742 102.910 1.00 86.25 292 THR A O 1
ATOM 2126 N N . PRO A 1 293 ? -67.557 -4.389 104.240 1.00 86.88 293 PRO A N 1
ATOM 2127 C CA . PRO A 1 293 ? -68.392 -4.829 103.126 1.00 86.88 293 PRO A CA 1
ATOM 2128 C C . PRO A 1 293 ? -68.659 -3.717 102.104 1.00 86.88 293 PRO A C 1
ATOM 2130 O O . PRO A 1 293 ? -68.937 -2.557 102.452 1.00 86.88 293 PRO A O 1
ATOM 2133 N N . GLY A 1 294 ? -68.583 -4.094 100.833 1.00 86.56 294 GLY A N 1
ATOM 2134 C CA . GLY A 1 294 ? -68.614 -3.208 99.678 1.00 86.56 294 GLY A CA 1
ATOM 2135 C C . GLY A 1 294 ? -67.956 -3.848 98.455 1.00 86.56 294 GLY A C 1
ATOM 2136 O O . GLY A 1 294 ? -67.737 -5.057 98.411 1.00 86.56 294 GLY A O 1
ATOM 2137 N N . ILE A 1 295 ? -67.669 -3.026 97.449 1.00 87.81 295 ILE A N 1
ATOM 2138 C CA . ILE A 1 295 ? -67.114 -3.467 96.167 1.00 87.81 295 ILE A CA 1
ATOM 2139 C C . ILE A 1 295 ? -65.609 -3.195 96.148 1.00 87.81 295 ILE A C 1
ATOM 2141 O O . ILE A 1 295 ? -65.194 -2.056 96.362 1.00 87.81 295 ILE A O 1
ATOM 2145 N N . TYR A 1 296 ? -64.814 -4.229 95.878 1.00 87.38 296 TYR A N 1
ATOM 2146 C CA . TYR A 1 296 ? -63.369 -4.146 95.685 1.00 87.38 296 TYR A CA 1
ATOM 2147 C C . TYR A 1 296 ? -63.040 -4.357 94.201 1.00 87.38 296 TYR A C 1
ATOM 2149 O O . TYR A 1 296 ? -63.331 -5.406 93.627 1.00 87.38 296 TYR A O 1
ATOM 2157 N N . GLU A 1 297 ? -62.428 -3.359 93.571 1.00 88.31 297 GLU A N 1
ATOM 2158 C CA . GLU A 1 297 ? -61.956 -3.403 92.187 1.00 88.31 297 GLU A CA 1
ATOM 2159 C C . GLU A 1 297 ? -60.473 -3.792 92.164 1.00 88.31 297 GLU A C 1
ATOM 2161 O O . GLU A 1 297 ? -59.622 -3.094 92.721 1.00 88.31 297 GLU A O 1
ATOM 2166 N N . LEU A 1 298 ? -60.162 -4.917 91.518 1.00 90.00 298 LEU A N 1
ATOM 2167 C CA . LEU A 1 298 ? -58.805 -5.398 91.289 1.00 90.00 298 LEU A CA 1
ATOM 2168 C C . LEU A 1 298 ? -58.336 -4.938 89.912 1.00 90.00 298 LEU A C 1
ATOM 2170 O O . LEU A 1 298 ? -58.839 -5.413 88.891 1.00 90.00 298 LEU A O 1
ATOM 2174 N N . THR A 1 299 ? -57.303 -4.105 89.887 1.00 89.25 299 THR A N 1
ATOM 2175 C CA . THR A 1 299 ? -56.651 -3.620 88.668 1.00 89.25 299 THR A CA 1
ATOM 2176 C C . THR A 1 299 ? -55.269 -4.270 88.541 1.00 89.25 299 THR A C 1
ATOM 2178 O O . THR A 1 299 ? -54.314 -3.799 89.166 1.00 89.25 299 THR A O 1
ATOM 2181 N N . PRO A 1 300 ? -55.134 -5.376 87.778 1.00 90.75 300 PRO A N 1
ATOM 2182 C CA . PRO A 1 300 ? -53.839 -5.964 87.458 1.00 90.75 300 PRO A CA 1
ATOM 2183 C C . PRO A 1 300 ? -53.087 -5.097 86.449 1.00 90.75 300 PRO A C 1
ATOM 2185 O O . PRO A 1 300 ? -53.484 -4.982 85.288 1.00 90.75 300 PRO A O 1
ATOM 2188 N N . GLU A 1 301 ? -51.953 -4.559 86.872 1.00 88.75 301 GLU A N 1
ATOM 2189 C CA . GLU A 1 301 ? -50.974 -3.965 85.972 1.00 88.75 301 GLU A CA 1
ATOM 2190 C C . GLU A 1 301 ? -50.233 -5.060 85.183 1.00 88.75 301 GLU A C 1
ATOM 2192 O O . GLU A 1 301 ? -50.061 -6.177 85.694 1.00 88.75 301 GLU A O 1
ATOM 2197 N N . PRO A 1 302 ? -49.778 -4.779 83.946 1.00 87.38 302 PRO A N 1
ATOM 2198 C CA . PRO A 1 302 ? -48.935 -5.693 83.180 1.00 87.38 302 PRO A CA 1
ATOM 2199 C C . PRO A 1 302 ? -47.623 -6.007 83.907 1.00 87.38 302 PRO A C 1
ATOM 2201 O O . PRO A 1 302 ? -47.025 -5.126 84.525 1.00 87.38 302 PRO A O 1
ATOM 2204 N N . VAL A 1 303 ? -47.146 -7.246 83.783 1.00 87.38 303 VAL A N 1
ATOM 2205 C CA . VAL A 1 303 ? -45.860 -7.684 84.349 1.00 87.38 303 VAL A CA 1
ATOM 2206 C C . VAL A 1 303 ? -45.018 -8.407 83.301 1.00 87.38 303 VAL A C 1
ATOM 2208 O O . VAL A 1 303 ? -45.550 -9.105 82.436 1.00 87.38 303 VAL A O 1
ATOM 2211 N N . GLU A 1 304 ? -43.703 -8.231 83.374 1.00 85.81 304 GLU A N 1
ATOM 2212 C CA . GLU A 1 304 ? -42.722 -8.838 82.468 1.00 85.81 304 GLU A CA 1
ATOM 2213 C C . GLU A 1 304 ? -41.957 -9.975 83.164 1.00 85.81 304 GLU A C 1
ATOM 2215 O O . GLU A 1 304 ? -41.863 -10.017 84.393 1.00 85.81 304 GLU A O 1
ATOM 2220 N N . ASP A 1 305 ? -41.394 -10.908 82.391 1.00 82.94 305 ASP A N 1
ATOM 2221 C CA . ASP A 1 305 ? -40.426 -11.875 82.917 1.00 82.94 305 ASP A CA 1
ATOM 2222 C C . ASP A 1 305 ? -39.064 -11.224 83.231 1.00 82.94 305 ASP A C 1
ATOM 2224 O O . ASP A 1 305 ? -38.758 -10.127 82.771 1.00 82.94 305 ASP A O 1
ATOM 2228 N N . GLU A 1 306 ? -38.198 -11.921 83.979 1.00 74.12 306 GLU A N 1
ATOM 2229 C CA . GLU A 1 306 ? -36.865 -11.425 84.390 1.00 74.12 306 GLU A CA 1
ATOM 2230 C C . GLU A 1 306 ? -35.953 -11.036 83.194 1.00 74.12 306 GLU A C 1
ATOM 2232 O O . GLU A 1 306 ? -34.931 -10.374 83.375 1.00 74.12 306 GLU A O 1
ATOM 2237 N N . GLY A 1 307 ? -36.318 -11.434 81.966 1.00 69.19 307 GLY A N 1
ATOM 2238 C CA . GLY A 1 307 ? -35.656 -11.060 80.714 1.00 69.19 307 GLY A CA 1
ATOM 2239 C C . GLY A 1 307 ? -36.328 -9.953 79.885 1.00 69.19 307 GLY A C 1
ATOM 2240 O O . GLY A 1 307 ? -35.731 -9.552 78.888 1.00 69.19 307 GLY A O 1
ATOM 2241 N N . GLY A 1 308 ? -37.526 -9.468 80.237 1.00 76.94 308 GLY A N 1
ATOM 2242 C CA . GLY A 1 308 ? -38.247 -8.423 79.485 1.00 76.94 308 GLY A CA 1
ATOM 2243 C C . GLY A 1 308 ? -38.783 -8.860 78.111 1.00 76.94 308 GLY A C 1
ATOM 2244 O O . GLY A 1 308 ? -38.905 -8.042 77.200 1.00 76.94 308 GLY A O 1
ATOM 2245 N N . ARG A 1 309 ? -39.051 -10.158 77.913 1.00 81.06 309 ARG A N 1
ATOM 2246 C CA . ARG A 1 309 ? -39.451 -10.744 76.613 1.00 81.06 309 ARG A CA 1
ATOM 2247 C C . ARG A 1 309 ? -40.906 -11.192 76.604 1.00 81.06 309 ARG A C 1
ATOM 2249 O O . ARG A 1 309 ? -41.605 -11.036 75.596 1.00 81.06 309 ARG A O 1
ATOM 2256 N N . ALA A 1 310 ? -41.359 -11.745 77.725 1.00 85.88 310 ALA A N 1
ATOM 2257 C CA . ALA A 1 310 ? -42.713 -12.225 77.945 1.00 85.88 310 ALA A CA 1
ATOM 2258 C C . ALA A 1 310 ? -43.500 -11.208 78.784 1.00 85.88 310 ALA A C 1
ATOM 2260 O O . ALA A 1 310 ? -43.203 -11.015 79.960 1.00 85.88 310 ALA A O 1
ATOM 2261 N N . LEU A 1 311 ? -44.511 -10.581 78.180 1.00 89.25 311 LEU A N 1
ATOM 2262 C CA . LEU A 1 311 ? -45.439 -9.663 78.832 1.00 89.25 311 LEU A CA 1
ATOM 2263 C C . LEU A 1 311 ? -46.721 -10.415 79.186 1.00 89.25 311 LEU A C 1
ATOM 2265 O O . LEU A 1 311 ? -47.337 -11.054 78.329 1.00 89.25 311 LEU A O 1
ATOM 2269 N N . TYR A 1 312 ? -47.150 -10.299 80.435 1.00 89.81 312 TYR A N 1
ATOM 2270 C CA . TYR A 1 312 ? -48.370 -10.904 80.945 1.00 89.81 312 TYR A CA 1
ATOM 2271 C C . TYR A 1 312 ? -49.348 -9.806 81.361 1.00 89.81 312 TYR A C 1
ATOM 2273 O O . TYR A 1 312 ? -48.972 -8.870 82.067 1.00 89.81 312 TYR A O 1
ATOM 2281 N N . ARG A 1 313 ? -50.624 -9.928 80.977 1.00 89.00 313 ARG A N 1
ATOM 2282 C CA . ARG A 1 313 ? -51.690 -9.006 81.414 1.00 89.00 313 ARG A CA 1
ATOM 2283 C C . ARG A 1 313 ? -52.826 -9.759 82.097 1.00 89.00 313 ARG A C 1
ATOM 2285 O O . ARG A 1 313 ? -53.303 -10.761 81.565 1.00 89.00 313 ARG A O 1
ATOM 2292 N N . GLY A 1 314 ? -53.270 -9.267 83.250 1.00 85.00 314 GLY A N 1
ATOM 2293 C CA . GLY A 1 314 ? -54.559 -9.640 83.829 1.00 85.00 314 GLY A CA 1
ATOM 2294 C C . GLY A 1 314 ? -55.699 -8.809 83.230 1.00 85.00 314 GLY A C 1
ATOM 2295 O O . GLY A 1 314 ? -55.462 -7.844 82.504 1.00 85.00 314 GLY A O 1
ATOM 2296 N N . LEU A 1 315 ? -56.941 -9.172 83.548 1.00 84.19 315 LEU A N 1
ATOM 2297 C CA . LEU A 1 315 ? -58.118 -8.342 83.275 1.00 84.19 315 LEU A CA 1
ATOM 2298 C C . LEU A 1 315 ? -58.636 -7.739 84.589 1.00 84.19 315 LEU A C 1
ATOM 2300 O O . LEU A 1 315 ? -58.719 -8.483 85.571 1.00 84.19 315 LEU A O 1
ATOM 2304 N N . PRO A 1 316 ? -59.018 -6.447 84.623 1.00 86.25 316 PRO A N 1
ATOM 2305 C CA . PRO A 1 316 ? -59.682 -5.864 85.781 1.00 86.25 316 PRO A CA 1
ATOM 2306 C C . PRO A 1 316 ? -60.881 -6.703 86.221 1.00 86.25 316 PRO A C 1
ATOM 2308 O O . PRO A 1 316 ? -61.657 -7.176 85.387 1.00 86.25 316 PRO A O 1
ATOM 2311 N N . THR A 1 317 ? -60.985 -6.939 87.525 1.00 86.75 317 THR A N 1
ATOM 2312 C CA . THR A 1 317 ? -61.983 -7.831 88.123 1.00 86.75 317 THR A CA 1
ATOM 2313 C C . THR A 1 317 ? -62.626 -7.129 89.307 1.00 86.75 317 THR A C 1
ATOM 2315 O O . THR A 1 317 ? -61.931 -6.675 90.207 1.00 86.75 317 THR A O 1
ATOM 2318 N N . GLU A 1 318 ? -63.951 -7.051 89.314 1.00 87.00 318 GLU A N 1
ATOM 2319 C CA . GLU A 1 318 ? -64.732 -6.476 90.408 1.00 87.00 318 GLU A CA 1
ATOM 2320 C C . GLU A 1 318 ? -65.223 -7.596 91.338 1.00 87.00 318 GLU A C 1
ATOM 2322 O O . GLU A 1 318 ? -65.655 -8.653 90.866 1.00 87.00 318 GLU A O 1
ATOM 2327 N N . VAL A 1 319 ? -65.130 -7.384 92.652 1.00 88.25 319 VAL A N 1
ATOM 2328 C CA . VAL A 1 319 ? -65.556 -8.333 93.690 1.00 88.25 319 VAL A CA 1
ATOM 2329 C C . VAL A 1 319 ? -66.471 -7.621 94.679 1.00 88.25 319 VAL A C 1
ATOM 2331 O O . VAL A 1 319 ? -66.041 -6.750 95.433 1.00 88.25 319 VAL A O 1
ATOM 2334 N N . GLU A 1 320 ? -67.740 -8.015 94.696 1.00 88.69 320 GLU A N 1
ATOM 2335 C CA . GLU A 1 320 ? -68.690 -7.617 95.734 1.00 88.69 320 GLU A CA 1
ATOM 2336 C C . GLU A 1 320 ? -68.471 -8.493 96.979 1.00 88.69 320 GLU A C 1
ATOM 2338 O O . GLU A 1 320 ? -68.527 -9.718 96.878 1.00 88.69 320 GLU A O 1
ATOM 2343 N N . LEU A 1 321 ? -68.228 -7.879 98.141 1.00 88.94 321 LEU A N 1
ATOM 2344 C CA . LEU A 1 321 ? -68.146 -8.559 99.438 1.00 88.94 321 LEU A CA 1
ATOM 2345 C C . LEU A 1 321 ? -69.256 -8.052 100.361 1.00 88.94 321 LEU A C 1
ATOM 2347 O O . LEU A 1 321 ? -69.247 -6.890 100.776 1.00 88.94 321 LEU A O 1
ATOM 2351 N N . ALA A 1 322 ? -70.201 -8.921 100.707 1.00 85.19 322 ALA A N 1
ATOM 2352 C CA . ALA A 1 322 ? -71.253 -8.659 101.679 1.00 85.19 322 ALA A CA 1
ATOM 2353 C C . ALA A 1 322 ? -70.827 -8.988 103.121 1.00 85.19 322 ALA A C 1
ATOM 2355 O O . ALA A 1 322 ? -69.883 -9.736 103.382 1.00 85.19 322 ALA A O 1
ATOM 2356 N N . SER A 1 323 ? -71.554 -8.429 104.090 1.00 82.94 323 SER A N 1
ATOM 2357 C CA . SER A 1 323 ? -71.413 -8.737 105.516 1.00 82.94 323 SER A CA 1
ATOM 2358 C C . SER A 1 323 ? -71.448 -10.245 105.796 1.00 82.94 323 SER A C 1
ATOM 2360 O O . SER A 1 323 ? -72.500 -10.877 105.700 1.00 82.94 323 SER A O 1
ATOM 2362 N N . GLY A 1 324 ? -70.313 -10.800 106.225 1.00 80.25 324 GLY A N 1
ATOM 2363 C CA . GLY A 1 324 ? -70.148 -12.222 106.536 1.00 80.25 324 GLY A CA 1
ATOM 2364 C C . GLY A 1 324 ? -69.649 -13.110 105.388 1.00 80.25 324 GLY A C 1
ATOM 2365 O O . GLY A 1 324 ? -69.498 -14.312 105.618 1.00 80.25 324 GLY A O 1
ATOM 2366 N N . ASP A 1 325 ? -69.367 -12.561 104.202 1.00 85.50 325 ASP A N 1
ATOM 2367 C CA . ASP A 1 325 ? -68.832 -13.326 103.066 1.00 85.50 325 ASP A CA 1
ATOM 2368 C C . ASP A 1 325 ? -67.439 -13.913 103.344 1.00 85.50 325 ASP A C 1
ATOM 2370 O O . ASP A 1 325 ? -66.680 -13.415 104.185 1.00 85.50 325 ASP A O 1
ATOM 2374 N N . ASN A 1 326 ? -67.118 -15.008 102.642 1.00 80.25 326 ASN A N 1
ATOM 2375 C CA . ASN A 1 326 ? -65.828 -15.700 102.718 1.00 80.25 326 ASN A CA 1
ATOM 2376 C C . ASN A 1 326 ? -65.447 -16.517 101.461 1.00 80.25 326 ASN A C 1
ATOM 2378 O O . ASN A 1 326 ? -64.618 -17.426 101.560 1.00 80.25 326 ASN A O 1
ATOM 2382 N N . ASP A 1 327 ? -66.040 -16.228 100.298 1.00 80.75 327 ASP A N 1
ATOM 2383 C CA . ASP A 1 327 ? -65.766 -16.957 99.050 1.00 80.75 327 ASP A CA 1
ATOM 2384 C C . ASP A 1 327 ? -64.459 -16.484 98.360 1.00 80.75 327 ASP A C 1
ATOM 2386 O O . ASP A 1 327 ? -64.135 -15.293 98.391 1.00 80.75 327 ASP A O 1
ATOM 2390 N N . PRO A 1 328 ? -63.690 -17.387 97.714 1.00 84.00 328 PRO A N 1
ATOM 2391 C CA . PRO A 1 328 ? -62.440 -17.039 97.040 1.00 84.00 328 PRO A CA 1
ATOM 2392 C C . PRO A 1 328 ? -62.636 -16.518 95.604 1.00 84.00 328 PRO A C 1
ATOM 2394 O O . PRO A 1 328 ? -63.421 -17.063 94.823 1.00 84.00 328 PRO A O 1
ATOM 2397 N N . THR A 1 329 ? -61.828 -15.536 95.197 1.00 87.69 329 THR A N 1
ATOM 2398 C CA . THR A 1 329 ? -61.741 -15.026 93.813 1.00 87.69 329 THR A CA 1
ATOM 2399 C C . THR A 1 329 ? -60.457 -15.506 93.135 1.00 87.69 329 THR A C 1
ATOM 2401 O O . THR A 1 329 ? -59.426 -15.659 93.782 1.00 87.69 329 THR A O 1
ATOM 2404 N N . THR A 1 330 ? -60.476 -15.738 91.816 1.00 86.19 330 THR A N 1
ATOM 2405 C CA . THR A 1 330 ? -59.263 -16.051 91.035 1.00 86.19 330 THR A CA 1
ATOM 2406 C C . THR A 1 330 ? -59.024 -15.029 89.926 1.00 86.19 330 THR A C 1
ATOM 2408 O O . THR A 1 330 ? -59.880 -14.853 89.062 1.00 86.19 330 THR A O 1
ATOM 2411 N N . LEU A 1 331 ? -57.837 -14.422 89.913 1.00 89.25 331 LEU A N 1
ATOM 2412 C CA . LEU A 1 331 ? -57.359 -13.503 88.881 1.00 89.25 331 LEU A CA 1
ATOM 2413 C C . LEU A 1 331 ? -56.314 -14.199 87.998 1.00 89.25 331 LEU A C 1
ATOM 2415 O O . LEU A 1 331 ? -55.363 -14.791 88.509 1.00 89.25 331 LEU A O 1
ATOM 2419 N N . ILE A 1 332 ? -56.480 -14.144 86.672 1.00 87.62 332 ILE A N 1
ATOM 2420 C CA . ILE A 1 332 ? -55.600 -14.837 85.717 1.00 87.62 332 ILE A CA 1
ATOM 2421 C C . ILE A 1 332 ? -54.871 -13.828 84.829 1.00 87.62 332 ILE A C 1
ATOM 2423 O O . ILE A 1 332 ? -55.499 -13.067 84.095 1.00 87.62 332 ILE A O 1
ATOM 2427 N N . TYR A 1 333 ? -53.544 -13.892 84.849 1.00 88.75 333 TYR A N 1
ATOM 2428 C CA . TYR A 1 333 ? -52.668 -13.245 83.880 1.00 88.75 333 TYR A CA 1
ATOM 2429 C C . TYR A 1 333 ? -52.511 -14.112 82.621 1.00 88.75 333 TYR A C 1
ATOM 2431 O O . TYR A 1 333 ? -52.345 -15.326 82.709 1.00 88.75 333 TYR A O 1
ATOM 2439 N N . SER A 1 334 ? -52.551 -13.497 81.440 1.00 85.44 334 SER A N 1
ATOM 2440 C CA . SER A 1 334 ? -52.366 -14.167 80.144 1.00 85.44 334 SER A CA 1
ATOM 2441 C C . SER A 1 334 ? -51.099 -13.669 79.450 1.00 85.44 334 SER A C 1
ATOM 2443 O O . SER A 1 334 ? -50.861 -12.463 79.415 1.00 85.44 334 SER A O 1
ATOM 2445 N N . LEU A 1 335 ? -50.311 -14.593 78.889 1.00 86.44 335 LEU A N 1
ATOM 2446 C CA . LEU A 1 335 ? -49.136 -14.283 78.067 1.00 86.44 335 LEU A CA 1
ATOM 2447 C C . LEU A 1 335 ? -49.556 -13.604 76.759 1.00 86.44 335 LEU A C 1
ATOM 2449 O O . LEU A 1 335 ? -50.431 -14.109 76.052 1.00 86.44 335 LEU A O 1
ATOM 2453 N N . MET A 1 336 ? -48.883 -12.511 76.412 1.00 87.88 336 MET A N 1
ATOM 2454 C CA . MET A 1 336 ? -49.021 -11.857 75.118 1.00 87.88 336 MET A CA 1
ATOM 2455 C C . MET A 1 336 ? -48.056 -12.445 74.089 1.00 87.88 336 MET A C 1
ATOM 2457 O O . MET A 1 336 ? -46.880 -12.678 74.360 1.00 87.88 336 MET A O 1
ATOM 2461 N N . LEU A 1 337 ? -48.578 -12.697 72.892 1.00 89.00 337 LEU A N 1
ATOM 2462 C CA . LEU A 1 337 ? -47.841 -13.332 71.803 1.00 89.00 337 LEU A CA 1
ATOM 2463 C C . LEU A 1 337 ? -47.147 -12.285 70.921 1.00 89.00 337 LEU A C 1
ATOM 2465 O O . LEU A 1 337 ? -47.500 -11.104 70.914 1.00 89.00 337 LEU A O 1
ATOM 2469 N N . ALA A 1 338 ? -46.140 -12.736 70.185 1.00 91.81 338 ALA A N 1
ATOM 2470 C CA . ALA A 1 338 ? -45.362 -11.960 69.232 1.00 91.81 338 ALA A CA 1
ATOM 2471 C C . ALA A 1 338 ? -45.743 -12.314 67.784 1.00 91.81 338 ALA A C 1
ATOM 2473 O O . ALA A 1 338 ? -46.554 -13.205 67.512 1.00 91.81 338 ALA A O 1
ATOM 2474 N N . SER A 1 339 ? -45.146 -11.616 66.822 1.00 91.88 339 SER A N 1
ATOM 2475 C CA . SER A 1 339 ? -45.232 -11.944 65.397 1.00 91.88 339 SER A CA 1
ATOM 2476 C C . SER A 1 339 ? -43.886 -11.750 64.700 1.00 91.88 339 SER A C 1
ATOM 2478 O O . SER A 1 339 ? -43.050 -10.951 65.120 1.00 91.88 339 SER A O 1
ATOM 2480 N N . LEU A 1 340 ? -43.680 -12.477 63.608 1.00 94.25 340 LEU A N 1
ATOM 2481 C CA . LEU A 1 340 ? -42.447 -12.494 62.825 1.00 94.25 340 LEU A CA 1
ATOM 2482 C C . LEU A 1 340 ? -42.803 -12.278 61.353 1.00 94.25 340 LEU A C 1
ATOM 2484 O O . LEU A 1 340 ? -43.494 -13.102 60.761 1.00 94.25 340 LEU A O 1
ATOM 2488 N N . ASN A 1 341 ? -42.362 -11.163 60.773 1.00 93.00 341 ASN A N 1
ATOM 2489 C CA . ASN A 1 341 ? -42.626 -10.816 59.376 1.00 93.00 341 ASN A CA 1
ATOM 2490 C C . ASN A 1 341 ? -41.382 -11.080 58.525 1.00 93.00 341 ASN A C 1
ATOM 2492 O O . ASN A 1 341 ? -40.359 -10.422 58.716 1.00 93.00 341 ASN A O 1
ATOM 2496 N N . ILE A 1 342 ? -41.469 -12.028 57.595 1.00 93.56 342 ILE A N 1
ATOM 2497 C CA . ILE A 1 342 ? -40.328 -12.516 56.821 1.00 93.56 342 ILE A CA 1
ATOM 2498 C C . ILE A 1 342 ? -40.484 -12.080 55.365 1.00 93.56 342 ILE A C 1
ATOM 2500 O O . ILE A 1 342 ? -41.514 -12.345 54.750 1.00 93.56 342 ILE A O 1
ATOM 2504 N N . THR A 1 343 ? -39.449 -11.442 54.823 1.00 90.75 343 THR A N 1
ATOM 2505 C CA . THR A 1 343 ? -39.346 -11.048 53.411 1.00 90.75 343 THR A CA 1
ATOM 2506 C C . THR A 1 343 ? -38.228 -11.842 52.738 1.00 90.75 343 THR A C 1
ATOM 2508 O O . THR A 1 343 ? -37.137 -11.978 53.299 1.00 90.75 343 THR A O 1
ATOM 2511 N N . VAL A 1 344 ? -38.467 -12.351 51.532 1.00 90.50 344 VAL A N 1
ATOM 2512 C CA . VAL A 1 344 ? -37.511 -13.134 50.739 1.00 90.50 344 VAL A CA 1
ATOM 2513 C C . VAL A 1 344 ? -37.106 -12.348 49.496 1.00 90.50 344 VAL A C 1
ATOM 2515 O O . VAL A 1 344 ? -37.914 -12.081 48.611 1.00 90.50 344 VAL A O 1
ATOM 2518 N N . GLU A 1 345 ? -35.822 -12.015 49.395 1.00 88.06 345 GLU A N 1
ATOM 2519 C CA . GLU A 1 345 ? -35.273 -11.222 48.290 1.00 88.06 345 GLU A CA 1
ATOM 2520 C C . GLU A 1 345 ? -34.155 -11.974 47.552 1.00 88.06 345 GLU A C 1
ATOM 2522 O O . GLU A 1 345 ? -33.560 -12.916 48.073 1.00 88.06 345 GLU A O 1
ATOM 2527 N N . GLY A 1 346 ? -33.849 -11.557 46.318 1.00 83.56 346 GLY A N 1
ATOM 2528 C CA . GLY A 1 346 ? -32.741 -12.110 45.521 1.00 83.56 346 GLY A CA 1
ATOM 2529 C C . GLY A 1 346 ? -33.067 -13.346 44.667 1.00 83.56 346 GLY A C 1
ATOM 2530 O O . GLY A 1 346 ? -32.190 -13.847 43.963 1.00 83.56 346 GLY A O 1
ATOM 2531 N N . LEU A 1 347 ? -34.322 -13.809 44.660 1.00 85.44 347 LEU A N 1
ATOM 2532 C CA . LEU A 1 347 ? -34.802 -14.877 43.771 1.00 85.44 347 LEU A CA 1
ATOM 2533 C C . LEU A 1 347 ? -35.518 -14.330 42.518 1.00 85.44 347 LEU A C 1
ATOM 2535 O O . LEU A 1 347 ? -36.078 -13.231 42.557 1.00 85.44 347 LEU A O 1
ATOM 2539 N N . PRO A 1 348 ? -35.563 -15.091 41.403 1.00 83.50 348 PRO A N 1
ATOM 2540 C CA . PRO A 1 348 ? -36.344 -14.719 40.223 1.00 83.50 348 PRO A CA 1
ATOM 2541 C C . PRO A 1 348 ? -37.845 -14.596 40.529 1.00 83.50 348 PRO A C 1
ATOM 2543 O O . PRO A 1 348 ? -38.400 -15.385 41.297 1.00 83.50 348 PRO A O 1
ATOM 2546 N N . THR A 1 349 ? -38.533 -13.649 39.889 1.00 77.12 349 THR A N 1
ATOM 2547 C CA . THR A 1 349 ? -39.949 -13.351 40.164 1.00 77.12 349 THR A CA 1
ATOM 2548 C C . THR A 1 349 ? -40.866 -14.570 39.998 1.00 77.12 349 THR A C 1
ATOM 2550 O O . THR A 1 349 ? -40.868 -15.240 38.966 1.00 77.12 349 THR A O 1
ATOM 2553 N N . GLY A 1 350 ? -41.678 -14.846 41.025 1.00 77.50 350 GLY A N 1
ATOM 2554 C CA . GLY A 1 350 ? -42.560 -16.020 41.074 1.00 77.50 350 GLY A CA 1
ATOM 2555 C C . GLY A 1 350 ? -41.877 -17.325 41.508 1.00 77.50 350 GLY A C 1
ATOM 2556 O O . GLY A 1 350 ? -42.477 -18.389 41.360 1.00 77.50 350 GLY A O 1
ATOM 2557 N N . THR A 1 351 ? -40.647 -17.258 42.026 1.00 86.44 351 THR A N 1
ATOM 2558 C CA . THR A 1 351 ? -39.945 -18.390 42.649 1.00 86.44 351 THR A CA 1
ATOM 2559 C C . THR A 1 351 ? -40.203 -18.408 44.154 1.00 86.44 351 THR A C 1
ATOM 2561 O O . THR A 1 351 ? -39.978 -17.406 44.825 1.00 86.44 351 THR A O 1
ATOM 2564 N N . ASN A 1 352 ? -40.614 -19.563 44.676 1.00 83.94 352 ASN A N 1
ATOM 2565 C CA . ASN A 1 352 ? -40.765 -19.817 46.108 1.00 83.94 352 ASN A CA 1
ATOM 2566 C C . ASN A 1 352 ? -39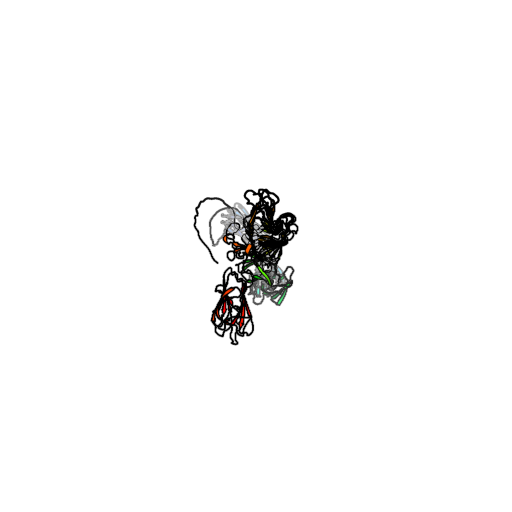.498 -20.466 46.691 1.00 83.94 352 ASN A C 1
ATOM 2568 O O . ASN A 1 352 ? -38.740 -21.116 45.966 1.00 83.94 352 ASN A O 1
ATOM 2572 N N . ALA A 1 353 ? -39.303 -20.326 48.001 1.00 87.81 353 ALA A N 1
ATOM 2573 C CA . ALA A 1 353 ? -38.152 -20.852 48.727 1.00 87.81 353 ALA A CA 1
ATOM 2574 C C . ALA A 1 353 ? -38.556 -21.425 50.084 1.00 87.81 353 ALA A C 1
ATOM 2576 O O . ALA A 1 353 ? -39.113 -20.707 50.910 1.00 87.81 353 ALA A O 1
ATOM 2577 N N . ASP A 1 354 ? -38.247 -22.700 50.316 1.00 92.31 354 ASP A N 1
ATOM 2578 C CA . ASP A 1 354 ? -38.545 -23.367 51.581 1.00 92.31 354 ASP A CA 1
ATOM 2579 C C . ASP A 1 354 ? -37.592 -22.852 52.675 1.00 92.31 354 ASP A C 1
ATOM 2581 O O . ASP A 1 354 ? -36.377 -23.061 52.610 1.00 92.31 354 ASP A O 1
ATOM 2585 N N . ILE A 1 355 ? -38.140 -22.186 53.693 1.00 93.62 355 ILE A N 1
ATOM 2586 C CA . ILE A 1 355 ? -37.395 -21.726 54.873 1.00 93.62 355 ILE A CA 1
ATOM 2587 C C . ILE A 1 355 ? -37.982 -22.427 56.095 1.00 93.62 355 ILE A C 1
ATOM 2589 O O . ILE A 1 355 ? -39.134 -22.192 56.468 1.00 93.62 355 ILE A O 1
ATOM 2593 N N . THR A 1 356 ? -37.190 -23.295 56.722 1.00 93.12 356 THR A N 1
ATOM 2594 C CA . THR A 1 356 ? -37.587 -23.989 57.952 1.00 93.12 356 THR A CA 1
ATOM 2595 C C . THR A 1 356 ? -37.354 -23.075 59.147 1.00 93.12 356 THR A C 1
ATOM 2597 O O . THR A 1 356 ? -36.214 -22.718 59.447 1.00 93.12 356 THR A O 1
ATOM 2600 N N . THR A 1 357 ? -38.428 -22.723 59.844 1.00 93.06 357 THR A N 1
ATOM 2601 C CA . THR A 1 357 ? -38.419 -21.837 61.010 1.00 93.06 357 THR A CA 1
ATOM 2602 C C . THR A 1 357 ? -38.728 -22.651 62.261 1.00 93.06 357 THR A C 1
ATOM 2604 O O . THR A 1 357 ? -39.809 -23.226 62.387 1.00 93.06 357 THR A O 1
ATOM 2607 N N . THR A 1 358 ? -37.774 -22.696 63.191 1.00 92.19 358 THR A N 1
ATOM 2608 C CA . THR A 1 358 ? -37.874 -23.409 64.479 1.00 92.19 358 THR A CA 1
ATOM 2609 C C . THR A 1 358 ? -37.832 -22.423 65.639 1.00 92.19 358 THR A C 1
ATOM 2611 O O . THR A 1 358 ? -37.097 -21.442 65.559 1.00 92.19 358 THR A O 1
ATOM 2614 N N . GLY A 1 359 ? -38.594 -22.663 66.707 1.00 91.25 359 GLY A N 1
ATOM 2615 C CA . GLY A 1 359 ? -38.724 -21.735 67.835 1.00 91.25 359 GLY A CA 1
ATOM 2616 C C . GLY A 1 359 ? -38.992 -22.407 69.191 1.00 91.25 359 GLY A C 1
ATOM 2617 O O . GLY A 1 359 ? -38.828 -23.626 69.327 1.00 91.25 359 GLY A O 1
ATOM 2618 N N . PRO A 1 360 ? -39.398 -21.624 70.210 1.00 86.44 360 PRO A N 1
ATOM 2619 C CA . PRO A 1 360 ? -39.734 -22.108 71.547 1.00 86.44 360 PRO A CA 1
ATOM 2620 C C . PRO A 1 360 ? -40.837 -23.178 71.556 1.00 86.44 360 PRO A C 1
ATOM 2622 O O . PRO A 1 360 ? -41.561 -23.373 70.584 1.00 86.44 360 PRO A O 1
ATOM 2625 N N . GLU A 1 361 ? -40.937 -23.908 72.670 1.00 84.38 361 GLU A N 1
ATOM 2626 C CA . GLU A 1 361 ? -41.934 -24.972 72.916 1.00 84.38 361 GLU A CA 1
ATOM 2627 C C . GLU A 1 361 ? -41.990 -26.116 71.874 1.00 84.38 361 GLU A C 1
ATOM 2629 O O . GLU A 1 361 ? -42.877 -26.968 71.921 1.00 84.38 361 GLU A O 1
ATOM 2634 N N . GLY A 1 362 ? -41.002 -26.200 70.976 1.00 83.38 362 GLY A N 1
ATOM 2635 C CA . GLY A 1 362 ? -40.984 -27.170 69.879 1.00 83.38 362 GLY A CA 1
ATOM 2636 C C . GLY A 1 362 ? -41.754 -26.708 68.640 1.00 83.38 362 GLY A C 1
ATOM 2637 O O . GLY A 1 362 ? -42.144 -27.549 67.830 1.00 83.38 362 GLY A O 1
ATOM 2638 N N . PHE A 1 363 ? -41.976 -25.399 68.487 1.00 88.69 363 PHE A N 1
ATOM 2639 C CA . PHE A 1 363 ? -42.494 -24.807 67.258 1.00 88.69 363 PHE A CA 1
ATOM 2640 C C . PHE A 1 363 ? -41.566 -25.121 66.073 1.00 88.69 363 PHE A C 1
ATOM 2642 O O . PHE A 1 363 ? -40.368 -24.838 66.118 1.00 88.69 363 PHE A O 1
ATOM 2649 N N . GLU A 1 364 ? -42.127 -25.672 64.999 1.00 91.88 364 GLU A N 1
ATOM 2650 C CA . GLU A 1 364 ? -41.447 -25.915 63.726 1.00 91.88 364 GLU A CA 1
ATOM 2651 C C . GLU A 1 364 ? -42.455 -25.730 62.585 1.00 91.88 364 GLU A C 1
ATOM 2653 O O . GLU A 1 364 ? -43.542 -26.313 62.601 1.00 91.88 364 GLU A O 1
ATOM 2658 N N . THR A 1 365 ? -42.102 -24.913 61.595 1.00 93.31 365 THR A N 1
ATOM 2659 C CA . THR A 1 365 ? -42.881 -24.712 60.366 1.00 93.31 365 THR A CA 1
ATOM 2660 C C . THR A 1 365 ? -41.956 -24.500 59.167 1.00 93.31 365 THR A C 1
ATOM 2662 O O . THR A 1 365 ? -40.767 -24.220 59.328 1.00 93.31 365 THR A O 1
ATOM 2665 N N . THR A 1 366 ? -42.499 -24.600 57.956 1.00 91.44 366 THR A N 1
ATOM 2666 C CA . THR A 1 366 ? -41.801 -24.245 56.715 1.00 91.44 366 THR A CA 1
ATOM 2667 C C . THR A 1 366 ? -42.645 -23.235 55.953 1.00 91.44 366 THR A C 1
ATOM 2669 O O . THR A 1 366 ? -43.761 -23.555 55.544 1.00 91.44 366 THR A O 1
ATOM 2672 N N . ILE A 1 367 ? -42.105 -22.032 55.763 1.00 90.94 367 ILE A N 1
ATOM 2673 C CA . ILE A 1 367 ? -42.689 -21.003 54.891 1.00 90.94 367 ILE A CA 1
ATOM 2674 C C . ILE A 1 367 ? -42.098 -21.128 53.483 1.00 90.94 367 ILE A C 1
ATOM 2676 O O . ILE A 1 367 ? -41.054 -21.761 53.312 1.00 90.94 367 ILE A O 1
ATOM 2680 N N . THR A 1 368 ? -42.748 -20.531 52.479 1.00 87.69 368 THR A N 1
ATOM 2681 C CA . THR A 1 368 ? -42.330 -20.685 51.064 1.00 87.69 368 THR A CA 1
ATOM 2682 C C . THR A 1 368 ? -42.025 -19.371 50.327 1.00 87.69 368 THR A C 1
ATOM 2684 O O . THR A 1 368 ? -41.837 -19.379 49.110 1.00 87.69 368 THR A O 1
ATOM 2687 N N . GLY A 1 369 ? -41.980 -18.237 51.027 1.00 85.69 369 GLY A N 1
ATOM 2688 C CA . GLY A 1 369 ? -41.772 -16.900 50.457 1.00 85.69 369 GLY A CA 1
ATOM 2689 C C . GLY A 1 369 ? -42.016 -15.811 51.503 1.00 85.69 369 GLY A C 1
ATOM 2690 O O . GLY A 1 369 ? -41.835 -16.070 52.691 1.00 85.69 369 GLY A O 1
ATOM 2691 N N . ASP A 1 370 ? -42.454 -14.626 51.070 1.00 89.31 370 ASP A N 1
ATOM 2692 C CA . ASP A 1 370 ? -42.893 -13.551 51.972 1.00 89.31 370 ASP A CA 1
ATOM 2693 C C . ASP A 1 370 ? -44.075 -14.018 52.839 1.00 89.31 370 ASP A C 1
ATOM 2695 O O . ASP A 1 370 ? -45.148 -14.336 52.315 1.00 89.31 370 ASP A O 1
ATOM 2699 N N . GLU A 1 371 ? -43.902 -14.057 54.162 1.00 92.12 371 GLU A N 1
ATOM 2700 C CA . GLU A 1 371 ? -44.919 -14.567 55.087 1.00 92.12 371 GLU A CA 1
ATOM 2701 C C . GLU A 1 371 ? -44.802 -13.930 56.481 1.00 92.12 371 GLU A C 1
ATOM 2703 O O . GLU A 1 371 ? -43.707 -13.758 57.022 1.00 92.12 371 GLU A O 1
ATOM 2708 N N . GLN A 1 372 ? -45.948 -13.597 57.085 1.00 92.75 372 GLN A N 1
ATOM 2709 C CA . GLN A 1 372 ? -46.032 -13.162 58.479 1.00 92.75 372 GLN A CA 1
ATOM 2710 C C . GLN A 1 372 ? -46.560 -14.310 59.340 1.00 92.75 372 GLN A C 1
ATOM 2712 O O . GLN A 1 372 ? -47.701 -14.742 59.182 1.00 92.75 372 GLN A O 1
ATOM 2717 N N . LEU A 1 373 ? -45.742 -14.769 60.283 1.00 92.19 373 LEU A N 1
ATOM 2718 C CA . LEU A 1 373 ? -46.136 -15.724 61.312 1.00 92.19 373 LEU A CA 1
ATOM 2719 C C . LEU A 1 373 ? -46.677 -14.955 62.526 1.00 92.19 373 LEU A C 1
ATOM 2721 O O . LEU A 1 373 ? -45.968 -14.124 63.099 1.00 92.19 373 LEU A O 1
ATOM 2725 N N . THR A 1 374 ? -47.926 -15.221 62.907 1.00 90.75 374 THR A N 1
ATOM 2726 C CA . THR A 1 374 ? -48.593 -14.633 64.081 1.00 90.75 374 THR A CA 1
ATOM 2727 C C . THR A 1 374 ? -48.673 -15.628 65.236 1.00 90.75 374 THR A C 1
ATOM 2729 O O . THR A 1 374 ? -48.330 -16.800 65.081 1.00 90.75 374 THR A O 1
ATOM 2732 N N . ASP A 1 375 ? -49.138 -15.155 66.397 1.00 88.88 375 ASP A N 1
ATOM 2733 C CA . ASP A 1 375 ? -49.449 -15.991 67.564 1.00 88.88 375 ASP A CA 1
ATOM 2734 C C . ASP A 1 375 ? -48.238 -16.794 68.083 1.00 88.88 375 ASP A C 1
ATOM 2736 O O . ASP A 1 375 ? -48.361 -17.905 68.600 1.00 88.88 375 ASP A O 1
ATOM 2740 N N . LEU A 1 376 ? -47.043 -16.212 67.941 1.00 91.38 376 LEU A N 1
ATOM 2741 C CA . LEU A 1 376 ? -45.777 -16.832 68.311 1.00 91.38 376 LEU A CA 1
ATOM 2742 C C . LEU A 1 376 ? -45.452 -16.590 69.786 1.00 91.38 376 LEU A C 1
ATOM 2744 O O . LEU A 1 376 ? -45.512 -15.461 70.270 1.00 91.38 376 LEU A O 1
ATOM 2748 N N . VAL A 1 377 ? -45.046 -17.638 70.504 1.00 89.88 377 VAL A N 1
ATOM 2749 C CA . VAL A 1 377 ? -44.522 -17.502 71.873 1.00 89.88 377 VAL A CA 1
ATOM 2750 C C . VAL A 1 377 ? -43.207 -16.703 71.820 1.00 89.88 377 VAL A C 1
ATOM 2752 O O . VAL A 1 377 ? -42.350 -17.063 71.007 1.00 89.88 377 VAL A O 1
ATOM 2755 N N . PRO A 1 378 ? -43.019 -15.650 72.642 1.00 90.00 378 PRO A N 1
ATOM 2756 C CA . PRO A 1 378 ? -41.776 -14.875 72.697 1.00 90.00 378 PRO A CA 1
ATOM 2757 C C . PRO A 1 378 ? -40.529 -15.739 72.957 1.00 90.00 378 PRO A C 1
ATOM 2759 O O . PRO A 1 378 ? -40.581 -16.722 73.699 1.00 90.00 378 PRO A O 1
ATOM 2762 N N . GLY A 1 379 ? -39.397 -15.365 72.360 1.00 89.00 379 GLY A N 1
ATOM 2763 C CA . GLY A 1 379 ? -38.133 -16.111 72.417 1.00 89.00 379 GLY A CA 1
ATOM 2764 C C . GLY A 1 379 ? -37.421 -16.211 71.065 1.00 89.00 379 GLY A C 1
ATOM 2765 O O . GLY A 1 379 ? -37.777 -15.521 70.112 1.00 89.00 379 GLY A O 1
ATOM 2766 N N . ASP A 1 380 ? -36.399 -17.065 70.986 1.00 91.00 380 ASP A N 1
ATOM 2767 C CA . ASP A 1 380 ? -35.517 -17.180 69.817 1.00 91.00 380 ASP A CA 1
ATOM 2768 C C . ASP A 1 380 ? -36.093 -18.086 68.717 1.00 91.00 380 ASP A C 1
ATOM 2770 O O . ASP A 1 380 ? -36.347 -19.271 68.949 1.00 91.00 380 ASP A O 1
ATOM 2774 N N . TYR A 1 381 ? -36.213 -17.560 67.495 1.00 94.00 381 TYR A N 1
ATOM 2775 C CA . TYR A 1 381 ? -36.611 -18.309 66.299 1.00 94.00 381 TYR A CA 1
ATOM 2776 C C . TYR A 1 381 ? -35.443 -18.403 65.320 1.00 94.00 381 TYR A C 1
ATOM 2778 O O . TYR A 1 381 ? -34.877 -17.391 64.912 1.00 94.00 381 TYR A O 1
ATOM 2786 N N . THR A 1 382 ? -35.077 -19.620 64.918 1.00 92.75 382 THR A N 1
ATOM 2787 C CA . THR A 1 382 ? -34.028 -19.880 63.921 1.00 92.75 382 THR A CA 1
ATOM 2788 C C . THR A 1 382 ? -34.649 -20.212 62.572 1.00 92.75 382 THR A C 1
ATOM 2790 O O . THR A 1 382 ? -35.362 -21.210 62.440 1.00 92.75 382 THR A O 1
ATOM 2793 N N . LEU A 1 383 ? -34.338 -19.387 61.574 1.00 94.94 383 LEU A N 1
ATOM 2794 C CA . LEU A 1 383 ? -34.727 -19.530 60.178 1.00 94.94 383 LEU A CA 1
ATOM 2795 C C . LEU A 1 383 ? -33.585 -20.203 59.410 1.00 94.94 383 LEU A C 1
ATOM 2797 O O . LEU A 1 383 ? -32.463 -19.693 59.369 1.00 94.94 383 LEU A O 1
ATOM 2801 N N . THR A 1 384 ? -33.876 -21.341 58.784 1.00 93.19 384 THR A N 1
ATOM 2802 C CA . THR A 1 384 ? -32.933 -22.139 57.990 1.00 93.19 384 THR A CA 1
ATOM 2803 C C . THR A 1 384 ? -33.428 -22.220 56.541 1.00 93.19 384 THR A C 1
ATOM 2805 O O . THR A 1 384 ? -34.285 -23.054 56.242 1.00 93.19 384 THR A O 1
ATOM 2808 N N . PRO A 1 385 ? -32.932 -21.351 55.642 1.00 94.00 385 PRO A N 1
ATOM 2809 C CA . PRO A 1 385 ? -33.275 -21.376 54.223 1.00 94.00 385 PRO A CA 1
ATOM 2810 C C . PRO A 1 385 ? -32.711 -22.624 53.530 1.00 94.00 385 PRO A C 1
ATOM 2812 O O . PRO A 1 385 ? -31.576 -23.024 53.796 1.00 94.00 385 PRO A O 1
ATOM 2815 N N . ALA A 1 386 ? -33.477 -23.224 52.619 1.00 90.50 386 ALA A N 1
ATOM 2816 C CA . ALA A 1 386 ? -32.992 -24.265 51.713 1.00 90.50 386 ALA A CA 1
ATOM 2817 C C . ALA A 1 386 ? -32.448 -23.660 50.406 1.00 90.50 386 ALA A C 1
ATOM 2819 O O . ALA A 1 386 ? -32.949 -22.637 49.940 1.00 90.50 386 ALA A O 1
ATOM 2820 N N . ASP A 1 387 ? -31.455 -24.309 49.788 1.00 88.19 387 ASP A N 1
ATOM 2821 C CA . ASP A 1 387 ? -30.931 -23.914 48.473 1.00 88.19 387 ASP A CA 1
ATOM 2822 C C . ASP A 1 387 ? -32.009 -24.053 47.379 1.00 88.19 387 ASP A C 1
ATOM 2824 O O . ASP A 1 387 ? -32.640 -25.104 47.231 1.00 88.19 387 ASP A O 1
ATOM 2828 N N . VAL A 1 388 ? -32.181 -23.016 46.557 1.00 86.12 388 VAL A N 1
ATOM 2829 C CA . VAL A 1 388 ? -33.216 -22.950 45.511 1.00 86.12 388 VAL A CA 1
ATOM 2830 C C . VAL A 1 388 ? -32.569 -23.047 44.135 1.00 86.12 388 VAL A C 1
ATOM 2832 O O . VAL A 1 388 ? -31.686 -22.261 43.808 1.00 86.12 388 VAL A O 1
ATOM 2835 N N . THR A 1 389 ? -33.003 -23.991 43.293 1.00 79.94 389 THR A N 1
ATOM 2836 C CA . THR A 1 389 ? -32.466 -24.140 41.925 1.00 79.94 389 THR A CA 1
ATOM 2837 C C . THR A 1 389 ? -33.489 -23.737 40.862 1.00 79.94 389 THR A C 1
ATOM 2839 O O . THR A 1 389 ? -34.490 -24.428 40.672 1.00 79.94 389 THR A O 1
ATOM 2842 N N . VAL A 1 390 ? -33.204 -22.667 40.113 1.00 76.94 390 VAL A N 1
ATOM 2843 C CA . VAL A 1 390 ? -34.013 -22.178 38.978 1.00 76.94 390 VAL A CA 1
ATOM 2844 C C . VAL A 1 390 ? -33.126 -22.072 37.743 1.00 76.94 390 VAL A C 1
ATOM 2846 O O . VAL A 1 390 ? -31.989 -21.630 37.831 1.00 76.94 390 VAL A O 1
ATOM 2849 N N . GLY A 1 391 ? -33.601 -22.530 36.581 1.00 71.81 391 GLY A N 1
ATOM 2850 C CA . GLY A 1 391 ? -32.855 -22.431 35.312 1.00 71.81 391 GLY A CA 1
ATOM 2851 C C . GLY A 1 391 ? -31.553 -23.249 35.219 1.00 71.81 391 GLY A C 1
ATOM 2852 O O . GLY A 1 391 ? -30.970 -23.333 34.143 1.00 71.81 391 GLY A O 1
ATOM 2853 N N . GLY A 1 392 ? -31.124 -23.897 36.308 1.00 70.81 392 GLY A N 1
ATOM 2854 C CA . GLY A 1 392 ? -29.809 -24.535 36.451 1.00 70.81 392 GLY A CA 1
ATOM 2855 C C . GLY A 1 392 ? -28.859 -23.789 37.398 1.00 70.81 392 GLY A C 1
ATOM 2856 O O . GLY A 1 392 ? -27.810 -24.332 37.734 1.00 70.81 392 GLY A O 1
ATOM 2857 N N . VAL A 1 393 ? -29.242 -22.597 37.863 1.00 60.56 393 VAL A N 1
ATOM 2858 C CA . VAL A 1 393 ? -28.534 -21.805 38.876 1.00 60.56 393 VAL A CA 1
ATOM 2859 C C . VAL A 1 393 ? -29.056 -22.184 40.256 1.00 60.56 393 VAL A C 1
ATOM 2861 O O . VAL A 1 393 ? -30.269 -22.228 40.463 1.00 60.56 393 VAL A O 1
ATOM 2864 N N . THR A 1 394 ? -28.153 -22.443 41.200 1.00 80.81 394 THR A N 1
ATOM 2865 C CA . THR A 1 394 ? -28.492 -22.692 42.606 1.00 80.81 394 THR A CA 1
ATOM 2866 C C . THR A 1 394 ? -28.202 -21.439 43.426 1.00 80.81 394 THR A C 1
ATOM 2868 O O . THR A 1 394 ? -27.053 -21.013 43.524 1.00 80.81 394 THR A O 1
ATOM 2871 N N . TYR A 1 395 ? -29.255 -20.866 43.998 1.00 84.56 395 TYR A N 1
ATOM 2872 C CA . TYR A 1 395 ? -29.226 -19.719 44.894 1.00 84.56 395 TYR A CA 1
ATOM 2873 C C . TYR A 1 395 ? -29.180 -20.217 46.338 1.00 84.56 395 TYR A C 1
ATOM 2875 O O . TYR A 1 395 ? -29.958 -21.102 46.704 1.00 84.56 395 TYR A O 1
ATOM 2883 N N . SER A 1 396 ? -28.323 -19.621 47.162 1.00 84.81 396 SER A N 1
ATOM 2884 C CA . SER A 1 396 ? -28.196 -19.954 48.585 1.00 84.81 396 SER A CA 1
ATOM 2885 C C . SER A 1 396 ? -28.386 -18.718 49.464 1.00 84.81 396 SER A C 1
ATOM 2887 O O . SER A 1 396 ? -28.124 -17.591 49.041 1.00 84.81 396 SER A O 1
ATOM 2889 N N . ALA A 1 397 ? -28.857 -18.929 50.692 1.00 88.19 397 ALA A N 1
ATOM 2890 C CA . ALA A 1 397 ? -29.017 -17.892 51.707 1.00 88.19 397 ALA A CA 1
ATOM 2891 C C . ALA A 1 397 ? -28.490 -18.397 53.058 1.00 88.19 397 ALA A C 1
ATOM 2893 O O . ALA A 1 397 ? -28.582 -19.584 53.373 1.00 88.19 397 ALA A O 1
ATOM 2894 N N . THR A 1 398 ? -27.934 -17.499 53.870 1.00 88.81 398 THR A N 1
ATOM 2895 C CA . THR A 1 398 ? -27.431 -17.851 55.207 1.00 88.81 398 THR A CA 1
ATOM 2896 C C . THR A 1 398 ? -28.585 -17.864 56.210 1.00 88.81 398 THR A C 1
ATOM 2898 O O . THR A 1 398 ? -29.355 -16.908 56.272 1.00 88.81 398 THR A O 1
ATOM 2901 N N . GLY A 1 399 ? -28.692 -18.924 57.016 1.00 87.12 399 GLY A N 1
ATOM 2902 C CA . GLY A 1 399 ? -29.657 -18.982 58.117 1.00 87.12 399 GLY A CA 1
ATOM 2903 C C . GLY A 1 399 ? -29.370 -17.963 59.222 1.00 87.12 399 GLY A C 1
ATOM 2904 O O . GLY A 1 399 ? -28.228 -17.549 59.422 1.00 87.12 399 GLY A O 1
ATOM 2905 N N . THR A 1 400 ? -30.413 -17.562 59.945 1.00 92.19 400 THR A N 1
ATOM 2906 C CA . THR A 1 400 ? -30.347 -16.526 60.986 1.00 92.19 400 THR A CA 1
ATOM 2907 C C . THR A 1 400 ? -31.221 -16.888 62.187 1.00 92.19 400 THR A C 1
ATOM 2909 O O . THR A 1 400 ? -32.175 -17.654 62.051 1.00 92.19 400 THR A O 1
ATOM 2912 N N . THR A 1 401 ? -30.911 -16.335 63.357 1.00 93.06 401 THR A N 1
ATOM 2913 C CA . THR A 1 401 ? -31.715 -16.474 64.580 1.00 93.06 401 THR A CA 1
ATOM 2914 C C . THR A 1 401 ? -32.165 -15.095 65.033 1.00 93.06 401 THR A C 1
ATOM 2916 O O . THR A 1 401 ? -31.367 -14.157 65.038 1.00 93.06 401 THR A O 1
ATOM 2919 N N . VAL A 1 402 ? -33.443 -14.969 65.383 1.00 92.69 402 VAL A N 1
ATOM 2920 C CA . VAL A 1 402 ? -34.099 -13.694 65.680 1.00 92.69 402 VAL A CA 1
ATOM 2921 C C . VAL A 1 402 ? -34.939 -13.834 66.943 1.00 92.69 402 VAL A C 1
ATOM 2923 O O . VAL A 1 402 ? -35.723 -14.772 67.071 1.00 92.69 402 VAL A O 1
ATOM 2926 N N . GLU A 1 403 ? -34.758 -12.900 67.871 1.00 92.31 403 GLU A N 1
ATOM 2927 C CA . GLU A 1 403 ? -35.501 -12.843 69.128 1.00 92.31 403 GLU A CA 1
ATOM 2928 C C . GLU A 1 403 ? -36.852 -12.143 68.916 1.00 92.31 403 GLU A C 1
ATOM 2930 O O . GLU A 1 403 ? -36.931 -11.075 68.299 1.00 92.31 403 GLU A O 1
ATOM 2935 N N . LEU A 1 404 ? -37.925 -12.757 69.415 1.00 92.88 404 LEU A N 1
ATOM 2936 C CA . LEU A 1 404 ? -39.270 -12.192 69.420 1.00 92.88 404 LEU A CA 1
ATOM 2937 C C . LEU A 1 404 ? -39.666 -11.755 70.830 1.00 92.88 404 LEU A C 1
ATOM 2939 O O . LEU A 1 404 ? -39.509 -12.509 71.790 1.00 92.88 404 LEU A O 1
ATOM 2943 N N . ILE A 1 405 ? -40.241 -10.558 70.919 1.00 88.62 405 ILE A N 1
ATOM 2944 C CA . ILE A 1 405 ? -40.744 -9.938 72.148 1.00 88.62 405 ILE A CA 1
ATOM 2945 C C . ILE A 1 405 ? -42.266 -9.795 72.029 1.00 88.62 405 ILE A C 1
ATOM 2947 O O . ILE A 1 405 ? -42.795 -9.553 70.942 1.00 88.62 405 ILE A O 1
ATOM 2951 N N . SER A 1 406 ? -42.969 -9.959 73.147 1.00 88.88 406 SER A N 1
ATOM 2952 C CA . SER A 1 406 ? -44.434 -9.856 73.241 1.00 88.88 406 SER A CA 1
ATOM 2953 C C . SER A 1 406 ? -44.993 -8.585 72.598 1.00 88.88 406 SER A C 1
ATOM 2955 O O . SER A 1 406 ? -44.399 -7.517 72.716 1.00 88.88 406 SER A O 1
ATOM 2957 N N . GLU A 1 407 ? -46.153 -8.693 71.944 1.00 85.62 407 GLU A N 1
ATOM 2958 C CA . GLU A 1 407 ? -46.859 -7.598 71.250 1.00 85.62 407 GLU A CA 1
ATOM 2959 C C . GLU A 1 407 ? -46.081 -6.940 70.080 1.00 85.62 407 GLU A C 1
ATOM 2961 O O . GLU A 1 407 ? -46.628 -6.077 69.391 1.00 85.62 407 GLU A O 1
ATOM 2966 N N . GLN A 1 408 ? -44.844 -7.363 69.781 1.00 89.19 408 GLN A N 1
ATOM 2967 C CA . GLN A 1 408 ? -44.049 -6.841 68.662 1.00 89.19 408 GLN A CA 1
ATOM 2968 C C . GLN A 1 408 ? -44.191 -7.690 67.389 1.00 89.19 408 GLN A C 1
ATOM 2970 O O . GLN A 1 408 ? -44.415 -8.899 67.432 1.00 89.19 408 GLN A O 1
ATOM 2975 N N . THR A 1 409 ? -44.014 -7.044 66.230 1.00 89.88 409 THR A N 1
ATOM 2976 C CA . THR A 1 409 ? -43.784 -7.719 64.943 1.00 89.88 409 THR A CA 1
ATOM 2977 C C . THR A 1 409 ? -42.339 -7.491 64.515 1.00 89.88 409 THR A C 1
ATOM 2979 O O . THR A 1 409 ? -41.999 -6.389 64.082 1.00 89.88 409 THR A O 1
ATOM 2982 N N . THR A 1 410 ? -41.490 -8.513 64.614 1.00 91.62 410 THR A N 1
ATOM 2983 C CA . THR A 1 410 ? -40.072 -8.404 64.236 1.00 91.62 410 THR A CA 1
ATOM 2984 C C . THR A 1 410 ? -39.900 -8.659 62.731 1.00 91.62 410 THR A C 1
ATOM 2986 O O . THR A 1 410 ? -40.304 -9.724 62.258 1.00 91.62 410 THR A O 1
ATOM 2989 N N . PRO A 1 411 ? -39.323 -7.724 61.949 1.00 91.44 411 PRO A N 1
ATOM 2990 C CA . PRO A 1 411 ? -39.056 -7.928 60.527 1.00 91.44 411 PRO A CA 1
ATOM 2991 C C . PRO A 1 411 ? -37.728 -8.663 60.290 1.00 91.44 411 PRO A C 1
ATOM 2993 O O . PRO A 1 411 ? -36.724 -8.376 60.943 1.00 91.44 411 PRO A O 1
ATOM 2996 N N . VAL A 1 412 ? -37.698 -9.571 59.311 1.00 92.88 412 VAL A N 1
ATOM 2997 C CA . VAL A 1 412 ? -36.507 -10.340 58.910 1.00 92.88 412 VAL A CA 1
ATOM 2998 C C . VAL A 1 412 ? -36.439 -10.431 57.390 1.00 92.88 412 VAL A C 1
ATOM 3000 O O . VAL A 1 412 ? -37.424 -10.790 56.753 1.00 92.88 412 VAL A O 1
ATOM 3003 N N . VAL A 1 413 ? -35.273 -10.150 56.806 1.00 90.88 413 VAL A N 1
ATOM 3004 C CA . VAL A 1 413 ? -35.036 -10.309 55.362 1.00 90.88 413 VAL A CA 1
ATOM 3005 C C . VAL A 1 413 ? -34.087 -11.481 55.128 1.00 90.88 413 VAL A C 1
ATOM 3007 O O . VAL A 1 413 ? -32.990 -11.516 55.687 1.00 90.88 413 VAL A O 1
ATOM 3010 N N . ILE A 1 414 ? -34.502 -12.433 54.294 1.00 92.25 414 ILE A N 1
ATOM 3011 C CA . ILE A 1 414 ? -33.680 -13.548 53.816 1.00 92.25 414 ILE A CA 1
ATOM 3012 C C . ILE A 1 414 ? -33.285 -13.258 52.367 1.00 92.25 414 ILE A C 1
ATOM 3014 O O . ILE A 1 414 ? -34.092 -13.391 51.448 1.00 92.25 414 ILE A O 1
ATOM 3018 N N . THR A 1 415 ? -32.033 -12.848 52.163 1.00 89.44 415 THR A N 1
ATOM 3019 C CA . THR A 1 415 ? -31.492 -12.558 50.829 1.00 89.44 415 THR A CA 1
ATOM 3020 C C . THR A 1 415 ? -30.792 -13.785 50.254 1.00 89.44 415 THR A C 1
ATOM 3022 O O . THR A 1 415 ? -29.763 -14.230 50.767 1.00 89.44 415 THR A O 1
ATOM 3025 N N . TYR A 1 416 ? -31.331 -14.305 49.158 1.00 87.94 416 TYR A N 1
ATOM 3026 C CA . TYR A 1 416 ? -30.704 -15.328 48.333 1.00 87.94 416 TYR A CA 1
ATOM 3027 C C . TYR A 1 416 ? -29.694 -14.706 47.368 1.00 87.94 416 TYR A C 1
ATOM 3029 O O . TYR A 1 416 ? -29.971 -13.694 46.728 1.00 87.94 416 TYR A O 1
ATOM 3037 N N . VAL A 1 417 ? -28.524 -15.330 47.230 1.00 78.75 417 VAL A N 1
ATOM 3038 C CA . VAL A 1 417 ? -27.477 -14.894 46.297 1.00 78.75 417 VAL A CA 1
ATOM 3039 C C . VAL A 1 417 ? -27.169 -15.975 45.267 1.00 78.75 417 VAL A C 1
ATOM 3041 O O . VAL A 1 417 ? -27.107 -17.164 45.582 1.00 78.75 417 VAL A O 1
ATOM 3044 N N . ALA A 1 418 ? -26.967 -15.550 44.020 1.00 69.12 418 ALA A N 1
ATOM 3045 C CA . ALA A 1 418 ? -26.414 -16.397 42.969 1.00 69.12 418 ALA A CA 1
ATOM 3046 C C . ALA A 1 418 ? -24.880 -16.516 43.120 1.00 69.12 418 ALA A C 1
ATOM 3048 O O . ALA A 1 418 ? -24.248 -15.618 43.687 1.00 69.12 418 ALA A O 1
ATOM 3049 N N . PRO A 1 419 ? -24.247 -17.578 42.589 1.00 63.78 419 PRO A N 1
ATOM 3050 C CA . PRO A 1 419 ? -22.791 -17.671 42.522 1.00 63.78 419 PRO A CA 1
ATOM 3051 C C . PRO A 1 419 ? -22.203 -16.567 41.629 1.00 63.78 419 PRO A C 1
ATOM 3053 O O . PRO A 1 419 ? -22.759 -16.261 40.576 1.00 63.78 419 PRO A O 1
ATOM 3056 N N . ALA A 1 420 ? -21.052 -16.006 42.005 1.00 59.22 420 ALA A N 1
ATOM 3057 C CA . ALA A 1 420 ? -20.363 -15.018 41.177 1.00 59.22 420 ALA A CA 1
ATOM 3058 C C . ALA A 1 420 ? -19.884 -15.630 39.844 1.00 59.22 420 ALA A C 1
ATOM 3060 O O . ALA A 1 420 ? -19.219 -16.669 39.823 1.00 59.22 420 ALA A O 1
ATOM 3061 N N . THR A 1 421 ? -20.202 -14.966 38.732 1.00 73.56 421 THR A N 1
ATOM 3062 C CA . THR A 1 421 ? -19.739 -15.310 37.380 1.00 73.56 421 THR A CA 1
ATOM 3063 C C . THR A 1 421 ? -18.442 -14.578 37.030 1.00 73.56 421 THR A C 1
ATOM 3065 O O . THR A 1 421 ? -18.177 -13.473 37.506 1.00 73.56 421 THR A O 1
ATOM 3068 N N . THR A 1 422 ? -17.597 -15.194 36.197 1.00 84.12 422 THR A N 1
ATOM 3069 C CA . THR A 1 422 ? -16.261 -14.661 35.880 1.00 84.12 422 THR A CA 1
ATOM 3070 C C . THR A 1 422 ? -16.007 -14.638 34.378 1.00 84.12 422 THR A C 1
ATOM 3072 O O . THR A 1 422 ? -16.074 -15.671 33.710 1.00 84.12 422 THR A O 1
ATOM 3075 N N . LEU A 1 423 ? -15.628 -13.469 33.866 1.00 90.81 423 LEU A N 1
ATOM 3076 C CA . LEU A 1 423 ? -15.014 -13.305 32.555 1.00 90.81 423 LEU A CA 1
ATOM 3077 C C . LEU A 1 423 ? -13.488 -13.372 32.708 1.00 90.81 423 LEU A C 1
ATOM 3079 O O . LEU A 1 423 ? -12.871 -12.483 33.289 1.00 90.81 423 LEU A O 1
ATOM 3083 N N . THR A 1 424 ? -12.864 -14.425 32.190 1.00 94.06 424 THR A N 1
ATOM 3084 C CA . THR A 1 424 ? -11.404 -14.522 32.073 1.00 94.06 424 THR A CA 1
ATOM 3085 C C . THR A 1 424 ? -10.962 -13.890 30.757 1.00 94.06 424 THR A C 1
ATOM 3087 O O . THR A 1 424 ? -11.109 -14.486 29.689 1.00 94.06 424 THR A O 1
ATOM 3090 N N . LEU A 1 425 ? -10.416 -12.680 30.830 1.00 94.88 425 LEU A N 1
ATOM 3091 C CA . LEU A 1 425 ? -9.849 -11.978 29.688 1.00 94.88 425 LEU A CA 1
ATOM 3092 C C . LEU A 1 425 ? -8.398 -12.421 29.489 1.00 94.88 425 LEU A C 1
ATOM 3094 O O . LEU A 1 425 ? -7.502 -11.986 30.208 1.00 94.88 425 LEU A O 1
ATOM 3098 N N . ASN A 1 426 ? -8.168 -13.280 28.503 1.00 96.31 426 ASN A N 1
ATOM 3099 C CA . ASN A 1 426 ? -6.833 -13.534 27.973 1.00 96.31 426 ASN A CA 1
ATOM 3100 C C . ASN A 1 426 ? -6.456 -12.368 27.059 1.00 96.31 426 ASN A C 1
ATOM 3102 O O . ASN A 1 426 ? -7.271 -11.950 26.236 1.00 96.31 426 ASN A O 1
ATOM 3106 N N . TYR A 1 427 ? -5.247 -11.840 27.189 1.00 94.94 427 TYR A N 1
ATOM 3107 C CA . TYR A 1 427 ? -4.836 -10.668 26.429 1.00 94.94 427 TYR A CA 1
ATOM 3108 C C . TYR A 1 427 ? -3.431 -10.825 25.853 1.00 94.94 427 TYR A C 1
ATOM 3110 O O . TYR A 1 427 ? -2.521 -11.314 26.525 1.00 94.94 427 TYR A O 1
ATOM 3118 N N . ASP A 1 428 ? -3.273 -10.376 24.612 1.00 94.75 428 ASP A N 1
ATOM 3119 C CA . ASP A 1 428 ? -1.986 -10.115 23.978 1.00 94.75 428 ASP A CA 1
ATOM 3120 C C . ASP A 1 428 ? -1.973 -8.668 23.486 1.00 94.75 428 ASP A C 1
ATOM 3122 O O . ASP A 1 428 ? -2.600 -8.315 22.491 1.00 94.75 428 ASP A O 1
ATOM 3126 N N . LEU A 1 429 ? -1.334 -7.793 24.256 1.00 92.69 429 LEU A N 1
ATOM 3127 C CA . LEU A 1 429 ? -1.323 -6.352 24.002 1.00 92.69 429 LEU A CA 1
ATOM 3128 C C . LEU A 1 429 ? 0.013 -5.873 23.408 1.00 92.69 429 LEU A C 1
ATOM 3130 O O . LEU A 1 429 ? 0.198 -4.674 23.175 1.00 92.69 429 LEU A O 1
ATOM 3134 N N . GLY A 1 430 ? 0.946 -6.804 23.180 1.00 87.00 430 GLY A N 1
ATOM 3135 C CA . GLY A 1 430 ? 2.316 -6.519 22.769 1.00 87.00 430 GLY A CA 1
ATOM 3136 C C . GLY A 1 430 ? 3.110 -5.660 23.764 1.00 87.00 430 GLY A C 1
ATOM 3137 O O . GLY A 1 430 ? 2.662 -5.321 24.864 1.00 87.00 430 GLY A O 1
ATOM 3138 N N . ASP A 1 431 ? 4.316 -5.279 23.343 1.00 86.44 431 ASP A N 1
ATOM 3139 C CA . ASP A 1 431 ? 5.267 -4.488 24.140 1.00 86.44 431 ASP A CA 1
ATOM 3140 C C . ASP A 1 431 ? 5.174 -2.966 23.880 1.00 86.44 431 ASP A C 1
ATOM 3142 O O . ASP A 1 431 ? 5.976 -2.190 24.403 1.00 86.44 431 ASP A O 1
ATOM 3146 N N . ALA A 1 432 ? 4.198 -2.515 23.080 1.00 84.75 432 ALA A N 1
ATOM 3147 C CA . ALA A 1 432 ? 4.054 -1.116 22.652 1.00 84.75 432 ALA A CA 1
ATOM 3148 C C . ALA A 1 432 ? 3.776 -0.130 23.806 1.00 84.75 432 ALA A C 1
ATOM 3150 O O . ALA A 1 432 ? 4.022 1.071 23.679 1.00 84.75 432 ALA A O 1
ATOM 3151 N N . GLY A 1 433 ? 3.274 -0.617 24.943 1.00 88.62 433 GLY A N 1
ATOM 3152 C CA . GLY A 1 433 ? 3.035 0.194 26.130 1.00 88.62 433 GLY A CA 1
ATOM 3153 C C . GLY A 1 433 ? 1.947 -0.386 27.023 1.00 88.62 433 GLY A C 1
ATOM 3154 O O . GLY A 1 433 ? 1.835 -1.599 27.185 1.00 88.62 433 GLY A O 1
ATOM 3155 N N . THR A 1 434 ? 1.149 0.503 27.608 1.00 92.56 434 THR A N 1
ATOM 3156 C CA . THR A 1 434 ? 0.061 0.155 28.525 1.00 92.56 434 THR A CA 1
ATOM 3157 C C . THR A 1 434 ? -1.270 0.625 27.954 1.00 92.56 434 THR A C 1
ATOM 3159 O O . THR A 1 434 ? -1.395 1.770 27.523 1.00 92.56 434 THR A O 1
ATOM 3162 N N . TYR A 1 435 ? -2.270 -0.247 28.001 1.00 95.19 435 TYR A N 1
ATOM 3163 C CA . TYR A 1 435 ? -3.634 0.002 27.554 1.00 95.19 435 TYR A CA 1
ATOM 3164 C C . TYR A 1 435 ? -4.539 0.164 28.771 1.00 95.19 435 TYR A C 1
ATOM 3166 O O . TYR A 1 435 ? -4.355 -0.522 29.778 1.00 95.19 435 TYR A O 1
ATOM 3174 N N . THR A 1 436 ? -5.555 1.016 28.662 1.00 95.06 436 THR A N 1
ATOM 3175 C CA . THR A 1 436 ? -6.683 1.027 29.601 1.00 95.06 436 THR A CA 1
ATOM 3176 C C . THR A 1 436 ? -7.873 0.421 28.881 1.00 95.06 436 THR A C 1
ATOM 3178 O O . THR A 1 436 ? -8.399 1.018 27.944 1.00 95.06 436 THR A O 1
ATOM 3181 N N . LEU A 1 437 ? -8.257 -0.784 29.289 1.00 95.31 437 LEU A N 1
ATOM 3182 C CA . LEU A 1 437 ? -9.367 -1.551 28.745 1.00 95.31 437 LEU A CA 1
ATOM 3183 C C . LEU A 1 437 ? -10.643 -1.264 29.532 1.00 95.31 437 LEU A C 1
ATOM 3185 O O . LEU A 1 437 ? -10.631 -1.299 30.762 1.00 95.31 437 LEU A O 1
ATOM 3189 N N . GLU A 1 438 ? -11.745 -1.052 28.827 1.00 96.19 438 GLU A N 1
ATOM 3190 C CA . GLU A 1 438 ? -13.101 -1.058 29.369 1.00 96.19 438 GLU A CA 1
ATOM 3191 C C . GLU A 1 438 ? -13.797 -2.351 28.954 1.00 96.19 438 GLU A C 1
ATOM 3193 O O . GLU A 1 438 ? -13.844 -2.682 27.767 1.00 96.19 438 GLU A O 1
ATOM 3198 N N . VAL A 1 439 ? -14.367 -3.057 29.929 1.00 95.44 439 VAL A N 1
ATOM 3199 C CA . VAL A 1 439 ? -15.409 -4.058 29.699 1.00 95.44 439 VAL A CA 1
ATOM 3200 C C . VAL A 1 439 ? -16.737 -3.315 29.749 1.00 95.44 439 VAL A C 1
ATOM 3202 O O . VAL A 1 439 ? -17.081 -2.741 30.786 1.00 95.44 439 VAL A O 1
ATOM 3205 N N . VAL A 1 440 ? -17.467 -3.315 28.639 1.00 96.00 440 VAL A N 1
ATOM 3206 C CA . VAL A 1 440 ? -18.799 -2.712 28.518 1.00 96.00 440 VAL A CA 1
ATOM 3207 C C . VAL A 1 440 ? -19.868 -3.785 28.368 1.00 96.00 440 VAL A C 1
ATOM 3209 O O . VAL A 1 440 ? -19.621 -4.826 27.758 1.00 96.00 440 VAL A O 1
ATOM 3212 N N . ASP A 1 441 ? -21.049 -3.545 28.929 1.00 92.94 441 ASP A N 1
ATOM 3213 C CA . ASP A 1 441 ? -22.225 -4.393 28.719 1.00 92.94 441 ASP A CA 1
ATOM 3214 C C . ASP A 1 441 ? -22.941 -4.102 27.383 1.00 92.94 441 ASP A C 1
ATOM 3216 O O . ASP A 1 441 ? -22.553 -3.225 26.611 1.00 92.94 441 ASP A O 1
ATOM 3220 N N . ALA A 1 442 ? -24.020 -4.838 27.103 1.00 90.44 442 ALA A N 1
ATOM 3221 C CA . ALA A 1 442 ? -24.841 -4.675 25.898 1.00 90.44 442 ALA A CA 1
ATOM 3222 C C . ALA A 1 442 ? -25.547 -3.302 25.769 1.00 90.44 442 ALA A C 1
ATOM 3224 O O . ALA A 1 442 ? -26.118 -3.006 24.719 1.00 90.44 442 ALA A O 1
ATOM 3225 N N . SER A 1 443 ? -25.519 -2.472 26.815 1.00 92.75 443 SER A N 1
ATOM 3226 C CA . SER A 1 443 ? -25.984 -1.077 26.831 1.00 92.75 443 SER A CA 1
ATOM 3227 C C . SER A 1 443 ? -24.840 -0.056 26.718 1.00 92.75 443 SER A C 1
ATOM 3229 O O . SER A 1 443 ? -25.076 1.138 26.889 1.00 92.75 443 SER A O 1
ATOM 3231 N N . ASP A 1 444 ? -23.620 -0.512 26.408 1.00 91.19 444 ASP A N 1
ATOM 3232 C CA . ASP A 1 444 ? -22.374 0.270 26.356 1.00 91.19 444 ASP A CA 1
ATOM 3233 C C . ASP A 1 444 ? -21.963 0.893 27.710 1.00 91.19 444 ASP A C 1
ATOM 3235 O O . ASP A 1 444 ? -21.149 1.817 27.769 1.00 91.19 444 ASP A O 1
ATOM 3239 N N . THR A 1 445 ? -22.495 0.374 28.825 1.00 94.12 445 THR A N 1
ATOM 3240 C CA . THR A 1 445 ? -22.117 0.825 30.173 1.00 94.12 445 THR A CA 1
ATOM 3241 C C . THR A 1 445 ? -20.838 0.123 30.613 1.00 94.12 445 THR A C 1
ATOM 3243 O O . THR A 1 445 ? -20.747 -1.103 30.563 1.00 94.12 445 THR A O 1
ATOM 3246 N N . VAL A 1 446 ? -19.844 0.890 31.069 1.00 95.69 446 VAL A N 1
ATOM 3247 C CA . VAL A 1 446 ? -18.574 0.354 31.584 1.00 95.69 446 VAL A CA 1
ATOM 3248 C C . VAL A 1 446 ? -18.818 -0.358 32.916 1.00 95.69 446 VAL A C 1
ATOM 3250 O O . VAL A 1 446 ? -19.098 0.287 33.925 1.00 95.69 446 VAL A O 1
ATOM 3253 N N . VAL A 1 447 ? -18.681 -1.686 32.927 1.00 93.25 447 VAL A N 1
ATOM 3254 C CA . VAL A 1 447 ? -18.820 -2.519 34.137 1.00 93.25 447 VAL A CA 1
ATOM 3255 C C . VAL A 1 447 ? -17.485 -2.775 34.833 1.00 93.25 447 VAL A C 1
ATOM 3257 O O . VAL A 1 447 ? -17.448 -3.009 36.039 1.00 93.25 447 VAL A O 1
ATOM 3260 N N . ALA A 1 448 ? -16.374 -2.711 34.096 1.00 93.56 448 ALA A N 1
ATOM 3261 C CA . ALA A 1 448 ? -15.031 -2.825 34.651 1.00 93.56 448 ALA A CA 1
ATOM 3262 C C . ALA A 1 448 ? -14.004 -2.082 33.791 1.00 93.56 448 ALA A C 1
ATOM 3264 O O . ALA A 1 448 ? -14.100 -2.059 32.566 1.00 93.56 448 ALA A O 1
ATOM 3265 N N . THR A 1 449 ? -12.967 -1.553 34.436 1.00 95.38 449 THR A N 1
ATOM 3266 C CA . THR A 1 449 ? -11.783 -0.992 33.771 1.00 95.38 449 THR A CA 1
ATOM 3267 C C . THR A 1 449 ? -10.538 -1.744 34.235 1.00 95.38 449 THR A C 1
ATOM 3269 O O . THR A 1 449 ? -10.451 -2.110 35.413 1.00 95.38 449 THR A O 1
ATOM 3272 N N . ARG A 1 450 ? -9.583 -1.994 33.332 1.00 94.44 450 ARG A N 1
ATOM 3273 C CA . ARG A 1 450 ? -8.295 -2.652 33.618 1.00 94.44 450 ARG A CA 1
ATOM 3274 C C . ARG A 1 450 ? -7.148 -1.993 32.871 1.00 94.44 450 ARG A C 1
ATOM 3276 O O . ARG A 1 450 ? -7.289 -1.635 31.711 1.00 94.44 450 ARG A O 1
ATOM 3283 N N . THR A 1 451 ? -6.004 -1.849 33.531 1.00 94.94 451 THR A N 1
ATOM 3284 C CA . THR A 1 451 ? -4.805 -1.237 32.948 1.00 94.94 451 THR A CA 1
ATOM 3285 C C . THR A 1 451 ? -3.746 -2.319 32.763 1.00 94.94 451 THR A C 1
ATOM 3287 O O . THR A 1 451 ? -3.222 -2.836 33.747 1.00 94.94 451 THR A O 1
ATOM 3290 N N . LEU A 1 452 ? -3.476 -2.688 31.509 1.00 94.00 452 LEU A N 1
ATOM 3291 C CA . LEU A 1 452 ? -2.772 -3.918 31.130 1.00 94.00 452 LEU A CA 1
ATOM 3292 C C . LEU A 1 452 ? -1.682 -3.666 30.080 1.00 94.00 452 LEU A C 1
ATOM 3294 O O . LEU A 1 452 ? -1.728 -2.687 29.336 1.00 94.00 452 LEU A O 1
ATOM 3298 N N . SER A 1 453 ? -0.695 -4.559 30.023 1.00 93.62 453 SER A N 1
ATOM 3299 C CA . SER A 1 453 ? 0.406 -4.544 29.053 1.00 93.62 453 SER A CA 1
ATOM 3300 C C . SER A 1 453 ? 0.971 -5.951 28.838 1.00 93.62 453 SER A C 1
ATOM 3302 O O . SER A 1 453 ? 0.825 -6.817 29.707 1.00 93.62 453 SER A O 1
ATOM 3304 N N . GLY A 1 454 ? 1.626 -6.179 27.693 1.00 93.06 454 GLY A N 1
ATOM 3305 C CA . GLY A 1 454 ? 2.199 -7.477 27.335 1.00 93.06 454 GLY A CA 1
ATOM 3306 C C . GLY A 1 454 ? 1.147 -8.577 27.164 1.00 93.06 454 GLY A C 1
ATOM 3307 O O . GLY A 1 454 ? -0.005 -8.316 26.815 1.00 93.06 454 GLY A O 1
ATOM 3308 N N . GLN A 1 455 ? 1.556 -9.817 27.431 1.00 95.94 455 GLN A N 1
ATOM 3309 C CA . GLN A 1 455 ? 0.702 -11.006 27.383 1.00 95.94 455 GLN A CA 1
ATOM 3310 C C . GLN A 1 455 ? 0.278 -11.456 28.784 1.00 95.94 455 GLN A C 1
ATOM 3312 O O . GLN A 1 455 ? 1.086 -11.464 29.717 1.00 95.94 455 GLN A O 1
ATOM 3317 N N . GLY A 1 456 ? -0.970 -11.902 28.933 1.00 94.88 456 GLY A N 1
ATOM 3318 C CA . GLY A 1 456 ? -1.459 -12.430 30.202 1.00 94.88 456 GLY A CA 1
ATOM 3319 C C . GLY A 1 456 ? -2.914 -12.887 30.194 1.00 94.88 456 GLY A C 1
ATOM 3320 O O . GLY A 1 456 ? -3.520 -13.145 29.155 1.00 94.88 456 GLY A O 1
ATOM 3321 N N . SER A 1 457 ? -3.461 -13.041 31.398 1.00 95.19 457 SER A N 1
ATOM 3322 C CA . SER A 1 457 ? -4.847 -13.437 31.630 1.00 95.19 457 SER A CA 1
ATOM 3323 C C . SER A 1 457 ? -5.326 -12.816 32.938 1.00 95.19 457 SER A C 1
ATOM 3325 O O . SER A 1 457 ? -4.643 -12.932 33.957 1.00 95.19 457 SER A O 1
ATOM 3327 N N . GLU A 1 458 ? -6.476 -12.147 32.914 1.00 94.19 458 GLU A N 1
ATOM 3328 C CA . GLU A 1 458 ? -7.082 -11.525 34.090 1.00 94.19 458 GLU A CA 1
ATOM 3329 C C . GLU A 1 458 ? -8.524 -12.004 34.294 1.00 94.19 458 GLU A C 1
ATOM 3331 O O . GLU A 1 458 ? -9.308 -12.111 33.352 1.00 94.19 458 GLU A O 1
ATOM 3336 N N . ALA A 1 459 ? -8.881 -12.291 35.547 1.00 92.25 459 ALA A N 1
ATOM 3337 C CA . ALA A 1 459 ? -10.238 -12.644 35.935 1.00 92.25 459 ALA A CA 1
ATOM 3338 C C . ALA A 1 459 ? -11.018 -11.379 36.327 1.00 92.25 459 ALA A C 1
ATOM 3340 O O . ALA A 1 459 ? -10.591 -10.615 37.196 1.00 92.25 459 ALA A O 1
ATOM 3341 N N . ILE A 1 460 ? -12.167 -11.165 35.694 1.00 91.62 460 ILE A N 1
ATOM 3342 C CA . ILE A 1 460 ? -13.048 -10.024 35.927 1.00 91.62 460 ILE A CA 1
ATOM 3343 C C . ILE A 1 460 ? -14.405 -10.576 36.360 1.00 91.62 460 ILE A C 1
ATOM 3345 O O . ILE A 1 460 ? -15.062 -11.296 35.608 1.00 91.62 460 ILE A O 1
ATOM 3349 N N . GLU A 1 461 ? -14.818 -10.266 37.585 1.00 88.44 461 GLU A N 1
ATOM 3350 C CA . GLU A 1 461 ? -16.172 -10.565 38.048 1.00 88.44 461 GLU A CA 1
ATOM 3351 C C . GLU A 1 461 ? -17.152 -9.635 37.330 1.00 88.44 461 GLU A C 1
ATOM 3353 O O . GLU A 1 461 ? -17.027 -8.410 37.389 1.00 88.44 461 GLU A O 1
ATOM 3358 N N . VAL A 1 462 ? -18.102 -10.231 36.614 1.00 86.69 462 VAL A N 1
ATOM 3359 C CA . VAL A 1 462 ? -19.187 -9.542 35.908 1.00 86.69 462 VAL A CA 1
ATOM 3360 C C . VAL A 1 462 ? -20.470 -10.347 36.109 1.00 86.69 462 VAL A C 1
ATOM 3362 O O . VAL A 1 462 ? -20.383 -11.574 36.212 1.00 86.69 462 VAL A O 1
ATOM 3365 N N . PRO A 1 463 ? -21.654 -9.709 36.166 1.00 82.38 463 PRO A N 1
ATOM 3366 C CA . PRO A 1 463 ? -22.932 -10.417 36.141 1.00 82.38 463 PRO A CA 1
ATOM 3367 C C . PRO A 1 463 ? -23.097 -11.328 34.914 1.00 82.38 463 PRO A C 1
ATOM 3369 O O . PRO A 1 463 ? -22.305 -11.305 33.971 1.00 82.38 463 PRO A O 1
ATOM 3372 N N . ALA A 1 464 ? -24.176 -12.109 34.895 1.00 83.56 464 ALA A N 1
ATOM 3373 C CA . ALA A 1 464 ? -24.610 -12.753 33.665 1.00 83.56 464 ALA A CA 1
ATOM 3374 C C . ALA A 1 464 ? -25.046 -11.687 32.647 1.00 83.56 464 ALA A C 1
ATOM 3376 O O . ALA A 1 464 ? -25.811 -10.780 32.977 1.00 83.56 464 ALA A O 1
ATOM 3377 N N . GLY A 1 465 ? -24.570 -11.786 31.408 1.00 88.31 465 GLY A N 1
ATOM 3378 C CA . GLY A 1 465 ? -24.772 -10.733 30.420 1.00 88.31 465 GLY A CA 1
ATOM 3379 C C . GLY A 1 465 ? -24.020 -10.965 29.117 1.00 88.31 465 GLY A C 1
ATOM 3380 O O . GLY A 1 465 ? -23.451 -12.027 28.878 1.00 88.31 465 GLY A O 1
ATOM 3381 N N . THR A 1 466 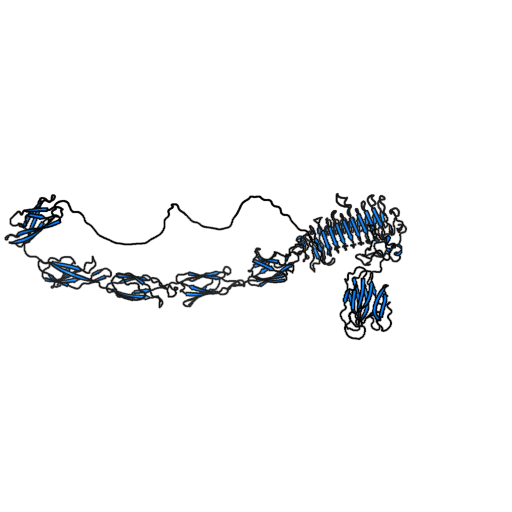? -24.038 -9.957 28.248 1.00 93.31 466 THR A N 1
ATOM 3382 C CA . THR A 1 466 ? -23.221 -9.913 27.028 1.00 93.31 466 THR A CA 1
ATOM 3383 C C . THR A 1 466 ? -22.277 -8.725 27.132 1.00 93.31 466 THR A C 1
ATOM 3385 O O . THR A 1 466 ? -22.733 -7.622 27.436 1.00 93.31 466 THR A O 1
ATOM 3388 N N . TYR A 1 467 ? -20.986 -8.962 26.901 1.00 94.38 467 TYR A N 1
ATOM 3389 C CA . TYR A 1 467 ? -19.922 -7.992 27.150 1.00 94.38 467 TYR A CA 1
ATOM 3390 C C . TYR A 1 467 ? -19.007 -7.810 25.942 1.00 94.38 467 TYR A C 1
ATOM 3392 O O . TYR A 1 467 ? -18.675 -8.770 25.248 1.00 94.38 467 TYR A O 1
ATOM 3400 N N . SER A 1 468 ? -18.542 -6.584 25.728 1.00 95.25 468 SER A N 1
ATOM 3401 C CA . SER A 1 468 ? -17.488 -6.262 24.764 1.00 95.25 468 SER A CA 1
ATOM 3402 C C . SER A 1 468 ? -16.314 -5.580 25.464 1.00 95.25 468 SER A C 1
ATOM 3404 O O . SER A 1 468 ? -16.497 -4.892 26.465 1.00 95.25 468 SER A O 1
ATOM 3406 N N . VAL A 1 469 ? -15.103 -5.751 24.936 1.00 94.44 469 VAL A N 1
ATOM 3407 C CA . VAL A 1 469 ? -13.892 -5.076 25.426 1.00 94.44 469 VAL A CA 1
ATOM 3408 C C . VAL A 1 469 ? -13.432 -4.029 24.415 1.00 94.44 469 VAL A C 1
ATOM 3410 O O . VAL A 1 469 ? -13.344 -4.303 23.216 1.00 94.44 469 VAL A O 1
ATOM 3413 N N . ARG A 1 470 ? -13.115 -2.823 24.893 1.00 93.06 470 ARG A N 1
ATOM 3414 C CA . ARG A 1 470 ? -12.554 -1.723 24.089 1.00 93.06 470 ARG A CA 1
ATOM 3415 C C . ARG A 1 470 ? -11.407 -1.026 24.818 1.00 93.06 470 ARG A C 1
ATOM 3417 O O . ARG A 1 470 ? -11.317 -1.101 26.039 1.00 93.06 470 ARG A O 1
ATOM 3424 N N . ALA A 1 471 ? -10.543 -0.330 24.084 1.00 92.06 471 ALA A N 1
ATOM 3425 C CA . ALA A 1 471 ? -9.548 0.555 24.684 1.00 92.06 471 ALA A CA 1
ATOM 3426 C C . ALA A 1 471 ? -10.184 1.924 24.971 1.00 92.06 471 ALA A C 1
ATOM 3428 O O . ALA A 1 471 ? -10.705 2.557 24.056 1.00 92.06 471 ALA A O 1
ATOM 3429 N N . ALA A 1 472 ? -10.103 2.393 26.216 1.00 92.44 472 ALA A N 1
ATOM 3430 C CA . ALA A 1 472 ? -10.294 3.803 26.565 1.00 92.44 472 ALA A CA 1
ATOM 3431 C C . ALA A 1 472 ? -9.022 4.621 26.293 1.00 92.44 472 ALA A C 1
ATOM 3433 O O . ALA A 1 472 ? -9.094 5.787 25.913 1.00 92.44 472 ALA A O 1
ATOM 3434 N N . THR A 1 473 ? -7.851 3.998 26.462 1.00 92.56 473 THR A N 1
ATOM 3435 C CA . THR A 1 473 ? -6.556 4.535 26.022 1.00 92.56 473 THR A CA 1
ATOM 3436 C C . THR A 1 473 ? -5.696 3.410 25.461 1.00 92.56 473 THR A C 1
ATOM 3438 O O . THR A 1 473 ? -5.617 2.340 26.072 1.00 92.56 473 THR A O 1
ATOM 3441 N N . ALA A 1 474 ? -4.995 3.674 24.364 1.00 91.94 474 ALA A N 1
ATOM 3442 C CA . ALA A 1 474 ? -3.989 2.794 23.779 1.00 91.94 474 ALA A CA 1
ATOM 3443 C C . ALA A 1 474 ? -2.636 3.532 23.685 1.00 91.94 474 ALA A C 1
ATOM 3445 O O . ALA A 1 474 ? -2.618 4.766 23.686 1.00 91.94 474 ALA A O 1
ATOM 3446 N N . PRO A 1 475 ? -1.498 2.819 23.623 1.00 93.75 475 PRO A N 1
ATOM 3447 C CA . PRO A 1 475 ? -0.259 3.399 23.127 1.00 93.75 475 PRO A CA 1
ATOM 3448 C C . PRO A 1 475 ? -0.403 3.746 21.638 1.00 93.75 475 PRO A C 1
ATOM 3450 O O . PRO A 1 475 ? -1.183 3.120 20.916 1.00 93.75 475 PRO A O 1
ATOM 3453 N N . THR A 1 476 ? 0.393 4.709 21.175 1.00 93.62 476 THR A N 1
ATOM 3454 C CA . THR A 1 476 ? 0.534 4.998 19.745 1.00 93.62 476 THR A CA 1
ATOM 3455 C C . THR A 1 476 ? 1.803 4.384 19.174 1.00 93.62 476 THR A C 1
ATOM 3457 O O . THR A 1 476 ? 2.812 4.252 19.871 1.00 93.62 476 THR A O 1
ATOM 3460 N N . ASP A 1 477 ? 1.792 4.100 17.876 1.00 93.00 477 ASP A N 1
ATOM 3461 C CA . ASP A 1 477 ? 3.017 3.839 17.121 1.00 93.00 477 ASP A CA 1
ATOM 3462 C C . ASP A 1 477 ? 3.872 5.116 16.922 1.00 93.00 477 ASP A C 1
ATOM 3464 O O . ASP A 1 477 ? 3.558 6.206 17.415 1.00 93.00 477 ASP A O 1
ATOM 3468 N N . GLN A 1 478 ? 4.977 4.992 16.179 1.00 92.75 478 GLN A N 1
ATOM 3469 C CA . GLN A 1 478 ? 5.886 6.111 15.890 1.00 92.75 478 GLN A CA 1
ATOM 3470 C C . GLN A 1 478 ? 5.291 7.209 14.984 1.00 92.75 478 GLN A C 1
ATOM 3472 O O . GLN A 1 478 ? 5.877 8.288 14.886 1.00 92.75 478 GLN A O 1
ATOM 3477 N N . TRP A 1 479 ? 4.146 6.953 14.344 1.00 94.44 479 TRP A N 1
ATOM 3478 C CA . TRP A 1 479 ? 3.395 7.895 13.507 1.00 94.44 479 TRP A CA 1
ATOM 3479 C C . TRP A 1 479 ? 2.171 8.477 14.239 1.00 94.44 479 TRP A C 1
ATOM 3481 O O . TRP A 1 479 ? 1.415 9.265 13.667 1.00 94.44 479 TRP A O 1
ATOM 3491 N N . GLY A 1 480 ? 1.976 8.132 15.516 1.00 94.19 480 GLY A N 1
ATOM 3492 C CA . GLY A 1 480 ? 0.866 8.617 16.333 1.00 94.19 480 GLY A CA 1
ATOM 3493 C C . GLY A 1 480 ? -0.459 7.896 16.080 1.00 94.19 480 GLY A C 1
ATOM 3494 O O . GLY A 1 480 ? -1.505 8.463 16.388 1.00 94.19 480 GLY A O 1
ATOM 3495 N N . ASN A 1 481 ? -0.444 6.699 15.485 1.00 94.06 481 ASN A N 1
ATOM 3496 C CA . ASN A 1 481 ? -1.648 5.885 15.314 1.00 94.06 481 ASN A CA 1
ATOM 3497 C C . ASN A 1 481 ? -1.919 5.086 16.591 1.00 94.06 481 ASN A C 1
ATOM 3499 O O . ASN A 1 481 ? -1.028 4.375 17.058 1.00 94.06 481 ASN A O 1
ATOM 3503 N N . ASP A 1 482 ? -3.138 5.158 17.125 1.00 91.94 482 ASP A N 1
ATOM 3504 C CA . ASP A 1 482 ? -3.556 4.346 18.272 1.00 91.94 482 ASP A CA 1
ATOM 3505 C C . ASP A 1 482 ? -3.611 2.856 17.898 1.00 91.94 482 ASP A C 1
ATOM 3507 O O . ASP A 1 482 ? -4.226 2.478 16.897 1.00 91.94 482 ASP A O 1
ATOM 3511 N N . PHE A 1 483 ? -3.021 1.991 18.727 1.00 91.25 483 PHE A N 1
ATOM 3512 C CA . PHE A 1 483 ? -3.220 0.544 18.609 1.00 91.25 483 PHE A CA 1
ATOM 3513 C C . PHE A 1 483 ? -4.686 0.183 18.888 1.00 91.25 483 PHE A C 1
ATOM 3515 O O . PHE A 1 483 ? -5.287 0.652 19.857 1.00 91.25 483 PHE A O 1
ATOM 3522 N N . TYR A 1 484 ? -5.262 -0.689 18.062 1.00 85.06 484 TYR A N 1
ATOM 3523 C CA . TYR A 1 484 ? -6.672 -1.072 18.145 1.00 85.06 484 TYR A CA 1
ATOM 3524 C C . TYR A 1 484 ? -6.827 -2.529 18.582 1.00 85.06 484 TYR A C 1
ATOM 3526 O O . TYR A 1 484 ? -5.991 -3.385 18.294 1.00 85.06 484 TYR A O 1
ATOM 3534 N N . LEU A 1 485 ? -7.924 -2.806 19.286 1.00 88.62 485 LEU A N 1
ATOM 3535 C CA . LEU A 1 485 ? -8.201 -4.127 19.839 1.00 88.62 485 LEU A CA 1
ATOM 3536 C C . LEU A 1 485 ? -9.115 -4.945 18.931 1.00 88.62 485 LEU A C 1
ATOM 3538 O O . LEU A 1 485 ? -10.143 -4.464 18.434 1.00 88.62 485 LEU A O 1
ATOM 3542 N N . THR A 1 486 ? -8.775 -6.220 18.804 1.00 87.56 486 THR A N 1
ATOM 3543 C CA . THR A 1 486 ? -9.593 -7.257 18.178 1.00 87.56 486 THR A CA 1
ATOM 3544 C C . THR A 1 486 ? -9.892 -8.378 19.171 1.00 87.56 486 THR A C 1
ATOM 3546 O O . THR A 1 486 ? -9.254 -8.484 20.216 1.00 87.56 486 THR A O 1
ATOM 3549 N N . GLY A 1 487 ? -10.904 -9.197 18.876 1.00 87.50 487 GLY A N 1
ATOM 3550 C CA . GLY A 1 487 ? -11.429 -10.177 19.830 1.00 87.50 487 GLY A CA 1
ATOM 3551 C C . GLY A 1 487 ? -12.379 -9.568 20.870 1.00 87.50 487 GLY A C 1
ATOM 3552 O O . GLY A 1 487 ? -12.784 -8.414 20.750 1.00 87.50 487 GLY A O 1
ATOM 3553 N N . ALA A 1 488 ? -12.786 -10.393 21.839 1.00 90.06 488 ALA A N 1
ATOM 3554 C CA . ALA A 1 488 ? -13.650 -10.062 22.979 1.00 90.06 488 ALA A CA 1
ATOM 3555 C C . ALA A 1 488 ? -14.836 -9.110 22.684 1.00 90.06 488 ALA A C 1
ATOM 3557 O O . ALA A 1 488 ? -15.089 -8.173 23.439 1.00 90.06 488 ALA A O 1
ATOM 3558 N N . ARG A 1 489 ? -15.580 -9.360 21.597 1.00 90.62 489 ARG A N 1
ATOM 3559 C CA . ARG A 1 489 ? -16.847 -8.679 21.270 1.00 90.62 489 ARG A CA 1
ATOM 3560 C C . ARG A 1 489 ? -18.027 -9.620 21.469 1.00 90.62 489 ARG A C 1
ATOM 3562 O O . ARG A 1 489 ? -17.919 -10.801 21.142 1.00 90.62 489 ARG A O 1
ATOM 3569 N N . ASP A 1 490 ? -19.124 -9.076 21.985 1.00 92.38 490 ASP A N 1
ATOM 3570 C CA . ASP A 1 490 ? -20.405 -9.758 22.216 1.00 92.38 490 ASP A CA 1
ATOM 3571 C C . ASP A 1 490 ? -20.265 -11.103 22.964 1.00 92.38 490 ASP A C 1
ATOM 3573 O O . ASP A 1 490 ? -20.924 -12.102 22.672 1.00 92.38 490 ASP A O 1
ATOM 3577 N N . VAL A 1 491 ? -19.372 -11.124 23.956 1.00 92.12 491 VAL A N 1
ATOM 3578 C CA . VAL A 1 491 ? -19.055 -12.281 24.797 1.00 92.12 491 VAL A CA 1
ATOM 3579 C C . VAL A 1 491 ? -20.209 -12.544 25.756 1.00 92.12 491 VAL A C 1
ATOM 3581 O O . VAL A 1 491 ? -20.428 -11.791 26.705 1.00 92.12 491 VAL A O 1
ATOM 3584 N N . VAL A 1 492 ? -20.936 -13.637 25.532 1.00 91.62 492 VAL A N 1
ATOM 3585 C CA . VAL A 1 492 ? -22.038 -14.062 26.402 1.00 91.62 492 VAL A CA 1
ATOM 3586 C C . VAL A 1 492 ? -21.490 -14.801 27.627 1.00 91.62 492 VAL A C 1
ATOM 3588 O O . VAL A 1 492 ? -20.932 -15.892 27.506 1.00 91.62 492 VAL A O 1
ATOM 3591 N N . VAL A 1 493 ? -21.693 -14.224 28.811 1.00 87.81 493 VAL A N 1
ATOM 3592 C CA . VAL A 1 493 ? -21.391 -14.813 30.123 1.00 87.81 493 VAL A CA 1
ATOM 3593 C C . VAL A 1 493 ? -22.707 -15.322 30.733 1.00 87.81 493 VAL A C 1
ATOM 3595 O O . VAL A 1 493 ? -23.554 -14.506 31.092 1.00 87.81 493 VAL A O 1
ATOM 3598 N N . PRO A 1 494 ? -22.939 -16.647 30.825 1.00 79.44 494 PRO A N 1
ATOM 3599 C CA . PRO A 1 494 ? -24.161 -17.204 31.396 1.00 79.44 494 PRO A CA 1
ATOM 3600 C C . PRO A 1 494 ? -24.067 -17.327 32.925 1.00 79.44 494 PRO A C 1
ATOM 3602 O O . PRO A 1 494 ? -22.975 -17.404 33.482 1.00 79.44 494 PRO A O 1
ATOM 3605 N N . GLU A 1 495 ? -25.225 -17.446 33.577 1.00 66.00 495 GLU A N 1
ATOM 3606 C CA . GLU A 1 495 ? -25.478 -17.311 35.028 1.00 66.00 495 GLU A CA 1
ATOM 3607 C C . GLU A 1 495 ? -24.729 -18.267 35.984 1.00 66.00 495 GLU A C 1
ATOM 3609 O O . GLU A 1 495 ? -24.948 -18.222 37.192 1.00 66.00 495 GLU A O 1
ATOM 3614 N N . SER A 1 496 ? -23.845 -19.139 35.489 1.00 61.84 496 SER A N 1
ATOM 3615 C CA . SER A 1 496 ? -23.087 -20.079 36.328 1.00 61.84 496 SER A CA 1
ATOM 3616 C C . SER A 1 496 ? -21.848 -20.675 35.633 1.00 61.84 496 SER A C 1
ATOM 3618 O O . SER A 1 496 ? -21.626 -21.886 35.696 1.00 61.84 496 SER A O 1
ATOM 3620 N N . ASN A 1 497 ? -21.045 -19.870 34.924 1.00 67.19 497 ASN A N 1
ATOM 3621 C CA . ASN A 1 497 ? -19.767 -20.325 34.348 1.00 67.19 497 ASN A CA 1
ATOM 3622 C C . ASN A 1 497 ? -18.635 -19.297 34.462 1.00 67.19 497 ASN A C 1
ATOM 3624 O O . ASN A 1 497 ? -18.856 -18.090 34.549 1.00 67.19 497 ASN A O 1
ATOM 3628 N N . ILE A 1 498 ? -17.408 -19.814 34.356 1.00 79.38 498 ILE A N 1
ATOM 3629 C CA . ILE A 1 498 ? -16.244 -19.039 33.927 1.00 79.38 498 ILE A CA 1
ATOM 3630 C C . ILE A 1 498 ? -16.241 -19.058 32.396 1.00 79.38 498 ILE A C 1
ATOM 3632 O O . ILE A 1 498 ? -16.145 -20.130 31.794 1.00 79.38 498 ILE A O 1
ATOM 3636 N N . VAL A 1 499 ? -16.345 -17.891 31.767 1.00 90.06 499 VAL A N 1
ATOM 3637 C CA . VAL A 1 499 ? -16.201 -17.739 30.313 1.00 90.06 499 VAL A CA 1
ATOM 3638 C C . VAL A 1 499 ? -14.869 -17.074 30.034 1.00 90.06 499 VAL A C 1
ATOM 3640 O O . VAL A 1 499 ? -14.535 -16.073 30.658 1.00 90.06 499 VAL A O 1
ATOM 3643 N N . SER A 1 500 ? -14.105 -17.617 29.093 1.00 91.25 500 SER A N 1
ATOM 3644 C CA . SER A 1 500 ? -12.876 -16.994 28.622 1.00 91.25 500 SER A CA 1
ATOM 3645 C C . SER A 1 500 ? -13.087 -16.298 27.281 1.00 91.25 500 SER A C 1
ATOM 3647 O O . SER A 1 500 ? -13.711 -16.839 26.369 1.00 91.25 500 SER A O 1
ATOM 3649 N N . ALA A 1 501 ? -12.532 -15.096 27.161 1.00 93.88 501 ALA A N 1
ATOM 3650 C CA . ALA A 1 501 ? -12.455 -14.337 25.920 1.00 93.88 501 ALA A CA 1
ATOM 3651 C C . ALA A 1 501 ? -11.007 -13.913 25.679 1.00 93.88 501 ALA A C 1
ATOM 3653 O O . ALA A 1 501 ? -10.252 -13.722 26.631 1.00 93.88 501 ALA A O 1
ATOM 3654 N N . SER A 1 502 ? -10.627 -13.765 24.413 1.00 94.62 502 SER A N 1
ATOM 3655 C CA . SER A 1 502 ? -9.307 -13.261 24.033 1.00 94.62 502 SER A CA 1
ATOM 3656 C C . SER A 1 502 ? -9.427 -11.868 23.432 1.00 94.62 502 SER A C 1
ATOM 3658 O O . SER A 1 502 ? -10.325 -11.644 22.617 1.00 94.62 502 SER A O 1
ATOM 3660 N N . VAL A 1 503 ? -8.518 -10.970 23.805 1.00 93.81 503 VAL A N 1
ATOM 3661 C CA . VAL A 1 503 ? -8.317 -9.665 23.167 1.00 93.81 503 VAL A CA 1
ATOM 3662 C C . VAL A 1 503 ? -6.873 -9.545 22.679 1.00 93.81 503 VAL A C 1
ATOM 3664 O O . VAL A 1 503 ? -5.943 -9.926 23.386 1.00 93.81 503 VAL A O 1
ATOM 3667 N N . GLU A 1 504 ? -6.688 -9.027 21.472 1.00 92.75 504 GLU A N 1
ATOM 3668 C CA . GLU A 1 504 ? -5.379 -8.854 20.841 1.00 92.75 504 GLU A CA 1
ATOM 3669 C C . GLU A 1 504 ? -5.249 -7.422 20.321 1.00 92.75 504 GLU A C 1
ATOM 3671 O O . GLU A 1 504 ? -6.153 -6.926 19.637 1.00 92.75 504 GLU A O 1
ATOM 3676 N N . ALA A 1 505 ? -4.152 -6.745 20.660 1.00 91.31 505 ALA A N 1
ATOM 3677 C CA . ALA A 1 505 ? -3.827 -5.441 20.102 1.00 91.31 505 ALA A CA 1
ATOM 3678 C C . ALA A 1 505 ? -3.070 -5.619 18.787 1.00 91.31 505 ALA A C 1
ATOM 3680 O O . ALA A 1 505 ? -1.972 -6.172 18.766 1.00 91.31 505 ALA A O 1
ATOM 3681 N N . ILE A 1 506 ? -3.644 -5.126 17.692 1.00 88.12 506 ILE A N 1
ATOM 3682 C CA . ILE A 1 506 ? -3.022 -5.221 16.371 1.00 88.12 506 ILE A CA 1
ATOM 3683 C C . ILE A 1 506 ? -2.307 -3.907 16.053 1.00 88.12 506 ILE A C 1
ATOM 3685 O O . ILE A 1 506 ? -2.831 -2.818 16.308 1.00 88.12 506 ILE A O 1
ATOM 3689 N N . GLU A 1 507 ? -1.114 -4.018 15.463 1.00 91.06 507 GLU A N 1
ATOM 3690 C CA . GLU A 1 507 ? -0.373 -2.874 14.934 1.00 91.06 507 GLU A CA 1
ATOM 3691 C C . GLU A 1 507 ? -1.258 -2.068 13.962 1.00 91.06 507 GLU A C 1
ATOM 3693 O O . GLU A 1 507 ? -1.830 -2.623 13.018 1.00 91.06 507 GLU A O 1
ATOM 3698 N N . PRO A 1 508 ? -1.412 -0.749 14.163 1.00 93.06 508 PRO A N 1
ATOM 3699 C CA . PRO A 1 508 ? -2.405 0.036 13.433 1.00 93.06 508 PRO A CA 1
ATOM 3700 C C . PRO A 1 508 ? -2.116 0.143 11.932 1.00 93.06 508 PRO A C 1
ATOM 3702 O O . PRO A 1 508 ? -3.057 0.303 11.151 1.00 93.06 508 PRO A O 1
ATOM 3705 N N . THR A 1 509 ? -0.857 0.003 11.514 1.00 95.81 509 THR A N 1
ATOM 3706 C CA . THR A 1 509 ? -0.442 -0.005 10.105 1.00 95.81 509 THR A CA 1
ATOM 3707 C C . THR A 1 509 ? -0.409 -1.402 9.469 1.00 95.81 509 THR A C 1
ATOM 3709 O O . THR A 1 509 ? -0.146 -1.509 8.272 1.00 95.81 509 THR A O 1
ATOM 3712 N N . LEU A 1 510 ? -0.697 -2.468 10.225 1.00 95.50 510 LEU A N 1
ATOM 3713 C CA . LEU A 1 510 ? -0.632 -3.845 9.738 1.00 95.50 510 LEU A CA 1
ATOM 3714 C C . LEU A 1 510 ? -1.961 -4.288 9.109 1.00 95.50 510 LEU A C 1
ATOM 3716 O O . LEU A 1 510 ? -3.016 -4.286 9.752 1.00 95.50 510 LEU A O 1
ATOM 3720 N N . VAL A 1 511 ? -1.891 -4.725 7.853 1.00 97.19 511 VAL A N 1
ATOM 3721 C CA . VAL A 1 511 ? -2.968 -5.429 7.149 1.00 97.19 511 VAL A CA 1
ATOM 3722 C C . VAL A 1 511 ? -2.926 -6.899 7.547 1.00 97.19 511 VAL A C 1
ATOM 3724 O O . VAL A 1 511 ? -1.928 -7.580 7.324 1.00 97.19 511 VAL A O 1
ATOM 3727 N N . THR A 1 512 ? -4.011 -7.402 8.125 1.00 94.44 512 THR A N 1
ATOM 3728 C CA . THR A 1 512 ? -4.111 -8.779 8.645 1.00 94.44 512 THR A CA 1
ATOM 3729 C C . THR A 1 512 ? -5.104 -9.643 7.870 1.00 94.44 512 THR A C 1
ATOM 3731 O O . THR A 1 512 ? -5.294 -10.813 8.200 1.00 94.44 512 THR A O 1
ATOM 3734 N N . ARG A 1 513 ? -5.757 -9.079 6.846 1.00 93.81 513 ARG A N 1
ATOM 3735 C CA . ARG A 1 513 ? -6.845 -9.718 6.098 1.00 93.81 513 ARG A CA 1
ATOM 3736 C C . ARG A 1 513 ? -6.746 -9.486 4.594 1.00 93.81 513 ARG A C 1
ATOM 3738 O O . ARG A 1 513 ? -6.189 -8.494 4.132 1.00 93.81 513 ARG A O 1
ATOM 3745 N N . THR A 1 514 ? -7.350 -10.409 3.855 1.00 95.69 514 THR A N 1
ATOM 3746 C CA . THR A 1 514 ? -7.390 -10.461 2.388 1.00 95.69 514 THR A CA 1
ATOM 3747 C C . THR A 1 514 ? -8.668 -9.869 1.780 1.00 95.69 514 THR A C 1
ATOM 3749 O O . THR A 1 514 ? -8.713 -9.610 0.580 1.00 95.69 514 THR A O 1
ATOM 3752 N N . ASP A 1 515 ? -9.715 -9.634 2.576 1.00 93.81 515 ASP A N 1
ATOM 3753 C CA . ASP A 1 515 ? -10.970 -9.040 2.112 1.00 93.81 515 ASP A CA 1
ATOM 3754 C C . ASP A 1 515 ? -10.965 -7.504 2.169 1.00 93.81 515 ASP A C 1
ATOM 3756 O O . ASP A 1 515 ? -10.249 -6.892 2.953 1.00 93.81 515 ASP A O 1
ATOM 3760 N N . ASP A 1 516 ? -11.781 -6.868 1.324 1.00 94.38 516 ASP A N 1
ATOM 3761 C CA . ASP A 1 516 ? -11.767 -5.418 1.061 1.00 94.38 516 ASP A CA 1
ATOM 3762 C C . ASP A 1 516 ? -12.182 -4.527 2.251 1.00 94.38 516 ASP A C 1
ATOM 3764 O O . ASP A 1 516 ? -11.916 -3.323 2.264 1.00 94.38 516 ASP A O 1
ATOM 3768 N N . ALA A 1 517 ? -12.884 -5.068 3.250 1.00 92.56 517 ALA A N 1
ATOM 3769 C CA . ALA A 1 517 ? -13.615 -4.263 4.228 1.00 92.56 517 ALA A CA 1
ATOM 3770 C C . ALA A 1 517 ? -13.613 -4.848 5.647 1.00 92.56 517 ALA A C 1
ATOM 3772 O O . ALA A 1 517 ? -13.618 -6.057 5.852 1.00 92.56 517 ALA A O 1
ATOM 3773 N N . GLY A 1 518 ? -13.709 -3.951 6.630 1.00 89.81 518 GLY A N 1
ATOM 3774 C CA . GLY A 1 518 ? -13.691 -4.285 8.052 1.00 89.81 518 GLY A CA 1
ATOM 3775 C C . GLY A 1 518 ? -12.288 -4.212 8.670 1.00 89.81 518 GLY A C 1
ATOM 3776 O O . GLY A 1 518 ? -11.308 -4.031 7.950 1.00 89.81 518 GLY A O 1
ATOM 3777 N N . PRO A 1 519 ? -12.180 -4.315 10.009 1.00 87.62 519 PRO A N 1
ATOM 3778 C CA . PRO A 1 519 ? -10.918 -4.116 10.715 1.00 87.62 519 PRO A CA 1
ATOM 3779 C C . PRO A 1 519 ? -9.821 -5.076 10.248 1.00 87.62 519 PRO A C 1
ATOM 3781 O O . PRO A 1 519 ? -10.013 -6.293 10.292 1.00 87.62 519 PRO A O 1
ATOM 3784 N N . GLY A 1 520 ? -8.681 -4.524 9.830 1.00 91.06 520 GLY A N 1
ATOM 3785 C CA . GLY A 1 520 ? -7.521 -5.267 9.332 1.00 91.06 520 GLY A CA 1
ATOM 3786 C C . GLY A 1 520 ? -7.469 -5.439 7.810 1.00 91.06 520 GLY A C 1
ATOM 3787 O O . GLY A 1 520 ? -6.499 -6.020 7.321 1.00 91.06 520 GLY A O 1
ATOM 3788 N N . SER A 1 521 ? -8.458 -4.940 7.054 1.00 95.44 521 SER A N 1
ATOM 3789 C CA . SER A 1 521 ? -8.372 -4.863 5.588 1.00 95.44 521 SER A CA 1
ATOM 3790 C C . SER A 1 521 ? -7.464 -3.723 5.125 1.00 95.44 521 SER A C 1
ATOM 3792 O O . SER A 1 521 ? -7.355 -2.694 5.791 1.00 95.44 521 SER A O 1
ATOM 3794 N N . LEU A 1 522 ? -6.866 -3.853 3.935 1.00 97.25 522 LEU A N 1
ATOM 3795 C CA . LEU A 1 522 ? -6.004 -2.814 3.348 1.00 97.25 522 LEU A CA 1
ATOM 3796 C C . LEU A 1 522 ? -6.692 -1.438 3.289 1.00 97.25 522 LEU A C 1
ATOM 3798 O O . LEU A 1 522 ? -6.097 -0.423 3.647 1.00 97.25 522 LEU A O 1
ATOM 3802 N N . ARG A 1 523 ? -7.961 -1.404 2.867 1.00 96.31 523 ARG A N 1
ATOM 3803 C CA . ARG A 1 523 ? -8.765 -0.177 2.786 1.00 96.31 523 ARG A CA 1
ATOM 3804 C C . ARG A 1 523 ? -8.972 0.474 4.148 1.00 96.31 523 ARG A C 1
ATOM 3806 O O . ARG A 1 523 ? -8.880 1.693 4.260 1.00 96.31 523 ARG A O 1
ATOM 3813 N N . GLU A 1 524 ? -9.300 -0.322 5.161 1.00 95.06 524 GLU A N 1
ATOM 3814 C CA . GLU A 1 524 ? -9.575 0.170 6.509 1.00 95.06 524 GLU A CA 1
ATOM 3815 C C . GLU A 1 524 ? -8.291 0.677 7.176 1.00 95.06 524 GLU A C 1
ATOM 3817 O O . GLU A 1 524 ? -8.283 1.793 7.698 1.00 95.06 524 GLU A O 1
ATOM 3822 N N . VAL A 1 525 ? -7.188 -0.064 7.029 1.00 96.56 525 VAL A N 1
ATOM 3823 C CA . VAL A 1 525 ? -5.840 0.323 7.470 1.00 96.56 525 VAL A CA 1
ATOM 3824 C C . VAL A 1 525 ? -5.424 1.660 6.843 1.00 96.56 525 VAL A C 1
ATOM 3826 O O . VAL A 1 525 ? -5.144 2.608 7.574 1.00 96.56 525 VAL A O 1
ATOM 3829 N N . ILE A 1 526 ? -5.471 1.796 5.510 1.00 97.06 526 ILE A N 1
ATOM 3830 C CA . ILE A 1 526 ? -5.181 3.068 4.813 1.00 97.06 526 ILE A CA 1
ATOM 3831 C C . ILE A 1 526 ? -6.119 4.190 5.281 1.00 97.06 526 ILE A C 1
ATOM 3833 O O . ILE A 1 526 ? -5.696 5.336 5.436 1.00 97.06 526 ILE A O 1
ATOM 3837 N N . GLY A 1 527 ? -7.392 3.871 5.528 1.00 94.69 527 GLY A N 1
ATOM 3838 C CA . GLY A 1 527 ? -8.390 4.821 6.006 1.00 94.69 527 GLY A CA 1
ATOM 3839 C C . GLY A 1 527 ? -8.010 5.460 7.343 1.00 94.69 527 GLY A C 1
ATOM 3840 O O . GLY A 1 527 ? -8.050 6.692 7.449 1.00 94.69 527 GLY A O 1
ATOM 3841 N N . ARG A 1 528 ? -7.609 4.645 8.330 1.00 92.56 528 ARG A N 1
ATOM 3842 C CA . ARG A 1 528 ? -7.357 5.087 9.715 1.00 92.56 528 ARG A CA 1
ATOM 3843 C C . ARG A 1 528 ? -5.982 5.708 9.972 1.00 92.56 528 ARG A C 1
ATOM 3845 O O . ARG A 1 528 ? -5.887 6.544 10.863 1.00 92.56 528 ARG A O 1
ATOM 3852 N N . VAL A 1 529 ? -4.931 5.315 9.246 1.00 96.50 529 VAL A N 1
ATOM 3853 C CA . VAL A 1 529 ? -3.551 5.707 9.604 1.00 96.50 529 VAL A CA 1
ATOM 3854 C C . VAL A 1 529 ? -3.224 7.165 9.263 1.00 96.50 529 VAL A C 1
ATOM 3856 O O . VAL A 1 529 ? -3.617 7.694 8.223 1.00 96.50 529 VAL A O 1
ATOM 3859 N N . ASN A 1 530 ? -2.451 7.816 10.123 1.00 96.81 530 ASN A N 1
ATOM 3860 C CA . ASN A 1 530 ? -1.914 9.159 9.953 1.00 96.81 530 ASN A CA 1
ATOM 3861 C C . ASN A 1 530 ? -1.007 9.264 8.718 1.00 96.81 530 ASN A C 1
ATOM 3863 O O . ASN A 1 530 ? -0.536 8.266 8.165 1.00 96.81 530 ASN A O 1
ATOM 3867 N N . ALA A 1 531 ? -0.728 10.500 8.300 1.00 96.88 531 ALA A N 1
ATOM 3868 C CA . ALA A 1 531 ? 0.272 10.764 7.271 1.00 96.88 531 ALA A CA 1
ATOM 3869 C C . ALA A 1 531 ? 1.659 10.213 7.661 1.00 96.88 531 ALA A C 1
ATOM 3871 O O . ALA A 1 531 ? 1.975 10.068 8.840 1.00 96.88 531 ALA A O 1
ATOM 3872 N N . ASP A 1 532 ? 2.466 9.910 6.646 1.00 97.06 532 ASP A N 1
ATOM 3873 C CA . ASP A 1 532 ? 3.823 9.348 6.726 1.00 97.06 532 ASP A CA 1
ATOM 3874 C C . ASP A 1 532 ? 3.902 7.903 7.268 1.00 97.06 532 ASP A C 1
ATOM 3876 O O . ASP A 1 532 ? 4.995 7.334 7.330 1.00 97.06 532 ASP A O 1
ATOM 3880 N N . SER A 1 533 ? 2.760 7.284 7.603 1.00 97.69 533 SER A N 1
ATOM 3881 C CA . SER A 1 533 ? 2.668 5.891 8.063 1.00 97.69 533 SER A CA 1
ATOM 3882 C C . SER A 1 533 ? 3.154 4.885 7.015 1.00 97.69 533 SER A C 1
ATOM 3884 O O . SER A 1 533 ? 2.954 5.066 5.811 1.00 97.69 533 SER A O 1
ATOM 3886 N N . VAL A 1 534 ? 3.745 3.781 7.483 1.00 97.94 534 VAL A N 1
ATOM 3887 C CA . VAL A 1 534 ? 4.183 2.659 6.639 1.00 97.94 534 VAL A CA 1
ATOM 3888 C C . VAL A 1 534 ? 3.259 1.468 6.862 1.00 97.94 534 VAL A C 1
ATOM 3890 O O . VAL A 1 534 ? 3.323 0.815 7.902 1.00 97.94 534 VAL A O 1
ATOM 3893 N N . VAL A 1 535 ? 2.402 1.204 5.878 1.00 98.31 535 VAL A N 1
ATOM 3894 C CA . VAL A 1 535 ? 1.488 0.060 5.837 1.00 98.31 535 VAL A CA 1
ATOM 3895 C C . VAL A 1 535 ? 2.239 -1.190 5.391 1.00 98.31 535 VAL A C 1
ATOM 3897 O O . VAL A 1 535 ? 2.922 -1.179 4.365 1.00 98.31 535 VAL A O 1
ATOM 3900 N N . THR A 1 536 ? 2.087 -2.261 6.162 1.00 97.06 536 THR A N 1
ATOM 3901 C CA . THR A 1 536 ? 2.712 -3.575 5.950 1.00 97.06 536 THR A CA 1
ATOM 3902 C C . THR A 1 536 ? 1.658 -4.680 6.006 1.00 97.06 536 THR A C 1
ATOM 3904 O O . THR A 1 536 ? 0.505 -4.434 6.366 1.00 97.06 536 THR A O 1
ATOM 3907 N N . PHE A 1 537 ? 2.028 -5.909 5.646 1.00 97.50 537 PHE A N 1
ATOM 3908 C CA . PHE A 1 537 ? 1.104 -7.042 5.565 1.00 97.50 537 PHE A CA 1
ATOM 3909 C C . PHE A 1 537 ? 1.559 -8.176 6.480 1.00 97.50 537 PHE A C 1
ATOM 3911 O O . PHE A 1 537 ? 2.731 -8.548 6.488 1.00 97.50 537 PHE A O 1
ATOM 3918 N N . ALA A 1 538 ? 0.634 -8.760 7.237 1.00 95.44 538 ALA A N 1
ATOM 3919 C CA . ALA A 1 538 ? 0.930 -9.908 8.083 1.00 95.44 538 ALA A CA 1
ATOM 3920 C C . ALA A 1 538 ? 1.363 -11.127 7.235 1.00 95.44 538 ALA A C 1
ATOM 3922 O O . ALA A 1 538 ? 0.938 -11.259 6.082 1.00 95.44 538 ALA A O 1
ATOM 3923 N N . PRO A 1 539 ? 2.188 -12.043 7.778 1.00 92.38 539 PRO A N 1
ATOM 3924 C CA . PRO A 1 539 ? 2.576 -13.260 7.069 1.00 92.38 539 PRO A CA 1
ATOM 3925 C C . PRO A 1 539 ? 1.354 -14.078 6.618 1.00 92.38 539 PRO A C 1
ATOM 3927 O O . PRO A 1 539 ? 0.484 -14.390 7.430 1.00 92.38 539 PRO A O 1
ATOM 3930 N N . GLY A 1 540 ? 1.299 -14.444 5.333 1.00 90.12 540 GLY A N 1
ATOM 3931 C CA . GLY A 1 540 ? 0.175 -15.177 4.730 1.00 90.12 540 GLY A CA 1
ATOM 3932 C C . GLY A 1 540 ? -0.967 -14.303 4.188 1.00 90.12 540 GLY A C 1
ATOM 3933 O O . GLY A 1 540 ? -1.970 -14.841 3.715 1.00 90.12 540 GLY A O 1
ATOM 3934 N N . VAL A 1 541 ? -0.854 -12.969 4.245 1.00 95.06 541 VAL A N 1
ATOM 3935 C CA . VAL A 1 541 ? -1.750 -12.052 3.518 1.00 95.06 541 VAL A CA 1
ATOM 3936 C C . VAL A 1 541 ? -1.243 -11.912 2.078 1.00 95.06 541 VAL A C 1
ATOM 3938 O O . VAL A 1 541 ? -0.575 -10.942 1.714 1.00 95.06 541 VAL A O 1
ATOM 3941 N N . ASP A 1 542 ? -1.530 -12.940 1.276 1.00 93.12 542 ASP A N 1
ATOM 3942 C CA . ASP A 1 542 ? -0.889 -13.133 -0.032 1.00 93.12 542 ASP A CA 1
ATOM 3943 C C . ASP A 1 542 ? -1.667 -12.492 -1.203 1.00 93.12 542 ASP A C 1
ATOM 3945 O O . ASP A 1 542 ? -1.078 -12.037 -2.181 1.00 93.12 542 ASP A O 1
ATOM 3949 N N . GLN A 1 543 ? -2.999 -12.412 -1.114 1.00 95.88 543 GLN A N 1
ATOM 3950 C CA . GLN A 1 543 ? -3.857 -11.764 -2.116 1.00 95.88 543 GLN A CA 1
ATOM 3951 C C . GLN A 1 543 ? -4.938 -10.925 -1.429 1.00 95.88 543 GLN A C 1
ATOM 3953 O O . GLN A 1 543 ? -5.676 -11.448 -0.602 1.00 95.88 543 GLN A O 1
ATOM 3958 N N . ILE A 1 544 ? -5.050 -9.643 -1.784 1.00 96.81 544 ILE A N 1
ATOM 3959 C CA . ILE A 1 544 ? -6.092 -8.722 -1.317 1.00 96.81 544 ILE A CA 1
ATOM 3960 C C . ILE A 1 544 ? -7.048 -8.405 -2.468 1.00 96.81 544 ILE A C 1
ATOM 3962 O O . ILE A 1 544 ? -6.625 -7.828 -3.470 1.00 96.81 544 ILE A O 1
ATOM 3966 N N . ASP A 1 545 ? -8.332 -8.724 -2.306 1.00 94.25 545 ASP A N 1
ATOM 3967 C CA . ASP A 1 545 ? -9.358 -8.500 -3.332 1.00 94.25 545 ASP A CA 1
ATOM 3968 C C . ASP A 1 545 ? -10.082 -7.159 -3.119 1.00 94.25 545 ASP A C 1
ATOM 3970 O O . ASP A 1 545 ? -10.846 -6.987 -2.167 1.00 94.25 545 ASP A O 1
ATOM 3974 N N . VAL A 1 546 ? -9.902 -6.208 -4.039 1.00 95.12 546 VAL A N 1
ATOM 3975 C CA . VAL A 1 546 ? -10.523 -4.871 -3.993 1.00 95.12 546 VAL A CA 1
ATOM 3976 C C . VAL A 1 546 ? -11.829 -4.880 -4.794 1.00 95.12 546 VAL A C 1
ATOM 3978 O O . VAL A 1 546 ? -11.829 -4.935 -6.029 1.00 95.12 546 VAL A O 1
ATOM 3981 N N . THR A 1 547 ? -12.967 -4.852 -4.087 1.00 92.38 547 THR A N 1
ATOM 3982 C CA . THR A 1 547 ? -14.283 -5.237 -4.643 1.00 92.38 547 THR A CA 1
ATOM 3983 C C . THR A 1 547 ? -15.392 -4.188 -4.514 1.00 92.38 547 THR A C 1
ATOM 3985 O O . THR A 1 547 ? -16.373 -4.275 -5.253 1.00 92.38 547 THR A O 1
ATOM 3988 N N . SER A 1 548 ? -15.258 -3.199 -3.625 1.00 90.06 548 SER A N 1
ATOM 3989 C CA . SER A 1 548 ? -16.323 -2.233 -3.305 1.00 90.06 548 SER A CA 1
ATOM 3990 C C . SER A 1 548 ? -16.231 -0.942 -4.124 1.00 90.06 548 SER A C 1
ATOM 3992 O O . SER A 1 548 ? -17.178 -0.577 -4.816 1.00 90.06 548 SER A O 1
ATOM 3994 N N . ASP A 1 549 ? -15.096 -0.247 -4.028 1.00 92.19 549 ASP A N 1
ATOM 3995 C CA . ASP A 1 549 ? -14.793 1.025 -4.703 1.00 92.19 549 ASP A CA 1
ATOM 3996 C C . ASP A 1 549 ? -13.262 1.168 -4.840 1.00 92.19 549 ASP A C 1
ATOM 3998 O O . ASP A 1 549 ? -12.509 0.343 -4.319 1.00 92.19 549 ASP A O 1
ATOM 4002 N N . GLN A 1 550 ? -12.762 2.211 -5.490 1.00 94.50 550 GLN A N 1
ATOM 4003 C CA . GLN A 1 550 ? -11.338 2.557 -5.453 1.00 94.50 550 GLN A CA 1
ATOM 4004 C C . GLN A 1 550 ? -10.869 2.902 -4.025 1.00 94.50 550 GLN A C 1
ATOM 4006 O O . GLN A 1 550 ? -11.655 3.313 -3.168 1.00 94.50 550 GLN A O 1
ATOM 4011 N N . ILE A 1 551 ? -9.580 2.738 -3.746 1.00 96.75 551 ILE A N 1
ATOM 4012 C CA . ILE A 1 551 ? -8.920 3.186 -2.515 1.00 96.75 551 ILE A CA 1
ATOM 4013 C C . ILE A 1 551 ? -8.359 4.592 -2.761 1.00 96.75 551 ILE A C 1
ATOM 4015 O O . ILE A 1 551 ? -7.552 4.800 -3.671 1.00 96.75 551 ILE A O 1
ATOM 4019 N N . GLU A 1 552 ? -8.790 5.567 -1.961 1.00 96.31 552 GLU A N 1
ATOM 4020 C CA . GLU A 1 552 ? -8.321 6.950 -2.074 1.00 96.31 552 GLU A CA 1
ATOM 4021 C C . GLU A 1 552 ? -7.022 7.186 -1.295 1.00 96.31 552 GLU A C 1
ATOM 4023 O O . GLU A 1 552 ? -6.930 6.900 -0.101 1.00 96.31 552 GLU A O 1
ATOM 4028 N N . LEU A 1 553 ? -6.028 7.773 -1.963 1.00 97.75 553 LEU A N 1
ATOM 4029 C CA . LEU A 1 553 ? -4.738 8.141 -1.379 1.00 97.75 553 LEU A CA 1
ATOM 4030 C C . LEU A 1 553 ? -4.670 9.668 -1.248 1.00 97.75 553 LEU A C 1
ATOM 4032 O O . LEU A 1 553 ? -4.369 10.387 -2.203 1.00 97.75 553 LEU A O 1
ATOM 4036 N N . ALA A 1 554 ? -5.008 10.155 -0.052 1.00 95.94 554 ALA A N 1
ATOM 4037 C CA . ALA A 1 554 ? -5.172 11.582 0.256 1.00 95.94 554 ALA A CA 1
ATOM 4038 C C . ALA A 1 554 ? -4.021 12.192 1.087 1.00 95.94 554 ALA A C 1
ATOM 4040 O O . ALA A 1 554 ? -4.026 13.389 1.381 1.00 95.94 554 ALA A O 1
ATOM 4041 N N . ARG A 1 555 ? -3.057 11.375 1.521 1.00 96.69 555 ARG A N 1
ATOM 4042 C CA . ARG A 1 555 ? -1.990 11.727 2.474 1.00 96.69 555 ARG A CA 1
ATOM 4043 C C . ARG A 1 555 ? -0.695 11.000 2.117 1.00 96.69 555 ARG A C 1
ATOM 4045 O O . ARG A 1 555 ? -0.742 10.031 1.364 1.00 96.69 555 ARG A O 1
ATOM 4052 N N . ASN A 1 556 ? 0.428 11.447 2.678 1.00 98.25 556 ASN A N 1
ATOM 4053 C CA . ASN A 1 556 ? 1.689 10.713 2.581 1.00 98.25 556 ASN A CA 1
ATOM 4054 C C . ASN A 1 556 ? 1.516 9.319 3.187 1.00 98.25 556 ASN A C 1
ATOM 4056 O O . ASN A 1 556 ? 1.007 9.219 4.306 1.00 98.25 556 ASN A O 1
ATOM 4060 N N . ILE A 1 557 ? 1.916 8.269 2.475 1.00 98.25 557 ILE A N 1
ATOM 4061 C CA . ILE A 1 557 ? 1.790 6.885 2.944 1.00 98.25 557 ILE A CA 1
ATOM 4062 C C . ILE A 1 557 ? 2.722 5.966 2.150 1.00 98.25 557 ILE A C 1
ATOM 4064 O O . ILE A 1 557 ? 2.861 6.103 0.931 1.00 98.25 557 ILE A O 1
ATOM 4068 N N . SER A 1 558 ? 3.331 5.007 2.839 1.00 98.62 558 SER A N 1
ATOM 4069 C CA . SER A 1 558 ? 4.074 3.914 2.207 1.00 98.62 558 SER A CA 1
ATOM 4070 C C . SER A 1 558 ? 3.265 2.624 2.298 1.00 98.62 558 SER A C 1
ATOM 4072 O O . SER A 1 558 ? 2.671 2.357 3.340 1.00 98.62 558 SER A O 1
ATOM 4074 N N . ILE A 1 559 ? 3.258 1.814 1.241 1.00 98.69 559 ILE A N 1
ATOM 4075 C CA . ILE A 1 559 ? 2.640 0.482 1.206 1.00 98.69 559 ILE A CA 1
ATOM 4076 C C . ILE A 1 559 ? 3.728 -0.514 0.806 1.00 98.69 559 ILE A C 1
ATOM 4078 O O . ILE A 1 559 ? 4.220 -0.474 -0.322 1.00 98.69 559 ILE A O 1
ATOM 4082 N N . ILE A 1 560 ? 4.125 -1.379 1.737 1.00 98.00 560 ILE A N 1
ATOM 4083 C CA . ILE A 1 560 ? 5.248 -2.308 1.576 1.00 98.00 560 ILE A CA 1
ATOM 4084 C C . ILE A 1 560 ? 4.728 -3.737 1.729 1.00 98.00 560 ILE A C 1
ATOM 4086 O O . ILE A 1 560 ? 4.333 -4.138 2.824 1.00 98.00 560 ILE A O 1
ATOM 4090 N N . GLY A 1 561 ? 4.702 -4.485 0.627 1.00 97.00 561 GLY A N 1
ATOM 4091 C CA . GLY A 1 561 ? 4.343 -5.902 0.609 1.00 97.00 561 GLY A CA 1
ATOM 4092 C C . GLY A 1 561 ? 5.440 -6.806 1.172 1.00 97.00 561 GLY A C 1
ATOM 4093 O O . GLY A 1 561 ? 6.577 -6.388 1.387 1.00 97.00 561 GLY A O 1
ATOM 4094 N N . ASN A 1 562 ? 5.101 -8.079 1.373 1.00 94.62 562 ASN A N 1
ATOM 4095 C CA . ASN A 1 562 ? 6.035 -9.112 1.837 1.00 94.62 562 ASN A CA 1
ATOM 4096 C C . ASN A 1 562 ? 6.972 -9.635 0.726 1.00 94.62 562 ASN A C 1
ATOM 4098 O O . ASN A 1 562 ? 7.751 -10.556 0.965 1.00 94.62 562 ASN A O 1
ATOM 4102 N N . GLY A 1 563 ? 6.887 -9.066 -0.481 1.00 88.75 563 GLY A N 1
ATOM 4103 C CA . GLY A 1 563 ? 7.554 -9.543 -1.688 1.00 88.75 563 GLY A CA 1
ATOM 4104 C C . GLY A 1 563 ? 6.641 -9.398 -2.904 1.00 88.75 563 GLY A C 1
ATOM 4105 O O . GLY A 1 563 ? 5.445 -9.698 -2.837 1.00 88.75 563 GLY A O 1
ATOM 4106 N N . ARG A 1 564 ? 7.202 -8.968 -4.041 1.00 89.81 564 ARG A N 1
ATOM 4107 C CA . ARG A 1 564 ? 6.476 -8.808 -5.314 1.00 89.81 564 ARG A CA 1
ATOM 4108 C C . ARG A 1 564 ? 5.672 -10.050 -5.697 1.00 89.81 564 ARG A C 1
ATOM 4110 O O . ARG A 1 564 ? 4.510 -9.937 -6.076 1.00 89.81 564 ARG A O 1
ATOM 4117 N N . ASP A 1 565 ? 6.279 -11.220 -5.527 1.00 87.81 565 ASP A N 1
ATOM 4118 C CA . ASP A 1 565 ? 5.706 -12.514 -5.907 1.00 87.81 565 ASP A CA 1
ATOM 4119 C C . ASP A 1 565 ? 4.896 -13.171 -4.759 1.00 87.81 565 ASP A C 1
ATOM 4121 O O . ASP A 1 565 ? 4.413 -14.294 -4.909 1.00 87.81 565 ASP A O 1
ATOM 4125 N N . THR A 1 566 ? 4.734 -12.484 -3.615 1.00 91.50 566 THR A N 1
ATOM 4126 C CA . THR A 1 566 ? 3.963 -12.963 -2.448 1.00 91.50 566 THR A CA 1
ATOM 4127 C C . THR A 1 566 ? 2.759 -12.097 -2.103 1.00 91.50 566 THR A C 1
ATOM 4129 O O . THR A 1 566 ? 1.760 -12.647 -1.671 1.00 91.50 566 THR A O 1
ATOM 4132 N N . THR A 1 567 ? 2.823 -10.769 -2.264 1.00 96.62 567 THR A N 1
ATOM 4133 C CA . THR A 1 567 ? 1.722 -9.851 -1.919 1.00 96.62 567 THR A CA 1
ATOM 4134 C C . THR A 1 567 ? 1.086 -9.283 -3.182 1.00 96.62 567 THR A C 1
ATOM 4136 O O . THR A 1 567 ? 1.662 -8.426 -3.849 1.00 96.62 567 THR A O 1
ATOM 4139 N N . MET A 1 568 ? -0.123 -9.739 -3.496 1.00 97.94 568 MET A N 1
ATOM 4140 C CA . MET A 1 568 ? -0.922 -9.307 -4.643 1.00 97.94 568 MET A CA 1
ATOM 4141 C C . MET A 1 568 ? -2.105 -8.444 -4.199 1.00 97.94 568 MET A C 1
ATOM 4143 O O . MET A 1 568 ? -2.851 -8.814 -3.300 1.00 97.94 568 MET A O 1
ATOM 4147 N N . ILE A 1 569 ? -2.329 -7.322 -4.874 1.00 98.19 569 ILE A N 1
ATOM 4148 C CA . ILE A 1 569 ? -3.526 -6.489 -4.740 1.00 98.19 569 ILE A CA 1
ATOM 4149 C C . ILE A 1 569 ? -4.310 -6.640 -6.045 1.00 98.19 569 ILE A C 1
ATOM 4151 O O . ILE A 1 569 ? -3.889 -6.132 -7.089 1.00 98.19 569 ILE A O 1
ATOM 4155 N N . GLU A 1 570 ? -5.413 -7.386 -6.004 1.00 96.06 570 GLU A N 1
ATOM 4156 C CA . GLU A 1 570 ? -6.231 -7.700 -7.175 1.00 96.06 570 GLU A CA 1
ATOM 4157 C C . GLU A 1 570 ? -7.449 -6.771 -7.260 1.00 96.06 570 GLU A C 1
ATOM 4159 O O . GLU A 1 570 ? -8.245 -6.639 -6.329 1.00 96.06 570 GLU A O 1
ATOM 4164 N N . GLY A 1 571 ? -7.589 -6.097 -8.398 1.00 90.25 571 GLY A N 1
ATOM 4165 C CA . GLY A 1 571 ? -8.737 -5.262 -8.722 1.00 90.25 571 GLY A CA 1
ATOM 4166 C C . GLY A 1 571 ? -9.763 -6.032 -9.541 1.00 90.25 571 GLY A C 1
ATOM 4167 O O . GLY A 1 571 ? -9.414 -6.741 -10.478 1.00 90.25 571 GLY A O 1
ATOM 4168 N N . GLY A 1 572 ? -11.046 -5.844 -9.232 1.00 90.75 572 GLY A N 1
ATOM 4169 C CA . GLY A 1 572 ? -12.142 -6.325 -10.074 1.00 90.75 572 GLY A CA 1
ATOM 4170 C C . GLY A 1 572 ? -12.482 -5.358 -11.217 1.00 90.75 572 GLY A C 1
ATOM 4171 O O . GLY A 1 572 ? -11.622 -4.833 -11.921 1.00 90.75 572 GLY A O 1
ATOM 4172 N N . ALA A 1 573 ? -13.775 -5.058 -11.372 1.00 90.94 573 ALA A N 1
ATOM 4173 C CA . ALA A 1 573 ? -14.318 -4.103 -12.351 1.00 90.94 573 ALA A CA 1
ATOM 4174 C C . ALA A 1 573 ? -14.034 -2.614 -12.024 1.00 90.94 573 ALA A C 1
ATOM 4176 O O . ALA A 1 573 ? -14.839 -1.742 -12.350 1.00 90.94 573 ALA A O 1
ATOM 4177 N N . LEU A 1 574 ? -12.934 -2.332 -11.323 1.00 89.38 574 LEU A N 1
ATOM 4178 C CA . LEU A 1 574 ? -12.626 -1.054 -10.682 1.00 89.38 574 LEU A CA 1
ATOM 4179 C C . LEU A 1 574 ? -11.187 -0.623 -10.981 1.00 89.38 574 LEU A C 1
ATOM 4181 O O . LEU A 1 574 ? -10.340 -1.453 -11.312 1.00 89.38 574 LEU A O 1
ATOM 4185 N N . ARG A 1 575 ? -10.915 0.672 -10.789 1.00 96.06 575 ARG A N 1
ATOM 4186 C CA . ARG A 1 575 ? -9.564 1.169 -10.504 1.00 96.06 575 ARG A CA 1
ATOM 4187 C C . ARG A 1 575 ? -9.228 0.878 -9.045 1.00 96.06 575 ARG A C 1
ATOM 4189 O O . ARG A 1 575 ? -10.063 1.122 -8.180 1.00 96.06 575 ARG A O 1
ATOM 4196 N N . ILE A 1 576 ? -8.017 0.394 -8.767 1.00 96.81 576 ILE A N 1
ATOM 4197 C CA . ILE A 1 576 ? -7.608 0.032 -7.401 1.00 96.81 576 ILE A CA 1
ATOM 4198 C C . ILE A 1 576 ? -7.278 1.283 -6.585 1.00 96.81 576 ILE A C 1
ATOM 4200 O O . ILE A 1 576 ? -7.865 1.480 -5.528 1.00 96.81 576 ILE A O 1
ATOM 4204 N N . PHE A 1 577 ? -6.383 2.147 -7.071 1.00 98.00 577 PHE A N 1
ATOM 4205 C CA . PHE A 1 577 ? -5.916 3.328 -6.339 1.00 98.00 577 PHE A CA 1
ATOM 4206 C C . PHE A 1 577 ? -6.210 4.634 -7.081 1.00 98.00 577 PHE A C 1
ATOM 4208 O O . PHE A 1 577 ? -5.923 4.782 -8.272 1.00 98.00 577 PHE A O 1
ATOM 4215 N N . SER A 1 578 ? -6.723 5.617 -6.345 1.00 97.19 578 SER A N 1
ATOM 4216 C CA . SER A 1 578 ? -6.962 6.978 -6.825 1.00 97.19 578 SER A CA 1
ATOM 4217 C C . SER A 1 578 ? -6.269 7.979 -5.913 1.00 97.19 578 SER A C 1
ATOM 4219 O O . SER A 1 578 ? -6.642 8.144 -4.752 1.00 97.19 578 SER A O 1
ATOM 4221 N N . VAL A 1 579 ? -5.243 8.652 -6.426 1.00 97.88 579 VAL A N 1
ATOM 4222 C CA . VAL A 1 579 ? -4.525 9.687 -5.677 1.00 97.88 579 VAL A CA 1
ATOM 4223 C C . VAL A 1 579 ? -5.357 10.964 -5.683 1.00 97.88 579 VAL A C 1
ATOM 4225 O O . VAL A 1 579 ? -5.527 11.586 -6.728 1.00 97.88 579 VAL A O 1
ATOM 4228 N N . THR A 1 580 ? -5.890 11.374 -4.533 1.00 95.75 580 THR A N 1
ATOM 4229 C CA . THR A 1 580 ? -6.804 12.530 -4.427 1.00 95.75 580 THR A CA 1
ATOM 4230 C C . THR A 1 580 ? -6.109 13.818 -3.990 1.00 95.75 580 THR A C 1
ATOM 4232 O O . THR A 1 580 ? -6.627 14.902 -4.252 1.00 95.75 580 THR A O 1
ATOM 4235 N N . ASN A 1 581 ? -4.911 13.719 -3.408 1.00 95.12 581 ASN A N 1
ATOM 4236 C CA . ASN A 1 581 ? -4.080 14.856 -3.015 1.00 95.12 581 ASN A CA 1
ATOM 4237 C C . ASN A 1 581 ? -2.804 14.926 -3.886 1.00 95.12 581 ASN A C 1
ATOM 4239 O O . ASN A 1 581 ? -1.982 14.017 -3.782 1.00 95.12 581 ASN A O 1
ATOM 4243 N N . PRO A 1 582 ? -2.605 15.970 -4.717 1.00 94.25 582 PRO A N 1
ATOM 4244 C CA . PRO A 1 582 ? -1.428 16.098 -5.583 1.00 94.25 582 PRO A CA 1
ATOM 4245 C C . PRO A 1 582 ? -0.123 16.412 -4.831 1.00 94.25 582 PRO A C 1
ATOM 4247 O O . PRO A 1 582 ? 0.951 16.211 -5.388 1.00 94.25 582 PRO A O 1
ATOM 4250 N N . ASP A 1 583 ? -0.190 16.864 -3.575 1.00 95.62 583 ASP A N 1
ATOM 4251 C CA . ASP A 1 583 ? 0.996 17.146 -2.752 1.00 95.62 583 ASP A CA 1
ATOM 4252 C C . ASP A 1 583 ? 1.468 15.916 -1.946 1.00 95.62 583 ASP A C 1
ATOM 4254 O O . ASP A 1 583 ? 2.461 15.992 -1.220 1.00 95.62 583 ASP A O 1
ATOM 4258 N N . ALA A 1 584 ? 0.767 14.778 -2.048 1.00 97.06 584 ALA A N 1
ATOM 4259 C CA . ALA A 1 584 ? 1.107 13.560 -1.316 1.00 97.06 584 ALA A CA 1
ATOM 4260 C C . ALA A 1 584 ? 2.421 12.919 -1.804 1.00 97.06 584 ALA A C 1
ATOM 4262 O O . ALA A 1 584 ? 2.729 12.897 -2.999 1.00 97.06 584 ALA A O 1
ATOM 4263 N N . ILE A 1 585 ? 3.168 12.341 -0.862 1.00 98.00 585 ILE A N 1
ATOM 4264 C CA . ILE A 1 585 ? 4.339 11.497 -1.121 1.00 98.00 585 ILE A CA 1
ATOM 4265 C C . ILE A 1 585 ? 3.943 10.040 -0.877 1.00 98.00 585 ILE A C 1
ATOM 4267 O O . ILE A 1 585 ? 3.625 9.652 0.248 1.00 98.00 585 ILE A O 1
ATOM 4271 N N . LEU A 1 586 ? 3.944 9.246 -1.941 1.00 98.62 586 LEU A N 1
ATOM 4272 C CA . LEU A 1 586 ? 3.510 7.853 -1.952 1.00 98.62 586 LEU A CA 1
ATOM 4273 C C . LEU A 1 586 ? 4.699 6.947 -2.279 1.00 98.62 586 LEU A C 1
ATOM 4275 O O . LEU A 1 586 ? 5.449 7.233 -3.211 1.00 98.62 586 LEU A O 1
ATOM 4279 N N . HIS A 1 587 ? 4.856 5.844 -1.550 1.00 98.62 587 HIS A N 1
ATOM 4280 C CA . HIS A 1 587 ? 5.906 4.850 -1.810 1.00 98.62 587 HIS A CA 1
ATOM 4281 C C . HIS A 1 587 ? 5.322 3.442 -1.811 1.00 98.62 587 HIS A C 1
ATOM 4283 O O . HIS A 1 587 ? 4.864 2.969 -0.773 1.00 98.62 587 HIS A O 1
ATOM 4289 N N . PHE A 1 588 ? 5.302 2.776 -2.964 1.00 98.75 588 PHE A N 1
ATOM 4290 C CA . PHE A 1 588 ? 4.846 1.389 -3.082 1.00 98.75 588 PHE A CA 1
ATOM 4291 C C . PHE A 1 588 ? 6.045 0.474 -3.302 1.00 98.75 588 PHE A C 1
ATOM 4293 O O . PHE A 1 588 ? 6.884 0.751 -4.163 1.00 98.75 588 PHE A O 1
ATOM 4300 N N . GLN A 1 589 ? 6.105 -0.620 -2.545 1.00 98.31 589 GLN A N 1
ATOM 4301 C CA . GLN A 1 589 ? 7.249 -1.520 -2.564 1.00 98.31 589 GLN A CA 1
ATOM 4302 C C . GLN A 1 589 ? 6.874 -2.997 -2.455 1.00 98.31 589 GLN A C 1
ATOM 4304 O O . GLN A 1 589 ? 6.000 -3.354 -1.665 1.00 98.31 589 GLN A O 1
ATOM 4309 N N . SER A 1 590 ? 7.595 -3.843 -3.200 1.00 96.12 590 SER A N 1
ATOM 4310 C CA . SER A 1 590 ? 7.608 -5.307 -3.060 1.00 96.12 590 SER A CA 1
ATOM 4311 C C . SER A 1 590 ? 6.214 -5.927 -3.042 1.00 96.12 590 SER A C 1
ATOM 4313 O O . SER A 1 590 ? 5.834 -6.640 -2.112 1.00 96.12 590 SER A O 1
ATOM 4315 N N . LEU A 1 591 ? 5.435 -5.614 -4.081 1.00 98.19 591 LEU A N 1
ATOM 4316 C CA . LEU A 1 591 ? 4.060 -6.079 -4.265 1.00 98.19 591 LEU A CA 1
ATOM 4317 C C . LEU A 1 591 ? 3.668 -6.152 -5.750 1.00 98.19 591 LEU A C 1
ATOM 4319 O O . LEU A 1 591 ? 4.243 -5.479 -6.608 1.00 98.19 591 LEU A O 1
ATOM 4323 N N . THR A 1 592 ? 2.648 -6.949 -6.048 1.00 98.69 592 THR A N 1
ATOM 4324 C CA . THR A 1 592 ? 1.994 -7.020 -7.359 1.00 98.69 592 THR A CA 1
ATOM 4325 C C . THR A 1 592 ? 0.642 -6.308 -7.309 1.00 98.69 592 THR A C 1
ATOM 4327 O O . THR A 1 592 ? -0.130 -6.499 -6.374 1.00 98.69 592 THR A O 1
ATOM 4330 N N . ILE A 1 593 ? 0.310 -5.523 -8.334 1.00 98.56 593 ILE A N 1
ATOM 4331 C CA . ILE A 1 593 ? -0.996 -4.882 -8.527 1.00 98.56 593 ILE A CA 1
ATOM 4332 C C . ILE A 1 593 ? -1.582 -5.394 -9.843 1.00 98.56 593 ILE A C 1
ATOM 4334 O O . ILE A 1 593 ? -0.992 -5.196 -10.909 1.00 98.56 593 ILE A O 1
ATOM 4338 N N . ARG A 1 594 ? -2.719 -6.089 -9.788 1.00 98.06 594 ARG A N 1
ATOM 4339 C CA . ARG A 1 594 ? -3.186 -6.908 -10.917 1.00 98.06 594 ARG A CA 1
ATOM 4340 C C . ARG A 1 594 ? -4.690 -6.928 -11.124 1.00 98.06 594 ARG A C 1
ATOM 4342 O O . ARG A 1 594 ? -5.461 -6.555 -10.245 1.00 98.06 594 ARG A O 1
ATOM 4349 N N . GLY A 1 595 ? -5.106 -7.391 -12.300 1.00 96.88 595 GLY A N 1
ATOM 4350 C CA . GLY A 1 595 ? -6.497 -7.742 -12.604 1.00 96.88 595 GLY A CA 1
ATOM 4351 C C . GLY A 1 595 ? -7.451 -6.561 -12.802 1.00 96.88 595 GLY A C 1
ATOM 4352 O O . GLY A 1 595 ? -8.540 -6.756 -13.341 1.00 96.88 595 GLY A O 1
ATOM 4353 N N . ALA A 1 596 ? -7.057 -5.330 -12.470 1.00 97.25 596 ALA A N 1
ATOM 4354 C CA . ALA A 1 596 ? -7.957 -4.182 -12.451 1.00 97.25 596 ALA A CA 1
ATOM 4355 C C . ALA A 1 596 ? -8.603 -3.909 -13.824 1.00 97.25 596 ALA A C 1
ATOM 4357 O O . ALA A 1 596 ? -7.944 -3.993 -14.861 1.00 97.25 596 ALA A O 1
ATOM 4358 N N . ARG A 1 597 ? -9.901 -3.584 -13.859 1.00 95.75 597 ARG A N 1
ATOM 4359 C CA . ARG A 1 597 ? -10.681 -3.345 -15.091 1.00 95.75 597 ARG A CA 1
ATOM 4360 C C . ARG A 1 597 ? -11.486 -2.045 -14.991 1.00 95.75 597 ARG A C 1
ATOM 4362 O O . ARG A 1 597 ? -12.714 -2.072 -14.986 1.00 95.75 597 ARG A O 1
ATOM 4369 N N . ALA A 1 598 ? -10.810 -0.896 -14.984 1.00 92.94 598 ALA A N 1
ATOM 4370 C CA . ALA A 1 598 ? -11.435 0.425 -14.806 1.00 92.94 598 ALA A CA 1
ATOM 4371 C C . ALA A 1 598 ? -12.334 0.893 -15.982 1.00 92.94 598 ALA A C 1
ATOM 4373 O O . ALA A 1 598 ? -12.983 1.938 -15.921 1.00 92.94 598 ALA A O 1
ATOM 4374 N N . GLY A 1 599 ? -12.401 0.134 -17.081 1.00 89.38 599 GLY A N 1
ATOM 4375 C CA . GLY A 1 599 ? -13.328 0.387 -18.186 1.00 89.38 599 GLY A CA 1
ATOM 4376 C C . GLY A 1 599 ? -13.052 1.702 -18.925 1.00 89.38 599 GLY A C 1
ATOM 4377 O O . GLY A 1 599 ? -12.080 1.808 -19.669 1.00 89.38 599 GLY A O 1
ATOM 4378 N N . ALA A 1 600 ? -13.945 2.685 -18.767 1.00 89.62 600 ALA A N 1
ATOM 4379 C CA . ALA A 1 600 ? -13.815 4.005 -19.393 1.00 89.62 600 ALA A CA 1
ATOM 4380 C C . ALA A 1 600 ? -12.880 4.960 -18.624 1.00 89.62 600 ALA A C 1
ATOM 4382 O O . ALA A 1 600 ? -12.468 5.983 -19.182 1.00 89.62 600 ALA A O 1
ATOM 4383 N N . ASP A 1 601 ? -12.534 4.627 -17.381 1.00 88.31 601 ASP A N 1
ATOM 4384 C CA . ASP A 1 601 ? -11.656 5.431 -16.539 1.00 88.31 601 ASP A CA 1
ATOM 4385 C C . ASP A 1 601 ? -10.174 5.271 -16.912 1.00 88.31 601 ASP A C 1
ATOM 4387 O O . ASP A 1 601 ? -9.752 4.312 -17.562 1.00 88.31 601 ASP A O 1
ATOM 4391 N N . GLN A 1 602 ? -9.369 6.259 -16.523 1.00 91.62 602 GLN A N 1
ATOM 4392 C CA . GLN A 1 602 ? -7.928 6.305 -16.778 1.00 91.62 602 GLN A CA 1
ATOM 4393 C C . GLN A 1 602 ? -7.154 5.701 -15.601 1.00 91.62 602 GLN A C 1
ATOM 4395 O O . GLN A 1 602 ? -7.536 5.920 -14.448 1.00 91.62 602 GLN A O 1
ATOM 4400 N N . GLY A 1 603 ? -6.058 5.000 -15.900 1.00 90.50 603 GLY A N 1
ATOM 4401 C CA . GLY A 1 603 ? -5.232 4.309 -14.913 1.00 90.50 603 GLY A CA 1
ATOM 4402 C C . GLY A 1 603 ? -5.947 3.079 -14.382 1.00 90.50 603 GLY A C 1
ATOM 4403 O O . GLY A 1 603 ? -6.643 3.175 -13.375 1.00 90.50 603 GLY A O 1
ATOM 4404 N N . GLY A 1 604 ? -5.823 1.943 -15.073 1.00 92.75 604 GLY A N 1
ATOM 4405 C CA . GLY A 1 604 ? -6.571 0.737 -14.710 1.00 92.75 604 GLY A CA 1
ATOM 4406 C C . GLY A 1 604 ? -6.284 0.276 -13.285 1.00 92.75 604 GLY A C 1
ATOM 4407 O O . GLY A 1 604 ? -7.224 0.033 -12.543 1.00 92.75 604 GLY A O 1
ATOM 4408 N N . ALA A 1 605 ? -5.021 0.261 -12.859 1.00 97.81 605 ALA A N 1
ATOM 4409 C CA . ALA A 1 605 ? -4.643 0.048 -11.463 1.00 97.81 605 ALA A CA 1
ATOM 4410 C C . ALA A 1 605 ? -4.554 1.363 -10.669 1.00 97.81 605 ALA A C 1
ATOM 4412 O O . ALA A 1 605 ? -5.143 1.466 -9.593 1.00 97.81 605 ALA A O 1
ATOM 4413 N N . ILE A 1 606 ? -3.822 2.361 -11.185 1.00 98.62 606 ILE A N 1
ATOM 4414 C CA . ILE A 1 606 ? -3.495 3.605 -10.467 1.00 98.62 606 ILE A CA 1
ATOM 4415 C C . ILE A 1 606 ? -3.785 4.837 -11.329 1.00 98.62 606 ILE A C 1
ATOM 4417 O O . ILE A 1 606 ? -3.245 4.981 -12.428 1.00 98.62 606 ILE A O 1
ATOM 4421 N N . TYR A 1 607 ? -4.546 5.784 -10.776 1.00 98.25 607 TYR A N 1
ATOM 4422 C CA . TYR A 1 607 ? -4.565 7.177 -11.232 1.00 98.25 607 TYR A CA 1
ATOM 4423 C C . TYR A 1 607 ? -3.698 8.025 -10.292 1.00 98.25 607 TYR A C 1
ATOM 4425 O O . TYR A 1 607 ? -4.089 8.285 -9.152 1.00 98.25 607 TYR A O 1
ATOM 4433 N N . ASN A 1 608 ? -2.515 8.437 -10.759 1.00 98.19 608 ASN A N 1
ATOM 4434 C CA . ASN A 1 608 ? -1.580 9.279 -10.016 1.00 98.19 608 ASN A CA 1
ATOM 4435 C C . ASN A 1 608 ? -1.676 10.748 -10.446 1.00 98.19 608 ASN A C 1
ATOM 4437 O O . ASN A 1 608 ? -1.727 11.057 -11.635 1.00 98.19 608 ASN A O 1
ATOM 4441 N N . GLN A 1 609 ? -1.598 11.655 -9.474 1.00 96.06 609 GLN A N 1
ATOM 4442 C CA . GLN A 1 609 ? -1.424 13.094 -9.697 1.00 96.06 609 GLN A CA 1
ATOM 4443 C C . GLN A 1 609 ? -0.430 13.748 -8.721 1.00 96.06 609 GLN A C 1
ATOM 4445 O O . GLN A 1 609 ? -0.351 14.976 -8.686 1.00 96.06 609 GLN A O 1
ATOM 4450 N N . ALA A 1 610 ? 0.310 12.934 -7.958 1.00 97.25 610 ALA A N 1
ATOM 4451 C CA . ALA A 1 610 ? 1.240 13.345 -6.907 1.00 97.25 610 ALA A CA 1
ATOM 4452 C C . ALA A 1 610 ? 2.637 12.729 -7.110 1.00 97.25 610 ALA A C 1
ATOM 4454 O O . ALA A 1 610 ? 2.951 12.252 -8.206 1.00 97.25 610 ALA A O 1
ATOM 4455 N N . ASN A 1 611 ? 3.474 12.736 -6.069 1.00 98.06 611 ASN A N 1
ATOM 4456 C CA . ASN A 1 611 ? 4.789 12.097 -6.083 1.00 98.06 611 ASN A CA 1
ATOM 4457 C C . ASN A 1 611 ? 4.649 10.616 -5.702 1.00 98.06 611 ASN A C 1
ATOM 4459 O O . ASN A 1 611 ? 4.346 10.305 -4.552 1.00 98.06 611 ASN A O 1
ATOM 4463 N N . LEU A 1 612 ? 4.874 9.713 -6.656 1.00 98.75 612 LEU A N 1
ATOM 4464 C CA . LEU A 1 612 ? 4.757 8.264 -6.484 1.00 98.75 612 LEU A CA 1
ATOM 4465 C C . LEU A 1 612 ? 6.094 7.575 -6.777 1.00 98.75 612 LEU A C 1
ATOM 4467 O O . LEU A 1 612 ? 6.558 7.555 -7.918 1.00 98.75 612 LEU A O 1
ATOM 4471 N N . THR A 1 613 ? 6.681 6.971 -5.750 1.00 98.75 613 THR A N 1
ATOM 4472 C CA . THR A 1 613 ? 7.826 6.066 -5.872 1.00 98.75 613 THR A CA 1
ATOM 4473 C C . THR A 1 613 ? 7.334 4.623 -5.967 1.00 98.75 613 THR A C 1
ATOM 4475 O O . THR A 1 613 ? 6.464 4.209 -5.199 1.00 98.75 613 THR A O 1
ATOM 4478 N N . LEU A 1 614 ? 7.893 3.861 -6.906 1.00 98.75 614 LEU A N 1
ATOM 4479 C CA . LEU A 1 614 ? 7.651 2.432 -7.107 1.00 98.75 614 LEU A CA 1
ATOM 4480 C C . LEU A 1 614 ? 8.998 1.697 -7.029 1.00 98.75 614 LEU A C 1
ATOM 4482 O O . LEU A 1 614 ? 9.923 2.070 -7.750 1.00 98.75 614 LEU A O 1
ATOM 4486 N N . PHE A 1 615 ? 9.111 0.672 -6.184 1.00 96.75 615 PHE A N 1
ATOM 4487 C CA . PHE A 1 615 ? 10.323 -0.147 -6.035 1.00 96.75 615 PHE A CA 1
ATOM 4488 C C . PHE A 1 615 ? 9.956 -1.636 -5.959 1.00 96.75 615 PHE A C 1
ATOM 4490 O O . PHE A 1 615 ? 9.180 -2.006 -5.082 1.00 96.75 615 PHE A O 1
ATOM 4497 N N . ASP A 1 616 ? 10.483 -2.500 -6.831 1.00 94.56 616 ASP A N 1
ATOM 4498 C CA . ASP A 1 616 ? 10.110 -3.932 -6.863 1.00 94.56 616 ASP A CA 1
ATOM 4499 C C . ASP A 1 616 ? 8.575 -4.125 -6.971 1.00 94.56 616 ASP A C 1
ATOM 4501 O O . ASP A 1 616 ? 7.927 -4.807 -6.174 1.00 94.56 616 ASP A O 1
ATOM 4505 N N . VAL A 1 617 ? 7.950 -3.435 -7.935 1.00 98.75 617 VAL A N 1
ATOM 4506 C CA . VAL A 1 617 ? 6.488 -3.464 -8.143 1.00 98.75 617 VAL A CA 1
ATOM 4507 C C . VAL A 1 617 ? 6.142 -4.076 -9.494 1.00 98.75 617 VAL A C 1
ATOM 4509 O O . VAL A 1 617 ? 6.627 -3.633 -10.540 1.00 98.75 617 VAL A O 1
ATOM 4512 N N . HIS A 1 618 ? 5.234 -5.052 -9.485 1.00 98.75 618 HIS A N 1
ATOM 4513 C CA . HIS A 1 618 ? 4.704 -5.659 -10.703 1.00 98.75 618 HIS A CA 1
ATOM 4514 C C . HIS A 1 618 ? 3.266 -5.211 -10.989 1.00 98.75 618 HIS A C 1
ATOM 4516 O O . HIS A 1 618 ? 2.370 -5.400 -10.176 1.00 98.75 618 HIS A O 1
ATOM 4522 N N . PHE A 1 619 ? 3.020 -4.675 -12.181 1.00 98.88 619 PHE A N 1
ATOM 4523 C CA . PHE A 1 619 ? 1.688 -4.497 -12.749 1.00 98.88 619 PHE A CA 1
ATOM 4524 C C . PHE A 1 619 ? 1.393 -5.602 -13.773 1.00 98.88 619 PHE A C 1
ATOM 4526 O O . PHE A 1 619 ? 1.971 -5.595 -14.865 1.00 98.88 619 PHE A O 1
ATOM 4533 N N . ASP A 1 620 ? 0.498 -6.533 -13.438 1.00 98.62 620 ASP A N 1
ATOM 4534 C CA . ASP A 1 620 ? 0.078 -7.638 -14.319 1.00 98.62 620 ASP A CA 1
ATOM 4535 C C . ASP A 1 620 ? -1.392 -7.511 -14.726 1.00 98.62 620 ASP A C 1
ATOM 4537 O O . ASP A 1 620 ? -2.263 -7.350 -13.874 1.00 98.62 620 ASP A O 1
ATOM 4541 N N . ASP A 1 621 ? -1.673 -7.629 -16.024 1.00 98.19 621 ASP A N 1
ATOM 4542 C CA . ASP A 1 621 ? -3.034 -7.748 -16.557 1.00 98.19 621 ASP A CA 1
ATOM 4543 C C . ASP A 1 621 ? -3.989 -6.672 -15.995 1.00 98.19 621 ASP A C 1
ATOM 4545 O O . ASP A 1 621 ? -5.049 -6.984 -15.462 1.00 98.19 621 ASP A O 1
ATOM 4549 N N . ASN A 1 622 ? -3.621 -5.388 -16.066 1.00 98.62 622 ASN A N 1
ATOM 4550 C CA . ASN A 1 622 ? -4.501 -4.269 -15.699 1.00 98.62 622 ASN A CA 1
ATOM 4551 C C . ASN A 1 622 ? -5.031 -3.561 -16.951 1.00 98.62 622 ASN A C 1
ATOM 4553 O O . ASN A 1 622 ? -4.294 -3.343 -17.917 1.00 98.62 622 ASN A O 1
ATOM 4557 N N . HIS A 1 623 ? -6.322 -3.222 -16.960 1.00 97.88 623 HIS A N 1
ATOM 4558 C CA . HIS A 1 623 ? -7.002 -2.604 -18.095 1.00 97.88 623 HIS A CA 1
ATOM 4559 C C . HIS A 1 623 ? -7.643 -1.255 -17.738 1.00 97.88 623 HIS A C 1
ATOM 4561 O O . HIS A 1 623 ? -8.393 -1.135 -16.765 1.00 97.88 623 HIS A O 1
ATOM 4567 N N . GLY A 1 624 ? -7.468 -0.271 -18.621 1.00 96.19 624 GLY A N 1
ATOM 4568 C CA . GLY A 1 624 ? -8.082 1.056 -18.513 1.00 96.19 624 GLY A CA 1
ATOM 4569 C C . GLY A 1 624 ? -8.324 1.720 -19.872 1.00 96.19 624 GLY A C 1
ATOM 4570 O O . GLY A 1 624 ? -8.056 1.156 -20.935 1.00 96.19 624 GLY A O 1
ATOM 4571 N N . SER A 1 625 ? -8.836 2.948 -19.859 1.00 96.44 625 SER A N 1
ATOM 4572 C CA . SER A 1 625 ? -9.000 3.764 -21.070 1.00 96.44 625 SER A CA 1
ATOM 4573 C C . SER A 1 625 ? -7.660 4.296 -21.574 1.00 96.44 625 SER A C 1
ATOM 4575 O O . SER A 1 625 ? -7.287 4.088 -22.728 1.00 96.44 625 SER A O 1
ATOM 4577 N N . ASN A 1 626 ? -6.899 4.923 -20.680 1.00 96.56 626 ASN A N 1
ATOM 4578 C CA . ASN A 1 626 ? -5.551 5.426 -20.927 1.00 96.56 626 ASN A CA 1
ATOM 4579 C C . ASN A 1 626 ? -4.673 5.018 -19.742 1.00 96.56 626 ASN A C 1
ATOM 4581 O O . ASN A 1 626 ? -5.080 5.259 -18.604 1.00 96.56 626 ASN A O 1
ATOM 4585 N N . GLY A 1 627 ? -3.520 4.397 -20.003 1.00 97.44 627 GLY A N 1
ATOM 4586 C CA . GLY A 1 627 ? -2.709 3.759 -18.964 1.00 97.44 627 GLY A CA 1
ATOM 4587 C C . GLY A 1 627 ? -3.402 2.509 -18.429 1.00 97.44 627 GLY A C 1
ATOM 4588 O O . GLY A 1 627 ? -4.175 2.599 -17.474 1.00 97.44 627 GLY A O 1
ATOM 4589 N N . GLY A 1 628 ? -3.172 1.349 -19.052 1.00 97.12 628 GLY A N 1
ATOM 4590 C CA . GLY A 1 628 ? -3.817 0.100 -18.624 1.00 97.12 628 GLY A CA 1
ATOM 4591 C C . GLY A 1 628 ? -3.466 -0.273 -17.185 1.00 97.12 628 GLY A C 1
ATOM 4592 O O . GLY A 1 628 ? -4.356 -0.623 -16.420 1.00 97.12 628 GLY A O 1
ATOM 4593 N N . ALA A 1 629 ? -2.217 -0.056 -16.769 1.00 98.31 629 ALA A N 1
ATOM 4594 C CA . ALA A 1 629 ? -1.825 -0.058 -15.362 1.00 98.31 629 ALA A CA 1
ATOM 4595 C C . ALA A 1 629 ? -1.918 1.344 -14.745 1.00 98.31 629 ALA A C 1
ATOM 4597 O O . ALA A 1 629 ? -2.664 1.554 -13.789 1.00 98.31 629 ALA A O 1
ATOM 4598 N N . LEU A 1 630 ? -1.176 2.314 -15.285 1.00 98.75 630 LEU A N 1
ATOM 4599 C CA . LEU A 1 630 ? -0.922 3.587 -14.608 1.00 98.75 630 LEU A CA 1
ATOM 4600 C C . LEU A 1 630 ? -1.234 4.791 -15.501 1.00 98.75 630 LEU A C 1
ATOM 4602 O O . LEU A 1 630 ? -0.684 4.950 -16.591 1.00 98.75 630 LEU A O 1
ATOM 4606 N N . MET A 1 631 ? -2.079 5.689 -15.000 1.00 98.00 631 MET A N 1
ATOM 4607 C CA . MET A 1 631 ? -2.251 7.037 -15.539 1.00 98.00 631 MET A CA 1
ATOM 4608 C C . MET A 1 631 ? -1.481 8.015 -14.659 1.00 98.00 631 MET A C 1
ATOM 4610 O O . MET A 1 631 ? -1.811 8.171 -13.486 1.00 98.00 631 MET A O 1
ATOM 4614 N N . ASN A 1 632 ? -0.488 8.698 -15.226 1.00 97.69 632 ASN A N 1
ATOM 4615 C CA . ASN A 1 632 ? 0.194 9.807 -14.569 1.00 97.69 632 ASN A CA 1
ATOM 4616 C C . ASN A 1 632 ? -0.365 11.128 -15.113 1.00 97.69 632 ASN A C 1
ATOM 4618 O O . ASN A 1 632 ? -0.199 11.445 -16.295 1.00 97.69 632 ASN A O 1
ATOM 4622 N N . ALA A 1 633 ? -1.071 11.876 -14.267 1.00 95.00 633 ALA A N 1
ATOM 4623 C CA . ALA A 1 633 ? -1.679 13.162 -14.599 1.00 95.00 633 ALA A CA 1
ATOM 4624 C C . ALA A 1 633 ? -0.621 14.272 -14.796 1.00 95.00 633 ALA A C 1
ATOM 4626 O O . ALA A 1 633 ? 0.537 14.086 -14.425 1.00 95.00 633 ALA A O 1
ATOM 4627 N N . PRO A 1 634 ? -0.985 15.452 -15.342 1.00 92.62 634 PRO A N 1
ATOM 4628 C CA . PRO A 1 634 ? -0.021 16.520 -15.630 1.00 92.62 634 PRO A CA 1
ATOM 4629 C C . PRO A 1 634 ? 0.794 17.044 -14.437 1.00 92.62 634 PRO A C 1
ATOM 4631 O O . PRO A 1 634 ? 1.902 17.525 -14.643 1.00 92.62 634 PRO A O 1
ATOM 4634 N N . SER A 1 635 ? 0.273 16.950 -13.209 1.00 90.19 635 SER A N 1
ATOM 4635 C CA . SER A 1 635 ? 0.988 17.298 -11.969 1.00 90.19 635 SER A CA 1
ATOM 4636 C C . SER A 1 635 ? 1.764 16.132 -11.345 1.00 90.19 635 SER A C 1
ATOM 4638 O O . SER A 1 635 ? 2.486 16.336 -10.373 1.00 90.19 635 SER A O 1
ATOM 4640 N N . GLY A 1 636 ? 1.583 14.912 -11.853 1.00 94.56 636 GLY A N 1
ATOM 4641 C CA . GLY A 1 636 ? 2.126 13.702 -11.253 1.00 94.56 636 GLY A CA 1
ATOM 4642 C C . GLY A 1 636 ? 3.590 13.462 -11.614 1.00 94.56 636 GLY A C 1
ATOM 4643 O O . GLY A 1 636 ? 4.028 13.678 -12.750 1.00 94.56 636 GLY A O 1
ATOM 4644 N N . HIS A 1 637 ? 4.340 12.972 -10.635 1.00 96.81 637 HIS A N 1
ATOM 4645 C CA . HIS A 1 637 ? 5.742 12.600 -10.759 1.00 96.81 637 HIS A CA 1
ATOM 4646 C C . HIS A 1 637 ? 5.876 11.140 -10.335 1.00 96.81 637 HIS A C 1
ATOM 4648 O O . HIS A 1 637 ? 5.554 10.795 -9.201 1.00 96.81 637 HIS A O 1
ATOM 4654 N N . VAL A 1 638 ? 6.326 10.284 -11.247 1.00 98.75 638 VAL A N 1
ATOM 4655 C CA . VAL A 1 638 ? 6.576 8.866 -10.976 1.00 98.75 638 VAL A CA 1
ATOM 4656 C C . VAL A 1 638 ? 8.070 8.602 -11.074 1.00 98.75 638 VAL A C 1
ATOM 4658 O O . VAL A 1 638 ? 8.685 8.917 -12.094 1.00 98.75 638 VAL A O 1
ATOM 4661 N N . THR A 1 639 ? 8.631 7.994 -10.035 1.00 98.69 639 THR A N 1
ATOM 4662 C CA . THR A 1 639 ? 9.982 7.423 -10.038 1.00 98.69 639 THR A CA 1
ATOM 4663 C C . THR A 1 639 ? 9.843 5.927 -9.808 1.00 98.69 639 THR A C 1
ATOM 4665 O O . THR A 1 639 ? 9.297 5.516 -8.788 1.00 98.69 639 THR A O 1
ATOM 4668 N N . ALA A 1 640 ? 10.292 5.116 -10.759 1.00 98.44 640 ALA A N 1
ATOM 4669 C CA . ALA A 1 640 ? 10.100 3.674 -10.739 1.00 98.44 640 ALA A CA 1
ATOM 4670 C C . ALA A 1 640 ? 11.429 2.936 -10.936 1.00 98.44 640 ALA A C 1
ATOM 4672 O O . ALA A 1 640 ? 12.157 3.231 -11.883 1.00 98.44 640 ALA A O 1
ATOM 4673 N N . TYR A 1 641 ? 11.708 1.988 -10.044 1.00 94.94 641 TYR A N 1
ATOM 4674 C CA . TYR A 1 641 ? 12.921 1.173 -10.003 1.00 94.94 641 TYR A CA 1
ATOM 4675 C C . TYR A 1 641 ? 12.549 -0.307 -9.826 1.00 94.94 641 TYR A C 1
ATOM 4677 O O . TYR A 1 641 ? 11.629 -0.608 -9.062 1.00 94.94 641 TYR A O 1
ATOM 4685 N N . GLU A 1 642 ? 13.219 -1.225 -10.527 1.00 94.44 642 GLU A N 1
ATOM 4686 C CA . GLU A 1 642 ? 12.916 -2.671 -10.491 1.00 94.44 642 GLU A CA 1
ATOM 4687 C C . GLU A 1 642 ? 11.429 -2.981 -10.775 1.00 94.44 642 GLU A C 1
ATOM 4689 O O . GLU A 1 642 ? 10.776 -3.773 -10.092 1.00 94.44 642 GLU A O 1
ATOM 4694 N N . VAL A 1 643 ? 10.843 -2.324 -11.784 1.00 98.69 643 VAL A N 1
ATOM 4695 C CA . VAL A 1 643 ? 9.402 -2.438 -12.088 1.00 98.69 643 VAL A CA 1
ATOM 4696 C C . VAL A 1 643 ? 9.090 -3.312 -13.298 1.00 98.69 643 VAL A C 1
ATOM 4698 O O . VAL A 1 643 ? 9.756 -3.264 -14.335 1.00 98.69 643 VAL A O 1
ATOM 4701 N N . ILE A 1 644 ? 8.006 -4.084 -13.195 1.00 98.69 644 ILE A N 1
ATOM 4702 C CA . ILE A 1 644 ? 7.566 -5.018 -14.238 1.00 98.69 644 ILE A CA 1
ATOM 4703 C C . ILE A 1 644 ? 6.132 -4.691 -14.660 1.00 98.69 644 ILE A C 1
ATOM 4705 O O . ILE A 1 644 ? 5.209 -4.739 -13.854 1.00 98.69 644 ILE A O 1
ATOM 4709 N N . PHE A 1 645 ? 5.917 -4.426 -15.943 1.00 98.88 645 PHE A N 1
ATOM 4710 C CA . PHE A 1 645 ? 4.604 -4.238 -16.555 1.00 98.88 645 PHE A CA 1
ATOM 4711 C C . PHE A 1 645 ? 4.363 -5.356 -17.572 1.00 98.88 645 PHE A C 1
ATOM 4713 O O . PHE A 1 645 ? 4.986 -5.370 -18.639 1.00 98.88 645 PHE A O 1
ATOM 4720 N N . THR A 1 646 ? 3.450 -6.278 -17.262 1.00 98.81 646 THR A N 1
ATOM 4721 C CA . THR A 1 646 ? 3.106 -7.414 -18.133 1.00 98.81 646 THR A CA 1
ATOM 4722 C C . THR A 1 646 ? 1.613 -7.433 -18.452 1.00 98.81 646 THR A C 1
ATOM 4724 O O . THR A 1 646 ? 0.789 -7.172 -17.583 1.00 98.81 646 THR A O 1
ATOM 4727 N N . ASN A 1 647 ? 1.248 -7.759 -19.695 1.00 98.69 647 ASN A N 1
ATOM 4728 C CA . ASN A 1 647 ? -0.139 -7.998 -20.134 1.00 98.69 647 ASN A CA 1
ATOM 4729 C C . ASN A 1 647 ? -1.127 -6.823 -19.954 1.00 98.69 647 ASN A C 1
ATOM 4731 O O . ASN A 1 647 ? -2.329 -7.018 -20.128 1.00 98.69 647 ASN A O 1
ATOM 4735 N N . ASN A 1 648 ? -0.673 -5.612 -19.616 1.00 98.75 648 ASN A N 1
ATOM 4736 C CA . ASN A 1 648 ? -1.570 -4.481 -19.362 1.00 98.75 648 ASN A CA 1
ATOM 4737 C C . ASN A 1 648 ? -2.166 -3.949 -20.678 1.00 98.75 648 ASN A C 1
ATOM 4739 O O . ASN A 1 648 ? -1.498 -3.949 -21.718 1.00 98.75 648 ASN A O 1
ATOM 4743 N N . GLN A 1 649 ? -3.431 -3.514 -20.649 1.00 98.31 649 GLN A N 1
ATOM 4744 C CA . GLN A 1 649 ? -4.202 -3.191 -21.857 1.00 98.31 649 GLN A CA 1
ATOM 4745 C C . GLN A 1 649 ? -4.898 -1.826 -21.774 1.00 98.31 649 GLN A C 1
ATOM 4747 O O . GLN A 1 649 ? -5.610 -1.526 -20.816 1.00 98.31 649 GLN A O 1
ATOM 4752 N N . ALA A 1 650 ? -4.778 -1.006 -22.818 1.00 98.12 650 ALA A N 1
ATOM 4753 C CA . ALA A 1 650 ? -5.484 0.272 -22.921 1.00 98.12 650 ALA A CA 1
ATOM 4754 C C . ALA A 1 650 ? -6.478 0.288 -24.089 1.00 98.12 650 ALA A C 1
ATOM 4756 O O . ALA A 1 650 ? -6.116 0.064 -25.246 1.00 98.12 650 ALA A O 1
ATOM 4757 N N . THR A 1 651 ? -7.738 0.644 -23.820 1.00 97.25 651 THR A N 1
ATOM 4758 C CA . THR A 1 651 ? -8.740 0.805 -24.896 1.00 97.25 651 THR A CA 1
ATOM 4759 C C . THR A 1 651 ? -8.506 2.049 -25.758 1.00 97.25 651 THR A C 1
ATOM 4761 O O . THR A 1 651 ? -9.119 2.183 -26.817 1.00 97.25 651 THR A O 1
ATOM 4764 N N . GLN A 1 652 ? -7.600 2.942 -25.343 1.00 96.62 652 GLN A N 1
ATOM 4765 C CA . GLN A 1 652 ? -7.077 4.035 -26.156 1.00 96.62 652 GLN A CA 1
ATOM 4766 C C . GLN A 1 652 ? -5.548 3.983 -26.246 1.00 96.62 652 GLN A C 1
ATOM 4768 O O . GLN A 1 652 ? -5.019 3.578 -27.281 1.00 96.62 652 GLN A O 1
ATOM 4773 N N . ARG A 1 653 ? -4.819 4.429 -25.214 1.00 96.81 653 ARG A N 1
ATOM 4774 C CA . ARG A 1 653 ? -3.376 4.711 -25.333 1.00 96.81 653 ARG A CA 1
ATOM 4775 C C . ARG A 1 653 ? -2.565 4.324 -24.104 1.00 96.81 653 ARG A C 1
ATOM 4777 O O . ARG A 1 653 ? -3.027 4.521 -22.980 1.00 96.81 653 ARG A O 1
ATOM 4784 N N . GLY A 1 654 ? -1.335 3.867 -24.341 1.00 97.50 654 GLY A N 1
ATOM 4785 C CA . GLY A 1 654 ? -0.396 3.484 -23.289 1.00 97.50 654 GLY A CA 1
ATOM 4786 C C . GLY A 1 654 ? -0.873 2.231 -22.571 1.00 97.50 654 GLY A C 1
ATOM 4787 O O . GLY A 1 654 ? -1.462 2.326 -21.494 1.00 97.50 654 GLY A O 1
ATOM 4788 N N . GLY A 1 655 ? -0.671 1.065 -23.188 1.00 97.75 655 GLY A N 1
ATOM 4789 C CA . GLY A 1 655 ? -1.175 -0.209 -22.665 1.00 97.75 655 GLY A CA 1
ATOM 4790 C C . GLY A 1 655 ? -0.709 -0.502 -21.244 1.00 97.75 655 GLY A C 1
ATOM 4791 O O . GLY A 1 655 ? -1.510 -0.937 -20.427 1.00 97.75 655 GLY A O 1
ATOM 4792 N N . ALA A 1 656 ? 0.524 -0.129 -20.895 1.00 98.62 656 ALA A N 1
ATOM 4793 C CA . ALA A 1 656 ? 0.974 -0.067 -19.507 1.00 98.62 656 ALA A CA 1
ATOM 4794 C C . ALA A 1 656 ? 0.733 1.321 -18.888 1.00 98.62 656 ALA A C 1
ATOM 4796 O O . ALA A 1 656 ? -0.004 1.441 -17.908 1.00 98.62 656 ALA A O 1
ATOM 4797 N N . ILE A 1 657 ? 1.338 2.371 -19.455 1.00 98.88 657 ILE A N 1
ATOM 4798 C CA . ILE A 1 657 ? 1.408 3.704 -18.839 1.00 98.88 657 ILE A CA 1
ATOM 4799 C C . ILE A 1 657 ? 0.965 4.798 -19.814 1.00 98.88 657 ILE A C 1
ATOM 4801 O O . ILE A 1 657 ? 1.434 4.871 -20.949 1.00 98.88 657 ILE A O 1
ATOM 4805 N N . HIS A 1 658 ? 0.129 5.720 -19.338 1.00 98.38 658 HIS A N 1
ATOM 4806 C CA . HIS A 1 658 ? -0.114 7.005 -19.995 1.00 98.38 658 HIS A CA 1
ATOM 4807 C C . HIS A 1 658 ? 0.484 8.132 -19.142 1.00 98.38 658 HIS A C 1
ATOM 4809 O O . HIS A 1 658 ? -0.013 8.423 -18.054 1.00 98.38 658 HIS A O 1
ATOM 4815 N N . ASN A 1 659 ? 1.540 8.786 -19.633 1.00 97.81 659 ASN A N 1
ATOM 4816 C CA . ASN A 1 659 ? 2.328 9.761 -18.879 1.00 97.81 659 ASN A CA 1
ATOM 4817 C C . ASN A 1 659 ? 2.136 11.209 -19.357 1.00 97.81 659 ASN A C 1
ATOM 4819 O O . ASN A 1 659 ? 2.803 11.652 -20.289 1.00 97.81 659 ASN A O 1
ATOM 4823 N N . ALA A 1 660 ? 1.264 11.969 -18.692 1.00 95.31 660 ALA A N 1
ATOM 4824 C CA . ALA A 1 660 ? 1.068 13.398 -18.957 1.00 95.31 660 ALA A CA 1
ATOM 4825 C C . ALA A 1 660 ? 1.923 14.334 -18.071 1.00 95.31 660 ALA A C 1
ATOM 4827 O O . ALA A 1 660 ? 1.900 15.549 -18.301 1.00 95.31 660 ALA A O 1
ATOM 4828 N N . GLY A 1 661 ? 2.642 13.781 -17.087 1.00 94.38 661 GLY A N 1
ATOM 4829 C CA . GLY A 1 661 ? 3.525 14.479 -16.145 1.00 94.38 661 GLY A CA 1
ATOM 4830 C C . GLY A 1 661 ? 4.991 14.047 -16.296 1.00 94.38 661 GLY A C 1
ATOM 4831 O O . GLY A 1 661 ? 5.488 13.894 -17.413 1.00 94.38 661 GLY A O 1
ATOM 4832 N N . THR A 1 662 ? 5.696 13.851 -15.181 1.00 96.12 662 THR A N 1
ATOM 4833 C CA . THR A 1 662 ? 7.085 13.349 -15.174 1.00 96.12 662 THR A CA 1
ATOM 4834 C C . THR A 1 662 ? 7.122 11.860 -14.846 1.00 96.12 662 THR A C 1
ATOM 4836 O O . THR A 1 662 ? 6.514 11.431 -13.867 1.00 96.12 662 THR A O 1
ATOM 4839 N N . LEU A 1 663 ? 7.870 11.086 -15.630 1.00 98.56 663 LEU A N 1
ATOM 4840 C CA . LEU A 1 663 ? 8.099 9.658 -15.433 1.00 98.56 663 LEU A CA 1
ATOM 4841 C C . LEU A 1 663 ? 9.593 9.361 -15.576 1.00 98.56 663 LEU A C 1
ATOM 4843 O O . LEU A 1 663 ? 10.158 9.557 -16.652 1.00 98.56 663 LEU A O 1
ATOM 4847 N N . ASN A 1 664 ? 10.206 8.878 -14.500 1.00 98.69 664 ASN A N 1
ATOM 4848 C CA . ASN A 1 664 ? 11.568 8.359 -14.473 1.00 98.69 664 ASN A CA 1
ATOM 4849 C C . ASN A 1 664 ? 11.494 6.854 -14.215 1.00 98.69 664 ASN A C 1
ATOM 4851 O O . ASN A 1 664 ? 10.869 6.431 -13.241 1.00 98.69 664 ASN A O 1
ATOM 4855 N N . ILE A 1 665 ? 12.101 6.064 -15.093 1.00 98.38 665 ILE A N 1
ATOM 4856 C CA . ILE A 1 665 ? 12.131 4.606 -15.023 1.00 98.38 665 ILE A CA 1
ATOM 4857 C C . ILE A 1 665 ? 13.574 4.136 -15.159 1.00 98.38 665 ILE A C 1
ATOM 4859 O O . ILE A 1 665 ? 14.262 4.530 -16.101 1.00 98.38 665 ILE A O 1
ATOM 4863 N N . GLU A 1 666 ? 13.987 3.256 -14.260 1.00 97.50 666 GLU A N 1
ATOM 4864 C CA . GLU A 1 666 ? 15.283 2.582 -14.248 1.00 97.50 666 GLU A CA 1
ATOM 4865 C C . GLU A 1 666 ? 15.060 1.108 -13.871 1.00 97.50 666 GLU A C 1
ATOM 4867 O O . GLU A 1 666 ? 14.087 0.805 -13.181 1.00 97.50 666 GLU A O 1
ATOM 4872 N N . ASP A 1 667 ? 15.889 0.199 -14.395 1.00 93.81 667 ASP A N 1
ATOM 4873 C CA . ASP A 1 667 ? 15.779 -1.258 -14.214 1.00 93.81 667 ASP A CA 1
ATOM 4874 C C . ASP A 1 667 ? 14.332 -1.772 -14.385 1.00 93.81 667 ASP A C 1
ATOM 4876 O O . ASP A 1 667 ? 13.633 -2.103 -13.430 1.00 93.81 667 ASP A O 1
ATOM 4880 N N . ALA A 1 668 ? 13.826 -1.790 -15.626 1.00 98.50 668 ALA A N 1
ATOM 4881 C CA . ALA A 1 668 ? 12.397 -2.016 -15.875 1.00 98.50 668 ALA A CA 1
ATOM 4882 C C . ALA A 1 668 ? 12.066 -2.917 -17.065 1.00 98.50 668 ALA A C 1
ATOM 4884 O O . ALA A 1 668 ? 12.690 -2.859 -18.125 1.00 98.50 668 ALA A O 1
ATOM 4885 N N . ARG A 1 669 ? 10.994 -3.700 -16.932 1.00 98.50 669 ARG A N 1
ATOM 4886 C CA . ARG A 1 669 ? 10.524 -4.642 -17.955 1.00 98.50 669 ARG A CA 1
ATOM 4887 C C . ARG A 1 669 ? 9.091 -4.331 -18.384 1.00 98.50 669 ARG A C 1
ATOM 4889 O O . ARG A 1 669 ? 8.168 -4.426 -17.585 1.00 98.50 669 ARG A O 1
ATOM 4896 N N . PHE A 1 670 ? 8.891 -4.061 -19.669 1.00 98.94 670 PHE A N 1
ATOM 4897 C CA . PHE A 1 670 ? 7.584 -3.902 -20.309 1.00 98.94 670 PHE A CA 1
ATOM 4898 C C . PHE A 1 670 ? 7.368 -5.036 -21.306 1.00 98.94 670 PHE A C 1
ATOM 4900 O O . PHE A 1 670 ? 7.926 -4.995 -22.402 1.00 98.94 670 PHE A O 1
ATOM 4907 N N . SER A 1 671 ? 6.565 -6.041 -20.951 1.00 98.75 671 SER A N 1
ATOM 4908 C CA . SER A 1 671 ? 6.321 -7.206 -21.813 1.00 98.75 671 SER A CA 1
ATOM 4909 C C . SER A 1 671 ? 4.853 -7.450 -22.155 1.00 98.75 671 SER A C 1
ATOM 4911 O O . SER A 1 671 ? 4.007 -7.510 -21.266 1.00 98.75 671 SER A O 1
ATOM 4913 N N . SER A 1 672 ? 4.547 -7.664 -23.436 1.00 98.75 672 SER A N 1
ATOM 4914 C CA . SER A 1 672 ? 3.202 -8.047 -23.911 1.00 98.75 672 SER A CA 1
ATOM 4915 C C . SER A 1 672 ? 2.075 -7.063 -23.544 1.00 98.75 672 SER A C 1
ATOM 4917 O O . SER A 1 672 ? 0.910 -7.454 -23.464 1.00 98.75 672 SER A O 1
ATOM 4919 N N . ASN A 1 673 ? 2.389 -5.786 -23.303 1.00 98.88 673 ASN A N 1
ATOM 4920 C CA . ASN A 1 673 ? 1.373 -4.759 -23.064 1.00 98.88 673 ASN A CA 1
ATOM 4921 C C . ASN A 1 673 ? 0.775 -4.297 -24.405 1.00 98.88 673 ASN A C 1
ATOM 4923 O O . ASN A 1 673 ? 1.459 -4.311 -25.435 1.00 98.88 673 ASN A O 1
ATOM 4927 N N . SER A 1 674 ? -0.499 -3.896 -24.425 1.00 98.75 674 SER A N 1
ATOM 4928 C CA . SER A 1 674 ? -1.171 -3.530 -25.679 1.00 98.75 674 SER A CA 1
ATOM 4929 C C . SER A 1 674 ? -2.129 -2.343 -25.593 1.00 98.75 674 SER A C 1
ATOM 4931 O O . SER A 1 674 ? -2.740 -2.074 -24.562 1.00 98.75 674 SER A O 1
ATOM 4933 N N . ALA A 1 675 ? -2.289 -1.620 -26.702 1.00 98.31 675 ALA A N 1
ATOM 4934 C CA . ALA A 1 675 ? -3.244 -0.517 -26.803 1.00 98.31 675 ALA A CA 1
ATOM 4935 C C . ALA A 1 675 ? -3.978 -0.511 -28.145 1.00 98.31 675 ALA A C 1
ATOM 4937 O O . ALA A 1 675 ? -3.400 -0.831 -29.178 1.00 98.31 675 ALA A O 1
ATOM 4938 N N . LEU A 1 676 ? -5.246 -0.089 -28.148 1.00 97.69 676 LEU A N 1
ATOM 4939 C CA . LEU A 1 676 ? -6.074 -0.061 -29.365 1.00 97.69 676 LEU A CA 1
ATOM 4940 C C . LEU A 1 676 ? -5.854 1.169 -30.267 1.00 97.69 676 LEU A C 1
ATOM 4942 O O . LEU A 1 676 ? -6.507 1.268 -31.305 1.00 97.69 676 LEU A O 1
ATOM 4946 N N . VAL A 1 677 ? -4.989 2.121 -29.887 1.00 96.44 677 VAL A N 1
ATOM 4947 C CA . VAL A 1 677 ? -4.684 3.315 -30.702 1.00 96.44 677 VAL A CA 1
ATOM 4948 C C . VAL A 1 677 ? -3.179 3.590 -30.783 1.00 96.44 677 VAL A C 1
ATOM 4950 O O . VAL A 1 677 ? -2.615 3.470 -31.864 1.00 96.44 677 VAL A O 1
ATOM 4953 N N . HIS A 1 678 ? -2.510 3.936 -29.677 1.00 95.94 678 HIS A N 1
ATOM 4954 C CA . HIS A 1 678 ? -1.065 4.229 -29.689 1.00 95.94 678 HIS A CA 1
ATOM 4955 C C . HIS A 1 678 ? -0.361 3.723 -28.425 1.00 95.94 678 HIS A C 1
ATOM 4957 O O . HIS A 1 678 ? -0.935 3.806 -27.336 1.00 95.94 678 HIS A O 1
ATOM 4963 N N . ALA A 1 679 ? 0.905 3.321 -28.566 1.00 97.88 679 ALA A N 1
ATOM 4964 C CA . ALA A 1 679 ? 1.782 2.809 -27.510 1.00 97.88 679 ALA A CA 1
ATOM 4965 C C . ALA A 1 679 ? 1.282 1.543 -26.804 1.00 97.88 679 ALA A C 1
ATOM 4967 O O . ALA A 1 679 ? 0.474 1.621 -25.873 1.00 97.88 679 ALA A O 1
ATOM 4968 N N . GLY A 1 680 ? 1.834 0.383 -27.168 1.00 98.00 680 GLY A N 1
ATOM 4969 C CA . GLY A 1 680 ? 1.565 -0.862 -26.447 1.00 98.00 680 GLY A CA 1
ATOM 4970 C C . GLY A 1 680 ? 2.031 -0.795 -24.991 1.00 98.00 680 GLY A C 1
ATOM 4971 O O . GLY A 1 680 ? 1.327 -1.268 -24.110 1.00 98.00 680 GLY A O 1
ATOM 4972 N N . ALA A 1 681 ? 3.143 -0.110 -24.704 1.00 98.75 681 ALA A N 1
ATOM 4973 C CA . ALA A 1 681 ? 3.631 0.146 -23.349 1.00 98.75 681 ALA A CA 1
ATOM 4974 C C . ALA A 1 681 ? 3.350 1.586 -22.877 1.00 98.75 681 ALA A C 1
ATOM 4976 O O . ALA A 1 681 ? 2.460 1.778 -22.048 1.00 98.75 681 ALA A O 1
ATOM 4977 N N . ILE A 1 682 ? 4.081 2.596 -23.374 1.00 98.81 682 ILE A N 1
ATOM 4978 C CA . ILE A 1 682 ? 4.090 3.960 -22.798 1.00 98.81 682 ILE A CA 1
ATOM 4979 C C . ILE A 1 682 ? 3.644 5.020 -23.811 1.00 98.81 682 ILE A C 1
ATOM 4981 O O . ILE A 1 682 ? 4.326 5.272 -24.805 1.00 98.81 682 ILE A O 1
ATOM 4985 N N . TYR A 1 683 ? 2.529 5.701 -23.534 1.00 98.25 683 TYR A N 1
ATOM 4986 C CA . TYR A 1 683 ? 2.105 6.882 -24.292 1.00 98.25 683 TYR A CA 1
ATOM 4987 C C . TYR A 1 683 ? 2.417 8.172 -23.530 1.00 98.25 683 TYR A C 1
ATOM 4989 O O . TYR A 1 683 ? 1.987 8.336 -22.389 1.00 98.25 683 TYR A O 1
ATOM 4997 N N . ALA A 1 684 ? 3.096 9.116 -24.183 1.00 96.44 684 ALA A N 1
ATOM 4998 C CA . ALA A 1 684 ? 3.426 10.428 -23.626 1.00 96.44 684 ALA A CA 1
ATOM 4999 C C . ALA A 1 684 ? 2.781 11.551 -24.473 1.00 96.44 684 ALA A C 1
ATOM 5001 O O . ALA A 1 684 ? 3.316 11.906 -25.530 1.00 96.44 684 ALA A O 1
ATOM 5002 N N . PRO A 1 685 ? 1.605 12.097 -24.090 1.00 94.12 685 PRO A N 1
ATOM 5003 C CA . PRO A 1 685 ? 0.941 13.173 -24.826 1.00 94.12 685 PRO A CA 1
ATOM 5004 C C . PRO A 1 685 ? 1.710 14.493 -24.814 1.00 94.12 685 PRO A C 1
ATOM 5006 O O . PRO A 1 685 ? 2.347 14.874 -23.836 1.00 94.12 685 PRO A O 1
ATOM 5009 N N . PHE A 1 686 ? 1.463 15.296 -25.849 1.00 89.50 686 PHE A N 1
ATOM 5010 C CA . PHE A 1 686 ? 1.701 16.729 -25.781 1.00 89.50 686 PHE A CA 1
ATOM 5011 C C . PHE A 1 686 ? 0.691 17.360 -24.810 1.00 89.50 686 PHE A C 1
ATOM 5013 O O . PHE A 1 686 ? -0.480 17.524 -25.154 1.00 89.50 686 PHE A O 1
ATOM 5020 N N . ASN A 1 687 ? 1.130 17.730 -23.606 1.00 82.19 687 ASN A N 1
ATOM 5021 C CA . ASN A 1 687 ? 0.285 18.397 -22.606 1.00 82.19 687 ASN A CA 1
ATOM 5022 C C . ASN A 1 687 ? 0.116 19.915 -22.862 1.00 82.19 687 ASN A C 1
ATOM 5024 O O . ASN A 1 687 ? -0.406 20.637 -22.017 1.00 82.19 687 ASN A O 1
ATOM 5028 N N . GLY A 1 688 ? 0.530 20.411 -24.035 1.00 65.06 688 GLY A N 1
ATOM 5029 C CA . GLY A 1 688 ? 0.237 21.765 -24.511 1.00 65.06 688 GLY A CA 1
ATOM 5030 C C . GLY A 1 688 ? 1.037 22.894 -23.866 1.00 65.06 688 GLY A C 1
ATOM 5031 O O . GLY A 1 688 ? 0.882 24.033 -24.302 1.00 65.06 688 GLY A O 1
ATOM 5032 N N . GLY A 1 689 ? 1.853 22.610 -22.845 1.00 59.28 689 GLY A N 1
ATOM 5033 C CA . GLY A 1 689 ? 2.377 23.657 -21.970 1.00 59.28 689 GLY A CA 1
ATOM 5034 C C . GLY A 1 689 ? 1.233 24.433 -21.314 1.00 59.28 689 GLY A C 1
ATOM 5035 O O . GLY A 1 689 ? 1.155 25.655 -21.455 1.00 59.28 689 GLY A O 1
ATOM 5036 N N . ILE A 1 690 ? 0.310 23.718 -20.650 1.00 63.62 690 ILE A N 1
ATOM 5037 C CA . ILE A 1 690 ? -0.642 24.331 -19.707 1.00 63.62 690 ILE A CA 1
ATOM 5038 C C . ILE A 1 690 ? 0.153 25.294 -18.820 1.00 63.62 690 ILE A C 1
ATOM 5040 O O . ILE A 1 690 ? 1.226 24.926 -18.345 1.00 63.62 690 ILE A O 1
ATOM 5044 N N . SER A 1 691 ? -0.348 26.523 -18.634 1.00 63.91 691 SER A N 1
ATOM 5045 C CA . SER A 1 691 ? 0.348 27.542 -17.837 1.00 63.91 691 SER A CA 1
ATOM 5046 C C . SER A 1 691 ? 0.820 26.938 -16.520 1.00 63.91 691 SER A C 1
ATOM 5048 O O . SER A 1 691 ? 0.033 26.301 -15.821 1.00 63.91 691 SER A O 1
ATOM 5050 N N . ASP A 1 692 ? 2.104 27.132 -16.227 1.00 72.88 692 ASP A N 1
ATOM 5051 C CA . ASP A 1 692 ? 2.754 26.706 -14.987 1.00 72.88 692 ASP A CA 1
ATOM 5052 C C . ASP A 1 692 ? 2.940 25.175 -14.816 1.00 72.88 692 ASP A C 1
ATOM 5054 O O . ASP A 1 692 ? 3.424 24.741 -13.772 1.00 72.88 692 ASP A O 1
ATOM 5058 N N . ILE A 1 693 ? 2.672 24.357 -15.850 1.00 73.19 693 ILE A N 1
ATOM 5059 C CA . ILE A 1 693 ? 2.984 22.912 -15.887 1.00 73.19 693 ILE A CA 1
ATOM 5060 C C . ILE A 1 693 ? 4.079 22.616 -16.939 1.00 73.19 693 ILE A C 1
ATOM 5062 O O . ILE A 1 693 ? 3.917 22.981 -18.109 1.00 73.19 693 ILE A O 1
ATOM 5066 N N . PRO A 1 694 ? 5.189 21.936 -16.578 1.00 78.31 694 PRO A N 1
ATOM 5067 C CA . PRO A 1 694 ? 6.209 21.490 -17.533 1.00 78.31 694 PRO A CA 1
ATOM 5068 C C . PRO A 1 694 ? 5.675 20.543 -18.621 1.00 78.31 694 PRO A C 1
ATOM 5070 O O . PRO A 1 694 ? 4.684 19.837 -18.437 1.00 78.31 694 PRO A O 1
ATOM 5073 N N . LEU A 1 695 ? 6.374 20.471 -19.761 1.00 84.56 695 LEU A N 1
ATOM 5074 C CA . LEU A 1 695 ? 6.106 19.440 -20.770 1.00 84.56 695 LEU A CA 1
ATOM 5075 C C . LEU A 1 695 ? 6.368 18.048 -20.188 1.00 84.56 695 LEU A C 1
ATOM 5077 O O . LEU A 1 695 ? 7.400 17.846 -19.551 1.00 84.56 695 LEU A O 1
ATOM 5081 N N . ALA A 1 696 ? 5.476 17.096 -20.468 1.00 89.94 696 ALA A N 1
ATOM 5082 C CA . ALA A 1 696 ? 5.583 15.727 -19.972 1.00 89.94 696 ALA A CA 1
ATOM 5083 C C . ALA A 1 696 ? 6.938 15.086 -20.337 1.00 89.94 696 ALA A C 1
ATOM 5085 O O . ALA A 1 696 ? 7.295 15.022 -21.519 1.00 89.94 696 ALA A O 1
ATOM 5086 N N . GLN A 1 697 ? 7.677 14.620 -19.329 1.00 94.62 697 GLN A N 1
ATOM 5087 C CA . GLN A 1 697 ? 8.999 14.002 -19.471 1.00 94.62 697 GLN A CA 1
ATOM 5088 C C . GLN A 1 697 ? 8.886 12.493 -19.274 1.00 94.62 697 GLN A C 1
ATOM 5090 O O . GLN A 1 697 ? 8.282 12.051 -18.296 1.00 94.62 697 GLN A O 1
ATOM 5095 N N . THR A 1 698 ? 9.489 11.715 -20.170 1.00 98.38 698 THR A N 1
ATOM 5096 C CA . THR A 1 698 ? 9.628 10.260 -20.034 1.00 98.38 698 THR A CA 1
ATOM 5097 C C . THR A 1 698 ? 11.106 9.902 -20.138 1.00 98.38 698 THR A C 1
ATOM 5099 O O . THR A 1 698 ? 11.675 9.956 -21.225 1.00 98.38 698 THR A O 1
ATOM 5102 N N . ASN A 1 699 ? 11.728 9.566 -19.012 1.00 98.56 699 ASN A N 1
ATOM 5103 C CA . ASN A 1 699 ? 13.132 9.175 -18.919 1.00 98.56 699 ASN A CA 1
ATOM 5104 C C . ASN A 1 699 ? 13.201 7.678 -18.607 1.00 98.56 699 ASN A C 1
ATOM 5106 O O . ASN A 1 699 ? 12.562 7.221 -17.660 1.00 98.56 699 ASN A O 1
ATOM 5110 N N . VAL A 1 700 ? 13.941 6.921 -19.414 1.00 98.75 700 VAL A N 1
ATOM 5111 C CA . VAL A 1 700 ? 14.013 5.457 -19.352 1.00 98.75 700 VAL A CA 1
ATOM 5112 C C . VAL A 1 700 ? 15.474 5.023 -19.385 1.00 98.75 700 VAL A C 1
ATOM 5114 O O . VAL A 1 700 ? 16.192 5.352 -20.330 1.00 98.75 700 VAL A O 1
ATOM 5117 N N . LYS A 1 701 ? 15.904 4.271 -18.375 1.00 98.12 701 LYS A N 1
ATOM 5118 C CA . LYS A 1 701 ? 17.239 3.674 -18.274 1.00 98.12 701 LYS A CA 1
ATOM 5119 C C . LYS A 1 701 ? 17.137 2.169 -18.022 1.00 98.12 701 LYS A C 1
ATOM 5121 O O . LYS A 1 701 ? 16.182 1.722 -17.396 1.00 98.12 701 LYS A O 1
ATOM 5126 N N . GLN A 1 702 ? 18.125 1.405 -18.492 1.00 97.31 702 GLN A N 1
ATOM 5127 C CA . GLN A 1 702 ? 18.341 -0.003 -18.104 1.00 97.31 702 GLN A CA 1
ATOM 5128 C C . GLN A 1 702 ? 17.091 -0.894 -18.270 1.00 97.31 702 GLN A C 1
ATOM 5130 O O . GLN A 1 702 ? 16.778 -1.751 -17.447 1.00 97.31 702 GLN A O 1
ATOM 5135 N N . ALA A 1 703 ? 16.338 -0.667 -19.350 1.00 98.75 703 ALA A N 1
ATOM 5136 C CA . ALA A 1 703 ? 15.019 -1.258 -19.535 1.00 98.75 703 ALA A CA 1
ATOM 5137 C C . ALA A 1 703 ? 14.938 -2.241 -20.713 1.00 98.75 703 ALA A C 1
ATOM 5139 O O . ALA A 1 703 ? 15.736 -2.215 -21.653 1.00 98.75 703 ALA A O 1
ATOM 5140 N N . LEU A 1 704 ? 13.903 -3.079 -20.682 1.00 98.81 704 LEU A N 1
ATOM 5141 C CA . LEU A 1 704 ? 13.534 -4.013 -21.739 1.00 98.81 704 LEU A CA 1
ATOM 5142 C C . LEU A 1 704 ? 12.065 -3.826 -22.125 1.00 98.81 704 LEU A C 1
ATOM 5144 O O . LEU A 1 704 ? 11.168 -4.071 -21.319 1.00 98.81 704 LEU A O 1
ATOM 5148 N N . PHE A 1 705 ? 11.822 -3.457 -23.378 1.00 98.94 705 PHE A N 1
ATOM 5149 C CA . PHE A 1 705 ? 10.496 -3.421 -23.990 1.00 98.94 705 PHE A CA 1
ATOM 5150 C C . PHE A 1 705 ? 10.382 -4.579 -24.971 1.00 98.94 705 PHE A C 1
ATOM 5152 O O . PHE A 1 705 ? 11.044 -4.565 -26.008 1.00 98.94 705 PHE A O 1
ATOM 5159 N N . GLU A 1 706 ? 9.542 -5.566 -24.672 1.00 98.62 706 GLU A N 1
ATOM 5160 C CA . GLU A 1 706 ? 9.342 -6.720 -25.546 1.00 98.62 706 GLU A CA 1
ATOM 5161 C C . GLU A 1 706 ? 7.876 -7.031 -25.855 1.00 98.62 706 GLU A C 1
ATOM 5163 O O . GLU A 1 706 ? 7.003 -6.905 -24.996 1.00 98.62 706 GLU A O 1
ATOM 5168 N N . LEU A 1 707 ? 7.599 -7.497 -27.076 1.00 98.62 707 LEU A N 1
ATOM 5169 C CA . LEU A 1 707 ? 6.283 -8.026 -27.480 1.00 98.62 707 LEU A CA 1
ATOM 5170 C C . LEU A 1 707 ? 5.100 -7.050 -27.287 1.00 98.62 707 LEU A C 1
ATOM 5172 O O . LEU A 1 707 ? 3.938 -7.459 -27.340 1.00 98.62 707 LEU A O 1
ATOM 5176 N N . ASN A 1 708 ? 5.359 -5.758 -27.060 1.00 98.88 708 ASN A N 1
ATOM 5177 C CA . ASN A 1 708 ? 4.304 -4.766 -26.878 1.00 98.88 708 ASN A CA 1
ATOM 5178 C C . ASN A 1 708 ? 3.668 -4.448 -28.238 1.00 98.88 708 ASN A C 1
ATOM 5180 O O . ASN A 1 708 ? 4.364 -4.395 -29.255 1.00 98.88 708 ASN A O 1
ATOM 5184 N N . THR A 1 709 ? 2.344 -4.280 -28.268 1.00 98.69 709 THR A N 1
ATOM 5185 C CA . THR A 1 709 ? 1.578 -4.176 -29.523 1.00 98.69 709 THR A CA 1
ATOM 5186 C C . THR A 1 709 ? 0.585 -3.014 -29.513 1.00 98.69 709 THR A C 1
ATOM 5188 O O . THR A 1 709 ? -0.248 -2.899 -28.613 1.00 98.69 709 THR A O 1
ATOM 5191 N N . ALA A 1 710 ? 0.604 -2.180 -30.551 1.00 98.31 710 ALA A N 1
ATOM 5192 C CA . ALA A 1 710 ? -0.416 -1.157 -30.804 1.00 98.31 710 ALA A CA 1
ATOM 5193 C C . ALA A 1 710 ? -0.539 -0.876 -32.313 1.00 98.31 710 ALA A C 1
ATOM 5195 O O . ALA A 1 710 ? 0.313 -1.317 -33.077 1.00 98.31 710 ALA A O 1
ATOM 5196 N N . PRO A 1 711 ? -1.551 -0.125 -32.784 1.00 97.62 711 PRO A N 1
ATOM 5197 C CA . PRO A 1 711 ? -1.556 0.355 -34.162 1.00 97.62 711 PRO A CA 1
ATOM 5198 C C . PRO A 1 711 ? -0.322 1.203 -34.492 1.00 97.62 711 PRO A C 1
ATOM 5200 O O . PRO A 1 711 ? 0.329 0.929 -35.493 1.00 97.62 711 PRO A O 1
ATOM 5203 N N . ASP A 1 712 ? 0.060 2.148 -33.624 1.00 95.75 712 ASP A N 1
ATOM 5204 C CA . ASP A 1 712 ? 1.271 2.963 -33.802 1.00 95.75 712 ASP A CA 1
ATOM 5205 C C . ASP A 1 712 ? 2.124 3.044 -32.525 1.00 95.75 712 ASP A C 1
ATOM 5207 O O . ASP A 1 712 ? 1.597 3.199 -31.416 1.00 95.75 712 ASP A O 1
ATOM 5211 N N . GLY A 1 713 ? 3.449 2.999 -32.687 1.00 96.50 713 GLY A N 1
ATOM 5212 C CA . GLY A 1 713 ? 4.432 2.946 -31.609 1.00 96.50 713 GLY A CA 1
ATOM 5213 C C . GLY A 1 713 ? 4.294 1.651 -30.818 1.00 96.50 713 GLY A C 1
ATOM 5214 O O . GLY A 1 713 ? 3.723 1.679 -29.733 1.00 96.50 713 GLY A O 1
ATOM 5215 N N . GLY A 1 714 ? 4.762 0.514 -31.343 1.00 97.88 714 GLY A N 1
ATOM 5216 C CA . GLY A 1 714 ? 4.461 -0.803 -30.754 1.00 97.88 714 GLY A CA 1
ATOM 5217 C C . GLY A 1 714 ? 4.784 -0.892 -29.257 1.00 97.88 714 GLY A C 1
ATOM 5218 O O . GLY A 1 714 ? 3.956 -1.354 -28.474 1.00 97.88 714 GLY A O 1
ATOM 5219 N N . ALA A 1 715 ? 5.907 -0.308 -28.824 1.00 98.62 715 ALA A N 1
ATOM 5220 C CA . ALA A 1 715 ? 6.200 -0.055 -27.413 1.00 98.62 715 ALA A CA 1
ATOM 5221 C C . ALA A 1 715 ? 5.806 1.365 -26.967 1.00 98.62 715 ALA A C 1
ATOM 5223 O O . ALA A 1 715 ? 5.011 1.523 -26.039 1.00 98.62 715 ALA A O 1
ATOM 5224 N N . ILE A 1 716 ? 6.366 2.406 -27.588 1.00 98.81 716 ILE A N 1
ATOM 5225 C CA . ILE A 1 716 ? 6.270 3.792 -27.105 1.00 98.81 716 ILE A CA 1
ATOM 5226 C C . ILE A 1 716 ? 5.737 4.711 -28.205 1.00 98.81 716 ILE A C 1
ATOM 5228 O O . ILE A 1 716 ? 6.168 4.655 -29.354 1.00 98.81 716 ILE A O 1
ATOM 5232 N N . SER A 1 717 ? 4.845 5.631 -27.843 1.00 97.88 717 SER A N 1
ATOM 5233 C CA . SER A 1 717 ? 4.478 6.761 -28.700 1.00 97.88 717 SER A CA 1
ATOM 5234 C C . SER A 1 717 ? 4.595 8.060 -27.908 1.00 97.88 717 SER A C 1
ATOM 5236 O O . SER A 1 717 ? 3.908 8.259 -26.903 1.00 97.88 717 SER A O 1
ATOM 5238 N N . VAL A 1 718 ? 5.498 8.937 -28.354 1.00 96.50 718 VAL A N 1
ATOM 5239 C CA . VAL A 1 718 ? 5.828 10.205 -27.694 1.00 96.50 718 VAL A CA 1
ATOM 5240 C C . VAL A 1 718 ? 5.422 11.398 -28.549 1.00 96.50 718 VAL A C 1
ATOM 5242 O O . VAL A 1 718 ? 5.754 11.504 -29.728 1.00 96.50 718 VAL A O 1
ATOM 5245 N N . ASN A 1 719 ? 4.731 12.341 -27.919 1.00 94.44 719 ASN A N 1
ATOM 5246 C CA . ASN A 1 719 ? 4.373 13.651 -28.455 1.00 94.44 719 ASN A CA 1
ATOM 5247 C C . ASN A 1 719 ? 4.850 14.784 -27.509 1.00 94.44 719 ASN A C 1
ATOM 5249 O O . ASN A 1 719 ? 4.437 15.928 -27.656 1.00 94.44 719 ASN A O 1
ATOM 5253 N N . SER A 1 720 ? 5.699 14.454 -26.530 1.00 94.12 720 SER A N 1
ATOM 5254 C CA . SER A 1 720 ? 6.391 15.362 -25.604 1.00 94.12 720 SER A CA 1
ATOM 5255 C C . SER A 1 720 ? 7.899 15.046 -25.587 1.00 94.12 720 SER A C 1
ATOM 5257 O O . SER A 1 720 ? 8.484 14.975 -26.662 1.00 94.12 720 SER A O 1
ATOM 5259 N N . VAL A 1 721 ? 8.555 14.854 -24.436 1.00 95.56 721 VAL A N 1
ATOM 5260 C CA . VAL A 1 721 ? 9.980 14.479 -24.366 1.00 95.56 721 VAL A CA 1
ATOM 5261 C C . VAL A 1 721 ? 10.148 13.011 -23.970 1.00 95.56 721 VAL A C 1
ATOM 5263 O O . VAL A 1 721 ? 9.524 12.543 -23.014 1.00 95.56 721 VAL A O 1
ATOM 5266 N N . LEU A 1 722 ? 11.018 12.306 -24.697 1.00 98.31 722 LEU A N 1
ATOM 5267 C CA . LEU A 1 722 ? 11.465 10.942 -24.421 1.00 98.31 722 LEU A CA 1
ATOM 5268 C C . LEU A 1 722 ? 12.998 10.892 -24.412 1.00 98.31 722 LEU A C 1
ATOM 5270 O O . LEU A 1 722 ? 13.639 11.237 -25.402 1.00 98.31 722 LEU A O 1
ATOM 5274 N N . ASN A 1 723 ? 13.574 10.399 -23.325 1.00 98.62 723 ASN A N 1
ATOM 5275 C CA . ASN A 1 723 ? 15.005 10.168 -23.173 1.00 98.62 723 ASN A CA 1
ATOM 5276 C C . ASN A 1 723 ? 15.215 8.692 -22.833 1.00 98.62 723 ASN A C 1
ATOM 5278 O O . ASN A 1 723 ? 14.602 8.198 -21.886 1.00 98.62 723 ASN A O 1
ATOM 5282 N N . VAL A 1 724 ? 16.040 7.987 -23.607 1.00 98.88 724 VAL A N 1
ATOM 5283 C CA . VAL A 1 724 ? 16.262 6.544 -23.442 1.00 98.88 724 VAL A CA 1
ATOM 5284 C C . VAL A 1 724 ? 17.749 6.218 -23.439 1.00 98.88 724 VAL A C 1
ATOM 5286 O O . VAL A 1 724 ? 18.472 6.590 -24.365 1.00 98.88 724 VAL A O 1
ATOM 5289 N N . GLU A 1 725 ? 18.181 5.479 -22.422 1.00 98.50 725 GLU A N 1
ATOM 5290 C CA . GLU A 1 725 ? 19.565 5.057 -22.216 1.00 98.50 725 GLU A CA 1
ATOM 5291 C C . GLU A 1 725 ? 19.658 3.567 -21.863 1.00 98.50 725 GLU A C 1
ATOM 5293 O O . GLU A 1 725 ? 18.779 3.046 -21.176 1.00 98.50 725 GLU A O 1
ATOM 5298 N N . ASN A 1 726 ? 20.707 2.864 -22.313 1.00 97.62 726 ASN A N 1
ATOM 5299 C CA . ASN A 1 726 ? 20.979 1.463 -21.938 1.00 97.62 726 ASN A CA 1
ATOM 5300 C C . ASN A 1 726 ? 19.736 0.548 -22.035 1.00 97.62 726 ASN A C 1
ATOM 5302 O O . ASN A 1 726 ? 19.428 -0.190 -21.108 1.00 97.62 726 ASN A O 1
ATOM 5306 N N . THR A 1 727 ? 18.955 0.644 -23.114 1.00 98.81 727 THR A N 1
ATOM 5307 C CA . THR A 1 727 ? 17.623 0.009 -23.197 1.00 98.81 727 THR A CA 1
ATOM 5308 C C . THR A 1 727 ? 17.475 -0.838 -24.456 1.00 98.81 727 THR A C 1
ATOM 5310 O O . THR A 1 727 ? 17.832 -0.399 -25.555 1.00 98.81 727 THR A O 1
ATOM 5313 N N . THR A 1 728 ? 16.895 -2.030 -24.308 1.00 98.81 728 THR A N 1
ATOM 5314 C CA . THR A 1 728 ? 16.573 -2.941 -25.414 1.00 98.81 728 THR A CA 1
ATOM 5315 C C . THR A 1 728 ? 15.085 -2.889 -25.772 1.00 98.81 728 THR A C 1
ATOM 5317 O O . THR A 1 728 ? 14.215 -2.978 -24.908 1.00 98.81 728 THR A O 1
ATOM 5320 N N . PHE A 1 729 ? 14.792 -2.808 -27.069 1.00 98.88 729 PHE A N 1
ATOM 5321 C CA . PHE A 1 729 ? 13.470 -2.985 -27.665 1.00 98.88 729 PHE A CA 1
ATOM 5322 C C . PHE A 1 729 ? 13.496 -4.230 -28.556 1.00 98.88 729 PHE A C 1
ATOM 5324 O O . PHE A 1 729 ? 14.107 -4.198 -29.628 1.00 98.88 729 PHE A O 1
ATOM 5331 N N . ASP A 1 730 ? 12.836 -5.307 -28.133 1.00 98.69 730 ASP A N 1
ATOM 5332 C CA . ASP A 1 730 ? 12.792 -6.584 -28.856 1.00 98.69 730 ASP A CA 1
ATOM 5333 C C . ASP A 1 730 ? 11.370 -6.950 -29.307 1.00 98.69 730 ASP A C 1
ATOM 5335 O O . ASP A 1 730 ? 10.437 -6.948 -28.511 1.00 98.69 730 ASP A O 1
ATOM 5339 N N . ALA A 1 731 ? 11.181 -7.303 -30.576 1.00 98.12 731 ALA A N 1
ATOM 5340 C CA . ALA A 1 731 ? 9.934 -7.905 -31.069 1.00 98.12 731 ALA A CA 1
ATOM 5341 C C . ALA A 1 731 ? 8.624 -7.134 -30.754 1.00 98.12 731 ALA A C 1
ATOM 5343 O O . ALA A 1 731 ? 7.560 -7.743 -30.627 1.00 98.12 731 ALA A O 1
ATOM 5344 N N . ASN A 1 732 ? 8.668 -5.802 -30.628 1.00 98.75 732 ASN A N 1
ATOM 5345 C CA . ASN A 1 732 ? 7.467 -4.968 -30.504 1.00 98.75 732 ASN A CA 1
ATOM 5346 C C . ASN A 1 732 ? 6.807 -4.770 -31.881 1.00 98.75 732 ASN A C 1
ATOM 5348 O O . ASN A 1 732 ? 7.489 -4.757 -32.909 1.00 98.75 732 ASN A O 1
ATOM 5352 N N . LEU A 1 733 ? 5.481 -4.634 -31.906 1.00 98.44 733 LEU A N 1
ATOM 5353 C CA . LEU A 1 733 ? 4.679 -4.667 -33.131 1.00 98.44 733 LEU A CA 1
ATOM 5354 C C . LEU A 1 733 ? 3.802 -3.416 -33.277 1.00 98.44 733 LEU A C 1
ATOM 5356 O O . LEU A 1 733 ? 2.954 -3.135 -32.426 1.00 98.44 733 LEU A O 1
ATOM 5360 N N . ALA A 1 734 ? 3.958 -2.720 -34.402 1.00 97.81 734 ALA A N 1
ATOM 5361 C CA . ALA A 1 734 ? 3.039 -1.695 -34.883 1.00 97.81 734 ALA A CA 1
ATOM 5362 C C . ALA A 1 734 ? 2.290 -2.185 -36.137 1.00 97.81 734 ALA A C 1
ATOM 5364 O O . ALA A 1 734 ? 2.906 -2.697 -37.069 1.00 97.81 734 ALA A O 1
ATOM 5365 N N . GLU A 1 735 ? 0.970 -1.996 -36.225 1.00 94.62 735 GLU A N 1
ATOM 5366 C CA . GLU A 1 735 ? 0.255 -2.254 -37.493 1.00 94.62 735 GLU A CA 1
ATOM 5367 C C . GLU A 1 735 ? 0.575 -1.178 -38.551 1.00 94.62 735 GLU A C 1
ATOM 5369 O O . GLU A 1 735 ? 0.659 -1.464 -39.748 1.00 94.62 735 GLU A O 1
ATOM 5374 N N . GLY A 1 736 ? 0.765 0.063 -38.104 1.00 93.38 736 GLY A N 1
ATOM 5375 C CA . GLY A 1 736 ? 1.107 1.241 -38.889 1.00 93.38 736 GLY A CA 1
ATOM 5376 C C . GLY A 1 736 ? 2.552 1.672 -38.663 1.00 93.38 736 GLY A C 1
ATOM 5377 O O . GLY A 1 736 ? 3.461 1.247 -39.381 1.00 93.38 736 GLY A O 1
ATOM 5378 N N . ASP A 1 737 ? 2.755 2.553 -37.690 1.00 93.69 737 ASP A N 1
ATOM 5379 C CA . ASP A 1 737 ? 3.930 3.421 -37.636 1.00 93.69 737 ASP A CA 1
ATOM 5380 C C . ASP A 1 737 ? 4.833 3.179 -36.415 1.00 93.69 737 ASP A C 1
ATOM 5382 O O . ASP A 1 737 ? 4.383 3.304 -35.281 1.00 93.69 737 ASP A O 1
ATOM 5386 N N . GLY A 1 738 ? 6.131 2.932 -36.634 1.00 94.62 738 GLY A N 1
ATOM 5387 C CA . GLY A 1 738 ? 7.151 2.852 -35.578 1.00 94.62 738 GLY A CA 1
ATOM 5388 C C . GLY A 1 738 ? 7.073 1.566 -34.750 1.00 94.62 738 GLY A C 1
ATOM 5389 O O . GLY A 1 738 ? 6.417 1.537 -33.710 1.00 94.62 738 GLY A O 1
ATOM 5390 N N . GLY A 1 739 ? 7.763 0.508 -35.187 1.00 96.06 739 GLY A N 1
ATOM 5391 C CA . GLY A 1 739 ? 7.602 -0.845 -34.620 1.00 96.06 739 GLY A CA 1
ATOM 5392 C C . GLY A 1 739 ? 7.907 -0.930 -33.126 1.00 96.06 739 GLY A C 1
ATOM 5393 O O . GLY A 1 739 ? 7.162 -1.548 -32.373 1.00 96.06 739 GLY A O 1
ATOM 5394 N N . ALA A 1 740 ? 8.933 -0.210 -32.667 1.00 98.25 740 ALA A N 1
ATOM 5395 C CA . ALA A 1 740 ? 9.146 0.063 -31.250 1.00 98.25 740 ALA A CA 1
ATOM 5396 C C . ALA A 1 740 ? 8.645 1.460 -30.856 1.00 98.25 740 ALA A C 1
ATOM 5398 O O . ALA A 1 740 ? 7.864 1.577 -29.912 1.00 98.25 740 ALA A O 1
ATOM 5399 N N . ILE A 1 741 ? 9.089 2.517 -31.551 1.00 98.75 741 ILE A N 1
ATOM 5400 C CA . ILE A 1 741 ? 8.843 3.910 -31.141 1.00 98.75 741 ILE A CA 1
ATOM 5401 C C . ILE A 1 741 ? 8.233 4.744 -32.275 1.00 98.75 741 ILE A C 1
ATOM 5403 O O . ILE A 1 741 ? 8.797 4.844 -33.365 1.00 98.75 741 ILE A O 1
ATOM 5407 N N . LEU A 1 742 ? 7.136 5.445 -31.978 1.00 97.81 742 LEU A N 1
ATOM 5408 C CA . LEU A 1 742 ? 6.638 6.564 -32.781 1.00 97.81 742 LEU A CA 1
ATOM 5409 C C . LEU A 1 742 ? 6.963 7.902 -32.102 1.00 97.81 742 LEU A C 1
ATOM 5411 O O . LEU A 1 742 ? 6.455 8.203 -31.020 1.00 97.81 742 LEU A O 1
ATOM 5415 N N . VAL A 1 743 ? 7.723 8.756 -32.787 1.00 97.31 743 VAL A N 1
ATOM 5416 C CA . VAL A 1 743 ? 7.910 10.168 -32.430 1.00 97.31 743 VAL A CA 1
ATOM 5417 C C . VAL A 1 743 ? 6.900 11.008 -33.214 1.00 97.31 743 VAL A C 1
ATOM 5419 O O . VAL A 1 743 ? 7.054 11.246 -34.411 1.00 97.31 743 VAL A O 1
ATOM 5422 N N . SER A 1 744 ? 5.827 11.422 -32.540 1.00 93.62 744 SER A N 1
ATOM 5423 C CA . SER A 1 744 ? 4.721 12.211 -33.105 1.00 93.62 744 SER A CA 1
ATOM 5424 C C . SER A 1 744 ? 5.090 13.682 -33.349 1.00 93.62 744 SER A C 1
ATOM 5426 O O . SER A 1 744 ? 6.165 14.146 -32.977 1.00 93.62 744 SER A O 1
ATOM 5428 N N . ALA A 1 745 ? 4.165 14.449 -33.934 1.00 90.31 745 ALA A N 1
ATOM 5429 C CA . ALA A 1 745 ? 4.372 15.823 -34.397 1.00 90.31 745 ALA A CA 1
ATOM 5430 C C . ALA A 1 745 ? 5.025 16.836 -33.422 1.00 90.31 745 ALA A C 1
ATOM 5432 O O . ALA A 1 745 ? 5.613 17.804 -33.898 1.00 90.31 745 ALA A O 1
ATOM 5433 N N . ASN A 1 746 ? 4.936 16.670 -32.098 1.00 90.69 746 ASN A N 1
ATOM 5434 C CA . ASN A 1 746 ? 5.616 17.532 -31.109 1.00 90.69 746 ASN A CA 1
ATOM 5435 C C . ASN A 1 746 ? 6.596 16.747 -30.218 1.00 90.69 746 ASN A C 1
ATOM 5437 O O . ASN A 1 746 ? 7.053 17.266 -29.202 1.00 90.69 746 ASN A O 1
ATOM 5441 N N . GLY A 1 747 ? 6.883 15.494 -30.580 1.00 94.00 747 GLY A N 1
ATOM 5442 C CA . GLY A 1 747 ? 7.789 14.614 -29.859 1.00 94.00 747 GLY A CA 1
ATOM 5443 C C . GLY A 1 747 ? 9.255 14.977 -30.091 1.00 94.00 747 GLY A C 1
ATOM 5444 O O . GLY A 1 747 ? 9.682 15.144 -31.233 1.00 94.00 747 GLY A O 1
ATOM 5445 N N . ALA A 1 748 ? 10.027 15.043 -29.014 1.00 94.56 748 ALA A N 1
ATOM 5446 C CA . ALA A 1 748 ? 11.480 15.105 -29.024 1.00 94.56 748 ALA A CA 1
ATOM 5447 C C . ALA A 1 748 ? 12.020 13.838 -28.351 1.00 94.56 748 ALA A C 1
ATOM 5449 O O . ALA A 1 748 ? 11.777 13.620 -27.163 1.00 94.56 748 ALA A O 1
ATOM 5450 N N . ALA A 1 749 ? 12.719 12.997 -29.111 1.00 97.69 749 ALA A N 1
ATOM 5451 C CA . ALA A 1 749 ? 13.294 11.749 -28.623 1.00 97.69 749 ALA A CA 1
ATOM 5452 C C . ALA A 1 749 ? 14.828 11.772 -28.688 1.00 97.69 749 ALA A C 1
ATOM 5454 O O . ALA A 1 749 ? 15.396 12.087 -29.737 1.00 97.69 749 ALA A O 1
ATOM 5455 N N . THR A 1 750 ? 15.487 11.383 -27.597 1.00 98.44 750 THR A N 1
ATOM 5456 C CA . THR A 1 750 ? 16.940 11.165 -27.538 1.00 98.44 750 THR A CA 1
ATOM 5457 C C . THR A 1 750 ? 17.225 9.725 -27.125 1.00 98.44 750 THR A C 1
ATOM 5459 O O . THR A 1 750 ? 16.761 9.285 -26.075 1.00 98.44 750 THR A O 1
ATOM 5462 N N . LEU A 1 751 ? 17.979 8.997 -27.949 1.00 98.75 751 LEU A N 1
ATOM 5463 C CA . LEU A 1 751 ? 18.339 7.592 -27.746 1.00 98.75 751 LEU A CA 1
ATOM 5464 C C . LEU A 1 751 ? 19.866 7.461 -27.626 1.00 98.75 751 LEU A C 1
ATOM 5466 O O . LEU A 1 751 ? 20.592 7.951 -28.494 1.00 98.75 751 LEU A O 1
ATOM 5470 N N . ASN A 1 752 ? 20.363 6.804 -26.580 1.00 98.50 752 ASN A N 1
ATOM 5471 C CA . ASN A 1 752 ? 21.794 6.585 -26.350 1.00 98.50 752 ASN A CA 1
ATOM 5472 C C . ASN A 1 752 ? 22.038 5.162 -25.827 1.00 98.50 752 ASN A C 1
ATOM 5474 O O . ASN A 1 752 ? 21.321 4.717 -24.939 1.00 98.50 752 ASN A O 1
ATOM 5478 N N . PHE A 1 753 ? 23.012 4.422 -26.368 1.00 98.38 753 PHE A N 1
ATOM 5479 C CA . PHE A 1 753 ? 23.234 3.011 -25.992 1.00 98.38 753 PHE A CA 1
ATOM 5480 C C . PHE A 1 753 ? 21.943 2.174 -25.992 1.00 98.38 753 PHE A C 1
ATOM 5482 O O . PHE A 1 753 ? 21.619 1.475 -25.037 1.00 98.38 753 PHE A O 1
ATOM 5489 N N . THR A 1 754 ? 21.161 2.268 -27.065 1.00 98.75 754 THR A N 1
ATOM 5490 C CA . THR A 1 754 ? 19.915 1.502 -27.219 1.00 98.75 754 THR A CA 1
ATOM 5491 C C . THR A 1 754 ? 20.074 0.387 -28.245 1.00 98.75 754 THR A C 1
ATOM 5493 O O . THR A 1 754 ? 20.849 0.512 -29.194 1.00 98.75 754 THR A O 1
ATOM 5496 N N . THR A 1 755 ? 19.347 -0.713 -28.059 1.00 98.75 755 THR A N 1
ATOM 5497 C CA . THR A 1 755 ? 19.343 -1.858 -28.980 1.00 98.75 755 THR A CA 1
ATOM 5498 C C . THR A 1 755 ? 17.924 -2.112 -29.469 1.00 98.75 755 THR A C 1
ATOM 5500 O O . THR A 1 755 ? 17.036 -2.379 -28.669 1.00 98.75 755 THR A O 1
ATOM 5503 N N . PHE A 1 756 ? 17.702 -2.070 -30.780 1.00 98.75 756 PHE A N 1
ATOM 5504 C CA . PHE A 1 756 ? 16.424 -2.390 -31.415 1.00 98.75 756 PHE A CA 1
ATOM 5505 C C . PHE A 1 756 ? 16.577 -3.642 -32.275 1.00 98.75 756 PHE A C 1
ATOM 5507 O O . PHE A 1 756 ? 17.302 -3.607 -33.278 1.00 98.75 756 PHE A O 1
ATOM 5514 N N . ALA A 1 757 ? 15.864 -4.709 -31.914 1.00 98.12 757 ALA A N 1
ATOM 5515 C CA . ALA A 1 757 ? 15.846 -5.983 -32.625 1.00 98.12 757 ALA A CA 1
ATOM 5516 C C . ALA A 1 757 ? 14.423 -6.517 -32.827 1.00 98.12 757 ALA A C 1
ATOM 5518 O O . ALA A 1 757 ? 13.537 -6.278 -32.016 1.00 98.12 757 ALA A O 1
ATOM 5519 N N . GLY A 1 758 ? 14.182 -7.231 -33.929 1.00 96.88 758 GLY A N 1
ATOM 5520 C CA . GLY A 1 758 ? 12.935 -7.972 -34.166 1.00 96.88 758 GLY A CA 1
ATOM 5521 C C . GLY A 1 758 ? 11.633 -7.159 -34.242 1.00 96.88 758 GLY A C 1
ATOM 5522 O O . GLY A 1 758 ? 10.588 -7.760 -34.475 1.00 96.88 758 GLY A O 1
ATOM 5523 N N . ASN A 1 759 ? 11.660 -5.836 -34.050 1.00 98.50 759 ASN A N 1
ATOM 5524 C CA . ASN A 1 759 ? 10.462 -4.996 -34.062 1.00 98.50 759 ASN A CA 1
ATOM 5525 C C . ASN A 1 759 ? 9.879 -4.919 -35.485 1.00 98.50 759 ASN A C 1
ATOM 5527 O O . ASN A 1 759 ? 10.643 -4.918 -36.453 1.00 98.50 759 ASN A O 1
ATOM 5531 N N . ASP A 1 760 ? 8.553 -4.849 -35.624 1.00 98.06 760 ASP A N 1
ATOM 5532 C CA . ASP A 1 760 ? 7.864 -4.861 -36.925 1.00 98.06 760 ASP A CA 1
ATOM 5533 C C . ASP A 1 760 ? 6.851 -3.714 -37.062 1.00 98.06 760 ASP A C 1
ATOM 5535 O O . ASP A 1 760 ? 6.163 -3.365 -36.103 1.00 98.06 760 ASP A O 1
ATOM 5539 N N . ALA A 1 761 ? 6.760 -3.124 -38.258 1.00 96.88 761 ALA A N 1
ATOM 5540 C CA . ALA A 1 761 ? 5.836 -2.026 -38.575 1.00 96.88 761 ALA A CA 1
ATOM 5541 C C . ALA A 1 761 ? 5.376 -2.044 -40.042 1.00 96.88 761 ALA A C 1
ATOM 5543 O O . ALA A 1 761 ? 5.945 -2.753 -40.867 1.00 96.88 761 ALA A O 1
ATOM 5544 N N . SER A 1 762 ? 4.432 -1.184 -40.435 1.00 93.75 762 SER A N 1
ATOM 5545 C CA . SER A 1 762 ? 4.254 -0.822 -41.854 1.00 93.75 762 SER A CA 1
ATOM 5546 C C . SER A 1 762 ? 5.228 0.276 -42.314 1.00 93.75 762 SER A C 1
ATOM 5548 O O . SER A 1 762 ? 5.553 0.337 -43.503 1.00 93.75 762 SER A O 1
ATOM 5550 N N . ARG A 1 763 ? 5.711 1.141 -41.405 1.00 89.31 763 ARG A N 1
ATOM 5551 C CA . ARG A 1 763 ? 6.739 2.178 -41.652 1.00 89.31 763 ARG A CA 1
ATOM 5552 C C . ARG A 1 763 ? 7.625 2.391 -40.423 1.00 89.31 763 ARG A C 1
ATOM 5554 O O . ARG A 1 763 ? 7.113 2.426 -39.310 1.00 89.31 763 ARG A O 1
ATOM 5561 N N . GLY A 1 764 ? 8.932 2.583 -40.630 1.00 87.38 764 GLY A N 1
ATOM 5562 C CA . GLY A 1 764 ? 9.926 2.730 -39.555 1.00 87.38 764 GLY A CA 1
ATOM 5563 C C . GLY A 1 764 ? 10.017 1.488 -38.665 1.00 87.38 764 GLY A C 1
ATOM 5564 O O . GLY A 1 764 ? 9.388 1.433 -37.611 1.00 87.38 764 GLY A O 1
ATOM 5565 N N . ALA A 1 765 ? 10.789 0.483 -39.091 1.00 93.12 765 ALA A N 1
ATOM 5566 C CA . ALA A 1 765 ? 10.773 -0.851 -38.480 1.00 93.12 765 ALA A CA 1
ATOM 5567 C C . ALA A 1 765 ? 11.115 -0.843 -36.979 1.00 93.12 765 ALA A C 1
ATOM 5569 O O . ALA A 1 765 ? 10.499 -1.560 -36.200 1.00 93.12 765 ALA A O 1
ATOM 5570 N N . ALA A 1 766 ? 12.064 -0.000 -36.565 1.00 96.94 766 ALA A N 1
ATOM 5571 C CA . ALA A 1 766 ? 12.325 0.286 -35.158 1.00 96.94 766 ALA A CA 1
ATOM 5572 C C . ALA A 1 766 ? 11.667 1.607 -34.735 1.00 96.94 766 ALA A C 1
ATOM 5574 O O . ALA A 1 766 ? 10.874 1.630 -33.793 1.00 96.94 766 ALA A O 1
ATOM 5575 N N . VAL A 1 767 ? 11.979 2.707 -35.432 1.00 97.88 767 VAL A N 1
ATOM 5576 C CA . VAL A 1 767 ? 11.527 4.054 -35.051 1.00 97.88 767 VAL A CA 1
ATOM 5577 C C . VAL A 1 767 ? 10.998 4.825 -36.259 1.00 97.88 767 VAL A C 1
ATOM 5579 O O . VAL A 1 767 ? 11.651 4.876 -37.305 1.00 97.88 767 VAL A O 1
ATOM 5582 N N . LEU A 1 768 ? 9.843 5.475 -36.095 1.00 96.12 768 LEU A N 1
ATOM 5583 C CA . LEU A 1 768 ? 9.309 6.449 -37.050 1.00 96.12 768 LEU A CA 1
ATOM 5584 C C . LEU A 1 768 ? 9.290 7.857 -36.445 1.00 96.12 768 LEU A C 1
ATOM 5586 O O . LEU A 1 768 ? 8.814 8.057 -35.327 1.00 96.12 768 LEU A O 1
ATOM 5590 N N . LEU A 1 769 ? 9.742 8.841 -37.222 1.00 95.56 769 LEU A N 1
ATOM 5591 C CA . LEU A 1 769 ? 9.578 10.267 -36.938 1.00 95.56 769 LEU A CA 1
ATOM 5592 C C . LEU A 1 769 ? 8.475 10.863 -37.832 1.00 95.56 769 LEU A C 1
ATOM 5594 O O . LEU A 1 769 ? 8.640 10.973 -39.044 1.00 95.56 769 LEU A O 1
ATOM 5598 N N . ASP A 1 770 ? 7.356 11.311 -37.263 1.00 87.12 770 ASP A N 1
ATOM 5599 C CA . ASP A 1 770 ? 6.261 11.938 -38.032 1.00 87.12 770 ASP A CA 1
ATOM 5600 C C . ASP A 1 770 ? 6.743 13.193 -38.806 1.00 87.12 770 ASP A C 1
ATOM 5602 O O . ASP A 1 770 ? 6.290 13.497 -39.908 1.00 87.12 770 ASP A O 1
ATOM 5606 N N . GLY A 1 771 ? 7.786 13.871 -38.316 1.00 71.31 771 GLY A N 1
ATOM 5607 C CA . GLY A 1 771 ? 8.601 14.779 -39.137 1.00 71.31 771 GLY A CA 1
ATOM 5608 C C . GLY A 1 771 ? 8.080 16.216 -39.224 1.00 71.31 771 GLY A C 1
ATOM 5609 O O . GLY A 1 771 ? 8.445 16.975 -40.129 1.00 71.31 771 GLY A O 1
ATOM 5610 N N . SER A 1 772 ? 7.182 16.598 -38.318 1.00 82.56 772 SER A N 1
ATOM 5611 C CA . SER A 1 772 ? 6.761 17.982 -38.077 1.00 82.56 772 SER A CA 1
ATOM 5612 C C . SER A 1 772 ? 7.956 18.882 -37.727 1.00 82.56 772 SER A C 1
ATOM 5614 O O . SER A 1 772 ? 8.929 18.429 -37.127 1.00 82.56 772 SER A O 1
ATOM 5616 N N . ALA A 1 773 ? 7.854 20.182 -38.024 1.00 80.75 773 ALA A N 1
ATOM 5617 C CA . ALA A 1 773 ? 8.884 21.182 -37.721 1.00 80.75 773 ALA A CA 1
ATOM 5618 C C . ALA A 1 773 ? 9.200 21.354 -36.216 1.00 80.75 773 ALA A C 1
ATOM 5620 O O . ALA A 1 773 ? 10.188 22.001 -35.878 1.00 80.75 773 ALA A O 1
ATOM 5621 N N . THR A 1 774 ? 8.367 20.809 -35.323 1.00 84.50 774 THR A N 1
ATOM 5622 C CA . THR A 1 774 ? 8.579 20.772 -33.864 1.00 84.50 774 THR A CA 1
ATOM 5623 C C . THR A 1 774 ? 9.013 19.402 -33.335 1.00 84.50 774 THR A C 1
ATOM 5625 O O . THR A 1 774 ? 9.293 19.293 -32.146 1.00 84.50 774 THR A O 1
ATOM 5628 N N . SER A 1 775 ? 9.083 18.374 -34.188 1.00 92.62 775 SER A N 1
ATOM 5629 C CA . SER A 1 775 ? 9.497 17.018 -33.801 1.00 92.62 775 SER A CA 1
ATOM 5630 C C . SER A 1 775 ? 10.975 16.759 -34.090 1.00 92.62 775 SER A C 1
ATOM 5632 O O . SER A 1 775 ? 11.487 17.200 -35.123 1.00 92.62 775 SER A O 1
ATOM 5634 N N . SER A 1 776 ? 11.652 16.007 -33.224 1.00 94.25 776 SER A N 1
ATOM 5635 C CA . SER A 1 776 ? 13.062 15.636 -33.390 1.00 94.25 776 SER A CA 1
ATOM 5636 C C . SER A 1 776 ? 13.360 14.221 -32.895 1.00 94.25 776 SER A C 1
ATOM 5638 O O . SER A 1 776 ? 12.759 13.730 -31.941 1.00 94.25 776 SER A O 1
ATOM 5640 N N . LEU A 1 777 ? 14.335 13.579 -33.538 1.00 96.50 777 LEU A N 1
ATOM 5641 C CA . LEU A 1 777 ? 14.934 12.326 -33.090 1.00 96.50 777 LEU A CA 1
ATOM 5642 C C . LEU A 1 777 ? 16.457 12.476 -33.138 1.00 96.50 777 LEU A C 1
ATOM 5644 O O . LEU A 1 777 ? 17.005 12.729 -34.212 1.00 96.50 777 LEU A O 1
ATOM 5648 N N . LYS A 1 778 ? 17.125 12.316 -31.994 1.00 97.38 778 LYS A N 1
ATOM 5649 C CA . LYS A 1 778 ? 18.584 12.203 -31.879 1.00 97.38 778 LYS A CA 1
ATOM 5650 C C . LYS A 1 778 ? 18.941 10.778 -31.455 1.00 97.38 778 LYS A C 1
ATOM 5652 O O . LYS A 1 778 ? 18.345 10.262 -30.514 1.00 97.38 778 LYS A O 1
ATOM 5657 N N . THR A 1 779 ? 19.918 10.157 -32.113 1.00 97.75 779 THR A N 1
ATOM 5658 C CA . THR A 1 779 ? 20.431 8.828 -31.733 1.00 97.75 779 THR A CA 1
ATOM 5659 C C . THR A 1 779 ? 21.954 8.799 -31.700 1.00 97.75 779 THR A C 1
ATOM 5661 O O . THR A 1 779 ? 22.609 9.300 -32.613 1.00 97.75 779 THR A O 1
ATOM 5664 N N . SER A 1 780 ? 22.533 8.197 -30.666 1.00 97.56 780 SER A N 1
ATOM 5665 C CA . SER A 1 780 ? 23.971 7.927 -30.572 1.00 97.56 780 SER A CA 1
ATOM 5666 C C . SER A 1 780 ? 24.240 6.526 -30.041 1.00 97.56 780 SER A C 1
ATOM 5668 O O . SER A 1 780 ? 23.473 6.006 -29.226 1.00 97.56 780 SER A O 1
ATOM 5670 N N . ARG A 1 781 ? 25.354 5.922 -30.470 1.00 97.75 781 ARG A N 1
ATOM 5671 C CA . ARG A 1 781 ? 25.912 4.687 -29.882 1.00 97.75 781 ARG A CA 1
ATOM 5672 C C . ARG A 1 781 ? 24.902 3.541 -29.802 1.00 97.75 781 ARG A C 1
ATOM 5674 O O . ARG A 1 781 ? 24.931 2.757 -28.860 1.00 97.75 781 ARG A O 1
ATOM 5681 N N . SER A 1 782 ? 23.963 3.481 -30.743 1.00 98.50 782 SER A N 1
ATOM 5682 C CA . SER A 1 782 ? 22.797 2.594 -30.689 1.00 98.50 782 SER A CA 1
ATOM 5683 C C . SER A 1 782 ? 22.763 1.637 -31.880 1.00 98.50 782 SER A C 1
ATOM 5685 O O . SER A 1 782 ? 23.235 1.970 -32.969 1.00 98.50 782 SER A O 1
ATOM 5687 N N . ILE A 1 783 ? 22.214 0.439 -31.677 1.00 98.69 783 ILE A N 1
ATOM 5688 C CA . ILE A 1 783 ? 22.139 -0.623 -32.686 1.00 98.69 783 ILE A CA 1
ATOM 5689 C C . ILE A 1 783 ? 20.692 -0.795 -33.147 1.00 98.69 783 ILE A C 1
ATOM 5691 O O . ILE A 1 783 ? 19.809 -1.099 -32.352 1.00 98.69 783 ILE A O 1
ATOM 5695 N N . PHE A 1 784 ? 20.463 -0.683 -34.453 1.00 98.38 784 PHE A N 1
ATOM 5696 C CA . PHE A 1 784 ? 19.179 -0.917 -35.110 1.00 98.38 784 PHE A CA 1
ATOM 5697 C C . PHE A 1 784 ? 19.340 -2.043 -36.141 1.00 98.38 784 PHE A C 1
ATOM 5699 O O . PHE A 1 784 ? 19.767 -1.817 -37.283 1.00 98.38 784 PHE A O 1
ATOM 5706 N N . ALA A 1 785 ? 19.047 -3.282 -35.738 1.00 97.06 785 ALA A N 1
ATOM 5707 C CA . ALA A 1 785 ? 19.321 -4.460 -36.556 1.00 97.06 785 ALA A CA 1
ATOM 5708 C C . ALA A 1 785 ? 18.267 -5.563 -36.422 1.00 97.06 785 ALA A C 1
ATOM 5710 O O . ALA A 1 785 ? 17.847 -5.915 -35.330 1.00 97.06 785 ALA A O 1
ATOM 5711 N N . GLY A 1 786 ? 17.866 -6.151 -37.552 1.00 94.38 786 GLY A N 1
ATOM 5712 C CA . GLY A 1 786 ? 16.902 -7.257 -37.569 1.00 94.38 786 GLY A CA 1
ATOM 5713 C C . GLY A 1 786 ? 15.439 -6.848 -37.365 1.00 94.38 786 GLY A C 1
ATOM 5714 O O . GLY A 1 786 ? 14.600 -7.727 -37.212 1.00 94.38 786 GLY A O 1
ATOM 5715 N N . ASN A 1 787 ? 15.124 -5.550 -37.389 1.00 97.25 787 ASN A N 1
ATOM 5716 C CA . ASN A 1 787 ? 13.745 -5.053 -37.388 1.00 97.25 787 ASN A CA 1
ATOM 5717 C C . ASN A 1 787 ? 13.156 -5.140 -38.806 1.00 97.25 787 ASN A C 1
ATOM 5719 O O . ASN A 1 787 ? 13.883 -4.964 -39.796 1.00 97.25 787 ASN A O 1
ATOM 5723 N N . THR A 1 788 ? 11.855 -5.388 -38.920 1.00 96.31 788 THR A N 1
ATOM 5724 C CA . THR A 1 788 ? 11.161 -5.656 -40.185 1.00 96.31 788 THR A CA 1
ATOM 5725 C C . THR A 1 788 ? 10.045 -4.656 -40.511 1.00 96.31 788 THR A C 1
ATOM 5727 O O . THR A 1 788 ? 9.578 -3.880 -39.683 1.00 96.31 788 THR A O 1
ATOM 5730 N N . ILE A 1 789 ? 9.658 -4.638 -41.785 1.00 93.94 789 ILE A N 1
ATOM 5731 C CA . ILE A 1 789 ? 8.467 -3.973 -42.297 1.00 93.94 789 ILE A CA 1
ATOM 5732 C C . ILE A 1 789 ? 7.513 -5.060 -42.801 1.00 93.94 789 ILE A C 1
ATOM 5734 O O . ILE A 1 789 ? 7.821 -5.728 -43.794 1.00 93.94 789 ILE A O 1
ATOM 5738 N N . ALA A 1 790 ? 6.385 -5.255 -42.118 1.00 91.50 790 ALA A N 1
ATOM 5739 C CA . ALA A 1 790 ? 5.414 -6.328 -42.350 1.00 91.50 790 ALA A CA 1
ATOM 5740 C C . ALA A 1 790 ? 6.072 -7.718 -42.529 1.00 91.50 790 ALA A C 1
ATOM 5742 O O . ALA A 1 790 ? 5.767 -8.462 -43.468 1.00 91.50 790 ALA A O 1
ATOM 5743 N N . GLY A 1 791 ? 7.034 -8.043 -41.661 1.00 89.19 791 GLY A N 1
ATOM 5744 C CA . GLY A 1 791 ? 7.805 -9.291 -41.662 1.00 89.19 791 GLY A CA 1
ATOM 5745 C C . GLY A 1 791 ? 8.909 -9.401 -42.725 1.00 89.19 791 GLY A C 1
ATOM 5746 O O . GLY A 1 791 ? 9.499 -10.473 -42.878 1.00 89.19 791 GLY A O 1
ATOM 5747 N N . ALA A 1 792 ? 9.211 -8.336 -43.475 1.00 88.38 792 ALA A N 1
ATOM 5748 C CA . ALA A 1 792 ? 10.310 -8.282 -44.448 1.00 88.38 792 ALA A CA 1
ATOM 5749 C C . ALA A 1 792 ? 11.428 -7.318 -44.010 1.00 88.38 792 ALA A C 1
ATOM 5751 O O . ALA A 1 792 ? 11.182 -6.355 -43.296 1.00 88.38 792 ALA A O 1
ATOM 5752 N N . ALA A 1 793 ? 12.669 -7.520 -44.460 1.00 85.81 793 ALA A N 1
ATOM 5753 C CA . ALA A 1 793 ? 13.749 -6.568 -44.175 1.00 85.81 793 ALA A CA 1
ATOM 5754 C C . ALA A 1 793 ? 13.439 -5.178 -44.775 1.00 85.81 793 ALA A C 1
ATOM 5756 O O . ALA A 1 793 ? 13.085 -5.077 -45.952 1.00 85.81 793 ALA A O 1
ATOM 5757 N N . GLY A 1 794 ? 13.593 -4.115 -43.981 1.00 85.88 794 GLY A N 1
ATOM 5758 C CA . GLY A 1 794 ? 13.227 -2.751 -44.373 1.00 85.88 794 GLY A CA 1
ATOM 5759 C C . GLY A 1 794 ? 14.018 -1.664 -43.644 1.00 85.88 794 GLY A C 1
ATOM 5760 O O . GLY A 1 794 ? 14.964 -1.951 -42.907 1.00 85.88 794 GLY A O 1
ATOM 5761 N N . ALA A 1 795 ? 13.644 -0.403 -43.874 1.00 92.12 795 ALA A N 1
ATOM 5762 C CA . ALA A 1 795 ? 14.278 0.744 -43.230 1.00 92.12 795 ALA A CA 1
ATOM 5763 C C . ALA A 1 795 ? 14.057 0.695 -41.709 1.00 92.12 795 ALA A C 1
ATOM 5765 O O . ALA A 1 795 ? 12.920 0.654 -41.237 1.00 92.12 795 ALA A O 1
ATOM 5766 N N . GLN A 1 796 ? 15.154 0.675 -40.952 1.00 95.75 796 GLN A N 1
ATOM 5767 C CA . GLN A 1 796 ? 15.128 0.588 -39.491 1.00 95.75 796 GLN A CA 1
ATOM 5768 C C . GLN A 1 796 ? 14.595 1.883 -38.867 1.00 95.75 796 GLN A C 1
ATOM 5770 O O . GLN A 1 796 ? 13.814 1.853 -37.918 1.00 95.75 796 GLN A O 1
ATOM 5775 N N . LEU A 1 797 ? 14.993 3.009 -39.457 1.00 95.19 797 LEU A N 1
ATOM 5776 C CA . LEU A 1 797 ? 14.529 4.354 -39.151 1.00 95.19 797 LEU A CA 1
ATOM 5777 C C . LEU A 1 797 ? 13.799 4.903 -40.379 1.00 95.19 797 LEU A C 1
ATOM 5779 O O . LEU A 1 797 ? 14.244 4.668 -41.504 1.00 95.19 797 LEU A O 1
ATOM 5783 N N . ASP A 1 798 ? 12.705 5.632 -40.175 1.00 93.12 798 ASP A N 1
ATOM 5784 C CA . ASP A 1 798 ? 11.936 6.269 -41.254 1.00 93.12 798 ASP A CA 1
ATOM 5785 C C . ASP A 1 798 ? 11.334 7.616 -40.789 1.00 93.12 798 ASP A C 1
ATOM 5787 O O . ASP A 1 798 ? 11.305 7.913 -39.588 1.00 93.12 798 ASP A O 1
ATOM 5791 N N . ARG A 1 799 ? 10.845 8.450 -41.718 1.00 91.69 799 ARG A N 1
ATOM 5792 C CA . ARG A 1 799 ? 10.115 9.691 -41.399 1.00 91.69 799 ARG A CA 1
ATOM 5793 C C . ARG A 1 799 ? 8.975 10.003 -42.370 1.00 91.69 799 ARG A C 1
ATOM 5795 O O . ARG A 1 799 ? 9.096 9.773 -43.570 1.00 91.69 799 ARG A O 1
ATOM 5802 N N . VAL A 1 800 ? 7.894 10.615 -41.879 1.00 87.25 800 VAL A N 1
ATOM 5803 C CA . VAL A 1 800 ? 6.724 10.961 -42.719 1.00 87.25 800 VAL A CA 1
ATOM 5804 C C . VAL A 1 800 ? 6.877 12.325 -43.404 1.00 87.25 800 VAL A C 1
ATOM 5806 O O . VAL A 1 800 ? 6.645 12.439 -44.608 1.00 87.25 800 VAL A O 1
ATOM 5809 N N . SER A 1 801 ? 7.280 13.367 -42.671 1.00 82.06 801 SER A N 1
ATOM 5810 C CA . SER A 1 801 ? 7.491 14.722 -43.208 1.00 82.06 801 SER A CA 1
ATOM 5811 C C . SER A 1 801 ? 8.974 15.090 -43.319 1.00 82.06 801 SER A C 1
ATOM 5813 O O . SER A 1 801 ? 9.808 14.720 -42.497 1.00 82.06 801 SER A O 1
ATOM 5815 N N . THR A 1 802 ? 9.312 15.889 -44.336 1.00 82.75 802 THR A N 1
ATOM 5816 C CA . THR A 1 802 ? 10.685 16.357 -44.581 1.00 82.75 802 THR A CA 1
ATOM 5817 C C . THR A 1 802 ? 11.098 17.568 -43.734 1.00 82.75 802 THR A C 1
ATOM 5819 O O . THR A 1 802 ? 12.187 18.099 -43.947 1.00 82.75 802 THR A O 1
ATOM 5822 N N . SER A 1 803 ? 10.230 18.054 -42.838 1.00 85.19 803 SER A N 1
ATOM 5823 C CA . SER A 1 803 ? 10.438 19.311 -42.094 1.00 85.19 803 SER A CA 1
ATOM 5824 C C . SER A 1 803 ? 11.381 19.176 -40.895 1.00 85.19 803 SER A C 1
ATOM 5826 O O . SER A 1 803 ? 11.901 20.189 -40.434 1.00 85.19 803 SER A O 1
ATOM 5828 N N . SER A 1 804 ? 11.640 17.952 -40.433 1.00 84.31 804 SER A N 1
ATOM 5829 C CA . SER A 1 804 ? 12.738 17.623 -39.523 1.00 84.31 804 SER A CA 1
ATOM 5830 C C . SER A 1 804 ? 13.525 16.412 -40.031 1.00 84.31 804 SER A C 1
ATOM 5832 O O . SER A 1 804 ? 13.034 15.617 -40.840 1.00 84.31 804 SER A O 1
ATOM 5834 N N . THR A 1 805 ? 14.784 16.313 -39.616 1.00 85.50 805 THR A N 1
ATOM 5835 C CA . THR A 1 805 ? 15.706 15.210 -39.916 1.00 85.50 805 THR A CA 1
ATOM 5836 C C . THR A 1 805 ? 15.968 14.396 -38.657 1.00 85.50 805 THR A C 1
ATOM 5838 O O . THR A 1 805 ? 15.864 14.908 -37.540 1.00 85.50 805 THR A O 1
ATOM 5841 N N . ILE A 1 806 ? 16.320 13.127 -38.841 1.00 93.75 806 ILE A N 1
ATOM 5842 C CA . ILE A 1 806 ? 16.902 12.313 -37.774 1.00 93.75 806 ILE A CA 1
ATOM 5843 C C . ILE A 1 806 ? 18.354 12.768 -37.624 1.00 93.75 806 ILE A C 1
ATOM 5845 O O . ILE A 1 806 ? 19.047 12.894 -38.629 1.00 93.75 806 ILE A O 1
ATOM 5849 N N . VAL A 1 807 ? 18.809 13.050 -36.407 1.00 95.75 807 VAL A N 1
ATOM 5850 C CA . VAL A 1 807 ? 20.160 13.563 -36.142 1.00 95.75 807 VAL A CA 1
ATOM 5851 C C . VAL A 1 807 ? 20.997 12.477 -35.482 1.00 95.75 807 VAL A C 1
ATOM 5853 O O . VAL A 1 807 ? 20.630 11.959 -34.426 1.00 95.75 807 VAL A O 1
ATOM 5856 N N . SER A 1 808 ? 22.138 12.149 -36.077 1.00 96.56 808 SER A N 1
ATOM 5857 C CA . SER A 1 808 ? 23.119 11.292 -35.424 1.00 96.56 808 SER A CA 1
ATOM 5858 C C . SER A 1 808 ? 23.978 12.075 -34.428 1.00 96.56 808 SER A C 1
ATOM 5860 O O . SER A 1 808 ? 24.384 13.209 -34.677 1.00 96.56 808 SER A O 1
ATOM 5862 N N . GLY A 1 809 ? 24.266 11.459 -33.283 1.00 95.56 809 GLY A N 1
ATOM 5863 C CA . GLY A 1 809 ? 25.341 11.850 -32.370 1.00 95.56 809 GLY A CA 1
ATOM 5864 C C . GLY A 1 809 ? 26.604 10.988 -32.508 1.00 95.56 809 GLY A C 1
ATOM 5865 O O . GLY A 1 809 ? 27.484 11.096 -31.656 1.00 95.56 809 GLY A O 1
ATOM 5866 N N . GLY A 1 810 ? 26.680 10.134 -33.533 1.00 95.69 810 GLY A N 1
ATOM 5867 C CA . GLY A 1 810 ? 27.793 9.221 -33.792 1.00 95.69 810 GLY A CA 1
ATOM 5868 C C . GLY A 1 810 ? 27.624 7.813 -33.229 1.00 95.69 810 GLY A C 1
ATOM 5869 O O . GLY A 1 810 ? 26.794 7.549 -32.354 1.00 95.69 810 GLY A O 1
ATOM 5870 N N . ASP A 1 811 ? 28.476 6.921 -33.734 1.00 96.31 811 ASP A N 1
ATOM 5871 C CA . ASP A 1 811 ? 28.623 5.517 -33.335 1.00 96.31 811 ASP A CA 1
ATOM 5872 C C . ASP A 1 811 ? 27.356 4.651 -33.436 1.00 96.31 811 ASP A C 1
ATOM 5874 O O . ASP A 1 811 ? 27.230 3.653 -32.729 1.00 96.31 811 ASP A O 1
ATOM 5878 N N . ASN A 1 812 ? 26.384 4.998 -34.279 1.00 97.94 812 ASN A N 1
ATOM 5879 C CA . ASN A 1 812 ? 25.216 4.143 -34.476 1.00 97.94 812 ASN A CA 1
ATOM 5880 C C . ASN A 1 812 ? 25.525 3.015 -35.467 1.00 97.94 812 ASN A C 1
ATOM 5882 O O . ASN A 1 812 ? 26.120 3.247 -36.520 1.00 97.94 812 ASN A O 1
ATOM 5886 N N . PHE A 1 813 ? 25.035 1.807 -35.193 1.00 98.31 813 PHE A N 1
ATOM 5887 C CA . PHE A 1 813 ? 24.934 0.750 -36.198 1.00 98.31 813 PHE A CA 1
ATOM 5888 C C . PHE A 1 813 ? 23.498 0.685 -36.708 1.00 98.31 813 PHE A C 1
ATOM 5890 O O . PHE A 1 813 ? 22.584 0.332 -35.964 1.00 98.31 813 PHE A O 1
ATOM 5897 N N . ILE A 1 814 ? 23.279 0.992 -37.983 1.00 97.88 814 ILE A N 1
ATOM 5898 C CA . ILE A 1 814 ? 21.948 0.981 -38.597 1.00 97.88 814 ILE A CA 1
ATOM 5899 C C . ILE A 1 814 ? 21.979 0.023 -39.784 1.00 97.88 814 ILE A C 1
ATOM 5901 O O . ILE A 1 814 ? 22.524 0.335 -40.840 1.00 97.88 814 ILE A O 1
ATOM 5905 N N . SER A 1 815 ? 21.380 -1.158 -39.627 1.00 96.56 815 SER A N 1
ATOM 5906 C CA . SER A 1 815 ? 21.471 -2.228 -40.635 1.00 96.56 815 SER A CA 1
ATOM 5907 C C . SER A 1 815 ? 20.897 -1.849 -42.008 1.00 96.56 815 SER A C 1
ATOM 5909 O O . SER A 1 815 ? 21.397 -2.330 -43.025 1.00 96.56 815 SER A O 1
ATOM 5911 N N . ALA A 1 816 ? 19.886 -0.976 -42.056 1.00 94.81 816 ALA A N 1
ATOM 5912 C CA . ALA A 1 816 ? 19.300 -0.446 -43.286 1.00 94.81 816 ALA A CA 1
ATOM 5913 C C . ALA A 1 816 ? 18.611 0.913 -43.063 1.00 94.81 816 ALA A C 1
ATOM 5915 O O . ALA A 1 816 ? 17.669 1.009 -42.275 1.00 94.81 816 ALA A O 1
ATOM 5916 N N . ALA A 1 817 ? 19.007 1.944 -43.809 1.00 93.50 817 ALA A N 1
ATOM 5917 C CA . ALA A 1 817 ? 18.344 3.250 -43.837 1.00 93.50 817 ALA A CA 1
ATOM 5918 C C . ALA A 1 817 ? 18.362 3.895 -45.236 1.00 93.50 817 ALA A C 1
ATOM 5920 O O . ALA A 1 817 ? 19.012 3.407 -46.167 1.00 93.50 817 ALA A O 1
ATOM 5921 N N . ASP A 1 818 ? 17.625 5.000 -45.372 1.00 90.50 818 ASP A N 1
ATOM 5922 C CA . ASP A 1 818 ? 17.786 5.974 -46.454 1.00 90.50 818 ASP A CA 1
ATOM 5923 C C . ASP A 1 818 ? 18.616 7.159 -45.936 1.00 90.50 818 ASP A C 1
ATOM 5925 O O . ASP A 1 818 ? 18.201 7.866 -45.020 1.00 90.50 818 ASP A O 1
ATOM 5929 N N . LEU A 1 819 ? 19.782 7.416 -46.531 1.00 90.38 819 LEU A N 1
ATOM 5930 C CA . LEU A 1 819 ? 20.650 8.524 -46.110 1.00 90.38 819 LEU A CA 1
ATOM 5931 C C . LEU A 1 819 ? 20.016 9.906 -46.370 1.00 90.38 819 LEU A C 1
ATOM 5933 O O . LEU A 1 819 ? 20.483 10.912 -45.851 1.00 90.38 819 LEU A O 1
ATOM 5937 N N . ALA A 1 820 ? 18.921 9.991 -47.135 1.00 89.44 820 ALA A N 1
ATOM 5938 C CA . ALA A 1 820 ? 18.177 11.235 -47.325 1.00 89.44 820 ALA A CA 1
ATOM 5939 C C . ALA A 1 820 ? 17.315 11.652 -46.113 1.00 89.44 820 ALA A C 1
ATOM 5941 O O . ALA A 1 820 ? 16.680 12.713 -46.167 1.00 89.44 820 ALA A O 1
ATOM 5942 N N . ILE A 1 821 ? 17.232 10.846 -45.043 1.00 89.62 821 ILE A N 1
ATOM 5943 C CA . ILE A 1 821 ? 16.437 11.164 -43.837 1.00 89.62 821 ILE A CA 1
ATOM 5944 C C . ILE A 1 821 ? 17.268 11.393 -42.569 1.00 89.62 821 ILE A C 1
ATOM 5946 O O . ILE A 1 821 ? 16.733 11.951 -41.605 1.00 89.62 821 ILE A O 1
ATOM 5950 N N . ILE A 1 822 ? 18.539 10.989 -42.584 1.00 92.19 822 ILE A N 1
ATOM 5951 C CA . ILE A 1 822 ? 19.463 11.039 -41.448 1.00 92.19 822 ILE A CA 1
ATOM 5952 C C . ILE A 1 822 ? 20.558 12.068 -41.745 1.00 92.19 822 ILE A C 1
ATOM 5954 O O . ILE A 1 822 ? 21.168 12.040 -42.809 1.00 92.19 822 ILE A O 1
ATOM 5958 N N . ASP A 1 823 ? 20.802 12.970 -40.800 1.00 94.81 823 ASP A N 1
ATOM 5959 C CA . ASP A 1 823 ? 22.028 13.763 -40.717 1.00 94.81 823 ASP A CA 1
ATOM 5960 C C . ASP A 1 823 ? 23.085 12.867 -40.044 1.00 94.81 823 ASP A C 1
ATOM 5962 O O . ASP A 1 823 ? 23.114 12.738 -38.817 1.00 94.81 823 ASP A O 1
ATOM 5966 N N . GLU A 1 824 ? 23.817 12.110 -40.870 1.00 94.25 824 GLU A N 1
ATOM 5967 C CA . GLU A 1 824 ? 24.774 11.078 -40.444 1.00 94.25 824 GLU A CA 1
ATOM 5968 C C . GLU A 1 824 ? 26.061 11.683 -39.866 1.00 94.25 824 GLU A C 1
ATOM 5970 O O . GLU A 1 824 ? 26.574 12.692 -40.359 1.00 94.25 824 GLU A O 1
ATOM 5975 N N . ASP A 1 825 ? 26.622 11.037 -38.845 1.00 96.31 825 ASP A N 1
ATOM 5976 C CA . ASP A 1 825 ? 27.966 11.335 -38.361 1.00 96.31 825 ASP A CA 1
ATOM 5977 C C . ASP A 1 825 ? 28.976 10.375 -39.009 1.00 96.31 825 ASP A C 1
ATOM 5979 O O . ASP A 1 825 ? 28.683 9.216 -39.300 1.00 96.31 825 ASP A O 1
ATOM 5983 N N . ALA A 1 826 ? 30.209 10.841 -39.213 1.00 95.06 826 ALA A N 1
ATOM 5984 C CA . ALA A 1 826 ? 31.255 10.062 -39.877 1.00 95.06 826 ALA A CA 1
ATOM 5985 C C . ALA A 1 826 ? 31.701 8.796 -39.108 1.00 95.06 826 ALA A C 1
ATOM 5987 O O . ALA A 1 826 ? 32.514 8.030 -39.631 1.00 95.06 826 ALA A O 1
ATOM 5988 N N . THR A 1 827 ? 31.223 8.599 -37.876 1.00 96.06 827 THR A N 1
ATOM 5989 C CA . THR A 1 827 ? 31.459 7.405 -37.052 1.00 96.06 827 THR A CA 1
ATOM 5990 C C . THR A 1 827 ? 30.307 6.397 -37.067 1.00 96.06 827 THR A C 1
ATOM 5992 O O . THR A 1 827 ? 30.448 5.316 -36.499 1.00 96.06 827 THR A O 1
ATOM 5995 N N . ASP A 1 828 ? 29.194 6.695 -37.744 1.00 97.19 828 ASP A N 1
ATOM 5996 C CA . ASP A 1 828 ? 28.101 5.737 -37.919 1.00 97.19 828 ASP A CA 1
ATOM 5997 C C . ASP A 1 828 ? 28.458 4.617 -38.914 1.00 97.19 828 ASP A C 1
ATOM 5999 O O . ASP A 1 828 ? 29.164 4.806 -39.907 1.00 97.19 828 ASP A O 1
ATOM 6003 N N . THR A 1 829 ? 27.891 3.434 -38.684 1.00 97.00 829 THR A N 1
ATOM 6004 C CA . THR A 1 829 ? 27.934 2.283 -39.592 1.00 97.00 829 THR A CA 1
ATOM 6005 C C . THR A 1 829 ? 26.534 2.033 -40.147 1.00 97.00 829 THR A C 1
ATOM 6007 O O . THR A 1 829 ? 25.700 1.393 -39.504 1.00 97.00 829 THR A O 1
ATOM 6010 N N . ILE A 1 830 ? 26.261 2.553 -41.349 1.00 96.62 830 ILE A N 1
ATOM 6011 C CA . ILE A 1 830 ? 24.921 2.547 -41.958 1.00 96.62 830 ILE A CA 1
ATOM 6012 C C . ILE A 1 830 ? 24.881 1.679 -43.223 1.00 96.62 830 ILE A C 1
ATOM 6014 O O . ILE A 1 830 ? 25.636 1.882 -44.176 1.00 96.62 830 ILE A O 1
ATOM 6018 N N . GLY A 1 831 ? 23.959 0.718 -43.250 1.00 95.62 831 GLY A N 1
ATOM 6019 C CA . GLY A 1 831 ? 23.581 -0.038 -44.442 1.00 95.62 831 GLY A CA 1
ATOM 6020 C C . GLY A 1 831 ? 22.494 0.662 -45.255 1.00 95.62 831 GLY A C 1
ATOM 6021 O O . GLY A 1 831 ? 21.658 1.388 -44.720 1.00 95.62 831 GLY A O 1
ATOM 6022 N N . LEU A 1 832 ? 22.452 0.406 -46.562 1.00 93.69 832 LEU A N 1
ATOM 6023 C CA . LEU A 1 832 ? 21.386 0.914 -47.431 1.00 93.69 832 LEU A CA 1
ATOM 6024 C C . LEU A 1 832 ? 20.224 -0.080 -47.481 1.00 93.69 832 LEU A C 1
ATOM 6026 O O . LEU A 1 832 ? 20.450 -1.285 -47.527 1.00 93.69 832 LEU A O 1
ATOM 6030 N N . THR A 1 833 ? 18.984 0.392 -47.607 1.00 88.69 833 THR A N 1
ATOM 6031 C CA . THR A 1 833 ? 17.803 -0.486 -47.797 1.00 88.69 833 THR A CA 1
ATOM 6032 C C . THR A 1 833 ? 17.931 -1.465 -48.973 1.00 88.69 833 THR A C 1
ATOM 6034 O O . THR A 1 833 ? 17.419 -2.579 -48.911 1.00 88.69 833 THR A O 1
ATOM 6037 N N . ALA A 1 834 ? 18.656 -1.089 -50.033 1.00 89.56 834 ALA A N 1
ATOM 6038 C CA . ALA A 1 834 ? 18.938 -1.950 -51.186 1.00 89.56 834 ALA A CA 1
ATOM 6039 C C . ALA A 1 834 ? 20.085 -2.965 -50.968 1.00 89.56 834 ALA A C 1
ATOM 6041 O O . ALA A 1 834 ? 20.279 -3.853 -51.797 1.00 89.56 834 ALA A O 1
ATOM 6042 N N . SER A 1 835 ? 20.866 -2.819 -49.894 1.00 92.88 835 SER A N 1
ATOM 6043 C CA . SER A 1 835 ? 21.960 -3.717 -49.504 1.00 92.88 835 SER A CA 1
ATOM 6044 C C . SER A 1 835 ? 22.186 -3.646 -47.982 1.00 92.88 835 SER A C 1
ATOM 6046 O O . SER A 1 835 ? 23.176 -3.040 -47.555 1.00 92.88 835 SER A O 1
ATOM 6048 N N . PRO A 1 836 ? 21.281 -4.222 -47.165 1.00 94.31 836 PRO A N 1
ATOM 6049 C CA . PRO A 1 836 ? 21.390 -4.173 -45.710 1.00 94.31 836 PRO A CA 1
ATOM 6050 C C . PRO A 1 836 ? 22.670 -4.831 -45.188 1.00 94.31 836 PRO A C 1
ATOM 6052 O O . PRO A 1 836 ? 23.173 -5.793 -45.775 1.00 94.31 836 PRO A O 1
ATOM 6055 N N . LEU A 1 837 ? 23.166 -4.342 -44.054 1.00 95.56 837 LEU A N 1
ATOM 6056 C CA . LEU A 1 837 ? 24.210 -5.016 -43.284 1.00 95.56 837 LEU A CA 1
ATOM 6057 C C . LEU A 1 837 ? 23.622 -6.229 -42.546 1.00 95.56 837 LEU A C 1
ATOM 6059 O O . LEU A 1 837 ? 22.437 -6.259 -42.210 1.00 95.56 837 LEU A O 1
ATOM 6063 N N . ALA A 1 838 ? 24.462 -7.230 -42.278 1.00 93.06 838 ALA A N 1
ATOM 6064 C CA . ALA A 1 838 ? 24.090 -8.338 -41.404 1.00 93.06 838 ALA A CA 1
ATOM 6065 C C . ALA A 1 838 ? 23.860 -7.836 -39.968 1.00 93.06 838 ALA A C 1
ATOM 6067 O O . ALA A 1 838 ? 24.496 -6.873 -39.543 1.00 93.06 838 ALA A O 1
ATOM 6068 N N . SER A 1 839 ? 22.968 -8.491 -39.219 1.00 94.94 839 SER A N 1
ATOM 6069 C CA . SER A 1 839 ? 22.772 -8.157 -37.806 1.00 94.94 839 SER A CA 1
ATOM 6070 C C . SER A 1 839 ? 24.025 -8.518 -36.991 1.00 94.94 839 SER A C 1
ATOM 6072 O O . SER A 1 839 ? 24.490 -9.653 -37.113 1.00 94.94 839 SER A O 1
ATOM 6074 N N . PRO A 1 840 ? 24.553 -7.606 -36.153 1.00 96.25 840 PRO A N 1
ATOM 6075 C CA . PRO A 1 840 ? 25.643 -7.874 -35.217 1.00 96.25 840 PRO A CA 1
ATOM 6076 C C . PRO A 1 840 ? 25.126 -8.401 -33.866 1.00 96.25 840 PRO A C 1
ATOM 6078 O O . PRO A 1 840 ? 25.891 -8.511 -32.913 1.00 96.25 840 PRO A O 1
ATOM 6081 N N . LEU A 1 841 ? 23.821 -8.663 -33.759 1.00 97.06 841 LEU A N 1
ATOM 6082 C CA . LEU A 1 841 ? 23.139 -9.028 -32.522 1.00 97.06 841 LEU A CA 1
ATOM 6083 C C . LEU A 1 841 ? 22.924 -10.539 -32.413 1.00 97.06 841 LEU A C 1
ATOM 6085 O O . LEU A 1 841 ? 22.625 -11.206 -33.410 1.00 97.06 841 LEU A O 1
ATOM 6089 N N . GLY A 1 842 ? 23.047 -11.057 -31.191 1.00 94.19 842 GLY A N 1
ATOM 6090 C CA . GLY A 1 842 ? 22.618 -12.402 -30.821 1.00 94.19 842 GLY A CA 1
ATOM 6091 C C . GLY A 1 842 ? 21.096 -12.515 -30.674 1.00 94.19 842 GLY A C 1
ATOM 6092 O O . GLY A 1 842 ? 20.325 -11.774 -31.283 1.00 94.19 842 GLY A O 1
ATOM 6093 N N . THR A 1 843 ? 20.651 -13.457 -29.845 1.00 92.56 843 THR A N 1
ATOM 6094 C CA . THR A 1 843 ? 19.251 -13.566 -29.401 1.00 92.56 843 THR A CA 1
ATOM 6095 C C . THR A 1 843 ? 19.062 -12.887 -28.049 1.00 92.56 843 THR A C 1
ATOM 6097 O O . THR A 1 843 ? 19.993 -12.883 -27.247 1.00 92.56 843 THR A O 1
ATOM 6100 N N . LEU A 1 844 ? 17.851 -12.401 -27.756 1.00 94.69 844 LEU A N 1
ATOM 6101 C CA . LEU A 1 844 ? 17.480 -11.980 -26.402 1.00 94.69 844 LEU A CA 1
ATOM 6102 C C . LEU A 1 844 ? 17.642 -13.154 -25.427 1.00 94.69 844 LEU A C 1
ATOM 6104 O O . LEU A 1 844 ? 17.015 -14.203 -25.595 1.00 94.69 844 LEU A O 1
ATOM 6108 N N . ALA A 1 845 ? 18.494 -12.969 -24.425 1.00 89.56 845 ALA A N 1
ATOM 6109 C CA . ALA A 1 845 ? 18.887 -13.994 -23.470 1.00 89.56 845 ALA A CA 1
ATOM 6110 C C . ALA A 1 845 ? 19.008 -13.412 -22.056 1.00 89.56 845 ALA A C 1
ATOM 6112 O O . ALA A 1 845 ? 19.060 -12.196 -21.856 1.00 89.56 845 ALA A O 1
ATOM 6113 N N . ASP A 1 846 ? 19.004 -14.300 -21.068 1.00 83.50 846 ASP A N 1
ATOM 6114 C CA . ASP A 1 846 ? 19.391 -13.950 -19.707 1.00 83.50 846 ASP A CA 1
ATOM 6115 C C . ASP A 1 846 ? 20.923 -13.980 -19.621 1.00 83.50 846 ASP A C 1
ATOM 6117 O O . ASP A 1 846 ? 21.526 -15.047 -19.727 1.00 83.50 846 ASP A O 1
ATOM 6121 N N . ASN A 1 847 ? 21.526 -12.795 -19.499 1.00 83.12 847 ASN A N 1
ATOM 6122 C CA . ASN A 1 847 ? 22.978 -12.593 -19.437 1.00 83.12 847 ASN A CA 1
ATOM 6123 C C . ASN A 1 847 ? 23.378 -11.904 -18.110 1.00 83.12 847 ASN A C 1
ATOM 6125 O O . ASN A 1 847 ? 24.395 -11.199 -18.054 1.00 83.12 847 ASN A O 1
ATOM 6129 N N . GLY A 1 848 ? 22.544 -12.058 -17.070 1.00 77.31 848 GLY A N 1
ATOM 6130 C CA . GLY A 1 848 ? 22.620 -11.327 -15.802 1.00 77.31 848 GLY A CA 1
ATOM 6131 C C . GLY A 1 848 ? 21.913 -9.964 -15.827 1.00 77.31 848 GLY A C 1
ATOM 6132 O O . GLY A 1 848 ? 21.537 -9.465 -16.889 1.00 77.31 848 GLY A O 1
ATOM 6133 N N . GLY A 1 849 ? 21.764 -9.359 -14.643 1.00 85.19 849 GLY A N 1
ATOM 6134 C CA . GLY A 1 849 ? 21.048 -8.096 -14.417 1.00 85.19 849 GLY A CA 1
ATOM 6135 C C . GLY A 1 849 ? 19.533 -8.249 -14.229 1.00 85.19 849 GLY A C 1
ATOM 6136 O O . GLY A 1 849 ? 18.992 -9.350 -14.302 1.00 85.19 849 GLY A O 1
ATOM 6137 N N . PHE A 1 850 ? 18.827 -7.135 -13.999 1.00 85.12 850 PHE A N 1
ATOM 6138 C CA . PHE A 1 850 ? 17.367 -7.143 -13.785 1.00 85.12 850 PHE A CA 1
ATOM 6139 C C . PHE A 1 850 ? 16.565 -7.499 -15.052 1.00 85.12 850 PHE A C 1
ATOM 6141 O O . PHE A 1 850 ? 15.448 -8.016 -14.978 1.00 85.12 850 PHE A O 1
ATOM 6148 N N . THR A 1 851 ? 17.117 -7.233 -16.242 1.00 92.69 851 THR A N 1
ATOM 6149 C CA . THR A 1 851 ? 16.447 -7.497 -17.521 1.00 92.69 851 THR A CA 1
ATOM 6150 C C . THR A 1 851 ? 17.295 -8.326 -18.478 1.00 92.69 851 THR A C 1
ATOM 6152 O O . THR A 1 851 ? 18.516 -8.205 -18.541 1.00 92.69 851 THR A O 1
ATOM 6155 N N . ARG A 1 852 ? 16.618 -9.141 -19.299 1.00 91.12 852 ARG A N 1
ATOM 6156 C CA . ARG A 1 852 ? 17.247 -9.844 -20.425 1.00 91.12 852 ARG A CA 1
ATOM 6157 C C . ARG A 1 852 ? 17.851 -8.849 -21.415 1.00 91.12 852 ARG A C 1
ATOM 6159 O O . ARG A 1 852 ? 17.265 -7.804 -21.700 1.00 91.12 852 ARG A O 1
ATOM 6166 N N . THR A 1 853 ? 18.986 -9.217 -21.995 1.00 94.50 853 THR A N 1
ATOM 6167 C CA . THR A 1 853 ? 19.743 -8.379 -22.932 1.00 94.50 853 THR A CA 1
ATOM 6168 C C . THR A 1 853 ? 20.040 -9.118 -24.230 1.00 94.50 853 THR A C 1
ATOM 6170 O O . THR A 1 853 ? 19.895 -10.339 -24.328 1.00 94.50 853 THR A O 1
ATOM 6173 N N . ILE A 1 854 ? 20.431 -8.365 -25.257 1.00 96.19 854 ILE A N 1
ATOM 6174 C CA . ILE A 1 854 ? 20.895 -8.914 -26.532 1.00 96.19 854 ILE A CA 1
ATOM 6175 C C . ILE A 1 854 ? 22.381 -8.595 -26.657 1.00 96.19 854 ILE A C 1
ATOM 6177 O O . ILE A 1 854 ? 22.758 -7.428 -26.770 1.00 96.19 854 ILE A O 1
ATOM 6181 N N . GLU A 1 855 ? 23.215 -9.631 -26.637 1.00 94.00 855 GLU A N 1
ATOM 6182 C CA . GLU A 1 855 ? 24.661 -9.476 -26.783 1.00 94.00 855 GLU A CA 1
ATOM 6183 C C . GLU A 1 855 ? 25.043 -9.053 -28.208 1.00 94.00 855 GLU A C 1
ATOM 6185 O O . GLU A 1 855 ? 24.405 -9.446 -29.194 1.00 94.00 855 GLU A O 1
ATOM 6190 N N . VAL A 1 856 ? 26.145 -8.310 -28.328 1.00 94.44 856 VAL A N 1
ATOM 6191 C CA . VAL A 1 856 ? 26.834 -8.146 -29.613 1.00 94.44 856 VAL A CA 1
ATOM 6192 C C . VAL A 1 856 ? 27.638 -9.415 -29.880 1.00 94.44 856 VAL A C 1
ATOM 6194 O O . VAL A 1 856 ? 28.468 -9.808 -29.058 1.00 94.44 856 VAL A O 1
ATOM 6197 N N . VAL A 1 857 ? 27.414 -10.059 -31.028 1.00 90.25 857 VAL A N 1
ATOM 6198 C CA . VAL A 1 857 ? 28.093 -11.318 -31.375 1.00 90.25 857 VAL A CA 1
ATOM 6199 C C . VAL A 1 857 ? 29.606 -11.117 -31.440 1.00 90.25 857 VAL A C 1
ATOM 6201 O O . VAL A 1 857 ? 30.073 -10.101 -31.952 1.00 90.25 857 VAL A O 1
ATOM 6204 N N . GLU A 1 858 ? 30.375 -12.107 -30.978 1.00 86.31 858 GLU A N 1
ATOM 6205 C CA . GLU A 1 858 ? 31.848 -12.069 -30.875 1.00 86.31 858 GLU A CA 1
ATOM 6206 C C . GLU A 1 858 ? 32.530 -11.484 -32.128 1.00 86.31 858 GLU A C 1
ATOM 6208 O O . GLU A 1 858 ? 33.379 -10.600 -32.038 1.00 86.31 858 GLU A O 1
ATOM 6213 N N . ALA A 1 859 ? 32.079 -11.897 -33.318 1.00 86.81 859 ALA A N 1
ATOM 6214 C CA . ALA A 1 859 ? 32.612 -11.448 -34.606 1.00 86.81 859 ALA A CA 1
ATOM 6215 C C . ALA A 1 859 ? 32.403 -9.949 -34.923 1.00 86.81 859 ALA A C 1
ATOM 6217 O O . ALA A 1 859 ? 33.003 -9.452 -35.873 1.00 86.81 859 ALA A O 1
ATOM 6218 N N . SER A 1 860 ? 31.555 -9.242 -34.173 1.00 92.50 860 SER A N 1
ATOM 6219 C CA . SER A 1 860 ? 31.249 -7.813 -34.334 1.00 92.50 860 SER A CA 1
ATOM 6220 C C . SER A 1 860 ? 31.669 -6.959 -33.133 1.00 92.50 860 SER A C 1
ATOM 6222 O O . SER A 1 860 ? 31.679 -5.736 -33.246 1.00 92.50 860 SER A O 1
ATOM 6224 N N . GLN A 1 861 ? 32.061 -7.559 -32.003 1.00 87.38 861 GLN A N 1
ATOM 6225 C CA . GLN A 1 861 ? 32.403 -6.819 -30.779 1.00 87.38 861 GLN A CA 1
ATOM 6226 C C . GLN A 1 861 ? 33.558 -5.829 -30.979 1.00 87.38 861 GLN A C 1
ATOM 6228 O O . GLN A 1 861 ? 33.498 -4.718 -30.459 1.00 87.38 861 GLN A O 1
ATOM 6233 N N . THR A 1 862 ? 34.591 -6.192 -31.749 1.00 86.31 862 THR A N 1
ATOM 6234 C CA . THR A 1 862 ? 35.729 -5.293 -32.024 1.00 86.31 862 THR A CA 1
ATOM 6235 C C . THR A 1 862 ? 35.324 -4.084 -32.867 1.00 86.31 862 THR A C 1
ATOM 6237 O O . THR A 1 862 ? 35.739 -2.971 -32.560 1.00 86.31 862 THR A O 1
ATOM 6240 N N . ASP A 1 863 ? 34.498 -4.287 -33.897 1.00 88.56 863 ASP A N 1
ATOM 6241 C CA . ASP A 1 863 ? 34.056 -3.215 -34.800 1.00 88.56 863 ASP A CA 1
ATOM 6242 C C . ASP A 1 863 ? 33.034 -2.278 -34.130 1.00 88.56 863 ASP A C 1
ATOM 6244 O O . ASP A 1 863 ? 32.939 -1.106 -34.487 1.00 88.56 863 ASP A O 1
ATOM 6248 N N . LEU A 1 864 ? 32.289 -2.788 -33.143 1.00 94.69 864 LEU A N 1
ATOM 6249 C CA . LEU A 1 864 ? 31.260 -2.063 -32.390 1.00 94.69 864 LEU A CA 1
ATOM 6250 C C . LEU A 1 864 ? 31.731 -1.575 -31.008 1.00 94.69 864 LEU A C 1
ATOM 6252 O O . LEU A 1 864 ? 30.911 -1.163 -30.188 1.00 94.69 864 LEU A O 1
ATOM 6256 N N . SER A 1 865 ? 33.039 -1.597 -30.740 1.00 92.56 865 SER A N 1
ATOM 6257 C CA . SER A 1 865 ? 33.621 -1.058 -29.506 1.00 92.56 865 SER A CA 1
ATOM 6258 C C . SER A 1 865 ? 34.307 0.285 -29.745 1.00 92.56 865 SER A C 1
ATOM 6260 O O . SER A 1 865 ? 35.268 0.394 -30.506 1.00 92.56 865 SER A O 1
ATOM 6262 N N . ILE A 1 866 ? 33.838 1.318 -29.046 1.00 94.69 866 ILE A N 1
ATOM 6263 C CA . ILE A 1 866 ? 34.391 2.675 -29.074 1.00 94.69 866 ILE A CA 1
ATOM 6264 C C . ILE A 1 866 ? 35.310 2.916 -27.872 1.00 94.69 866 ILE A C 1
ATOM 6266 O O . ILE A 1 866 ? 35.253 2.215 -26.865 1.00 94.69 866 ILE A O 1
ATOM 6270 N N . ALA A 1 867 ? 36.172 3.929 -27.960 1.00 92.31 867 ALA A N 1
ATOM 6271 C CA . ALA A 1 867 ? 37.053 4.297 -26.853 1.00 92.31 867 ALA A CA 1
ATOM 6272 C C . ALA A 1 867 ? 36.266 4.820 -25.635 1.00 92.31 867 ALA A C 1
ATOM 6274 O O . ALA A 1 867 ? 35.335 5.608 -25.802 1.00 92.31 867 ALA A O 1
ATOM 6275 N N . GLU A 1 868 ? 36.715 4.478 -24.423 1.00 91.31 868 GLU A N 1
ATOM 6276 C CA . GLU A 1 868 ? 36.204 4.966 -23.126 1.00 91.31 868 GLU A CA 1
ATOM 6277 C C . GLU A 1 868 ? 35.861 6.465 -23.101 1.00 91.31 868 GLU A C 1
ATOM 6279 O O . GLU A 1 868 ? 34.785 6.841 -22.654 1.00 91.31 868 GLU A O 1
ATOM 6284 N N . ALA A 1 869 ? 36.715 7.332 -23.657 1.00 92.38 869 ALA A N 1
ATOM 6285 C CA . ALA A 1 869 ? 36.486 8.783 -23.687 1.00 92.38 869 ALA A CA 1
ATOM 6286 C C . ALA A 1 869 ? 35.244 9.227 -24.495 1.00 92.38 869 ALA A C 1
ATOM 6288 O O . ALA A 1 869 ? 34.896 10.407 -24.496 1.00 92.38 869 ALA A O 1
ATOM 6289 N N . ARG A 1 870 ? 34.605 8.304 -25.222 1.00 94.00 870 ARG A N 1
ATOM 6290 C CA . ARG A 1 870 ? 33.349 8.502 -25.956 1.00 94.00 870 ARG A CA 1
ATOM 6291 C C . ARG A 1 870 ? 32.178 7.766 -25.305 1.00 94.00 870 ARG A C 1
ATOM 6293 O O . ARG A 1 870 ? 31.074 7.884 -25.820 1.00 94.00 870 ARG A O 1
ATOM 6300 N N . CYS A 1 871 ? 32.398 7.038 -24.212 1.00 95.00 871 CYS A N 1
ATOM 6301 C CA . CYS A 1 871 ? 31.396 6.294 -23.455 1.00 95.00 871 CYS A CA 1
ATOM 6302 C C . CYS A 1 871 ? 30.624 7.252 -22.532 1.00 95.00 871 CYS A C 1
ATOM 6304 O O . CYS A 1 871 ? 30.890 7.338 -21.335 1.00 95.00 871 CYS A O 1
ATOM 6306 N N . LEU A 1 872 ? 29.748 8.060 -23.133 1.00 95.25 872 LEU A N 1
ATOM 6307 C CA . LEU A 1 872 ? 29.062 9.162 -22.463 1.00 95.25 872 LEU A CA 1
ATOM 6308 C C . LEU A 1 872 ? 27.556 8.925 -22.389 1.00 95.25 872 LEU A C 1
ATOM 6310 O O . LEU A 1 872 ? 26.971 8.390 -23.336 1.00 95.25 872 LEU A O 1
ATOM 6314 N N . ASP A 1 873 ? 26.960 9.350 -21.283 1.00 94.94 873 ASP A N 1
ATOM 6315 C CA . ASP A 1 873 ? 25.524 9.352 -21.047 1.00 94.94 873 ASP A CA 1
ATOM 6316 C C . ASP A 1 873 ? 24.811 10.488 -21.811 1.00 94.94 873 ASP A C 1
ATOM 6318 O O . ASP A 1 873 ? 25.413 11.232 -22.596 1.00 94.94 873 ASP A O 1
ATOM 6322 N N . LEU A 1 874 ? 23.498 10.600 -21.619 1.00 92.94 874 LEU A N 1
ATOM 6323 C CA . LEU A 1 874 ? 22.662 11.640 -22.229 1.00 92.94 874 LEU A CA 1
ATOM 6324 C C . LEU A 1 874 ? 23.009 13.084 -21.808 1.00 92.94 874 LEU A C 1
ATOM 6326 O O . LEU A 1 874 ? 22.655 14.006 -22.547 1.00 92.94 874 LEU A O 1
ATOM 6330 N N . ASP A 1 875 ? 23.709 13.278 -20.687 1.00 92.88 875 ASP A N 1
ATOM 6331 C CA . ASP A 1 875 ? 24.166 14.574 -20.158 1.00 92.88 875 ASP A CA 1
ATOM 6332 C C . ASP A 1 875 ? 25.658 14.851 -20.484 1.00 92.88 875 ASP A C 1
ATOM 6334 O O . ASP A 1 875 ? 26.267 15.779 -19.943 1.00 92.88 875 ASP A O 1
ATOM 6338 N N . ASP A 1 876 ? 26.247 14.068 -21.402 1.00 92.50 876 ASP A N 1
ATOM 6339 C CA . ASP A 1 876 ? 27.664 14.075 -21.799 1.00 92.50 876 ASP A CA 1
ATOM 6340 C C . ASP A 1 876 ? 28.655 13.751 -20.644 1.00 92.50 876 ASP A C 1
ATOM 6342 O O . ASP A 1 876 ? 29.850 14.069 -20.726 1.00 92.50 876 ASP A O 1
ATOM 6346 N N . ALA A 1 877 ? 28.202 13.083 -19.576 1.00 94.88 877 ALA A N 1
ATOM 6347 C CA . ALA A 1 877 ? 29.039 12.580 -18.481 1.00 94.88 877 ALA A CA 1
ATOM 6348 C C . ALA A 1 877 ? 29.475 11.112 -18.713 1.00 94.88 877 ALA A C 1
ATOM 6350 O O . ALA A 1 877 ? 28.868 10.413 -19.521 1.00 94.88 877 ALA A O 1
ATOM 6351 N N . PRO A 1 878 ? 30.545 10.604 -18.063 1.00 94.19 878 PRO A N 1
ATOM 6352 C CA . PRO A 1 878 ? 30.990 9.219 -18.251 1.00 94.19 878 PRO A CA 1
ATOM 6353 C C . PRO A 1 878 ? 29.933 8.199 -17.805 1.00 94.19 878 PRO A C 1
ATOM 6355 O O . PRO A 1 878 ? 29.568 8.161 -16.631 1.00 94.19 878 PRO A O 1
ATOM 6358 N N . LEU A 1 879 ? 29.484 7.346 -18.729 1.00 94.06 879 LEU A N 1
ATOM 6359 C CA . LEU A 1 879 ? 28.487 6.310 -18.456 1.00 94.06 879 LEU A CA 1
ATOM 6360 C C . LEU A 1 879 ? 29.160 5.075 -17.844 1.00 94.06 879 LEU A C 1
ATOM 6362 O O . LEU A 1 879 ? 29.955 4.414 -18.511 1.00 94.06 879 LEU A O 1
ATOM 6366 N N . THR A 1 880 ? 28.828 4.769 -16.588 1.00 91.06 880 THR A N 1
ATOM 6367 C CA . THR A 1 880 ? 29.531 3.760 -15.773 1.00 91.06 880 THR A CA 1
ATOM 6368 C C . THR A 1 880 ? 28.938 2.349 -15.806 1.00 91.06 880 THR A C 1
ATOM 6370 O O . THR A 1 880 ? 29.591 1.417 -15.340 1.00 91.06 880 THR A O 1
ATOM 6373 N N . LEU A 1 881 ? 27.705 2.184 -16.299 1.00 91.50 881 LEU A N 1
ATOM 6374 C CA . LEU A 1 881 ? 26.957 0.918 -16.281 1.00 91.50 881 LEU A CA 1
ATOM 6375 C C . LEU A 1 881 ? 26.331 0.611 -17.653 1.00 91.50 881 LEU A C 1
ATOM 6377 O O . LEU A 1 881 ? 26.128 1.518 -18.465 1.00 91.50 881 LEU A O 1
ATOM 6381 N N . ASP A 1 882 ? 26.015 -0.655 -17.922 1.00 94.81 882 ASP A N 1
ATOM 6382 C CA . ASP A 1 882 ? 25.183 -1.110 -19.047 1.00 94.81 882 ASP A CA 1
ATOM 6383 C C . ASP A 1 882 ? 23.743 -1.462 -18.608 1.00 94.81 882 ASP A C 1
ATOM 6385 O O . ASP A 1 882 ? 23.373 -1.232 -17.459 1.00 94.81 882 ASP A O 1
ATOM 6389 N N . GLN A 1 883 ? 22.910 -2.003 -19.510 1.00 95.69 883 GLN A N 1
ATOM 6390 C CA . GLN A 1 883 ? 21.517 -2.385 -19.204 1.00 95.69 883 GLN A CA 1
ATOM 6391 C C . GLN A 1 883 ? 21.365 -3.339 -18.001 1.00 95.69 883 GLN A C 1
ATOM 6393 O O . GLN A 1 883 ? 20.307 -3.369 -17.382 1.00 95.69 883 GLN A O 1
ATOM 6398 N N . ARG A 1 884 ? 22.387 -4.133 -17.677 1.00 91.69 884 ARG A N 1
ATOM 6399 C CA . ARG A 1 884 ? 22.347 -5.140 -16.607 1.00 91.69 884 ARG A CA 1
ATOM 6400 C C . ARG A 1 884 ? 22.746 -4.576 -15.245 1.00 91.69 884 ARG A C 1
ATOM 6402 O O . ARG A 1 884 ? 22.649 -5.297 -14.259 1.00 91.69 884 ARG A O 1
ATOM 6409 N N . GLY A 1 885 ? 23.244 -3.338 -15.205 1.00 90.12 885 GLY A N 1
ATOM 6410 C CA . GLY A 1 885 ? 24.011 -2.820 -14.073 1.00 90.12 885 GLY A CA 1
ATOM 6411 C C . GLY A 1 885 ? 25.476 -3.280 -14.073 1.00 90.12 885 GLY A C 1
ATOM 6412 O O . GLY A 1 885 ? 26.154 -3.125 -13.061 1.00 90.12 885 GLY A O 1
ATOM 6413 N N . GLU A 1 886 ? 25.985 -3.831 -15.183 1.00 85.94 886 GLU A N 1
ATOM 6414 C CA . GLU A 1 886 ? 27.382 -4.271 -15.289 1.00 85.94 886 GLU A CA 1
ATOM 6415 C C . GLU A 1 886 ? 28.320 -3.134 -15.704 1.00 85.94 886 GLU A C 1
ATOM 6417 O O . GLU A 1 886 ? 27.921 -2.187 -16.385 1.00 85.94 886 GLU A O 1
ATOM 6422 N N . ALA A 1 887 ? 29.591 -3.232 -15.305 1.00 87.00 887 ALA A N 1
ATOM 6423 C CA . ALA A 1 887 ? 30.571 -2.163 -15.483 1.00 87.00 887 ALA A CA 1
ATOM 6424 C C . ALA A 1 887 ? 30.813 -1.796 -16.960 1.00 87.00 887 ALA A C 1
ATOM 6426 O O . ALA A 1 887 ? 31.173 -2.632 -17.793 1.00 87.00 887 ALA A O 1
ATOM 6427 N N . ARG A 1 888 ? 30.696 -0.500 -17.259 1.00 90.44 888 ARG A N 1
ATOM 6428 C CA . ARG A 1 888 ? 30.925 0.113 -18.571 1.00 90.44 888 ARG A CA 1
ATOM 6429 C C . ARG A 1 888 ? 31.820 1.353 -18.392 1.00 90.44 888 ARG A C 1
ATOM 6431 O O . ARG A 1 888 ? 31.613 2.095 -17.440 1.00 90.44 888 ARG A O 1
ATOM 6438 N N . PRO A 1 889 ? 32.792 1.630 -19.281 1.00 91.38 889 PRO A N 1
ATOM 6439 C CA . PRO A 1 889 ? 33.402 0.708 -20.241 1.00 91.38 889 PRO A CA 1
ATOM 6440 C C . PRO A 1 889 ? 34.187 -0.417 -19.546 1.00 91.38 889 PRO A C 1
ATOM 6442 O O . PRO A 1 889 ? 34.566 -0.302 -18.383 1.00 91.38 889 PRO A O 1
ATOM 6445 N N . PHE A 1 890 ? 34.510 -1.472 -20.292 1.00 82.81 890 PHE A N 1
ATOM 6446 C CA . PHE A 1 890 ? 35.357 -2.575 -19.833 1.00 82.81 890 PHE A CA 1
ATOM 6447 C C . PHE A 1 890 ? 36.680 -2.595 -20.615 1.00 82.81 890 PHE A C 1
ATOM 6449 O O . PHE A 1 890 ? 36.694 -2.384 -21.825 1.00 82.81 890 PHE A O 1
ATOM 6456 N N . GLU A 1 891 ? 37.812 -2.782 -19.927 1.00 81.06 891 GLU A N 1
ATOM 6457 C CA . GLU A 1 891 ? 39.175 -2.720 -20.505 1.00 81.06 891 GLU A CA 1
ATOM 6458 C C . GLU A 1 891 ? 39.458 -1.475 -21.390 1.00 81.06 891 GLU A C 1
ATOM 6460 O O . GLU A 1 891 ? 40.261 -1.509 -22.323 1.00 81.06 891 GLU A O 1
ATOM 6465 N N . GLY A 1 892 ? 38.816 -0.338 -21.086 1.00 82.19 892 GLY A N 1
ATOM 6466 C CA . GLY A 1 892 ? 38.938 0.914 -21.852 1.00 82.19 892 GLY A CA 1
ATOM 6467 C C . GLY A 1 892 ? 38.115 0.959 -23.151 1.00 82.19 892 GLY A C 1
ATOM 6468 O O . GLY A 1 892 ? 38.224 1.922 -23.920 1.00 82.19 892 GLY A O 1
ATOM 6469 N N . LEU A 1 893 ? 37.283 -0.059 -23.393 1.00 87.00 893 LEU A N 1
ATOM 6470 C CA . LEU A 1 893 ? 36.393 -0.197 -24.543 1.00 87.00 893 LEU A CA 1
ATOM 6471 C C . LEU A 1 893 ? 34.920 -0.179 -24.121 1.00 87.00 893 LEU A C 1
ATOM 6473 O O . LEU A 1 893 ? 34.497 -0.823 -23.163 1.00 87.00 893 LEU A O 1
ATOM 6477 N N . CYS A 1 894 ? 34.121 0.554 -24.883 1.00 93.19 894 CYS A N 1
ATOM 6478 C CA . CYS A 1 894 ? 32.694 0.730 -24.672 1.00 93.19 894 CYS A CA 1
ATOM 6479 C C . CYS A 1 894 ? 31.944 0.136 -25.868 1.00 93.19 894 CYS A C 1
ATOM 6481 O O . CYS A 1 894 ? 32.062 0.654 -26.977 1.00 93.19 894 CYS A O 1
ATOM 6483 N N . THR A 1 895 ? 31.208 -0.956 -25.692 1.00 95.12 895 THR A N 1
ATOM 6484 C CA . THR A 1 895 ? 30.430 -1.572 -26.780 1.00 95.12 895 THR A CA 1
ATOM 6485 C C . THR A 1 895 ? 29.171 -0.744 -27.033 1.00 95.12 895 THR A C 1
ATOM 6487 O O . THR A 1 895 ? 28.472 -0.386 -26.087 1.00 95.12 895 THR A O 1
ATOM 6490 N N . ILE A 1 896 ? 28.869 -0.398 -28.284 1.00 96.56 896 ILE A N 1
ATOM 6491 C CA . ILE A 1 896 ? 27.627 0.322 -28.608 1.00 96.56 896 ILE A CA 1
ATOM 6492 C C . ILE A 1 896 ? 26.394 -0.579 -28.425 1.00 96.56 896 ILE A C 1
ATOM 6494 O O . ILE A 1 896 ? 26.491 -1.804 -28.455 1.00 96.56 896 ILE A O 1
ATOM 6498 N N . GLY A 1 897 ? 25.221 0.032 -28.269 1.00 97.44 897 GLY A N 1
ATOM 6499 C CA . GLY A 1 897 ? 24.000 -0.654 -27.853 1.00 97.44 897 GLY A CA 1
ATOM 6500 C C . GLY A 1 897 ? 23.914 -0.840 -26.335 1.00 97.44 897 GLY A C 1
ATOM 6501 O O . GLY A 1 897 ? 24.799 -0.435 -25.581 1.00 97.44 897 GLY A O 1
ATOM 6502 N N . ALA A 1 898 ? 22.811 -1.429 -25.883 1.00 97.19 898 ALA A N 1
ATOM 6503 C CA . ALA A 1 898 ? 22.444 -1.485 -24.467 1.00 97.19 898 ALA A CA 1
ATOM 6504 C C . ALA A 1 898 ? 23.343 -2.396 -23.609 1.00 97.19 898 ALA A C 1
ATOM 6506 O O . ALA A 1 898 ? 23.519 -2.148 -22.416 1.00 97.19 898 ALA A O 1
ATOM 6507 N N . TRP A 1 899 ? 23.950 -3.409 -24.228 1.00 95.31 899 TRP A N 1
ATOM 6508 C CA . TRP A 1 899 ? 24.838 -4.386 -23.597 1.00 95.31 899 TRP A CA 1
ATOM 6509 C C . TRP A 1 899 ? 26.315 -4.007 -23.781 1.00 95.31 899 TRP A C 1
ATOM 6511 O O . TRP A 1 899 ? 26.720 -3.558 -24.855 1.00 95.31 899 TRP A O 1
ATOM 6521 N N . GLN A 1 900 ? 27.122 -4.214 -22.744 1.00 92.12 900 GLN A N 1
ATOM 6522 C CA . GLN A 1 900 ? 28.572 -4.025 -22.744 1.00 92.12 900 GLN A CA 1
ATOM 6523 C C . GLN A 1 900 ? 29.299 -5.376 -22.784 1.00 92.12 900 GLN A C 1
ATOM 6525 O O . GLN A 1 900 ? 28.953 -6.298 -22.044 1.00 92.12 900 GLN A O 1
ATOM 6530 N N . LEU A 1 901 ? 30.374 -5.475 -23.575 1.00 78.44 901 LEU A N 1
ATOM 6531 C CA . LEU A 1 901 ? 31.310 -6.591 -23.455 1.00 78.44 901 LEU A CA 1
ATOM 6532 C C . LEU A 1 901 ? 31.940 -6.585 -22.056 1.00 78.44 901 LEU A C 1
ATOM 6534 O O . LEU A 1 901 ? 32.703 -5.681 -21.724 1.00 78.44 901 LEU A O 1
ATOM 6538 N N . ALA A 1 902 ? 31.620 -7.606 -21.272 1.00 62.81 902 ALA A N 1
ATOM 6539 C CA . ALA A 1 902 ? 32.109 -7.871 -19.923 1.00 62.81 902 ALA A CA 1
ATOM 6540 C C . ALA A 1 902 ? 32.712 -9.295 -19.891 1.00 62.81 902 ALA A C 1
ATOM 6542 O O . ALA A 1 902 ? 32.444 -10.079 -20.811 1.00 62.81 902 ALA A O 1
ATOM 6543 N N . PRO A 1 903 ? 33.524 -9.674 -18.885 1.00 53.28 903 PRO A N 1
ATOM 6544 C CA . PRO A 1 903 ? 33.913 -11.072 -18.718 1.00 53.28 903 PRO A CA 1
ATOM 6545 C C . PRO A 1 903 ? 32.650 -11.919 -18.460 1.00 53.28 903 PRO A C 1
ATOM 6547 O O . PRO A 1 903 ? 31.670 -11.392 -17.933 1.00 53.28 903 PRO A O 1
ATOM 6550 N N . PRO A 1 904 ? 32.634 -13.208 -18.847 1.00 50.50 904 PRO A N 1
ATOM 6551 C CA . PRO A 1 904 ? 31.418 -14.019 -18.808 1.00 50.50 904 PRO A CA 1
ATOM 6552 C C . PRO A 1 904 ? 30.847 -14.113 -17.389 1.00 50.50 904 PRO A C 1
ATOM 6554 O O . PRO A 1 904 ? 31.505 -14.639 -16.494 1.00 50.50 904 PRO A O 1
ATOM 6557 N N . SER A 1 905 ? 29.621 -13.626 -17.198 1.00 50.66 905 SER A N 1
ATOM 6558 C CA . SER A 1 905 ? 28.889 -13.691 -15.934 1.00 50.66 905 SER A CA 1
ATOM 6559 C C . SER A 1 905 ? 28.347 -15.105 -15.698 1.00 50.66 905 SER A C 1
ATOM 6561 O O . SER A 1 905 ? 27.505 -15.611 -16.438 1.00 50.66 905 SER A O 1
ATOM 6563 N N . GLY A 1 906 ? 28.843 -15.766 -14.655 1.00 63.47 906 GLY A N 1
ATOM 6564 C CA . GLY A 1 906 ? 28.416 -17.100 -14.237 1.00 63.47 906 GLY A CA 1
ATOM 6565 C C . GLY A 1 906 ? 29.205 -17.574 -13.014 1.00 63.47 906 GLY A C 1
ATOM 6566 O O . GLY A 1 906 ? 30.171 -16.914 -12.634 1.00 63.47 906 GLY A O 1
ATOM 6567 N N . PRO A 1 907 ? 28.828 -18.705 -12.393 1.00 74.50 907 PRO A N 1
ATOM 6568 C CA . PRO A 1 907 ? 29.575 -19.254 -11.270 1.00 74.50 907 PRO A CA 1
ATOM 6569 C C . PRO A 1 907 ? 30.981 -19.662 -11.726 1.00 74.50 907 PRO A C 1
ATOM 6571 O O . PRO A 1 907 ? 31.155 -20.542 -12.574 1.00 74.50 907 PRO A O 1
ATOM 6574 N N . PHE A 1 908 ? 31.993 -19.019 -11.156 1.00 85.69 908 PHE A N 1
ATOM 6575 C CA . PHE A 1 908 ? 33.397 -19.308 -11.421 1.00 85.69 908 PHE A CA 1
ATOM 6576 C C . PHE A 1 908 ? 33.898 -20.335 -10.408 1.00 85.69 908 PHE A C 1
ATOM 6578 O O . PHE A 1 908 ? 33.786 -20.107 -9.209 1.00 85.69 908 PHE A O 1
ATOM 6585 N N . THR A 1 909 ? 34.504 -21.434 -10.863 1.00 92.81 909 THR A N 1
ATOM 6586 C CA . THR A 1 909 ? 35.092 -22.460 -9.981 1.00 92.81 909 THR A CA 1
ATOM 6587 C C . THR A 1 909 ? 36.611 -22.489 -10.111 1.00 92.81 909 THR A C 1
ATOM 6589 O O . THR A 1 909 ? 37.131 -22.600 -11.219 1.00 92.81 909 THR A O 1
ATOM 6592 N N . GLU A 1 910 ? 37.334 -22.431 -8.994 1.00 95.06 910 GLU A N 1
ATOM 6593 C CA . GLU A 1 910 ? 38.754 -22.775 -8.909 1.00 95.06 910 GLU A CA 1
ATOM 6594 C C . GLU A 1 910 ? 38.918 -24.262 -8.565 1.00 95.06 910 GLU A C 1
ATOM 6596 O O . GLU A 1 910 ? 38.567 -24.690 -7.464 1.00 95.06 910 GLU A O 1
ATOM 6601 N N . THR A 1 911 ? 39.482 -25.030 -9.503 1.00 95.50 911 THR A N 1
ATOM 6602 C CA . THR A 1 911 ? 39.695 -26.490 -9.407 1.00 95.50 911 THR A CA 1
ATOM 6603 C C . THR A 1 911 ? 41.132 -26.877 -9.043 1.00 95.50 911 THR A C 1
ATOM 6605 O O . THR A 1 911 ? 41.503 -28.044 -9.102 1.00 95.50 911 THR A O 1
ATOM 6608 N N . PHE A 1 912 ? 42.009 -25.904 -8.765 1.00 96.06 912 PHE A N 1
ATOM 6609 C CA . PHE A 1 912 ? 43.441 -26.105 -8.508 1.00 96.06 912 PHE A CA 1
ATOM 6610 C C . PHE A 1 912 ? 44.220 -26.823 -9.631 1.00 96.06 912 PHE A C 1
ATOM 6612 O O . PHE A 1 912 ? 45.405 -27.120 -9.457 1.00 96.06 912 PHE A O 1
ATOM 6619 N N . ASP A 1 913 ? 43.632 -27.064 -10.809 1.00 92.69 913 ASP A N 1
ATOM 6620 C CA . ASP A 1 913 ? 44.259 -27.814 -11.909 1.00 92.69 913 ASP A CA 1
ATOM 6621 C C . ASP A 1 913 ? 45.577 -27.194 -12.395 1.00 92.69 913 ASP A C 1
ATOM 6623 O O . ASP A 1 913 ? 46.498 -27.902 -12.818 1.00 92.69 913 ASP A O 1
ATOM 6627 N N . THR A 1 914 ? 45.717 -25.874 -12.283 1.00 91.75 914 THR A N 1
ATOM 6628 C CA . THR A 1 914 ? 46.930 -25.122 -12.638 1.00 91.75 914 THR A CA 1
ATOM 6629 C C . THR A 1 914 ? 47.996 -25.108 -11.535 1.00 91.75 914 THR A C 1
ATOM 6631 O O . THR A 1 914 ? 49.146 -24.750 -11.800 1.00 91.75 914 THR A O 1
ATOM 6634 N N . LEU A 1 915 ? 47.673 -25.528 -10.308 1.00 92.88 915 LEU A N 1
ATOM 6635 C CA . LEU A 1 915 ? 48.609 -25.564 -9.184 1.00 92.88 915 LEU A CA 1
ATOM 6636 C C . LEU A 1 915 ? 49.546 -26.779 -9.284 1.00 92.88 915 LEU A C 1
ATOM 6638 O O . LEU A 1 915 ? 49.112 -27.930 -9.375 1.00 92.88 915 LEU A O 1
ATOM 6642 N N . GLU A 1 916 ? 50.858 -26.546 -9.228 1.00 90.50 916 GLU A N 1
ATOM 6643 C CA . GLU A 1 916 ? 51.871 -27.609 -9.191 1.00 90.50 916 GLU A CA 1
ATOM 6644 C C . GLU A 1 916 ? 52.534 -27.716 -7.810 1.00 90.50 916 GLU A C 1
ATOM 6646 O O . GLU A 1 916 ? 53.552 -27.085 -7.523 1.00 90.50 916 GLU A O 1
ATOM 6651 N N . LEU A 1 917 ? 51.969 -28.570 -6.951 1.00 89.38 917 LEU A N 1
ATOM 6652 C CA . LEU A 1 917 ? 52.578 -28.991 -5.687 1.00 89.38 917 LEU A CA 1
ATOM 6653 C C . LEU A 1 917 ? 53.072 -30.439 -5.801 1.00 89.38 917 LEU A C 1
ATOM 6655 O O . LEU A 1 917 ? 52.315 -31.339 -6.151 1.00 89.38 917 LEU A O 1
ATOM 6659 N N . VAL A 1 918 ? 54.349 -30.678 -5.483 1.00 81.44 918 VAL A N 1
ATOM 6660 C CA . VAL A 1 918 ? 54.982 -32.003 -5.603 1.00 81.44 918 VAL A CA 1
ATOM 6661 C C . VAL A 1 918 ? 55.675 -32.400 -4.299 1.00 81.44 918 VAL A C 1
ATOM 6663 O O . VAL A 1 918 ? 56.567 -31.704 -3.814 1.00 81.44 918 VAL A O 1
ATOM 6666 N N . GLY A 1 919 ? 55.319 -33.574 -3.771 1.00 75.25 919 GLY A N 1
ATOM 6667 C CA . GLY A 1 919 ? 55.937 -34.174 -2.585 1.00 75.25 919 GLY A CA 1
ATOM 6668 C C . GLY A 1 919 ? 55.152 -33.957 -1.287 1.00 75.25 919 GLY A C 1
ATOM 6669 O O . GLY A 1 919 ? 54.018 -33.494 -1.285 1.00 75.25 919 GLY A O 1
ATOM 6670 N N . ASP A 1 920 ? 55.753 -34.345 -0.158 1.00 82.19 920 ASP A N 1
ATOM 6671 C CA . ASP A 1 920 ? 55.048 -34.417 1.132 1.00 82.19 920 ASP A CA 1
ATOM 6672 C C . ASP A 1 920 ? 55.102 -33.147 2.002 1.00 82.19 920 ASP A C 1
ATOM 6674 O O . ASP A 1 920 ? 54.486 -33.107 3.075 1.00 82.19 920 ASP A O 1
ATOM 6678 N N . SER A 1 921 ? 55.833 -32.126 1.556 1.00 90.38 921 SER A N 1
ATOM 6679 C CA . SER A 1 921 ? 56.039 -30.868 2.279 1.00 90.38 921 SER A CA 1
ATOM 6680 C C . SER A 1 921 ? 54.840 -29.930 2.160 1.00 90.38 921 SER A C 1
ATOM 6682 O O . SER A 1 921 ? 54.281 -29.777 1.080 1.00 90.38 921 SER A O 1
ATOM 6684 N N . TYR A 1 922 ? 54.514 -29.238 3.253 1.00 94.50 922 TYR A N 1
ATOM 6685 C CA . TYR A 1 922 ? 53.609 -28.089 3.229 1.00 94.50 922 TYR A CA 1
ATOM 6686 C C . TYR A 1 922 ? 54.415 -26.839 2.859 1.00 94.50 922 TYR A C 1
ATOM 6688 O O . TYR A 1 922 ? 55.472 -26.590 3.445 1.00 94.50 922 TYR A O 1
ATOM 6696 N N . LEU A 1 923 ? 53.939 -26.089 1.871 1.00 95.44 923 LEU A N 1
ATOM 6697 C CA . LEU A 1 923 ? 54.602 -24.942 1.256 1.00 95.44 923 LEU A CA 1
ATOM 6698 C C . LEU A 1 923 ? 53.679 -23.717 1.273 1.00 95.44 923 LEU A C 1
ATOM 6700 O O . LEU A 1 923 ? 52.475 -23.828 1.495 1.00 95.44 923 LEU A O 1
ATOM 6704 N N . SER A 1 924 ? 54.257 -22.549 1.013 1.00 96.06 924 SER A N 1
ATOM 6705 C CA . SER A 1 924 ? 53.520 -21.310 0.754 1.00 96.06 924 SER A CA 1
ATOM 6706 C C . SER A 1 924 ? 54.004 -20.722 -0.566 1.00 96.06 924 SER A C 1
ATOM 6708 O O . SER A 1 924 ? 55.190 -20.842 -0.888 1.00 96.06 924 SER A O 1
ATOM 6710 N N . GLY A 1 925 ? 53.115 -20.082 -1.314 1.00 96.06 925 GLY A N 1
ATOM 6711 C CA . GLY A 1 925 ? 53.414 -19.540 -2.636 1.00 96.06 925 GLY A CA 1
ATOM 6712 C C . GLY A 1 925 ? 52.180 -18.931 -3.286 1.00 96.06 925 GLY A C 1
ATOM 6713 O O . GLY A 1 925 ? 51.193 -18.650 -2.609 1.00 96.06 925 GLY A O 1
ATOM 6714 N N . SER A 1 926 ? 52.235 -18.748 -4.600 1.00 96.25 926 SER A N 1
ATOM 6715 C CA . SER A 1 926 ? 51.092 -18.324 -5.405 1.00 96.25 926 SER A CA 1
ATOM 6716 C C . SER A 1 926 ? 51.031 -19.081 -6.729 1.00 96.25 926 SER A C 1
ATOM 6718 O O . SER A 1 926 ? 52.019 -19.687 -7.157 1.00 96.25 926 SER A O 1
ATOM 6720 N N . PHE A 1 927 ? 49.859 -19.076 -7.354 1.00 95.56 927 PHE A N 1
ATOM 6721 C CA . PHE A 1 927 ? 49.603 -19.640 -8.677 1.00 95.56 927 PHE A CA 1
ATOM 6722 C C . PHE A 1 927 ? 48.511 -18.832 -9.390 1.00 95.56 927 PHE A C 1
ATOM 6724 O O . PHE A 1 927 ? 47.792 -18.061 -8.757 1.00 95.56 927 PHE A O 1
ATOM 6731 N N . VAL A 1 928 ? 48.404 -18.993 -10.709 1.00 91.19 928 VAL A N 1
ATOM 6732 C CA . VAL A 1 928 ? 47.300 -18.429 -11.497 1.00 91.19 928 VAL A CA 1
ATOM 6733 C C . VAL A 1 928 ? 46.275 -19.534 -11.705 1.00 91.19 928 VAL A C 1
ATOM 6735 O O . VAL A 1 928 ? 46.613 -20.584 -12.250 1.00 91.19 928 VAL A O 1
ATOM 6738 N N . GLY A 1 929 ? 45.062 -19.306 -11.222 1.00 88.44 929 GLY A N 1
ATOM 6739 C CA . GLY A 1 929 ? 43.929 -20.219 -11.258 1.00 88.44 929 GLY A CA 1
ATOM 6740 C C . GLY A 1 929 ? 43.357 -20.461 -12.651 1.00 88.44 929 GLY A C 1
ATOM 6741 O O . GLY A 1 929 ? 43.741 -19.798 -13.620 1.00 88.44 929 GLY A O 1
ATOM 6742 N N . VAL A 1 930 ? 42.402 -21.386 -12.757 1.00 82.19 930 VAL A N 1
ATOM 6743 C CA . VAL A 1 930 ? 41.751 -21.726 -14.043 1.00 82.19 930 VAL A CA 1
ATOM 6744 C C . VAL A 1 930 ? 40.985 -20.546 -14.654 1.00 82.19 930 VAL A C 1
ATOM 6746 O O . VAL A 1 930 ? 40.937 -20.422 -15.875 1.00 82.19 930 VAL A O 1
ATOM 6749 N N . ASN A 1 931 ? 40.499 -19.624 -13.816 1.00 79.56 931 ASN A N 1
ATOM 6750 C CA . ASN A 1 931 ? 39.798 -18.397 -14.224 1.00 79.56 931 ASN A CA 1
ATOM 6751 C C . ASN A 1 931 ? 40.736 -17.177 -14.363 1.00 79.56 931 ASN A C 1
ATOM 6753 O O . ASN A 1 931 ? 40.285 -16.037 -14.346 1.00 79.56 931 ASN A O 1
ATOM 6757 N N . GLY A 1 932 ? 42.059 -17.380 -14.431 1.00 80.44 932 GLY A N 1
ATOM 6758 C CA . GLY A 1 932 ? 43.052 -16.301 -14.573 1.00 80.44 932 GLY A CA 1
ATOM 6759 C C . GLY A 1 932 ? 43.350 -15.497 -13.296 1.00 80.44 932 GLY A C 1
ATOM 6760 O O . GLY A 1 932 ? 44.269 -14.677 -13.287 1.00 80.44 932 GLY A O 1
ATOM 6761 N N . ILE A 1 933 ? 42.630 -15.753 -12.203 1.00 86.62 933 ILE A N 1
ATOM 6762 C CA . ILE A 1 933 ? 42.828 -15.105 -10.899 1.00 86.62 933 ILE A CA 1
ATOM 6763 C C . ILE A 1 933 ? 44.124 -15.590 -10.242 1.00 86.62 933 ILE A C 1
ATOM 6765 O O . ILE A 1 933 ? 44.445 -16.776 -10.270 1.00 86.62 933 ILE A O 1
ATOM 6769 N N . THR A 1 934 ? 44.887 -14.684 -9.624 1.00 93.62 934 THR A N 1
ATOM 6770 C CA . THR A 1 934 ? 46.090 -15.062 -8.865 1.00 93.62 934 THR A CA 1
ATOM 6771 C C . THR A 1 934 ? 45.731 -15.399 -7.421 1.00 93.62 934 THR A C 1
ATOM 6773 O O . THR A 1 934 ? 45.310 -14.528 -6.662 1.00 93.62 934 THR A O 1
ATOM 6776 N N . TRP A 1 935 ? 45.962 -16.651 -7.035 1.00 97.25 935 TRP A N 1
ATOM 6777 C CA . TRP A 1 935 ? 45.747 -17.160 -5.684 1.00 97.25 935 TRP A CA 1
ATOM 6778 C C . TRP A 1 935 ? 47.069 -17.252 -4.916 1.00 97.25 935 TRP A C 1
ATOM 6780 O O . TRP A 1 935 ? 48.064 -17.773 -5.424 1.00 97.25 935 TRP A O 1
ATOM 6790 N N . GLU A 1 936 ? 47.077 -16.806 -3.663 1.00 97.94 936 GLU A N 1
ATOM 6791 C CA . GLU A 1 936 ? 48.144 -17.037 -2.686 1.00 97.94 936 GLU A CA 1
ATOM 6792 C C . GLU A 1 936 ? 47.731 -18.150 -1.719 1.00 97.94 936 GLU A C 1
ATOM 6794 O O . GLU A 1 936 ? 46.609 -18.147 -1.223 1.00 97.94 936 GLU A O 1
ATOM 6799 N N . TYR A 1 937 ? 48.634 -19.071 -1.381 1.00 97.88 937 TYR A N 1
ATOM 6800 C CA . TYR A 1 937 ? 48.388 -20.112 -0.380 1.00 97.88 937 TYR A CA 1
ATOM 6801 C C . TYR A 1 937 ? 49.482 -20.160 0.685 1.00 97.88 937 TYR A C 1
ATOM 6803 O O . TYR A 1 937 ? 50.660 -19.892 0.422 1.00 97.88 937 TYR A O 1
ATOM 6811 N N . THR A 1 938 ? 49.103 -20.559 1.899 1.00 97.31 938 THR A N 1
ATOM 6812 C CA . THR A 1 938 ? 50.019 -20.736 3.027 1.00 97.31 938 THR A CA 1
ATOM 6813 C C . THR A 1 938 ? 49.862 -22.104 3.679 1.00 97.31 938 THR A C 1
ATOM 6815 O O . THR A 1 938 ? 48.762 -22.531 4.019 1.00 97.31 938 THR A O 1
ATOM 6818 N N . GLY A 1 939 ? 50.982 -22.805 3.873 1.00 95.75 939 GLY A N 1
ATOM 6819 C CA . GLY A 1 939 ? 50.988 -24.122 4.514 1.00 95.75 939 GLY A CA 1
ATOM 6820 C C . GLY A 1 939 ? 50.102 -25.152 3.805 1.00 95.75 939 GLY A C 1
ATOM 6821 O O . GLY A 1 939 ? 49.387 -25.897 4.471 1.00 95.75 939 GLY A O 1
ATOM 6822 N N . ALA A 1 940 ? 50.151 -25.194 2.472 1.00 96.25 940 ALA A N 1
ATOM 6823 C CA . ALA A 1 940 ? 49.407 -26.129 1.630 1.00 96.25 940 ALA A CA 1
ATOM 6824 C C . ALA A 1 940 ? 50.315 -27.226 1.055 1.00 96.25 940 ALA A C 1
ATOM 6826 O O . ALA A 1 940 ? 51.508 -27.014 0.829 1.00 96.25 940 ALA A O 1
ATOM 6827 N N . ARG A 1 941 ? 49.751 -28.399 0.772 1.00 95.38 941 ARG A N 1
ATOM 6828 C CA . ARG A 1 941 ? 50.386 -29.472 -0.015 1.00 95.38 941 ARG A CA 1
ATOM 6829 C C . ARG A 1 941 ? 49.368 -30.092 -0.974 1.00 95.38 941 ARG A C 1
ATOM 6831 O O . ARG A 1 941 ? 48.174 -29.864 -0.818 1.00 95.38 941 ARG A O 1
ATOM 6838 N N . ASN A 1 942 ? 49.836 -30.939 -1.886 1.00 93.31 942 ASN A N 1
ATOM 6839 C CA . ASN A 1 942 ? 48.965 -31.659 -2.812 1.00 93.31 942 ASN A CA 1
ATOM 6840 C C . ASN A 1 942 ? 48.017 -32.665 -2.121 1.00 93.31 942 ASN A C 1
ATOM 6842 O O . ASN A 1 942 ? 48.333 -33.216 -1.056 1.00 93.31 942 ASN A O 1
ATOM 6846 N N . GLU A 1 943 ? 46.904 -32.939 -2.798 1.00 92.50 943 GLU A N 1
ATOM 6847 C CA . GLU A 1 943 ? 45.823 -33.884 -2.481 1.00 92.50 943 GLU A CA 1
ATOM 6848 C C . GLU A 1 943 ? 46.272 -35.333 -2.237 1.00 92.50 943 GLU A C 1
ATOM 6850 O O . GLU A 1 943 ? 45.676 -36.042 -1.417 1.00 92.50 943 GLU A O 1
ATOM 6855 N N . ASN A 1 944 ? 47.355 -35.779 -2.884 1.00 89.25 944 ASN A N 1
ATOM 6856 C CA . ASN A 1 944 ? 47.920 -37.121 -2.714 1.00 89.25 944 ASN A CA 1
ATOM 6857 C C . ASN A 1 944 ? 46.841 -38.201 -2.982 1.00 89.25 944 ASN A C 1
ATOM 6859 O O . ASN A 1 944 ? 46.189 -38.178 -4.017 1.00 89.25 944 ASN A O 1
ATOM 6863 N N . ASN A 1 945 ? 46.619 -39.149 -2.067 1.00 89.69 945 ASN A N 1
ATOM 6864 C CA . ASN A 1 945 ? 45.600 -40.197 -2.216 1.00 89.69 945 ASN A CA 1
ATOM 6865 C C . ASN A 1 945 ? 44.209 -39.786 -1.684 1.00 89.69 945 ASN A C 1
ATOM 6867 O O . ASN A 1 945 ? 43.409 -40.661 -1.342 1.00 89.69 945 ASN A O 1
ATOM 6871 N N . PHE A 1 946 ? 43.925 -38.486 -1.545 1.00 92.25 946 PHE A N 1
ATOM 6872 C CA . PHE A 1 946 ? 42.671 -37.982 -0.972 1.00 92.25 946 PHE A CA 1
ATOM 6873 C C . PHE A 1 946 ? 41.806 -37.080 -1.881 1.00 92.25 946 PHE A C 1
ATOM 6875 O O . PHE A 1 946 ? 40.952 -36.432 -1.289 1.00 92.25 946 PHE A O 1
ATOM 6882 N N . PRO A 1 947 ? 41.943 -37.014 -3.226 1.00 93.69 947 PRO A N 1
ATOM 6883 C CA . PRO A 1 947 ? 41.289 -35.983 -4.057 1.00 93.69 947 PRO A CA 1
ATOM 6884 C C . PRO A 1 947 ? 39.763 -35.907 -3.875 1.00 93.69 947 PRO A C 1
ATOM 6886 O O . PRO A 1 947 ? 39.133 -36.912 -3.519 1.00 93.69 947 PRO A O 1
ATOM 6889 N N . ILE A 1 948 ? 39.175 -34.729 -4.110 1.00 94.19 948 ILE A N 1
ATOM 6890 C CA . ILE A 1 948 ? 37.723 -34.580 -4.288 1.00 94.19 948 ILE A CA 1
ATOM 6891 C C . ILE A 1 948 ? 37.426 -34.750 -5.777 1.00 94.19 948 ILE A C 1
ATOM 6893 O O . ILE A 1 948 ? 36.891 -35.800 -6.139 1.00 94.19 948 ILE A O 1
ATOM 6897 N N . ASP A 1 949 ? 37.887 -33.826 -6.624 1.00 90.75 949 ASP A N 1
ATOM 6898 C CA . ASP A 1 949 ? 37.892 -33.989 -8.081 1.00 90.75 949 ASP A CA 1
ATOM 6899 C C . ASP A 1 949 ? 39.188 -33.427 -8.683 1.00 90.75 949 ASP A C 1
ATOM 6901 O O . ASP A 1 949 ? 39.532 -32.271 -8.497 1.00 90.75 949 ASP A O 1
ATOM 6905 N N . GLY A 1 950 ? 39.965 -34.258 -9.379 1.00 91.38 950 GLY A N 1
ATOM 6906 C CA . GLY A 1 950 ? 41.264 -33.826 -9.907 1.00 91.38 950 GLY A CA 1
ATOM 6907 C C . GLY A 1 950 ? 42.294 -33.470 -8.819 1.00 91.38 950 GLY A C 1
ATOM 6908 O O . GLY A 1 950 ? 42.818 -34.368 -8.144 1.00 91.38 950 GLY A O 1
ATOM 6909 N N . LYS A 1 951 ? 42.659 -32.185 -8.723 1.00 93.62 951 LYS A N 1
ATOM 6910 C CA . LYS A 1 951 ? 43.679 -31.640 -7.807 1.00 93.62 951 LYS A CA 1
ATOM 6911 C C . LYS A 1 951 ? 43.025 -30.840 -6.687 1.00 93.62 951 LYS A C 1
ATOM 6913 O O . LYS A 1 951 ? 42.077 -30.123 -6.919 1.00 93.62 951 LYS A O 1
ATOM 6918 N N . GLY A 1 952 ? 43.637 -30.832 -5.506 1.00 94.19 952 GLY A N 1
ATOM 6919 C CA . GLY A 1 952 ? 43.182 -29.975 -4.409 1.00 94.19 952 GLY A CA 1
ATOM 6920 C C . GLY A 1 952 ? 44.276 -29.713 -3.380 1.00 94.19 952 GLY A C 1
ATOM 6921 O O . GLY A 1 952 ? 45.369 -30.289 -3.443 1.00 94.19 952 GLY A O 1
ATOM 6922 N N . VAL A 1 953 ? 44.000 -28.848 -2.401 1.00 95.88 953 VAL A N 1
ATOM 6923 C CA . VAL A 1 953 ? 45.007 -28.406 -1.419 1.00 95.88 953 VAL A CA 1
ATOM 6924 C C . VAL A 1 953 ? 44.723 -28.895 -0.002 1.00 95.88 953 VAL A C 1
ATOM 6926 O O . VAL A 1 953 ? 43.663 -28.655 0.575 1.00 95.88 953 VAL A O 1
ATOM 6929 N N . ILE A 1 954 ? 45.700 -29.591 0.590 1.00 97.12 954 ILE A N 1
ATOM 6930 C CA . ILE A 1 954 ? 45.641 -30.029 1.989 1.00 97.12 954 ILE A CA 1
ATOM 6931 C C . ILE A 1 954 ? 46.327 -28.997 2.882 1.00 97.12 954 ILE A C 1
ATOM 6933 O O . ILE A 1 954 ? 47.536 -28.776 2.769 1.00 97.12 954 ILE A O 1
ATOM 6937 N N . PHE A 1 955 ? 45.580 -28.462 3.842 1.00 97.31 955 PHE A N 1
ATOM 6938 C CA . PHE A 1 955 ? 46.091 -27.682 4.972 1.00 97.31 955 PHE A CA 1
ATOM 6939 C C . PHE A 1 955 ? 46.344 -28.570 6.195 1.00 97.31 955 PHE A C 1
ATOM 6941 O O . PHE A 1 955 ? 45.866 -29.703 6.254 1.00 97.31 955 PHE A O 1
ATOM 6948 N N . LYS A 1 956 ? 47.088 -28.078 7.196 1.00 93.75 956 LYS A N 1
ATOM 6949 C CA . LYS A 1 956 ? 47.382 -28.841 8.430 1.00 93.75 956 LYS A CA 1
ATOM 6950 C C . LYS A 1 956 ? 47.271 -28.032 9.715 1.00 93.75 956 LYS A C 1
ATOM 6952 O O . LYS A 1 956 ? 46.821 -28.566 10.729 1.00 93.75 956 LYS A O 1
ATOM 6957 N N . GLU A 1 957 ? 47.771 -26.808 9.710 1.00 96.44 957 GLU A N 1
ATOM 6958 C CA . GLU A 1 957 ? 47.864 -25.953 10.891 1.00 96.44 957 GLU A CA 1
ATOM 6959 C C . GLU A 1 957 ? 46.731 -24.925 10.859 1.00 96.44 957 GLU A C 1
ATOM 6961 O O . GLU A 1 957 ? 46.263 -24.539 9.784 1.00 96.44 957 GLU A O 1
ATOM 6966 N N . THR A 1 958 ? 46.250 -24.518 12.036 1.00 96.31 958 THR A N 1
ATOM 6967 C CA . THR A 1 958 ? 45.250 -23.447 12.143 1.00 96.31 958 THR A CA 1
ATOM 6968 C C . THR A 1 958 ? 45.826 -22.176 11.521 1.00 96.31 958 THR A C 1
ATOM 6970 O O . THR A 1 958 ? 46.930 -21.762 11.875 1.00 96.31 958 THR A O 1
ATOM 6973 N N . GLY A 1 959 ? 45.080 -21.556 10.610 1.00 94.19 959 GLY A N 1
ATOM 6974 C CA . GLY A 1 959 ? 45.511 -20.361 9.884 1.00 94.19 959 GLY A CA 1
ATOM 6975 C C . GLY A 1 959 ? 46.234 -20.623 8.560 1.00 94.19 959 GLY A C 1
ATOM 6976 O O . GLY A 1 959 ? 46.539 -19.663 7.864 1.00 94.19 959 GLY A O 1
ATOM 6977 N N . ASN A 1 960 ? 46.491 -21.882 8.180 1.00 98.31 960 ASN A N 1
ATOM 6978 C CA . ASN A 1 960 ? 46.836 -22.212 6.790 1.00 98.31 960 ASN A CA 1
ATOM 6979 C C . ASN A 1 960 ? 45.630 -21.917 5.890 1.00 98.31 960 ASN A C 1
ATOM 6981 O O . ASN A 1 960 ? 44.499 -22.221 6.275 1.00 98.31 960 ASN A O 1
ATOM 6985 N N . ASN A 1 961 ? 45.864 -21.315 4.728 1.00 98.06 961 ASN A N 1
ATOM 6986 C CA . ASN A 1 961 ? 44.799 -20.783 3.881 1.00 98.06 961 ASN A CA 1
ATOM 6987 C C . ASN A 1 961 ? 45.157 -20.774 2.388 1.00 98.06 961 ASN A C 1
ATOM 6989 O O . ASN A 1 961 ? 46.311 -20.978 2.004 1.00 98.06 961 ASN A O 1
ATOM 6993 N N . VAL A 1 962 ? 44.151 -20.508 1.559 1.00 98.25 962 VAL A N 1
ATOM 6994 C CA . VAL A 1 962 ? 44.297 -20.026 0.181 1.00 98.25 962 VAL A CA 1
ATOM 6995 C C . VAL A 1 962 ? 43.403 -18.803 0.000 1.00 98.25 962 VAL A C 1
ATOM 6997 O O . VAL A 1 962 ? 42.308 -18.763 0.560 1.00 98.25 962 VAL A O 1
ATOM 7000 N N . ARG A 1 963 ? 43.879 -17.783 -0.713 1.00 97.94 963 ARG A N 1
ATOM 7001 C CA . ARG A 1 963 ? 43.186 -16.500 -0.866 1.00 97.94 963 ARG A CA 1
ATOM 7002 C C . ARG A 1 963 ? 43.462 -15.824 -2.203 1.00 97.94 963 ARG A C 1
ATOM 7004 O O . ARG A 1 963 ? 44.542 -16.004 -2.761 1.00 97.94 963 ARG A O 1
ATOM 7011 N N . ALA A 1 964 ? 42.534 -14.998 -2.660 1.00 96.44 964 ALA A N 1
ATOM 7012 C CA . ALA A 1 964 ? 42.701 -14.129 -3.820 1.00 96.44 964 ALA A CA 1
ATOM 7013 C C . ALA A 1 964 ? 41.948 -12.808 -3.626 1.00 96.44 964 ALA A C 1
ATOM 7015 O O . ALA A 1 964 ? 40.980 -12.741 -2.868 1.00 96.44 964 ALA A O 1
ATOM 7016 N N . THR A 1 965 ? 42.386 -11.773 -4.339 1.00 92.06 965 THR A N 1
ATOM 7017 C CA . THR A 1 965 ? 41.591 -10.563 -4.576 1.00 92.06 965 THR A CA 1
ATOM 7018 C C . THR A 1 965 ? 40.905 -10.726 -5.930 1.00 92.06 965 THR A C 1
ATOM 7020 O O . THR A 1 965 ? 41.565 -11.063 -6.915 1.00 92.06 965 THR A O 1
ATOM 7023 N N . ILE A 1 966 ? 39.587 -10.560 -5.949 1.00 86.25 966 ILE A N 1
ATOM 7024 C CA . ILE A 1 966 ? 38.692 -10.928 -7.045 1.00 86.25 966 ILE A CA 1
ATOM 7025 C C . ILE A 1 966 ? 37.887 -9.678 -7.447 1.00 86.25 966 ILE A C 1
ATOM 7027 O O . ILE A 1 966 ? 37.270 -9.060 -6.575 1.00 86.25 966 ILE A O 1
ATOM 7031 N N . PRO A 1 967 ? 37.907 -9.268 -8.730 1.00 73.12 967 PRO A N 1
ATOM 7032 C CA . PRO A 1 967 ? 37.064 -8.187 -9.234 1.00 73.12 967 PRO A CA 1
ATOM 7033 C C . PRO A 1 967 ? 35.618 -8.667 -9.443 1.00 73.12 967 PRO A C 1
ATOM 7035 O O . PRO A 1 967 ? 35.376 -9.858 -9.618 1.00 73.12 967 PRO A O 1
ATOM 7038 N N . GLY A 1 968 ? 34.670 -7.728 -9.487 1.00 72.69 968 GLY A N 1
ATOM 7039 C CA . GLY A 1 968 ? 33.233 -8.035 -9.459 1.00 72.69 968 GLY A CA 1
ATOM 7040 C C . GLY A 1 968 ? 32.689 -8.068 -8.029 1.00 72.69 968 GLY A C 1
ATOM 7041 O O . GLY A 1 968 ? 33.428 -7.784 -7.090 1.00 72.69 968 GLY A O 1
ATOM 7042 N N . GLY A 1 969 ? 31.393 -8.340 -7.872 1.00 78.69 969 GLY A N 1
ATOM 7043 C CA . GLY A 1 969 ? 30.768 -8.553 -6.564 1.00 78.69 969 GLY A CA 1
ATOM 7044 C C . GLY A 1 969 ? 30.864 -10.005 -6.084 1.00 78.69 969 GLY A C 1
ATOM 7045 O O . GLY A 1 969 ? 31.415 -10.859 -6.774 1.00 78.69 969 GLY A O 1
ATOM 7046 N N . LEU A 1 970 ? 30.310 -10.272 -4.901 1.00 87.19 970 LEU A N 1
ATOM 7047 C CA . LEU A 1 970 ? 30.120 -11.619 -4.365 1.00 87.19 970 LEU A CA 1
ATOM 7048 C C . LEU A 1 970 ? 28.761 -11.724 -3.670 1.00 87.19 970 LEU A C 1
ATOM 7050 O O . LEU A 1 970 ? 28.518 -11.041 -2.668 1.00 87.19 970 LEU A O 1
ATOM 7054 N N . ASN A 1 971 ? 27.914 -12.624 -4.158 1.00 86.81 971 ASN A N 1
ATOM 7055 C CA . ASN A 1 971 ? 26.657 -12.999 -3.523 1.00 86.81 971 ASN A CA 1
ATOM 7056 C C . ASN A 1 971 ? 26.683 -14.428 -2.963 1.00 86.81 971 ASN A C 1
ATOM 7058 O O . ASN A 1 971 ? 26.166 -14.642 -1.868 1.00 86.81 971 ASN A O 1
ATOM 7062 N N . GLU A 1 972 ? 27.310 -15.382 -3.654 1.00 91.31 972 GLU A N 1
ATOM 7063 C CA . GLU A 1 972 ? 27.421 -16.777 -3.210 1.00 91.31 972 GLU A CA 1
ATOM 7064 C C . GLU A 1 972 ? 28.867 -17.283 -3.293 1.00 91.31 972 GLU A C 1
ATOM 7066 O O . GLU A 1 972 ? 29.586 -17.026 -4.256 1.00 91.31 972 GLU A O 1
ATOM 7071 N N . VAL A 1 973 ? 29.304 -18.051 -2.293 1.00 95.75 973 VAL A N 1
ATOM 7072 C CA . VAL A 1 973 ? 30.531 -18.856 -2.377 1.00 95.75 973 VAL A CA 1
ATOM 7073 C C . VAL A 1 973 ? 30.330 -20.228 -1.751 1.00 95.75 973 VAL A C 1
ATOM 7075 O O . VAL A 1 973 ? 29.773 -20.363 -0.659 1.00 95.75 973 VAL A O 1
ATOM 7078 N N . SER A 1 974 ? 30.845 -21.252 -2.424 1.00 96.62 974 SER A N 1
ATOM 7079 C CA . SER A 1 974 ? 30.900 -22.626 -1.940 1.00 96.62 974 SER A CA 1
ATOM 7080 C C . SER A 1 974 ? 32.301 -23.225 -2.058 1.00 96.62 974 SER A C 1
ATOM 7082 O O . SER A 1 974 ? 33.112 -22.819 -2.890 1.00 96.62 974 SER A O 1
ATOM 7084 N N . VAL A 1 975 ? 32.615 -24.168 -1.169 1.00 98.06 975 VAL A N 1
ATOM 7085 C CA . VAL A 1 975 ? 33.899 -24.881 -1.135 1.00 98.06 975 VAL A CA 1
ATOM 7086 C C . VAL A 1 975 ? 33.661 -26.340 -0.783 1.00 98.06 975 VAL A C 1
ATOM 7088 O O . VAL A 1 975 ? 33.097 -26.630 0.279 1.00 98.06 975 VAL A O 1
ATOM 7091 N N . ASP A 1 976 ? 34.162 -27.259 -1.604 1.00 98.00 976 ASP A N 1
ATOM 7092 C CA . ASP A 1 976 ? 34.193 -28.673 -1.247 1.00 98.00 976 ASP A CA 1
ATOM 7093 C C . ASP A 1 976 ? 35.354 -28.963 -0.290 1.00 98.00 976 ASP A C 1
ATOM 7095 O O . ASP A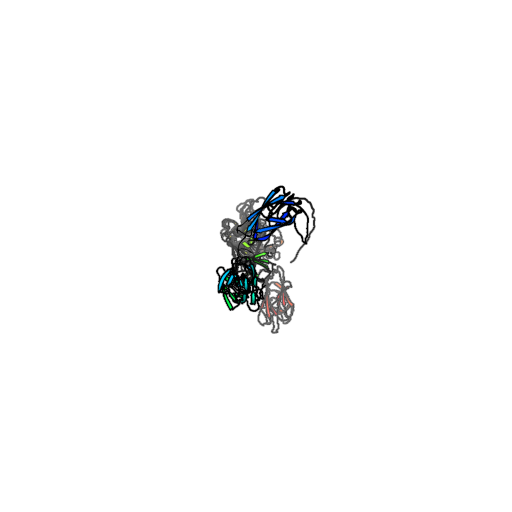 1 976 ? 36.485 -28.503 -0.460 1.00 98.00 976 ASP A O 1
ATOM 7099 N N . TYR A 1 977 ? 35.098 -29.760 0.743 1.00 97.88 977 TYR A N 1
ATOM 7100 C CA . TYR A 1 977 ? 36.090 -30.128 1.741 1.00 97.88 977 TYR A CA 1
ATOM 7101 C C . TYR A 1 977 ? 35.918 -31.565 2.234 1.00 97.88 977 TYR A C 1
ATOM 7103 O O . TYR A 1 977 ? 34.817 -32.109 2.346 1.00 97.88 977 TYR A O 1
ATOM 7111 N N . ARG A 1 978 ? 37.040 -32.212 2.570 1.00 96.00 978 ARG A N 1
ATOM 7112 C CA . ARG A 1 978 ? 37.039 -33.580 3.111 1.00 96.00 978 ARG A CA 1
ATOM 7113 C C . ARG A 1 978 ? 38.178 -33.862 4.075 1.00 96.00 978 ARG A C 1
ATOM 7115 O O . ARG A 1 978 ? 39.204 -33.181 4.141 1.00 96.00 978 ARG A O 1
ATOM 7122 N N . LYS A 1 979 ? 38.027 -34.961 4.813 1.00 95.25 979 LYS A N 1
ATOM 7123 C CA . LYS A 1 979 ? 39.073 -35.490 5.690 1.00 95.25 979 LYS A CA 1
ATOM 7124 C C . LYS A 1 979 ? 40.251 -36.008 4.867 1.00 95.25 979 LYS A C 1
ATOM 7126 O O . LYS A 1 979 ? 40.128 -36.996 4.139 1.00 95.25 979 LYS A O 1
ATOM 7131 N N . ALA A 1 980 ? 41.411 -35.392 5.080 1.00 90.31 980 ALA A N 1
ATOM 7132 C CA . ALA A 1 980 ? 42.700 -35.947 4.700 1.00 90.31 980 ALA A CA 1
ATOM 7133 C C . ALA A 1 980 ? 43.304 -36.752 5.868 1.00 90.31 980 ALA A C 1
ATOM 7135 O O . ALA A 1 980 ? 43.192 -36.378 7.043 1.00 90.31 980 ALA A O 1
ATOM 7136 N N . PHE A 1 981 ? 43.987 -37.848 5.522 1.00 89.44 981 PHE A N 1
ATOM 7137 C CA . PHE A 1 981 ? 44.635 -38.796 6.440 1.00 89.44 981 PHE A CA 1
ATOM 7138 C C . PHE A 1 981 ? 43.703 -39.501 7.454 1.00 89.44 981 PHE A C 1
ATOM 7140 O O . PHE A 1 981 ? 42.557 -39.131 7.703 1.00 89.44 981 PHE A O 1
ATOM 7147 N N . THR A 1 982 ? 44.211 -40.577 8.060 1.00 81.06 982 THR A N 1
ATOM 7148 C CA . THR A 1 982 ? 43.451 -41.474 8.953 1.00 81.06 982 THR A CA 1
ATOM 7149 C C . THR A 1 982 ? 43.449 -41.056 10.428 1.00 81.06 982 THR A C 1
ATOM 7151 O O . THR A 1 982 ? 42.793 -41.702 11.243 1.00 81.06 982 THR A O 1
ATOM 7154 N N . GLY A 1 983 ? 44.161 -39.985 10.796 1.00 85.25 983 GLY A N 1
ATOM 7155 C CA . GLY A 1 983 ? 44.197 -39.479 12.170 1.00 85.25 983 GLY A CA 1
ATOM 7156 C C . GLY A 1 983 ? 42.834 -38.953 12.636 1.00 85.25 983 GLY A C 1
ATOM 7157 O O . GLY A 1 983 ? 42.132 -38.292 11.868 1.00 85.25 983 GLY A O 1
ATOM 7158 N N . GLY A 1 984 ? 42.473 -39.237 13.889 1.00 88.50 984 GLY A N 1
ATOM 7159 C CA . GLY A 1 984 ? 41.228 -38.761 14.502 1.00 88.50 984 GLY A CA 1
ATOM 7160 C C . GLY A 1 984 ? 41.301 -37.334 15.064 1.00 88.50 984 GLY A C 1
ATOM 7161 O O . GLY A 1 984 ? 42.390 -36.766 15.236 1.00 88.50 984 GLY A O 1
ATOM 7162 N N . GLY A 1 985 ? 40.136 -36.792 15.409 1.00 91.94 985 GLY A N 1
ATOM 7163 C CA . GLY A 1 985 ? 39.897 -35.439 15.917 1.00 91.94 985 GLY A CA 1
ATOM 7164 C C . GLY A 1 985 ? 39.318 -34.494 14.858 1.00 91.94 985 GLY A C 1
ATOM 7165 O O . GLY A 1 985 ? 39.657 -34.596 13.682 1.00 91.94 985 GLY A O 1
ATOM 7166 N N . ASN A 1 986 ? 38.467 -33.566 15.297 1.00 94.94 986 ASN A N 1
ATOM 7167 C CA . ASN A 1 986 ? 37.668 -32.710 14.417 1.00 94.94 986 ASN A CA 1
ATOM 7168 C C . ASN A 1 986 ? 38.504 -31.789 13.512 1.00 94.94 986 ASN A C 1
ATOM 7170 O O . ASN A 1 986 ? 39.538 -31.262 13.925 1.00 94.94 986 ASN A O 1
ATOM 7174 N N . ARG A 1 987 ? 37.998 -31.556 12.300 1.00 96.25 987 ARG A N 1
ATOM 7175 C CA . ARG A 1 987 ? 38.461 -30.571 11.311 1.00 96.25 987 ARG A CA 1
ATOM 7176 C C . ARG A 1 987 ? 37.353 -29.558 11.049 1.00 96.25 987 ARG A C 1
ATOM 7178 O O . ARG A 1 987 ? 36.183 -29.918 11.167 1.00 96.25 987 ARG A O 1
ATOM 7185 N N . GLN A 1 988 ? 37.737 -28.338 10.682 1.00 97.06 988 GLN A N 1
ATOM 7186 C CA . GLN A 1 988 ? 36.843 -27.279 10.211 1.00 97.06 988 GLN A CA 1
ATOM 7187 C C . GLN A 1 988 ? 37.603 -26.361 9.244 1.00 97.06 988 GLN A C 1
ATOM 7189 O O . GLN A 1 988 ? 38.787 -26.097 9.469 1.00 97.06 988 GLN A O 1
ATOM 7194 N N . ILE A 1 989 ? 36.913 -25.849 8.227 1.00 98.12 989 ILE A N 1
ATOM 7195 C CA . ILE A 1 989 ? 37.313 -24.664 7.462 1.00 98.12 989 ILE A CA 1
ATOM 7196 C C . ILE A 1 989 ? 36.450 -23.456 7.831 1.00 98.12 989 ILE A C 1
ATOM 7198 O O . ILE A 1 989 ? 35.325 -23.591 8.318 1.00 98.12 989 ILE A O 1
ATOM 7202 N N . GLU A 1 990 ? 36.993 -22.279 7.565 1.00 98.31 990 GLU A N 1
ATOM 7203 C CA . GLU A 1 990 ? 36.306 -20.994 7.547 1.00 98.31 990 GLU A CA 1
ATOM 7204 C C . GLU A 1 990 ? 36.408 -20.406 6.139 1.00 98.31 990 GLU A C 1
ATOM 7206 O O . GLU A 1 990 ? 37.473 -20.476 5.520 1.00 98.31 990 GLU A O 1
ATOM 7211 N N . ILE A 1 991 ? 35.326 -19.796 5.663 1.00 98.31 991 ILE A N 1
ATOM 7212 C CA . ILE A 1 991 ? 35.357 -18.890 4.512 1.00 98.31 991 ILE A CA 1
ATOM 7213 C C . ILE A 1 991 ? 35.383 -17.471 5.068 1.00 98.31 991 ILE A C 1
ATOM 7215 O O . ILE A 1 991 ? 34.596 -17.128 5.957 1.00 98.31 991 ILE A O 1
ATOM 7219 N N . LEU A 1 992 ? 36.303 -16.658 4.562 1.00 98.12 992 LEU A N 1
ATOM 7220 C CA . LEU A 1 992 ? 36.454 -15.258 4.908 1.00 98.12 992 LEU A CA 1
ATOM 7221 C C . LEU A 1 99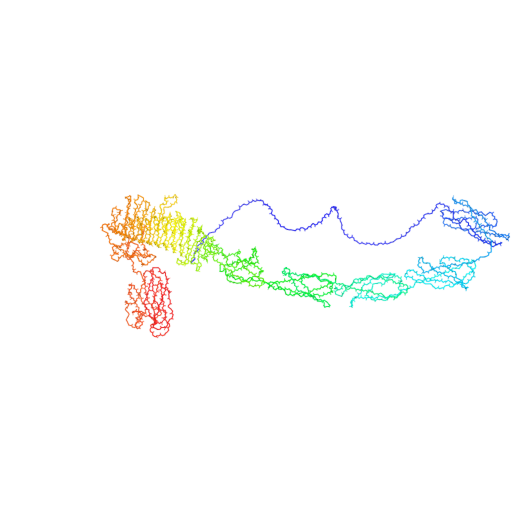2 ? 36.302 -14.383 3.669 1.00 98.12 992 LEU A C 1
ATOM 7223 O O . LEU A 1 992 ? 36.930 -14.641 2.644 1.00 98.12 992 LEU A O 1
ATOM 7227 N N . VAL A 1 993 ? 35.533 -13.306 3.802 1.00 96.62 993 VAL A N 1
ATOM 7228 C CA . VAL A 1 993 ? 35.375 -12.274 2.774 1.00 96.62 993 VAL A CA 1
ATOM 7229 C C . VAL A 1 993 ? 35.783 -10.934 3.371 1.00 96.62 993 VAL A C 1
ATOM 7231 O O . VAL A 1 993 ? 35.351 -10.562 4.466 1.00 96.62 993 VAL A O 1
ATOM 7234 N N . ASN A 1 994 ? 36.685 -10.227 2.691 1.00 95.25 994 ASN A N 1
ATOM 7235 C CA . ASN A 1 994 ? 37.275 -8.962 3.145 1.00 95.25 994 ASN A CA 1
ATOM 7236 C C . ASN A 1 994 ? 37.864 -9.039 4.574 1.00 95.25 994 ASN A C 1
ATOM 7238 O O . ASN A 1 994 ? 37.856 -8.069 5.330 1.00 95.25 994 ASN A O 1
ATOM 7242 N N . GLY A 1 995 ? 38.385 -10.217 4.943 1.00 93.31 995 GLY A N 1
ATOM 7243 C CA . GLY A 1 995 ? 38.978 -10.508 6.253 1.00 93.31 995 GLY A CA 1
ATOM 7244 C C . GLY A 1 995 ? 37.991 -10.892 7.364 1.00 93.31 995 GLY A C 1
ATOM 7245 O O . GLY A 1 995 ? 38.435 -11.254 8.455 1.00 93.31 995 GLY A O 1
ATOM 7246 N N . ASN A 1 996 ? 36.680 -10.867 7.109 1.00 94.94 996 ASN A N 1
ATOM 7247 C CA . ASN A 1 996 ? 35.646 -11.286 8.060 1.00 94.94 996 ASN A CA 1
ATOM 7248 C C . ASN A 1 996 ? 35.248 -12.741 7.803 1.00 94.94 996 ASN A C 1
ATOM 7250 O O . ASN A 1 996 ? 35.030 -13.106 6.654 1.00 94.94 996 ASN A O 1
ATOM 7254 N N . VAL A 1 997 ? 35.115 -13.566 8.848 1.00 97.06 997 VAL A N 1
ATOM 7255 C CA . VAL A 1 997 ? 34.571 -14.931 8.711 1.00 97.06 997 VAL A CA 1
ATOM 7256 C C . VAL A 1 997 ? 33.083 -14.837 8.377 1.00 97.06 997 VAL A C 1
ATOM 7258 O O . VAL A 1 997 ? 32.313 -14.335 9.192 1.00 97.06 997 VAL A O 1
ATOM 7261 N N . VAL A 1 998 ? 32.697 -15.327 7.197 1.00 95.25 998 VAL A N 1
ATOM 7262 C CA . VAL A 1 998 ? 31.297 -15.372 6.735 1.00 95.25 998 VAL A CA 1
ATOM 7263 C C . VAL A 1 998 ? 30.668 -16.750 6.929 1.00 95.25 998 VAL A C 1
ATOM 7265 O O . VAL A 1 998 ? 29.468 -16.849 7.154 1.00 95.25 998 VAL A O 1
ATOM 7268 N N . ALA A 1 999 ? 31.476 -17.815 6.920 1.00 96.31 999 ALA A N 1
ATOM 7269 C CA . ALA A 1 999 ? 31.010 -19.174 7.171 1.00 96.31 999 ALA A CA 1
ATOM 7270 C C . ALA A 1 999 ? 32.058 -20.006 7.920 1.00 96.31 999 ALA A C 1
ATOM 7272 O O . ALA A 1 999 ? 33.265 -19.826 7.752 1.00 96.31 999 ALA A O 1
ATOM 7273 N N . THR A 1 1000 ? 31.598 -20.965 8.724 1.00 97.62 1000 THR A N 1
ATOM 7274 C CA . THR A 1 1000 ? 32.443 -21.968 9.384 1.00 97.62 1000 THR A CA 1
ATOM 7275 C C . THR A 1 1000 ? 31.798 -23.338 9.229 1.00 97.62 1000 THR A C 1
ATOM 7277 O O . THR A 1 1000 ? 30.660 -23.540 9.647 1.00 97.62 1000 THR A O 1
ATOM 7280 N N . SER A 1 1001 ? 32.523 -24.304 8.665 1.00 97.19 1001 SER A N 1
ATOM 7281 C CA . SER A 1 1001 ? 32.005 -25.663 8.477 1.00 97.19 1001 SER A CA 1
ATOM 7282 C C . SER A 1 1001 ? 31.693 -26.339 9.821 1.00 97.19 1001 SER A C 1
ATOM 7284 O O . SER A 1 1001 ? 32.470 -26.151 10.770 1.00 97.19 1001 SER A O 1
ATOM 7286 N N . PRO A 1 1002 ? 30.680 -27.218 9.910 1.00 95.75 1002 PRO A N 1
ATOM 7287 C CA . PRO A 1 1002 ? 30.499 -28.108 11.053 1.00 95.75 1002 PRO A CA 1
ATOM 7288 C C . PRO A 1 1002 ? 31.764 -28.918 11.378 1.00 95.75 1002 PRO A C 1
ATOM 7290 O O . PRO A 1 1002 ? 32.487 -29.372 10.492 1.00 95.75 1002 PRO A O 1
ATOM 7293 N N . ALA A 1 1003 ? 32.034 -29.124 12.667 1.00 94.81 1003 ALA A N 1
ATOM 7294 C CA . ALA A 1 1003 ? 33.205 -29.866 13.124 1.00 94.81 1003 ALA A CA 1
ATOM 7295 C C . ALA A 1 1003 ? 33.071 -31.373 12.837 1.00 94.81 1003 ALA A C 1
ATOM 7297 O O . ALA A 1 1003 ? 32.191 -32.028 13.394 1.00 94.81 1003 ALA A O 1
ATOM 7298 N N . PHE A 1 1004 ? 33.967 -31.940 12.017 1.00 95.50 1004 PHE A N 1
ATOM 7299 C CA . PHE A 1 1004 ? 33.833 -33.319 11.518 1.00 95.50 1004 PHE A CA 1
ATOM 7300 C C . PHE A 1 1004 ? 35.119 -34.161 11.617 1.00 95.50 1004 PHE A C 1
ATOM 7302 O O . PHE A 1 1004 ? 36.240 -33.652 11.553 1.00 95.50 1004 PHE A O 1
ATOM 7309 N N . ASP A 1 1005 ? 34.962 -35.484 11.740 1.00 94.81 1005 ASP A N 1
ATOM 7310 C CA . ASP A 1 1005 ? 36.062 -36.472 11.718 1.00 94.81 1005 ASP A CA 1
ATOM 7311 C C . ASP A 1 1005 ? 35.724 -37.725 10.870 1.00 94.81 1005 ASP A C 1
ATOM 7313 O O . ASP A 1 1005 ? 36.371 -38.775 10.981 1.00 94.81 1005 ASP A O 1
ATOM 7317 N N . VAL A 1 1006 ? 34.718 -37.623 9.994 1.00 93.19 1006 VAL A N 1
ATOM 7318 C CA . VAL A 1 1006 ? 34.272 -38.711 9.105 1.00 93.19 1006 VAL A CA 1
ATOM 7319 C C . VAL A 1 1006 ? 35.243 -38.881 7.934 1.00 93.19 1006 VAL A C 1
ATOM 7321 O O . VAL A 1 1006 ? 35.787 -37.906 7.421 1.00 93.19 1006 VAL A O 1
ATOM 7324 N N . ALA A 1 1007 ? 35.527 -40.127 7.547 1.00 89.56 1007 ALA A N 1
ATOM 7325 C CA . ALA A 1 1007 ? 36.484 -40.459 6.491 1.00 89.56 1007 ALA A CA 1
ATOM 7326 C C . ALA A 1 1007 ? 35.779 -40.809 5.173 1.00 89.56 1007 ALA A C 1
ATOM 7328 O O . ALA A 1 1007 ? 34.773 -41.510 5.188 1.00 89.56 1007 ALA A O 1
ATOM 7329 N N . ASN A 1 1008 ? 36.384 -40.405 4.050 1.00 86.44 1008 ASN A N 1
ATOM 7330 C CA . ASN A 1 1008 ? 35.913 -40.643 2.674 1.00 86.44 1008 ASN A CA 1
ATOM 7331 C C . ASN A 1 1008 ? 34.570 -39.990 2.299 1.00 86.44 1008 ASN A C 1
ATOM 7333 O O . ASN A 1 1008 ? 34.022 -40.314 1.252 1.00 86.44 1008 ASN A O 1
ATOM 7337 N N . GLU A 1 1009 ? 34.075 -39.068 3.119 1.00 94.44 1009 GLU A N 1
ATOM 7338 C CA . GLU A 1 1009 ? 32.926 -38.218 2.813 1.00 94.44 1009 GLU A CA 1
ATOM 7339 C C . GLU A 1 1009 ? 33.425 -36.845 2.339 1.00 94.44 1009 GLU A C 1
ATOM 7341 O O . GLU A 1 1009 ? 34.425 -36.338 2.865 1.00 94.44 1009 GLU A O 1
ATOM 7346 N N . VAL A 1 1010 ? 32.759 -36.300 1.321 1.00 96.19 1010 VAL A N 1
ATOM 7347 C CA . VAL A 1 1010 ? 32.946 -34.936 0.810 1.00 96.19 1010 VAL A CA 1
ATOM 7348 C C . VAL A 1 1010 ? 31.768 -34.114 1.304 1.00 96.19 1010 VAL A C 1
ATOM 7350 O O . VAL A 1 1010 ? 30.629 -34.574 1.247 1.00 96.19 1010 VAL A O 1
ATOM 7353 N N . PHE A 1 1011 ? 32.059 -32.922 1.797 1.00 96.94 1011 PHE A N 1
ATOM 7354 C CA . PHE A 1 1011 ? 31.082 -31.950 2.255 1.00 96.94 1011 PHE A CA 1
ATOM 7355 C C . PHE A 1 1011 ? 31.281 -30.661 1.468 1.00 96.94 1011 PHE A C 1
ATOM 7357 O O . PHE A 1 1011 ? 32.415 -30.339 1.127 1.00 96.94 1011 PHE A O 1
ATOM 7364 N N . THR A 1 1012 ? 30.217 -29.896 1.267 1.00 97.44 1012 THR A N 1
ATOM 7365 C CA . THR A 1 1012 ? 30.294 -28.560 0.671 1.00 97.44 1012 THR A CA 1
ATOM 7366 C C . THR A 1 1012 ? 29.913 -27.544 1.741 1.00 97.44 1012 THR A C 1
ATOM 7368 O O . THR A 1 1012 ? 28.897 -27.706 2.422 1.00 97.44 1012 THR A O 1
ATOM 7371 N N . LEU A 1 1013 ? 30.748 -26.525 1.949 1.00 97.38 1013 LEU A N 1
ATOM 7372 C CA . LEU A 1 1013 ? 30.408 -25.360 2.764 1.00 97.38 1013 LEU A CA 1
ATOM 7373 C C . LEU A 1 1013 ? 29.988 -24.252 1.809 1.00 97.38 1013 LEU A C 1
ATOM 7375 O O . LEU A 1 1013 ? 30.852 -23.719 1.122 1.00 97.38 1013 LEU A O 1
ATOM 7379 N N . SER A 1 1014 ? 28.702 -23.914 1.797 1.00 95.06 1014 SER A N 1
ATOM 7380 C CA . SER A 1 1014 ? 28.150 -22.817 0.999 1.00 95.06 1014 SER A CA 1
ATOM 7381 C C . SER A 1 1014 ? 27.657 -21.686 1.895 1.00 95.06 1014 SER A C 1
ATOM 7383 O O . SER A 1 1014 ? 27.217 -21.927 3.023 1.00 95.06 1014 SER A O 1
ATOM 7385 N N . VAL A 1 1015 ? 27.725 -20.461 1.386 1.00 92.88 1015 VAL A N 1
ATOM 7386 C CA . VAL A 1 1015 ? 27.095 -19.270 1.957 1.00 92.88 1015 VAL A CA 1
ATOM 7387 C C . VAL A 1 1015 ? 26.608 -18.384 0.814 1.00 92.88 1015 VAL A C 1
ATOM 7389 O O . VAL A 1 1015 ? 27.352 -18.123 -0.129 1.00 92.88 1015 VAL A O 1
ATOM 7392 N N . ASP A 1 1016 ? 25.355 -17.959 0.912 1.00 91.56 1016 ASP A N 1
ATOM 7393 C CA . ASP A 1 1016 ? 24.644 -17.122 -0.050 1.00 91.56 1016 ASP A CA 1
ATOM 7394 C C . ASP A 1 1016 ? 24.352 -15.732 0.549 1.00 91.56 1016 A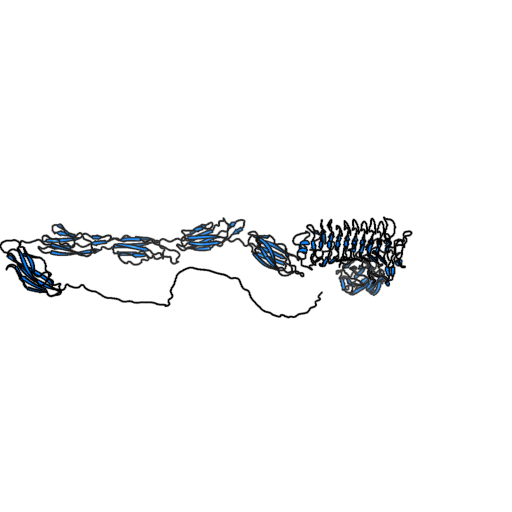SP A C 1
ATOM 7396 O O . ASP A 1 1016 ? 24.738 -15.433 1.685 1.00 91.56 1016 ASP A O 1
ATOM 7400 N N . ASN A 1 1017 ? 23.679 -14.874 -0.224 1.00 85.00 1017 ASN A N 1
ATOM 7401 C CA . ASN A 1 1017 ? 23.194 -13.555 0.201 1.00 85.00 1017 ASN A CA 1
ATOM 7402 C C . ASN A 1 1017 ? 24.282 -12.644 0.810 1.00 85.00 1017 ASN A C 1
ATOM 7404 O O . ASN A 1 1017 ? 24.011 -11.832 1.698 1.00 85.00 1017 ASN A O 1
ATOM 7408 N N . LEU A 1 1018 ? 25.528 -12.773 0.343 1.00 85.56 1018 LEU A N 1
ATOM 7409 C CA . LEU A 1 1018 ? 26.670 -12.022 0.871 1.00 85.56 1018 LEU A CA 1
ATOM 7410 C C . LEU A 1 1018 ? 26.633 -10.528 0.522 1.00 85.56 1018 LEU A C 1
ATOM 7412 O O . LEU A 1 1018 ? 27.208 -9.729 1.264 1.00 85.56 1018 LEU A O 1
ATOM 7416 N N . GLY A 1 1019 ? 25.964 -10.151 -0.574 1.00 83.00 1019 GLY A N 1
ATOM 7417 C CA . GLY A 1 1019 ? 25.696 -8.755 -0.937 1.00 83.00 1019 GLY A CA 1
ATOM 7418 C C . GLY A 1 1019 ? 26.937 -7.862 -1.064 1.00 83.00 1019 GLY A C 1
ATOM 7419 O O . GLY A 1 1019 ? 26.856 -6.660 -0.804 1.00 83.00 1019 GLY A O 1
ATOM 7420 N N . VAL A 1 1020 ? 28.101 -8.420 -1.408 1.00 81.44 1020 VAL A N 1
ATOM 7421 C CA . VAL A 1 1020 ? 29.347 -7.650 -1.521 1.00 81.44 1020 VAL A CA 1
ATOM 7422 C C . VAL A 1 1020 ? 29.434 -7.027 -2.907 1.00 81.44 1020 VAL A C 1
ATOM 7424 O O . VAL A 1 1020 ? 29.487 -7.726 -3.913 1.00 81.44 1020 VAL A O 1
ATOM 7427 N N . THR A 1 1021 ? 29.474 -5.699 -2.962 1.00 70.06 1021 THR A N 1
ATOM 7428 C CA . THR A 1 1021 ? 29.554 -4.930 -4.209 1.00 70.06 1021 THR A CA 1
ATOM 7429 C C . THR A 1 1021 ? 30.991 -4.506 -4.514 1.00 70.06 1021 THR A C 1
ATOM 7431 O O . THR A 1 1021 ? 31.612 -3.822 -3.696 1.00 70.06 1021 THR A O 1
ATOM 7434 N N . GLY A 1 1022 ? 31.482 -4.818 -5.715 1.00 74.12 1022 GLY A N 1
ATOM 7435 C CA . GLY A 1 1022 ? 32.841 -4.475 -6.146 1.00 74.12 1022 GLY A CA 1
ATOM 7436 C C . GLY A 1 1022 ? 33.937 -5.328 -5.492 1.00 74.12 1022 GLY A C 1
ATOM 7437 O O . GLY A 1 1022 ? 33.655 -6.189 -4.662 1.00 74.12 1022 GLY A O 1
ATOM 7438 N N . GLU A 1 1023 ? 35.189 -5.071 -5.899 1.00 85.81 1023 GLU A N 1
ATOM 7439 C CA . GLU A 1 1023 ? 36.360 -5.917 -5.610 1.00 85.81 1023 GLU A CA 1
ATOM 7440 C C . GLU A 1 1023 ? 36.426 -6.400 -4.151 1.00 85.81 1023 GLU A C 1
ATOM 7442 O O . GLU A 1 1023 ? 36.399 -5.609 -3.201 1.00 85.81 1023 GLU A O 1
ATOM 7447 N N . PHE A 1 1024 ? 36.580 -7.713 -3.982 1.00 91.38 1024 PHE A N 1
ATOM 7448 C CA . PHE A 1 1024 ? 36.627 -8.372 -2.683 1.00 91.38 1024 PHE A CA 1
ATOM 7449 C C . PHE A 1 1024 ? 37.850 -9.280 -2.549 1.00 91.38 1024 PHE A C 1
ATOM 7451 O O . PHE A 1 1024 ? 38.453 -9.729 -3.520 1.00 91.38 1024 PHE A O 1
ATOM 7458 N N . THR A 1 1025 ? 38.238 -9.573 -1.311 1.00 96.31 1025 THR A N 1
ATOM 7459 C CA . THR A 1 1025 ? 39.234 -10.607 -1.003 1.00 96.31 1025 THR A CA 1
ATOM 7460 C C . THR A 1 1025 ? 38.536 -11.829 -0.432 1.00 96.31 1025 THR A C 1
ATOM 7462 O O . THR A 1 1025 ? 37.925 -11.735 0.634 1.00 96.31 1025 THR A O 1
ATOM 7465 N N . LEU A 1 1026 ? 38.666 -12.969 -1.107 1.00 97.62 1026 LEU A N 1
ATOM 7466 C CA . LEU A 1 1026 ? 38.171 -14.269 -0.659 1.00 97.62 1026 LEU A CA 1
ATOM 7467 C C . LEU A 1 1026 ? 39.326 -15.081 -0.068 1.00 97.62 1026 LEU A C 1
ATOM 7469 O O . LEU A 1 1026 ? 40.384 -15.191 -0.684 1.00 97.62 1026 LEU A O 1
ATOM 7473 N N . GLU A 1 1027 ? 39.135 -15.659 1.114 1.00 98.31 1027 GLU A N 1
ATOM 7474 C CA . GLU A 1 1027 ? 40.097 -16.537 1.785 1.00 98.31 1027 GLU A CA 1
ATOM 7475 C C . GLU A 1 1027 ? 39.387 -17.778 2.343 1.00 98.31 1027 GLU A C 1
ATOM 7477 O O . GLU A 1 1027 ? 38.433 -17.664 3.109 1.00 98.31 1027 GLU A O 1
ATOM 7482 N N . VAL A 1 1028 ? 39.888 -18.972 2.022 1.00 98.38 1028 VAL A N 1
ATOM 7483 C CA . VAL A 1 1028 ? 39.474 -20.228 2.663 1.00 98.38 1028 VAL A CA 1
ATOM 7484 C C . VAL A 1 1028 ? 40.575 -20.674 3.612 1.00 98.38 1028 VAL A C 1
ATOM 7486 O O . VAL A 1 1028 ? 41.718 -20.890 3.200 1.00 98.38 1028 VAL A O 1
ATOM 7489 N N . ARG A 1 1029 ? 40.239 -20.818 4.894 1.00 98.00 1029 ARG A N 1
ATOM 7490 C CA . ARG A 1 1029 ? 41.193 -21.024 5.988 1.00 98.00 1029 ARG A CA 1
ATOM 7491 C C . ARG A 1 1029 ? 40.895 -22.290 6.774 1.00 98.00 1029 ARG A C 1
ATOM 7493 O O . ARG A 1 1029 ? 39.759 -22.568 7.138 1.00 98.00 1029 ARG A O 1
ATOM 7500 N N . ASN A 1 1030 ? 41.935 -23.034 7.125 1.00 97.88 1030 ASN A N 1
ATOM 7501 C CA . ASN A 1 1030 ? 41.843 -24.136 8.071 1.00 97.88 1030 ASN A CA 1
ATOM 7502 C C . ASN A 1 1030 ? 41.720 -23.606 9.510 1.00 97.88 1030 ASN A C 1
ATOM 7504 O O . ASN A 1 1030 ? 42.646 -22.976 10.029 1.00 97.88 1030 ASN A O 1
ATOM 7508 N N . ALA A 1 1031 ? 40.603 -23.893 10.176 1.00 96.69 1031 ALA A N 1
ATOM 7509 C CA . ALA A 1 1031 ? 40.330 -23.398 11.525 1.00 96.69 1031 ALA A CA 1
ATOM 7510 C C . ALA A 1 1031 ? 40.992 -24.252 12.623 1.00 96.69 1031 ALA A C 1
ATOM 7512 O O . ALA A 1 1031 ? 41.308 -23.755 13.707 1.00 96.69 1031 ALA A O 1
ATOM 7513 N N . LEU A 1 1032 ? 41.265 -25.538 12.365 1.00 95.62 1032 LEU A N 1
ATOM 7514 C CA . LEU A 1 1032 ? 41.770 -26.485 13.369 1.00 95.62 1032 LEU A CA 1
ATOM 7515 C C . LEU A 1 1032 ? 43.117 -27.105 12.971 1.00 95.62 1032 LEU A C 1
ATOM 7517 O O . LEU A 1 1032 ? 43.399 -27.345 11.805 1.00 95.62 1032 LEU A O 1
ATOM 7521 N N . ASN A 1 1033 ? 43.945 -27.454 13.960 1.00 94.56 1033 ASN A N 1
ATOM 7522 C CA . ASN A 1 1033 ? 45.247 -28.107 13.751 1.00 94.56 1033 ASN A CA 1
ATOM 7523 C C . ASN A 1 1033 ? 45.108 -29.600 13.355 1.00 94.56 1033 ASN A C 1
ATOM 7525 O O . ASN A 1 1033 ? 45.544 -30.504 14.081 1.00 94.56 1033 ASN A O 1
ATOM 7529 N N . LYS A 1 1034 ? 44.451 -29.864 12.221 1.00 94.94 1034 LYS A N 1
ATOM 7530 C CA . LYS A 1 1034 ? 44.206 -31.175 11.605 1.00 94.94 1034 LYS A CA 1
ATOM 7531 C C . LYS A 1 1034 ? 44.257 -31.069 10.084 1.00 94.94 1034 LYS A C 1
ATOM 7533 O O . LYS A 1 1034 ? 43.961 -30.026 9.518 1.00 94.94 1034 LYS A O 1
ATOM 7538 N N . GLN A 1 1035 ? 44.606 -32.175 9.427 1.00 95.38 1035 GLN A N 1
ATOM 7539 C CA . GLN A 1 1035 ? 44.712 -32.217 7.973 1.00 95.38 1035 GLN A CA 1
ATOM 7540 C C . GLN A 1 1035 ? 43.344 -32.246 7.289 1.00 95.38 1035 GLN A C 1
ATOM 7542 O O . GLN A 1 1035 ? 42.604 -33.223 7.432 1.00 95.38 1035 GLN A O 1
ATOM 7547 N N . ILE A 1 1036 ? 43.047 -31.217 6.507 1.00 96.88 1036 ILE A N 1
ATOM 7548 C CA . ILE A 1 1036 ? 41.818 -31.063 5.725 1.00 96.88 1036 ILE A CA 1
ATOM 7549 C C . ILE A 1 1036 ? 42.189 -30.778 4.273 1.00 96.88 1036 ILE A C 1
ATOM 7551 O O . ILE A 1 1036 ? 43.090 -29.981 4.030 1.00 96.88 1036 ILE A O 1
ATOM 7555 N N . LEU A 1 1037 ? 41.543 -31.474 3.338 1.00 97.12 1037 LEU A N 1
ATOM 7556 C CA . LEU A 1 1037 ? 41.598 -31.149 1.913 1.00 97.12 1037 LEU A CA 1
ATOM 7557 C C . LEU A 1 1037 ? 40.442 -30.200 1.604 1.00 97.12 1037 LEU A C 1
ATOM 7559 O O . LEU A 1 1037 ? 39.330 -30.464 2.071 1.00 97.12 1037 LEU A O 1
ATOM 7563 N N . ILE A 1 1038 ? 40.707 -29.172 0.804 1.00 97.94 1038 ILE A N 1
ATOM 7564 C CA . ILE A 1 1038 ? 39.681 -28.417 0.082 1.00 97.94 1038 ILE A CA 1
ATOM 7565 C C . ILE A 1 1038 ? 39.881 -28.541 -1.429 1.00 97.94 1038 ILE A C 1
ATOM 7567 O O . ILE A 1 1038 ? 40.993 -28.827 -1.889 1.00 97.94 1038 ILE A O 1
ATOM 7571 N N . ASP A 1 1039 ? 38.798 -28.319 -2.159 1.00 97.00 1039 ASP A N 1
ATOM 7572 C CA . ASP A 1 1039 ? 38.690 -28.389 -3.613 1.00 97.00 1039 ASP A CA 1
ATOM 7573 C C . ASP A 1 1039 ? 37.517 -27.500 -4.087 1.00 97.00 1039 ASP A C 1
ATOM 7575 O O . ASP A 1 1039 ? 36.763 -26.998 -3.247 1.00 97.00 1039 ASP A O 1
ATOM 7579 N N . ASN A 1 1040 ? 37.356 -27.308 -5.399 1.00 96.50 1040 ASN A N 1
ATOM 7580 C CA . ASN A 1 1040 ? 36.201 -26.639 -6.030 1.00 96.50 1040 ASN A CA 1
ATOM 7581 C C . ASN A 1 1040 ? 35.720 -25.350 -5.322 1.00 96.50 1040 ASN A C 1
ATOM 7583 O O . ASN A 1 1040 ? 34.565 -25.266 -4.896 1.00 96.50 1040 ASN A O 1
ATOM 7587 N N . ILE A 1 1041 ? 36.574 -24.328 -5.188 1.00 97.31 1041 ILE A N 1
ATOM 7588 C CA . ILE A 1 1041 ? 36.118 -23.029 -4.654 1.00 97.31 1041 ILE A CA 1
ATOM 7589 C C . ILE A 1 1041 ? 35.272 -22.354 -5.735 1.00 97.31 1041 ILE A C 1
ATOM 7591 O O . ILE A 1 1041 ? 35.828 -21.860 -6.712 1.00 97.31 1041 ILE A O 1
ATOM 7595 N N . THR A 1 1042 ? 33.952 -22.330 -5.571 1.00 94.38 1042 THR A N 1
ATOM 7596 C CA . THR A 1 1042 ? 33.017 -21.731 -6.533 1.00 94.38 1042 THR A CA 1
ATOM 7597 C C . THR A 1 1042 ? 32.448 -20.432 -5.987 1.00 94.38 1042 THR A C 1
ATOM 7599 O O . THR A 1 1042 ? 32.036 -20.406 -4.831 1.00 94.38 1042 THR A O 1
ATOM 7602 N N . TRP A 1 1043 ? 32.406 -19.367 -6.786 1.00 91.69 1043 TRP A N 1
ATOM 7603 C CA . TRP A 1 1043 ? 31.828 -18.078 -6.395 1.00 91.69 1043 TRP A CA 1
ATOM 7604 C C . TRP A 1 1043 ? 30.986 -17.445 -7.510 1.00 91.69 1043 TRP A C 1
ATOM 7606 O O . TRP A 1 1043 ? 31.235 -17.689 -8.694 1.00 91.69 1043 TRP A O 1
ATOM 7616 N N . GLN A 1 1044 ? 30.008 -16.628 -7.110 1.00 84.44 1044 GLN A N 1
ATOM 7617 C CA . GLN A 1 1044 ? 29.097 -15.865 -7.969 1.00 84.44 1044 GLN A CA 1
ATOM 7618 C C . GLN A 1 1044 ? 28.758 -14.512 -7.332 1.00 84.44 1044 GLN A C 1
ATOM 7620 O O . GLN A 1 1044 ? 28.539 -14.480 -6.098 1.00 84.44 1044 GLN A O 1
#